Protein 3IK4 (pdb70)

Secondary structure (DSSP, 8-state):
--TTBEEEEEEEEEEEEBS---EEEEEEEEEEETTS-EEEEEE----TTT---HHHHHHHHHHHGGGTTT-BGGGHHHHHHHHHHH-TT-HHHHHHHHHHHHHHHHHHTT-BHHHHTT-S-SEEEB-EEE--S-HHHHHHHHHHHHHTT---EEEE--SS-HHHHHHHHHHHHHHSSS--EEEE-TT---HHHHHHHHHHHHHTT--EEEEE--S-TT-HHHHHHHHHHSSS-EEESTT-SSHHHHHHHHHHT--SEEEE-HHHH-HHHHHHHHHHHHHHT-EEEE--SS--HHHHHHHHHHHHHH--EEEE---GGGGBS--SEEES-EEETTEEE--S-SBT-EEE---/--SSBEEEEEEEEEEEEEEEEEEETTEEEEEEEEEEEEEEETTS-EEEEEE-----TTS--HHHHHHHHHHHHHHHTTSBGGGHHHHHHHHHHH-TT-HHHHHHHHHHHHHHHHHHTT-BHHHHTT-S-SEEE--EEE-S--HHHHHHHHHHHHHTT---EEEE--SS-HHHHHHHHHHHHHH-TT--EEEE-TT---HHHHHHHHHHHHHTT--EEEEE--S-TT-HHHHHHHHHHSSS-EEESTT-SSHHHHHHHHHHT--SEEEE-HHHH-HHHHHHHHHHHHHHT-EEEE--SS--HHHHHHHHHHHHHH---SEE---GGGGBS--SEEES-EEETTEEE--S-SBT-EEE--/--TTBEEEEEEEEEEEE----EEEEEEEEEEETTS-EEEEEE----SSSS--HHHHHHHHHHHHHHHTT-BGGGHHHHHHHHHHHHTT-HHHHHHHHHHHHHHHHHHTT-BHHHHTT-S-SEEE-EEEE--SSHHHHHHHHHHHHHHT--EEEEE--SS-HHHHHHHHHHHHHH-TT--EEEE-TT---HHHHHHHHHHHHHTT--EEEEE--S-TT-HHHHHHHHHHSSS-EEESTT-SSHHHHHHHHHHT--SEEEE-HHHH-HHHHHHHHHHHHHHT-EEEE--SS--HHHHHHHHHHHHHH----EE---GGGG----SEEESSEEETTEEE--S-SBT-EEE--/--TTBEEEEEEEEEEEEB---EEEEEEEEEEETTS-EEEEEE---TTTSS--HHHHHHHHHHHHHHHTT-BTT-HHHHHHHHHHH-TT-HHHHHHHHHHHHHHHHHHTT-BHHHHTT-S-SEE---EEEES--TTHHHHHHHHHHTTT-S-EEEE--SS-HHHHHHHHHHHHHH-TTPPEEEE-TT---HHHHHHHHHHHHHTT--EEEEE--S-TT-HHHHHHHHHHSSS-EEESTT-SSHHHHHHHHHHTS-SEEEE-HHHH-HHHHHHHHHHHHHHT-EEEE--SS--HHHHHHHHHHHHHH---SEE---GGGGBS--S-EES----SS-EE--S-SBT-EE--

Nearest PDB structures (foldseek):
  3ik4-assembly5_A  TM=9.955E-01  e=2.839E-68  Herpetosiphon aurantiacus DSM 785
  3ik4-assembly5_B  TM=9.961E-01  e=1.495E-67  Herpetosiphon aurantiacus DSM 785
  3ik4-assembly3_C  TM=9.934E-01  e=3.686E-66  Herpetosiphon aurantiacus DSM 785
  3s5s-assembly1_B  TM=9.803E-01  e=5.146E-48  Sorangium cellulosum So ce56
  3u9i-assembly1_A  TM=9.719E-01  e=8.081E-45  Roseiflexus sp. RS-1

Sequence (1406 aa):
SLPTTIQAISAEAINLPLTEPAVAANVLVKVQLADGTLGLGEAAPFPAVSGETQTGTSAAIERLQSHLLGADVRGWRRKLAAMLDHAEHEEAAAARCGLEMAMLDALTRHYHMPLHVFFGGVSKQLETDMTITAGDEVHAAASAKAILARGIKSIKVKTAGVDVAYDLARLRAIHQAAPTAPLIVDGNCGYDVERALAFCAACKAESIPMVLFEQPLPREDWAGMAQVTAQSGFAVAADESARSAHDVLRIAREGTASVINIIKLMKAGVAEGLKKMIAIAQAAGLGLMIGGMVESILAMSFSANLAAGNGGFDFIDLDTPLFIAEHPFIGGFAQTGGTLQLADVAGHGVNLEGHSLPTTIQAISAEAINLPLTEPFAIASGAQAVAANVLVKVQLADGTLGLGEAAPFPAVSGETQTGTSAAIERLQSHLLGADVRGWRRKLAAMLDHAEHEEAAAARCGLEMAMLDALTRHYHMPLHVFFGGVSKQLETDMTITAGDEVHAAASAKAILARGIKSIKKVKTAGVDVAYDLARLRAIHQAAPTAPLIVDGNCGYDVERALAFCAACKAESIPMVLFEQPLPREDWAGMAQVTAQSGFAVAADESARSAHDVLRIARREGTASVINIIKLMKAGVAEGLKMIAIAQAAGLGLMIGGMVESILAMSFSANLAAGNGGFDFIDLDTPLFIAEHPFIGGFAQTGGTLQLADVAGHGVNLEGSLPTTIQAISAEAINLPLTEAVAANVLVKVQLADGTLGLGEAAPFPAVSGETQTGTSAAIERLQSHLLGADVRGWRKLAAMLDHAEHEAAAARCGLEMAMLDALTRHYHMPLHVFFGGVSKQLETDMTITAGDEVHHAAASAKAILARGIKSIKVKTAGVDVAYDLARLRAIHQAAPTAPLIVDGNCGYDVERALAFCAACKAESIPMVLFEQPLPREDWAGMAQQVTAQSGFAVAADESARSAHDVLRIARREGTASVINIKLMKAGVAEGLKMIAIAQAAGLGLMIGGMVESSILAMSFSANLAAGNGGFDFIDLDTPLFIAEHPFIGGFAQTGGTLQLADVAGHGVNLEGSLPTTIQAISAEAINLPLTEAVAANVLVKVQLADGTLGLGEAAPFPAVSGETQTGTSAAIERLQSHLLGADVRGWRKLAAMLDHHAEHEAAAARCGLEMAMLDALTRHYHMPLHVFFGGVSKQLETDMTITAGDEVHAAASAKAILARGIKSIKVKTAGVDVAYDLARLRAIHQAAPTAPLIVDGNCGYDVERALAFCAACKAESIPMVLFEQPLPREDWAGMAQVTAQSGFAVAADESARSAHDVLRIAREGTASVINIKLMKAGVAEGLKMIAIAQAAGLGLMIGGMVESILAMSFSANLAAGNGGFDFIDLDTPLFIAEHPFIGGFAQTGGTLQLADVAGHGVNLE

GO terms:
  GO:0000287 magnesium ion binding (F, IDA)
  GO:0016854 racemase and epimerase activity (F, IDA)
  GO:0006518 peptide metabolic process (P, IDA)

B-factor: mean 41.92, std 15.81, range [2.0, 125.65]

Solvent-accessible surface area: 50856 Å² total; per-residue (Å²): 53,50,72,1,2,0,99,39,10,50,38,78,63,16,94,5,40,35,80,95,123,88,80,5,42,3,0,2,0,50,0,78,4,46,69,48,36,64,0,4,0,0,0,2,13,96,76,58,157,115,34,38,66,32,109,39,2,32,46,0,0,117,128,1,36,88,90,0,75,13,5,37,0,33,5,10,55,64,0,5,62,48,0,51,165,50,37,117,150,14,9,1,0,7,0,0,0,9,2,0,2,4,0,0,0,0,45,36,17,139,0,8,0,4,3,12,9,0,15,41,36,65,107,17,69,0,5,6,32,2,58,60,58,54,86,109,110,0,20,58,32,0,120,48,5,58,92,121,41,0,134,20,0,13,0,90,4,68,0,111,69,32,70,106,3,13,26,16,0,103,17,0,49,153,19,0,86,118,1,49,0,4,0,12,0,72,37,19,4,49,30,125,67,0,51,52,0,1,61,22,0,114,88,71,87,6,41,6,63,0,0,1,0,0,0,50,80,108,29,22,51,2,0,20,87,0,27,75,125,12,59,25,37,0,0,0,8,57,0,2,47,29,2,129,10,0,17,51,0,21,116,75,30,0,1,38,6,0,0,2,23,2,4,64,10,0,1,17,51,0,31,37,4,3,8,0,0,59,15,34,66,26,18,1,0,0,0,13,26,45,4,0,28,1,0,1,0,0,1,0,4,0,1,0,0,15,7,55,23,109,40,13,11,0,7,25,28,50,32,16,62,111,66,44,10,91,46,18,11,56,60,110,26,1,47,0,70,9,50,90,69,26,1,6,8,0,56,50,109,74,243,128,84,65,0,11,1,111,50,13,48,33,81,57,10,94,2,42,17,82,73,91,7,36,12,32,89,28,74,22,70,63,0,32,2,0,0,0,68,0,61,3,35,73,50,22,59,0,4,0,0,0,4,5,18,75,27,155,116,32,31,72,38,109,37,4,31,40,0,0,106,129,2,31,90,76,0,80,52,30,42,0,22,4,9,46,96,4,6,62,73,0,45,170,44,36,112,146,14,10,1,0,11,0,0,0,8,2,0,2,3,0,0,0,0,56,43,14,146,0,10,0,10,4,11,7,0,17,41,28,43,57,18,72,1,1,18,8,1,26,67,33,56,90,101,113,0,19,61,41,0,120,61,5,56,94,120,28,2,81,23,0,18,0,35,5,59,0,101,71,27,66,114,2,10,31,10,0,100,18,0,40,151,13,0,45,75,0,43,0,5,0,12,0,38,32,20,5,58,38,136,70,0,45,51,0,0,61,21,0,90,94,77,69,8,43,9,60,0,0,3,1,0,0,46,78,138,48,31,80,4,0,24,79,0,28,58,112,10,37,23,39,0,0,0,7,45,0,0,50,30,2,114,10,0,3,84,0,36,100,88,34,0,3,42,8,0,0,0,19,3,3,64,6,1,0,12,44,0,28,50,0,2,10,0,0,60,22,35,69,26,14,1,0,0,1,8,6,4,3,1,26,0,0,1,0,0,2,0,3,3,2,0,0,12,10,54,23,115,35,13,7,0,2,5,24,40,7,15,59,109,86,46,6,79,51,22,5,67,52,82,27,0,14,1,56,10,61,95,73,26,1,8,11,0,57,54,106,127,128,88,64,6,13,1,76,32,8,42,36,85,65,11,80,6,52,49,60,112,76,71,10,40,2,0,0,0,49,0,62,8,44,64,71,23,60,0,0,0,0,0,1,20,90,86,86,120,130,39,48,61,32,109,42,1,35,52,1,0,92,124,1,24,78,100,1,103,53,29,41,0,133,27,36,137,135,1,7,62,64,0,48,169,38,30,113,132,8,16,3,0,11,0,0,0,12,2,0,1,2,0,0,15,2,42,50,114,154,70,17,0,6,72,59,22,52,44,100,39,86,107,18,79,0,2,10,31,8,59,31,46,68,58,104,42,0,25,20,11,0,123,18,9,57,88,130,28,1,139,18,0,14,0,103,5,60,0,110,72,46,60,94,2,15,26,16,0,101,20,0,40,154,16,0,84,113,1,46,0,6,0,10,0,73,39,20,3,48,40,135,66,0,41,49,0,0,62,19,0,116,87,71,89,8,45,11,66,0,0,1,0,0,0,52,74,137,51,30,79,5,0,22,66,0,30,84,125,8,53,19,36,0,0,0,7,56,0,2,42,29,16,125,11,0,87,76,0,41,160,82,32,0,2,40,6,0,0,1,27,4,4,70,8,1,1,16,40,0,29,117,2,3,59,36,0,87,93,54,67,22,18,0,0,0,0,13,24,49,4,0,26,0,0,1,1,0,2,0,3,0,1,0,0,41,7,55,22,111,31,14,15,1,5,25,21,44,38,14,49,119,74,58,2,94,61,22,8,62,50,108,26,1,38,0,74,10,66,101,87,22,2,7,15,0,59,61,123,113,130,80,69,2,16,1,105,46,25,63,41,121,48,36,82,2,46,47,80,161,121,86,4,34,2,0,21,0,62,1,58,1,34,70,46,22,76,0,6,0,0,0,1,15,84,68,65,58,36,32,27,32,42,106,34,1,36,40,0,1,123,100,1,58,57,19,0,101,51,24,53,0,109,25,44,134,138,9,6,62,41,0,47,64,41,10,111,59,12,6,2,0,7,0,0,0,8,0,0,2,3,0,0,11,2,37,41,117,155,73,19,0,6,77,58,18,60,38,105,42,76,88,14,85,3,2,12,19,8,74,72,32,53,82,109,116,0,20,67,41,0,130,53,6,56,93,113,27,2,133,27,0,13,0,73,6,58,0,84,72,39,72,94,1,19,30,8,0,108,20,0,42,157,16,3,90,110,0,49,0,3,0,14,0,73,21,14,3,38,37,123,60,0,30,52,0,3,55,22,0,114,87,79,91,7,50,8,63,0,0,2,0,0,0,32,74,133,52,30,51,3,0,27,30,0,24,62,31,7,60,27,37,0,0,0,8,29,0,4,81,31,15,128,5,0,87,74,0,43,158,81,34,0,3,41,7,0,2,1,37,3,6,17,10,0,0,13,46,2,30,105,6,2,60,38,0,86,90,48,70,27,17,2,0,0,1,14,23,43,3,0,23,0,0,0,0,0,2,0,3,0,2,0,0,42,7,52,27,116,28,15,14,0,5,24,23,67,29,14,69,122,77,47,9,108,45,21,11,66,52,103,23,1,24,0,73,8,57,112,86,24,0,8,12,0,63,73,154

Organism: Herpetosiphon aurantiacus (strain ATCC 23779 / DSM 785 / 114-95) (NCBI:txid316274)

Radius of gyration: 34.67 Å; Cα contacts (8 Å, |Δi|>4): 3380; chains: 4; bounding box: 100×93×79 Å

Structure (mmCIF, N/CA/C/O backbone):
data_3IK4
#
_entry.id   3IK4
#
_cell.length_a   84.026
_cell.length_b   93.344
_cell.length_c   85.914
_cell.angle_alpha   90.00
_cell.angle_beta   112.60
_cell.angle_gamma   90.00
#
_symmetry.space_group_name_H-M   'P 1 21 1'
#
loop_
_entity.id
_entity.type
_entity.pdbx_description
1 polymer 'Mandelate racemase/muconate lactonizing protein'
2 non-polymer 'POTASSIUM ION'
3 non-polymer GLYCEROL
4 water water
#
loop_
_atom_site.group_PDB
_atom_site.id
_atom_site.type_symbol
_atom_site.label_atom_id
_atom_site.label_alt_id
_atom_site.label_comp_id
_atom_site.label_asym_id
_atom_site.label_entity_id
_atom_site.label_seq_id
_atom_site.pdbx_PDB_ins_code
_atom_site.Cartn_x
_atom_site.Cartn_y
_atom_site.Cartn_z
_atom_site.occupancy
_atom_site.B_iso_or_equiv
_atom_site.auth_seq_id
_atom_site.auth_comp_id
_atom_site.auth_asym_id
_atom_site.auth_atom_id
_atom_site.pdbx_PDB_model_num
ATOM 1 N N . SER A 1 2 ? -30.311 1.665 13.555 1.00 68.08 0 SER A N 1
ATOM 2 C CA . SER A 1 2 ? -29.049 1.086 13.021 1.00 67.49 0 SER A CA 1
ATOM 3 C C . SER A 1 2 ? -29.131 0.924 11.506 1.00 64.89 0 SER A C 1
ATOM 4 O O . SER A 1 2 ? -29.535 -0.130 11.003 1.00 57.41 0 SER A O 1
ATOM 7 N N . LEU A 1 3 ? -28.725 1.955 10.770 1.00 60.16 1 LEU A N 1
ATOM 8 C CA . LEU A 1 3 ? -28.629 1.861 9.313 1.00 50.91 1 LEU A CA 1
ATOM 9 C C . LEU A 1 3 ? -27.178 1.807 8.837 1.00 43.62 1 LEU A C 1
ATOM 10 O O . LEU A 1 3 ? -26.273 2.265 9.536 1.00 37.80 1 LEU A O 1
ATOM 15 N N . PRO A 1 4 ? -26.958 1.247 7.649 1.00 40.96 2 PRO A N 1
ATOM 16 C CA . PRO A 1 4 ? -25.590 0.925 7.201 1.00 43.69 2 PRO A CA 1
ATOM 17 C C . PRO A 1 4 ? -24.487 1.925 7.588 1.00 34.12 2 PRO A C 1
ATOM 18 O O . PRO A 1 4 ? -23.344 1.513 7.774 1.00 33.75 2 PRO A O 1
ATOM 22 N N . THR A 1 5 ? -24.843 3.208 7.722 1.00 41.33 3 THR A N 1
ATOM 23 C CA . THR A 1 5 ? -23.891 4.282 8.049 1.00 35.50 3 THR A CA 1
ATOM 24 C C . THR A 1 5 ? -23.886 4.730 9.526 1.00 41.27 3 THR A C 1
ATOM 25 O O . THR A 1 5 ? -23.435 5.830 9.845 1.00 41.20 3 THR A O 1
ATOM 29 N N . THR A 1 6 ? -24.385 3.879 10.418 1.00 42.88 4 THR A N 1
ATOM 30 C CA . THR A 1 6 ? -24.246 4.099 11.854 1.00 39.42 4 THR A CA 1
ATOM 31 C C . THR A 1 6 ? -22.809 3.756 12.257 1.00 40.94 4 THR A C 1
ATOM 32 O O . THR A 1 6 ? -22.212 2.830 11.705 1.00 31.28 4 THR A O 1
ATOM 36 N N . ILE A 1 7 ? -22.254 4.517 13.198 1.00 40.10 5 ILE A N 1
ATOM 37 C CA . ILE A 1 7 ? -20.957 4.196 13.775 1.00 41.60 5 ILE A CA 1
ATOM 38 C C . ILE A 1 7 ? -21.171 3.288 14.983 1.00 40.35 5 ILE A C 1
ATOM 39 O O . ILE A 1 7 ? -21.664 3.727 16.026 1.00 36.19 5 ILE A O 1
ATOM 44 N N . GLN A 1 8 ? -20.817 2.017 14.830 1.00 50.47 6 GLN A N 1
ATOM 45 C CA . GLN A 1 8 ? -20.915 1.063 15.931 1.00 48.84 6 GLN A CA 1
ATOM 46 C C . GLN A 1 8 ? -19.573 0.900 16.649 1.00 48.95 6 GLN A C 1
ATOM 47 O O . GLN A 1 8 ? -19.546 0.522 17.819 1.00 53.81 6 GLN A O 1
ATOM 53 N N . ALA A 1 9 ? -18.470 1.201 15.955 1.00 46.32 7 ALA A N 1
ATOM 54 C CA . ALA A 1 9 ? -17.124 1.017 16.517 1.00 48.86 7 ALA A CA 1
ATOM 55 C C . ALA A 1 9 ? -16.135 2.159 16.257 1.00 50.40 7 ALA A C 1
ATOM 56 O O . ALA A 1 9 ? -15.913 2.552 15.112 1.00 45.20 7 ALA A O 1
ATOM 58 N N . ILE A 1 10 ? -15.559 2.681 17.343 1.00 52.88 8 ILE A N 1
ATOM 59 C CA . ILE A 1 10 ? -14.424 3.619 17.303 1.00 51.70 8 ILE A CA 1
ATOM 60 C C . ILE A 1 10 ? -13.267 3.068 18.142 1.00 44.95 8 ILE A C 1
ATOM 61 O O . ILE A 1 10 ? -13.431 2.816 19.332 1.00 39.04 8 ILE A O 1
ATOM 66 N N . SER A 1 11 ? -12.097 2.899 17.532 1.00 46.36 9 SER A N 1
ATOM 67 C CA . SER A 1 11 ? -10.912 2.483 18.281 1.00 42.96 9 SER A CA 1
ATOM 68 C C . SER A 1 11 ? -9.680 3.329 17.971 1.00 51.85 9 SER A C 1
ATOM 69 O O . SER A 1 11 ? -9.470 3.760 16.833 1.00 51.47 9 SER A O 1
ATOM 72 N N . ALA A 1 12 ? -8.876 3.577 19.000 1.00 50.00 10 ALA A N 1
ATOM 73 C CA . ALA A 1 12 ? -7.610 4.278 18.840 1.00 43.45 10 ALA A CA 1
ATOM 74 C C . ALA A 1 12 ? -6.473 3.493 19.465 1.00 50.39 10 ALA A C 1
ATOM 75 O O . ALA A 1 12 ? -6.582 2.990 20.592 1.00 46.06 10 ALA A O 1
ATOM 77 N N . GLU A 1 13 ? -5.380 3.400 18.718 1.00 46.86 11 GLU A N 1
ATOM 78 C CA . GLU A 1 13 ? -4.185 2.724 19.182 1.00 44.28 11 GLU A CA 1
ATOM 79 C C . GLU A 1 13 ? -2.935 3.505 18.805 1.00 42.44 11 GLU A C 1
ATOM 80 O O . GLU A 1 13 ? -2.847 4.076 17.711 1.00 40.90 11 GLU A O 1
ATOM 86 N N . ALA A 1 14 ? -1.987 3.536 19.736 1.00 41.09 12 ALA A N 1
ATOM 87 C CA . ALA A 1 14 ? -0.679 4.125 19.505 1.00 42.11 12 ALA A CA 1
ATOM 88 C C . ALA A 1 14 ? 0.021 3.398 18.366 1.00 37.37 12 ALA A C 1
ATOM 89 O O . ALA A 1 14 ? 0.009 2.170 18.301 1.00 40.29 12 ALA A O 1
ATOM 91 N N . ILE A 1 15 ? 0.579 4.173 17.444 1.00 42.66 13 ILE A N 1
ATOM 92 C CA . ILE A 1 15 ? 1.499 3.653 16.443 1.00 35.48 13 ILE A CA 1
ATOM 93 C C . ILE A 1 15 ? 2.818 4.407 16.553 1.00 37.88 13 ILE A C 1
ATOM 94 O O . ILE A 1 15 ? 2.854 5.630 16.455 1.00 32.15 13 ILE A O 1
ATOM 99 N N . ASN A 1 16 ? 3.895 3.665 16.783 1.00 36.09 14 ASN A N 1
ATOM 100 C CA . ASN A 1 16 ? 5.234 4.235 16.865 1.00 32.78 14 ASN A CA 1
ATOM 101 C C . ASN A 1 16 ? 6.018 3.904 15.610 1.00 41.75 14 ASN A C 1
ATOM 102 O O . ASN A 1 16 ? 6.478 2.775 15.450 1.00 46.94 14 ASN A O 1
ATOM 107 N N . LEU A 1 17 ? 6.173 4.882 14.724 1.00 37.37 15 LEU A N 1
ATOM 108 C CA . LEU A 1 17 ? 6.828 4.635 13.446 1.00 37.75 15 LEU A CA 1
ATOM 109 C C . LEU A 1 17 ? 8.274 5.117 13.459 1.00 38.32 15 LEU A C 1
ATOM 110 O O . LEU A 1 17 ? 8.520 6.319 13.579 1.00 40.06 15 LEU A O 1
ATOM 115 N N . PRO A 1 18 ? 9.235 4.175 13.352 1.00 36.30 16 PRO A N 1
ATOM 116 C CA . PRO A 1 18 ? 10.655 4.505 13.328 1.00 34.01 16 PRO A CA 1
ATOM 117 C C . PRO A 1 18 ? 11.013 5.352 12.108 1.00 33.53 16 PRO A C 1
ATOM 118 O O . PRO A 1 18 ? 10.438 5.182 11.032 1.00 30.63 16 PRO A O 1
ATOM 122 N N . LEU A 1 19 ? 11.938 6.278 12.308 1.00 35.40 17 LEU A N 1
ATOM 123 C CA . LEU A 1 19 ? 12.324 7.229 11.286 1.00 43.90 17 LEU A CA 1
ATOM 124 C C . LEU A 1 19 ? 13.743 6.923 10.809 1.00 45.18 17 LEU A C 1
ATOM 125 O O . LEU A 1 19 ? 14.482 6.205 11.479 1.00 48.37 17 LEU A O 1
ATOM 130 N N . THR A 1 20 ? 14.120 7.452 9.650 1.00 55.26 18 THR A N 1
ATOM 131 C CA . THR A 1 20 ? 15.462 7.212 9.114 1.00 64.89 18 THR A CA 1
ATOM 132 C C . THR A 1 20 ? 16.492 8.177 9.717 1.00 74.64 18 THR A C 1
ATOM 133 O O . THR A 1 20 ? 17.543 7.752 10.209 1.00 66.22 18 THR A O 1
ATOM 137 N N . GLU A 1 21 ? 16.169 9.470 9.685 1.00 93.07 19 GLU A N 1
ATOM 138 C CA . GLU A 1 21 ? 17.054 10.524 10.196 1.00 100.84 19 GLU A CA 1
ATOM 139 C C . GLU A 1 21 ? 16.274 11.728 10.757 1.00 104.38 19 GLU A C 1
ATOM 140 O O . GLU A 1 21 ? 15.707 12.523 9.996 1.00 101.75 19 GLU A O 1
ATOM 146 N N . PRO A 1 22 ? 16.229 11.849 12.100 1.00 107.30 20 PRO A N 1
ATOM 147 C CA . PRO A 1 22 ? 15.569 12.974 12.767 1.00 109.39 20 PRO A CA 1
ATOM 148 C C . PRO A 1 22 ? 16.411 14.247 12.724 1.00 108.95 20 PRO A C 1
ATOM 149 O O . PRO A 1 22 ? 16.464 14.916 11.692 1.00 111.50 20 PRO A O 1
ATOM 153 N N . ALA A 1 31 ? 13.447 10.289 16.291 1.00 51.46 29 ALA A N 1
ATOM 154 C CA . ALA A 1 31 ? 13.756 8.863 16.181 1.00 52.86 29 ALA A CA 1
ATOM 155 C C . ALA A 1 31 ? 12.504 7.997 15.976 1.00 55.99 29 ALA A C 1
ATOM 156 O O . ALA A 1 31 ? 12.556 6.966 15.299 1.00 44.56 29 ALA A O 1
ATOM 158 N N . VAL A 1 32 ? 11.391 8.413 16.578 1.00 51.72 30 VAL A N 1
ATOM 159 C CA . VAL A 1 32 ? 10.101 7.729 16.435 1.00 47.63 30 VAL A CA 1
ATOM 160 C C . VAL A 1 32 ? 8.984 8.766 16.234 1.00 38.98 30 VAL A C 1
ATOM 161 O O . VAL A 1 32 ? 8.941 9.775 16.935 1.00 45.98 30 VAL A O 1
ATOM 165 N N . ALA A 1 33 ? 8.119 8.545 15.246 1.00 37.97 31 ALA A N 1
ATOM 166 C CA . ALA A 1 33 ? 6.852 9.284 15.151 1.00 31.04 31 ALA A CA 1
ATOM 167 C C . ALA A 1 33 ? 5.822 8.609 16.053 1.00 30.02 31 ALA A C 1
ATOM 168 O O . ALA A 1 33 ? 5.199 7.618 15.662 1.00 26.36 31 ALA A O 1
ATOM 170 N N . ALA A 1 34 ? 5.677 9.134 17.269 1.00 28.45 32 ALA A N 1
ATOM 171 C CA . ALA A 1 34 ? 4.703 8.632 18.224 1.00 21.15 32 ALA A CA 1
ATOM 172 C C . ALA A 1 34 ? 3.307 9.156 17.874 1.00 32.92 32 ALA A C 1
ATOM 173 O O . ALA A 1 34 ? 2.860 10.187 18.383 1.00 33.41 32 ALA A O 1
ATOM 175 N N . ASN A 1 35 ? 2.632 8.426 16.990 1.00 29.89 33 ASN A N 1
ATOM 176 C CA . ASN A 1 35 ? 1.347 8.831 16.433 1.00 26.74 33 ASN A CA 1
ATOM 177 C C . ASN A 1 35 ? 0.218 7.919 16.896 1.00 19.92 33 ASN A C 1
ATOM 178 O O . ASN A 1 35 ? 0.453 6.977 17.631 1.00 25.55 33 ASN A O 1
ATOM 183 N N . VAL A 1 36 ? -1.007 8.210 16.458 1.00 33.48 34 VAL A N 1
ATOM 184 C CA . VAL A 1 36 ? -2.195 7.423 16.817 1.00 29.93 34 VAL A CA 1
ATOM 185 C C . VAL A 1 36 ? -3.026 7.046 15.581 1.00 27.66 34 VAL A C 1
ATOM 186 O O . VAL A 1 36 ? -3.389 7.907 14.765 1.00 30.05 34 VAL A O 1
ATOM 190 N N . LEU A 1 37 ? -3.310 5.750 15.446 1.00 39.95 35 LEU A N 1
ATOM 191 C CA . LEU A 1 37 ? -4.198 5.248 14.398 1.00 33.57 35 LEU A CA 1
ATOM 192 C C . LEU A 1 37 ? -5.639 5.243 14.889 1.00 34.61 35 LEU A C 1
ATOM 193 O O . LEU A 1 37 ? -5.959 4.640 15.912 1.00 37.33 35 LEU A O 1
ATOM 198 N N . VAL A 1 38 ? -6.492 5.952 14.159 1.00 38.11 36 VAL A N 1
ATOM 199 C CA . VAL A 1 38 ? -7.917 6.020 14.451 1.00 29.79 36 VAL A CA 1
ATOM 200 C C . VAL A 1 38 ? -8.674 5.128 13.462 1.00 32.41 36 VAL A C 1
ATOM 201 O O . VAL A 1 38 ? -8.448 5.199 12.246 1.00 27.20 36 VAL A O 1
ATOM 205 N N . LYS A 1 39 ? -9.561 4.290 13.992 1.00 26.90 37 LYS A N 1
ATOM 206 C CA . LYS A 1 39 ? -10.457 3.463 13.176 1.00 40.88 37 LYS A CA 1
ATOM 207 C C . LYS A 1 39 ? -11.906 3.781 13.498 1.00 43.32 37 LYS A C 1
ATOM 208 O O . LYS A 1 39 ? -12.284 3.822 14.671 1.00 39.18 37 LYS A O 1
ATOM 214 N N . VAL A 1 40 ? -12.712 4.022 12.464 1.00 40.84 38 VAL A N 1
ATOM 215 C CA . VAL A 1 40 ? -14.171 4.028 12.639 1.00 50.86 38 VAL A CA 1
ATOM 216 C C . VAL A 1 40 ? -14.819 2.943 11.782 1.00 45.34 38 VAL A C 1
ATOM 217 O O . VAL A 1 40 ? -14.475 2.752 10.612 1.00 41.64 38 VAL A O 1
ATOM 221 N N . GLN A 1 41 ? -15.745 2.212 12.382 1.00 49.92 39 GLN A N 1
ATOM 222 C CA . GLN A 1 41 ? -16.406 1.144 11.662 1.00 49.45 39 GLN A CA 1
ATOM 223 C C . GLN A 1 41 ? -17.896 1.407 11.567 1.00 41.06 39 GLN A C 1
ATOM 224 O O . GLN A 1 41 ? -18.557 1.744 12.557 1.00 27.18 39 GLN A O 1
ATOM 230 N N . LEU A 1 42 ? -18.402 1.283 10.349 1.00 33.52 40 LEU A N 1
ATOM 231 C CA . LEU A 1 42 ? -19.817 1.437 10.110 1.00 42.75 40 LEU A CA 1
ATOM 232 C C . LEU A 1 42 ? -20.517 0.091 10.280 1.00 39.66 40 LEU A C 1
ATOM 233 O O . LEU A 1 42 ? -19.882 -0.961 10.178 1.00 33.56 40 LEU A O 1
ATOM 238 N N . ALA A 1 43 ? -21.820 0.140 10.559 1.00 45.31 41 ALA A N 1
ATOM 239 C CA . ALA A 1 43 ? -22.652 -1.058 10.715 1.00 43.79 41 ALA A CA 1
ATOM 240 C C . ALA A 1 43 ? -22.565 -2.015 9.524 1.00 42.49 41 ALA A C 1
ATOM 241 O O . ALA A 1 43 ? -22.575 -3.232 9.711 1.00 42.24 41 ALA A O 1
ATOM 243 N N . ASP A 1 44 ? -22.447 -1.465 8.314 1.00 39.14 42 ASP A N 1
ATOM 244 C CA . ASP A 1 44 ? -22.283 -2.282 7.103 1.00 37.59 42 ASP A CA 1
ATOM 245 C C . ASP A 1 44 ? -20.873 -2.887 6.922 1.00 32.79 42 ASP A C 1
ATOM 246 O O . ASP A 1 44 ? -20.614 -3.593 5.949 1.00 23.46 42 ASP A O 1
ATOM 251 N N . GLY A 1 45 ? -19.970 -2.589 7.854 1.00 37.92 43 GLY A N 1
ATOM 252 C CA . GLY A 1 45 ? -18.638 -3.181 7.865 1.00 37.82 43 GLY A CA 1
ATOM 253 C C . GLY A 1 45 ? -17.578 -2.393 7.124 1.00 37.48 43 GLY A C 1
ATOM 254 O O . GLY A 1 45 ? -16.409 -2.789 7.115 1.00 32.77 43 GLY A O 1
ATOM 255 N N . THR A 1 46 ? -17.977 -1.287 6.495 1.00 39.54 44 THR A N 1
ATOM 256 C CA . THR A 1 46 ? -17.002 -0.391 5.874 1.00 37.54 44 THR A CA 1
ATOM 257 C C . THR A 1 46 ? -16.197 0.301 6.969 1.00 42.71 44 THR A C 1
ATOM 258 O O . THR A 1 46 ? -16.749 0.858 7.927 1.00 39.78 44 THR A O 1
ATOM 262 N N . LEU A 1 47 ? -14.881 0.227 6.833 1.00 42.20 45 LEU A N 1
ATOM 263 C CA . LEU A 1 47 ? -13.976 0.781 7.817 1.00 40.64 45 LEU A CA 1
ATOM 264 C C . LEU A 1 47 ? -13.312 2.047 7.286 1.00 38.12 45 LEU A C 1
ATOM 265 O O . LEU A 1 47 ? -12.871 2.082 6.137 1.00 36.45 45 LEU A O 1
ATOM 270 N N . GLY A 1 48 ? -13.249 3.074 8.134 1.00 37.97 46 GLY A N 1
ATOM 271 C CA . GLY A 1 48 ? -12.535 4.316 7.829 1.00 32.63 46 GLY A CA 1
ATOM 272 C C . GLY A 1 48 ? -11.334 4.546 8.728 1.00 32.69 46 GLY A C 1
ATOM 273 O O . GLY A 1 48 ? -11.418 4.391 9.950 1.00 32.52 46 GLY A O 1
ATOM 274 N N . LEU A 1 49 ? -10.212 4.916 8.118 1.00 29.88 47 LEU A N 1
ATOM 275 C CA . LEU A 1 49 ? -8.953 5.115 8.848 1.00 39.80 47 LEU A CA 1
ATOM 276 C C . LEU A 1 49 ? -8.483 6.563 8.855 1.00 34.64 47 LEU A C 1
ATOM 277 O O . LEU A 1 49 ? -8.420 7.210 7.805 1.00 23.58 47 LEU A O 1
ATOM 282 N N . GLY A 1 50 ? -8.141 7.045 10.049 1.00 29.64 48 GLY A N 1
ATOM 283 C CA . GLY A 1 50 ? -7.507 8.350 10.239 1.00 16.62 48 GLY A CA 1
ATOM 284 C C . GLY A 1 50 ? -6.270 8.268 11.104 1.00 26.47 48 GLY A C 1
ATOM 285 O O . GLY A 1 50 ? -6.079 7.303 11.837 1.00 27.86 48 GLY A O 1
ATOM 286 N N . GLU A 1 51 ? -5.420 9.285 11.010 1.00 30.65 49 GLU A N 1
ATOM 287 C CA . GLU A 1 51 ? -4.150 9.314 11.738 1.00 28.52 49 GLU A CA 1
ATOM 288 C C . GLU A 1 51 ? -4.055 10.619 12.508 1.00 21.77 49 GLU A C 1
ATOM 289 O O . GLU A 1 51 ? -4.342 11.678 11.965 1.00 27.87 49 GLU A O 1
ATOM 295 N N . ALA A 1 52 ? -3.699 10.531 13.784 1.00 28.85 50 ALA A N 1
ATOM 296 C CA . ALA A 1 52 ? -3.365 11.699 14.572 1.00 25.65 50 ALA A CA 1
ATOM 297 C C . ALA A 1 52 ? -1.838 11.771 14.761 1.00 29.23 50 ALA A C 1
ATOM 298 O O . ALA A 1 52 ? -1.228 10.842 15.287 1.00 30.71 50 ALA A O 1
ATOM 300 N N . ALA A 1 53 ? -1.230 12.869 14.307 1.00 32.88 51 ALA A N 1
ATOM 301 C CA . ALA A 1 53 ? 0.206 13.111 14.484 1.00 24.29 51 ALA A CA 1
ATOM 302 C C . ALA A 1 53 ? 0.546 14.327 15.379 1.00 16.32 51 ALA A C 1
ATOM 303 O O . ALA A 1 53 ? 0.951 15.363 14.867 1.00 28.17 51 ALA A O 1
ATOM 305 N N . PRO A 1 54 ? 0.377 14.208 16.713 1.00 29.11 52 PRO A N 1
ATOM 306 C CA . PRO A 1 54 ? 0.758 15.307 17.594 1.00 33.02 52 PRO A CA 1
ATOM 307 C C . PRO A 1 54 ? 2.277 15.585 17.633 1.00 33.77 52 PRO A C 1
ATOM 308 O O . PRO A 1 54 ? 3.094 14.666 17.771 1.00 33.50 52 PRO A O 1
ATOM 312 N N . PHE A 1 55 ? 2.640 16.849 17.489 1.00 35.54 53 PHE A N 1
ATOM 313 C CA . PHE A 1 55 ? 4.033 17.263 17.601 1.00 36.51 53 PHE A CA 1
ATOM 314 C C . PHE A 1 55 ? 4.183 18.197 18.803 1.00 36.12 53 PHE A C 1
ATOM 315 O O . PHE A 1 55 ? 3.764 19.355 18.755 1.00 43.47 53 PHE A O 1
ATOM 323 N N . PRO A 1 56 ? 4.776 17.689 19.892 1.00 36.58 54 PRO A N 1
ATOM 324 C CA . PRO A 1 56 ? 4.796 18.335 21.214 1.00 57.19 54 PRO A CA 1
ATOM 325 C C . PRO A 1 56 ? 5.693 19.570 21.418 1.00 59.35 54 PRO A C 1
ATOM 326 O O . PRO A 1 56 ? 5.940 19.940 22.568 1.00 73.12 54 PRO A O 1
ATOM 330 N N . ALA A 1 57 ? 6.152 20.205 20.338 1.00 70.15 55 ALA A N 1
ATOM 331 C CA . ALA A 1 57 ? 7.013 21.398 20.428 1.00 77.29 55 ALA A CA 1
ATOM 332 C C . ALA A 1 57 ? 6.327 22.586 21.118 1.00 90.04 55 ALA A C 1
ATOM 333 O O . ALA A 1 57 ? 5.224 22.986 20.731 1.00 102.20 55 ALA A O 1
ATOM 335 N N . VAL A 1 58 ? 7.006 23.127 22.127 1.00 97.04 56 VAL A N 1
ATOM 336 C CA . VAL A 1 58 ? 6.459 24.175 22.978 1.00 98.76 56 VAL A CA 1
ATOM 337 C C . VAL A 1 58 ? 5.155 23.744 23.631 1.00 93.63 56 VAL A C 1
ATOM 338 O O . VAL A 1 58 ? 5.139 22.908 24.535 1.00 82.58 56 VAL A O 1
ATOM 342 N N . SER A 1 59 ? 4.062 24.328 23.159 1.00 89.72 57 SER A N 1
ATOM 343 C CA . SER A 1 59 ? 2.743 24.170 23.784 1.00 89.20 57 SER A CA 1
ATOM 344 C C . SER A 1 59 ? 1.934 23.124 23.015 1.00 87.12 57 SER A C 1
ATOM 345 O O . SER A 1 59 ? 0.847 23.398 22.488 1.00 88.40 57 SER A O 1
ATOM 348 N N . GLY A 1 60 ? 2.478 21.914 22.962 1.00 74.46 58 GLY A N 1
ATOM 349 C CA . GLY A 1 60 ? 1.963 20.904 22.067 1.00 56.25 58 GLY A CA 1
ATOM 350 C C . GLY A 1 60 ? 1.188 19.764 22.689 1.00 44.70 58 GLY A C 1
ATOM 351 O O . GLY A 1 60 ? 1.046 19.648 23.911 1.00 44.05 58 GLY A O 1
ATOM 352 N N . GLU A 1 61 ? 0.701 18.914 21.797 1.00 47.16 59 GLU A N 1
ATOM 353 C CA . GLU A 1 61 ? -0.060 17.731 22.125 1.00 40.41 59 GLU A CA 1
ATOM 354 C C . GLU A 1 61 ? 0.884 16.531 22.190 1.00 38.97 59 GLU A C 1
ATOM 355 O O . GLU A 1 61 ? 1.984 16.583 21.644 1.00 35.87 59 GLU A O 1
ATOM 361 N N . THR A 1 62 ? 0.465 15.471 22.882 1.00 28.87 60 THR A N 1
ATOM 362 C CA . THR A 1 62 ? 1.270 14.253 23.032 1.00 30.82 60 THR A CA 1
ATOM 363 C C . THR A 1 62 ? 0.480 13.094 22.448 1.00 39.12 60 THR A C 1
ATOM 364 O O . THR A 1 62 ? -0.730 13.224 22.282 1.00 35.05 60 THR A O 1
ATOM 368 N N . GLN A 1 63 ? 1.151 11.982 22.121 1.00 20.61 61 GLN A N 1
ATOM 369 C CA . GLN A 1 63 ? 0.471 10.737 21.710 1.00 27.74 61 GLN A CA 1
ATOM 370 C C . GLN A 1 63 ? -0.514 10.261 22.807 1.00 24.61 61 GLN A C 1
ATOM 371 O O . GLN A 1 63 ? -1.649 9.872 22.526 1.00 32.76 61 GLN A O 1
ATOM 377 N N . THR A 1 64 ? -0.056 10.323 24.049 1.00 32.47 62 THR A N 1
ATOM 378 C CA . THR A 1 64 ? -0.827 9.892 25.220 1.00 33.95 62 THR A CA 1
ATOM 379 C C . THR A 1 64 ? -2.063 10.764 25.499 1.00 35.18 62 THR A C 1
ATOM 380 O O . THR A 1 64 ? -3.160 10.237 25.715 1.00 22.75 62 THR A O 1
ATOM 384 N N . GLY A 1 65 ? -1.878 12.086 25.469 1.00 25.02 63 GLY A N 1
ATOM 385 C CA . GLY A 1 65 ? -2.988 13.047 25.527 1.00 22.63 63 GLY A CA 1
ATOM 386 C C . GLY A 1 65 ? -3.967 12.926 24.373 1.00 32.41 63 GLY A C 1
ATOM 387 O O . GLY A 1 65 ? -5.170 13.155 24.532 1.00 30.49 63 GLY A O 1
ATOM 388 N N . THR A 1 66 ? -3.449 12.551 23.208 1.00 35.03 64 THR A N 1
ATOM 389 C CA . THR A 1 66 ? -4.255 12.380 22.010 1.00 23.77 64 THR A CA 1
ATOM 390 C C . THR A 1 66 ? -5.186 11.155 22.050 1.00 33.08 64 THR A C 1
ATOM 391 O O . THR A 1 66 ? -6.373 11.276 21.732 1.00 33.79 64 THR A O 1
ATOM 395 N N . SER A 1 67 ? -4.655 10.003 22.460 1.00 17.39 65 SER A N 1
ATOM 396 C CA . SER A 1 67 ? -5.434 8.772 22.578 1.00 30.46 65 SER A CA 1
ATOM 397 C C . SER A 1 67 ? -6.556 8.926 23.604 1.00 29.75 65 SER A C 1
ATOM 398 O O . SER A 1 67 ? -7.676 8.440 23.386 1.00 31.47 65 SER A O 1
ATOM 401 N N . ALA A 1 68 ? -6.239 9.602 24.712 1.00 25.07 66 ALA A N 1
ATOM 402 C CA . ALA A 1 68 ? -7.193 9.856 25.787 1.00 21.69 66 ALA A CA 1
ATOM 403 C C . ALA A 1 68 ? -8.329 10.779 25.342 1.00 26.34 66 ALA A C 1
ATOM 404 O O . ALA A 1 68 ? -9.470 10.600 25.756 1.00 36.19 66 ALA A O 1
ATOM 406 N N . ALA A 1 69 ? -8.012 11.743 24.480 1.00 29.85 67 ALA A N 1
ATOM 407 C CA . ALA A 1 69 ? -9.002 12.632 23.884 1.00 23.68 67 ALA A CA 1
ATOM 408 C C . ALA A 1 69 ? -9.969 11.881 22.971 1.00 32.22 67 ALA A C 1
ATOM 409 O O . ALA A 1 69 ? -11.172 12.134 23.007 1.00 31.10 67 ALA A O 1
ATOM 411 N N . ILE A 1 70 ? -9.432 10.971 22.151 1.00 32.18 68 ILE A N 1
ATOM 412 C CA . ILE A 1 70 ? -10.230 10.116 21.264 1.00 32.73 68 ILE A CA 1
ATOM 413 C C . ILE A 1 70 ? -11.159 9.177 22.056 1.00 41.73 68 ILE A C 1
ATOM 414 O O . ILE A 1 70 ? -12.299 8.928 21.642 1.00 43.42 68 ILE A O 1
ATOM 419 N N . GLU A 1 71 ? -10.683 8.690 23.203 1.00 40.48 69 GLU A N 1
ATOM 420 C CA . GLU A 1 71 ? -11.503 7.866 24.085 1.00 32.97 69 GLU A CA 1
ATOM 421 C C . GLU A 1 71 ? -12.646 8.681 24.714 1.00 37.02 69 GLU A C 1
ATOM 422 O O . GLU A 1 71 ? -13.764 8.178 24.855 1.00 37.64 69 GLU A O 1
ATOM 428 N N . ARG A 1 72 ? -12.360 9.929 25.085 1.00 33.49 70 ARG A N 1
ATOM 429 C CA . ARG A 1 72 ? -13.384 10.864 25.567 1.00 29.18 70 ARG A CA 1
ATOM 430 C C . ARG A 1 72 ? -14.413 11.210 24.491 1.00 33.88 70 ARG A C 1
ATOM 431 O O . ARG A 1 72 ? -15.599 11.358 24.777 1.00 31.99 70 ARG A O 1
ATOM 439 N N . LEU A 1 73 ? -13.951 11.332 23.251 1.00 46.25 71 LEU A N 1
ATOM 440 C CA . LEU A 1 73 ? -14.818 11.739 22.154 1.00 46.95 71 LEU A CA 1
ATOM 441 C C . LEU A 1 73 ? -15.644 10.585 21.580 1.00 49.16 71 LEU A C 1
ATOM 442 O O . LEU A 1 73 ? -16.576 10.814 20.814 1.00 61.51 71 LEU A O 1
ATOM 447 N N . GLN A 1 74 ? -15.310 9.361 21.985 1.00 48.80 72 GLN A N 1
ATOM 448 C CA . GLN A 1 74 ? -15.968 8.141 21.520 1.00 53.11 72 GLN A CA 1
ATOM 449 C C . GLN A 1 74 ? -17.480 8.121 21.781 1.00 56.33 72 GLN A C 1
ATOM 450 O O . GLN A 1 74 ? -18.255 7.796 20.878 1.00 57.02 72 GLN A O 1
ATOM 456 N N . SER A 1 75 ? -17.890 8.502 22.993 1.00 39.78 73 SER A N 1
ATOM 457 C CA . SER A 1 75 ? -19.306 8.489 23.392 1.00 49.13 73 SER A CA 1
ATOM 458 C C . SER A 1 75 ? -20.161 9.472 22.602 1.00 42.43 73 SER A C 1
ATOM 459 O O . SER A 1 75 ? -21.387 9.350 22.567 1.00 51.41 73 SER A O 1
ATOM 462 N N . HIS A 1 76 ? -19.496 10.431 21.967 1.00 46.59 74 HIS A N 1
ATOM 463 C CA . HIS A 1 76 ? -20.145 11.463 21.175 1.00 46.73 74 HIS A CA 1
ATOM 464 C C . HIS A 1 76 ? -20.349 11.043 19.717 1.00 40.46 74 HIS A C 1
ATOM 465 O O . HIS A 1 76 ? -21.042 11.723 18.969 1.00 47.00 74 HIS A O 1
ATOM 472 N N . LEU A 1 77 ? -19.763 9.918 19.320 1.00 32.72 75 LEU A N 1
ATOM 473 C CA . LEU A 1 77 ? -19.846 9.472 17.935 1.00 36.64 75 LEU A CA 1
ATOM 474 C C . LEU A 1 77 ? -20.434 8.072 17.765 1.00 35.87 75 LEU A C 1
ATOM 475 O O . LEU A 1 77 ? -20.933 7.738 16.689 1.00 37.55 75 LEU A O 1
ATOM 480 N N . LEU A 1 78 ? -20.348 7.253 18.814 1.00 36.48 76 LEU A N 1
ATOM 481 C CA . LEU A 1 78 ? -20.965 5.930 18.818 1.00 37.37 76 LEU A CA 1
ATOM 482 C C . LEU A 1 78 ? -22.474 6.040 18.634 1.00 31.82 76 LEU A C 1
ATOM 483 O O . LEU A 1 78 ? -23.146 6.813 19.326 1.00 34.36 76 LEU A O 1
ATOM 488 N N . GLY A 1 79 ? -22.990 5.288 17.669 1.00 32.77 77 GLY A N 1
ATOM 489 C CA . GLY A 1 79 ? -24.418 5.279 17.372 1.00 31.85 77 GLY A CA 1
ATOM 490 C C . GLY A 1 79 ? -24.886 6.381 16.440 1.00 38.51 77 GLY A C 1
ATOM 491 O O . GLY A 1 79 ? -26.050 6.406 16.044 1.00 37.91 77 GLY A O 1
ATOM 492 N N . ALA A 1 80 ? -23.984 7.297 16.090 1.00 29.87 78 ALA A N 1
ATOM 493 C CA . ALA A 1 80 ? -24.334 8.402 15.226 1.00 28.85 78 ALA A CA 1
ATOM 494 C C . ALA A 1 80 ? -24.142 8.005 13.776 1.00 30.93 78 ALA A C 1
ATOM 495 O O . ALA A 1 80 ? -23.344 7.124 13.452 1.00 32.64 78 ALA A O 1
ATOM 497 N N . ASP A 1 81 ? -24.902 8.674 12.924 1.00 30.20 79 ASP A N 1
ATOM 498 C CA . ASP A 1 81 ? -24.866 8.503 11.486 1.00 38.94 79 ASP A CA 1
ATOM 499 C C . ASP A 1 81 ? -23.651 9.252 10.952 1.00 31.78 79 ASP A C 1
ATOM 500 O O . ASP A 1 81 ? -23.565 10.464 11.110 1.00 31.22 79 ASP A O 1
ATOM 505 N N . VAL A 1 82 ? -22.733 8.540 10.296 1.00 31.70 80 VAL A N 1
ATOM 506 C CA . VAL A 1 82 ? -21.549 9.169 9.690 1.00 31.62 80 VAL A CA 1
ATOM 507 C C . VAL A 1 82 ? -21.929 10.167 8.569 1.00 39.05 80 VAL A C 1
ATOM 508 O O . VAL A 1 82 ? -21.118 10.995 8.140 1.00 33.05 80 VAL A O 1
ATOM 512 N N . ARG A 1 83 ? -23.183 10.091 8.137 1.00 30.83 81 ARG A N 1
ATOM 513 C CA . ARG A 1 83 ? -23.729 10.954 7.091 1.00 36.24 81 ARG A CA 1
ATOM 514 C C . ARG A 1 83 ? -23.841 12.423 7.495 1.00 26.11 81 ARG A C 1
ATOM 515 O O . ARG A 1 83 ? -23.807 13.300 6.640 1.00 29.17 81 ARG A O 1
ATOM 523 N N . GLY A 1 84 ? -23.925 12.683 8.799 1.00 36.62 82 GLY A N 1
ATOM 524 C CA . GLY A 1 84 ? -23.876 14.040 9.329 1.00 28.52 82 GLY A CA 1
ATOM 525 C C . GLY A 1 84 ? -22.457 14.470 9.644 1.00 33.54 82 GLY A C 1
ATOM 526 O O . GLY A 1 84 ? -22.210 15.127 10.656 1.00 35.00 82 GLY A O 1
ATOM 527 N N . TRP A 1 85 ? -21.528 14.102 8.760 1.00 41.80 83 TRP A N 1
ATOM 528 C CA . TRP A 1 85 ? -20.091 14.276 8.963 1.00 36.71 83 TRP A CA 1
ATOM 529 C C . TRP A 1 85 ? -19.683 15.680 9.403 1.00 39.26 83 TRP A C 1
ATOM 530 O O . TRP A 1 85 ? -18.812 15.837 10.263 1.00 47.31 83 TRP A O 1
ATOM 541 N N . ARG A 1 86 ? -20.344 16.680 8.825 1.00 31.95 84 ARG A N 1
ATOM 542 C CA A ARG A 1 86 ? -20.021 18.072 9.093 0.50 32.76 84 ARG A CA 1
ATOM 543 C CA B ARG A 1 86 ? -20.034 18.083 9.076 0.50 29.91 84 ARG A CA 1
ATOM 544 C C . ARG A 1 86 ? -20.547 18.513 10.449 1.00 30.79 84 ARG A C 1
ATOM 545 O O . ARG A 1 86 ? -19.921 19.326 11.122 1.00 22.84 84 ARG A O 1
ATOM 560 N N . LYS A 1 87 ? -21.691 17.960 10.851 1.00 29.65 85 LYS A N 1
ATOM 561 C CA . LYS A 1 87 ? -22.293 18.242 12.151 1.00 30.42 85 LYS A CA 1
ATOM 562 C C . LYS A 1 87 ? -21.453 17.625 13.270 1.00 38.13 85 LYS A C 1
ATOM 563 O O . LYS A 1 87 ? -21.260 18.235 14.323 1.00 38.82 85 LYS A O 1
ATOM 569 N N . LEU A 1 88 ? -20.972 16.407 13.026 1.00 36.60 86 LEU A N 1
ATOM 570 C CA . LEU A 1 88 ? -20.146 15.666 13.976 1.00 33.29 86 LEU A CA 1
ATOM 571 C C . LEU A 1 88 ? -18.773 16.318 14.162 1.00 28.69 86 LEU A C 1
ATOM 572 O O . LEU A 1 88 ? -18.272 16.407 15.286 1.00 33.22 86 LEU A O 1
ATOM 577 N N . ALA A 1 89 ? -18.183 16.767 13.052 1.00 24.27 87 ALA A N 1
ATOM 578 C CA . ALA A 1 89 ? -16.921 17.516 13.058 1.00 21.27 87 ALA A CA 1
ATOM 579 C C . ALA A 1 89 ? -17.031 18.785 13.889 1.00 17.39 87 ALA A C 1
ATOM 580 O O . ALA A 1 89 ? -16.079 19.178 14.543 1.00 33.41 87 ALA A O 1
ATOM 582 N N . ALA A 1 90 ? -18.190 19.439 13.829 1.00 28.51 88 ALA A N 1
ATOM 583 C CA . ALA A 1 90 ? -18.457 20.651 14.603 1.00 31.93 88 ALA A CA 1
ATOM 584 C C . ALA A 1 90 ? -18.574 20.386 16.094 1.00 41.11 88 ALA A C 1
ATOM 585 O O . ALA A 1 90 ? -18.061 21.165 16.898 1.00 47.78 88 ALA A O 1
ATOM 587 N N . MET A 1 91 ? -19.240 19.293 16.471 1.00 39.68 89 MET A N 1
ATOM 588 C CA . MET A 1 91 ? -19.419 18.982 17.891 1.00 30.73 89 MET A CA 1
ATOM 589 C C . MET A 1 91 ? -18.156 18.435 18.592 1.00 22.25 89 MET A C 1
ATOM 590 O O . MET A 1 91 ? -17.975 18.667 19.793 1.00 37.44 89 MET A O 1
ATOM 595 N N . LEU A 1 92 ? -17.316 17.705 17.856 1.00 27.27 90 LEU A N 1
ATOM 596 C CA . LEU A 1 92 ? -15.945 17.369 18.292 1.00 35.42 90 LEU A CA 1
ATOM 597 C C . LEU A 1 92 ? -15.151 18.624 18.599 1.00 28.89 90 LEU A C 1
ATOM 598 O O . LEU A 1 92 ? -14.440 18.674 19.588 1.00 40.82 90 LEU A O 1
ATOM 603 N N . ASP A 1 93 ? -15.266 19.620 17.722 1.00 38.32 91 ASP A N 1
ATOM 604 C CA . ASP A 1 93 ? -14.547 20.877 17.872 1.00 39.97 91 ASP A CA 1
ATOM 605 C C . ASP A 1 93 ? -15.057 21.706 19.050 1.00 42.55 91 ASP A C 1
ATOM 606 O O . ASP A 1 93 ? -14.284 22.409 19.701 1.00 49.87 91 ASP A O 1
ATOM 611 N N . HIS A 1 94 ? -16.348 21.586 19.349 1.00 44.80 92 HIS A N 1
ATOM 612 C CA . HIS A 1 94 ? -16.950 22.284 20.476 1.00 34.70 92 HIS A CA 1
ATOM 613 C C . HIS A 1 94 ? -16.578 21.623 21.814 1.00 43.43 92 HIS A C 1
ATOM 614 O O . HIS A 1 94 ? -16.330 22.307 22.805 1.00 30.87 92 HIS A O 1
ATOM 621 N N . ALA A 1 95 ? -16.526 20.295 21.823 1.00 29.53 93 ALA A N 1
ATOM 622 C CA . ALA A 1 95 ? -16.167 19.533 23.006 1.00 16.05 93 ALA A CA 1
ATOM 623 C C . ALA A 1 95 ? -14.666 19.488 23.317 1.00 23.74 93 ALA A C 1
ATOM 624 O O . ALA A 1 95 ? -14.268 19.479 24.477 1.00 43.31 93 ALA A O 1
ATOM 626 N N . GLU A 1 96 ? -13.824 19.440 22.292 1.00 38.47 94 GLU A N 1
ATOM 627 C CA . GLU A 1 96 ? -12.403 19.211 22.540 1.00 40.42 94 GLU A CA 1
ATOM 628 C C . GLU A 1 96 ? -11.529 19.965 21.526 1.00 34.57 94 GLU A C 1
ATO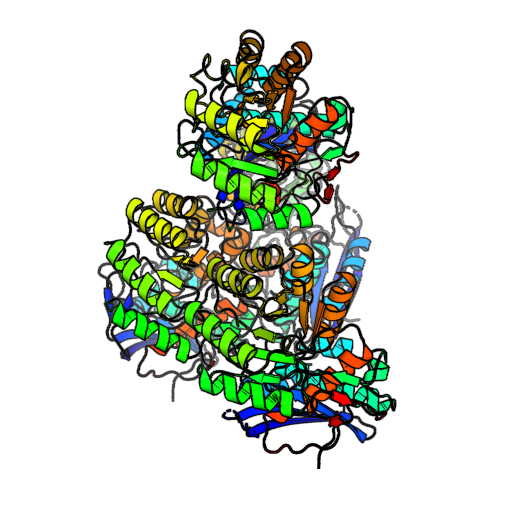M 629 O O . GLU A 1 96 ? -10.804 19.356 20.758 1.00 28.49 94 GLU A O 1
ATOM 635 N N . HIS A 1 97 ? -11.608 21.295 21.549 1.00 30.22 95 HIS A N 1
ATOM 636 C CA . HIS A 1 97 ? -10.970 22.164 20.545 1.00 34.78 95 HIS A CA 1
ATOM 637 C C . HIS A 1 97 ? -9.439 22.065 20.500 1.00 40.35 95 HIS A C 1
ATOM 638 O O . HIS A 1 97 ? -8.812 22.115 19.426 1.00 28.61 95 HIS A O 1
ATOM 645 N N . GLU A 1 98 ? -8.878 21.897 21.686 1.00 30.76 96 GLU A N 1
ATOM 646 C CA A GLU A 1 98 ? -7.435 21.920 21.898 0.50 38.92 96 GLU A CA 1
ATOM 647 C CA B GLU A 1 98 ? -7.438 21.905 21.929 0.50 41.99 96 GLU A CA 1
ATOM 648 C C . GLU A 1 98 ? -6.744 20.638 21.406 1.00 36.00 96 GLU A C 1
ATOM 649 O O . GLU A 1 98 ? -5.535 20.637 21.148 1.00 25.77 96 GLU A O 1
ATOM 660 N N . ALA A 1 99 ? -7.509 19.552 21.260 1.00 32.04 97 ALA A N 1
ATOM 661 C CA . ALA A 1 99 ? -6.966 18.269 20.804 1.00 26.41 97 ALA A CA 1
ATOM 662 C C . ALA A 1 99 ? -7.034 18.154 19.281 1.00 29.90 97 ALA A C 1
ATOM 663 O O . ALA A 1 99 ? -7.682 17.249 18.746 1.00 29.00 97 ALA A O 1
ATOM 665 N N . ALA A 1 100 ? -6.336 19.055 18.592 1.00 19.32 98 ALA A N 1
ATOM 666 C CA . ALA A 1 100 ? -6.454 19.205 17.122 1.00 17.82 98 ALA A CA 1
ATOM 667 C C . ALA A 1 100 ? -6.096 17.948 16.335 1.00 16.35 98 ALA A C 1
ATOM 668 O O . ALA A 1 100 ? -6.765 17.604 15.338 1.00 28.75 98 ALA A O 1
ATOM 670 N N . ALA A 1 101 ? -5.041 17.274 16.773 1.00 23.98 99 ALA A N 1
ATOM 671 C CA . ALA A 1 101 ? -4.576 16.041 16.148 1.00 31.80 99 ALA A CA 1
ATOM 672 C C . ALA A 1 101 ? -5.622 14.936 16.322 1.00 30.89 99 ALA A C 1
ATOM 673 O O . ALA A 1 101 ? -5.908 14.198 15.382 1.00 27.99 99 ALA A O 1
ATOM 675 N N . ALA A 1 102 ? -6.187 14.835 17.526 1.00 31.74 100 ALA A N 1
ATOM 676 C CA . ALA A 1 102 ? -7.262 13.874 17.808 1.00 38.46 100 ALA A CA 1
ATOM 677 C C . ALA A 1 102 ? -8.483 14.087 16.913 1.00 32.81 100 ALA A C 1
ATOM 678 O O . ALA A 1 102 ? -8.980 13.141 16.278 1.00 33.44 100 ALA A O 1
ATOM 680 N N . ARG A 1 103 ? -8.938 15.336 16.827 1.00 29.12 101 ARG A N 1
ATOM 681 C CA . ARG A 1 103 ? -10.062 15.670 15.970 1.00 24.62 101 ARG A CA 1
ATOM 682 C C . ARG A 1 103 ? -9.733 15.486 14.485 1.00 25.28 101 ARG A C 1
ATOM 683 O O . ARG A 1 103 ? -10.560 15.005 13.720 1.00 26.07 101 ARG A O 1
ATOM 691 N N . CYS A 1 104 ? -8.519 15.833 14.087 1.00 26.87 102 CYS A N 1
ATOM 692 C CA . CYS A 1 104 ? -8.083 15.550 12.701 1.00 28.96 102 CYS A CA 1
ATOM 693 C C . CYS A 1 104 ? -8.191 14.061 12.323 1.00 20.80 102 CYS A C 1
ATOM 694 O O . CYS A 1 104 ? -8.776 13.727 11.292 1.00 27.82 102 CYS A O 1
ATOM 697 N N . GLY A 1 105 ? -7.643 13.175 13.157 1.00 29.17 103 GLY A N 1
ATOM 698 C CA . GLY A 1 105 ? -7.675 11.724 12.874 1.00 21.63 103 GLY A CA 1
ATOM 699 C C . GLY A 1 105 ? -9.098 11.190 12.802 1.00 32.15 103 GLY A C 1
ATOM 700 O O . GLY A 1 105 ? -9.432 10.389 11.918 1.00 25.90 103 GLY A O 1
ATOM 701 N N . LEU A 1 106 ? -9.929 11.661 13.733 1.00 22.83 104 LEU A N 1
ATOM 702 C CA . LEU A 1 106 ? -11.358 11.324 13.785 1.00 37.68 104 LEU A CA 1
ATOM 703 C C . LEU A 1 106 ? -12.107 11.840 12.566 1.00 28.76 104 LEU A C 1
ATOM 704 O O . LEU A 1 106 ? -12.904 11.106 11.977 1.00 34.89 104 LEU A O 1
ATOM 709 N N . GLU A 1 107 ? -11.839 13.087 12.170 1.00 26.50 105 GLU A N 1
ATOM 710 C CA . GLU A 1 107 ? -12.440 13.641 10.953 1.00 25.29 105 GLU A CA 1
ATOM 711 C C . GLU A 1 107 ? -11.964 12.886 9.720 1.00 24.18 105 GLU A C 1
ATOM 712 O O . GLU A 1 107 ? -12.761 12.602 8.821 1.00 24.81 105 GLU A O 1
ATOM 718 N N . MET A 1 108 ? -10.680 12.530 9.679 1.00 30.36 106 MET A N 1
ATOM 719 C CA . MET A 1 108 ? -10.151 11.784 8.525 1.00 31.68 106 MET A CA 1
ATOM 720 C C . MET A 1 108 ? -10.832 10.429 8.415 1.00 29.87 106 MET A C 1
ATOM 721 O O . MET A 1 108 ? -11.147 9.986 7.310 1.00 32.24 106 MET A O 1
ATOM 726 N N . ALA A 1 109 ? -11.032 9.786 9.568 1.00 28.20 107 ALA A N 1
ATOM 727 C CA . ALA A 1 109 ? -11.634 8.461 9.650 1.00 28.41 107 ALA A CA 1
ATOM 728 C C . ALA A 1 109 ? -13.081 8.492 9.194 1.00 21.18 107 ALA A C 1
ATOM 729 O O . ALA A 1 109 ? -13.486 7.686 8.364 1.00 33.93 107 ALA A O 1
ATOM 731 N N . MET A 1 110 ? -13.847 9.440 9.722 1.00 33.30 108 MET A N 1
ATOM 732 C CA . MET A 1 110 ? -15.251 9.591 9.356 1.00 35.43 108 MET A CA 1
ATOM 733 C C . MET A 1 110 ? -15.448 9.861 7.867 1.00 35.92 108 MET A C 1
ATOM 734 O O . MET A 1 110 ? -16.313 9.252 7.241 1.00 33.40 108 MET A O 1
ATOM 739 N N . LEU A 1 111 ? -14.632 10.742 7.294 1.00 38.52 109 LEU A N 1
ATOM 740 C CA . LEU A 1 111 ? -14.720 11.015 5.852 1.00 30.19 109 LEU A CA 1
ATOM 741 C C . LEU A 1 111 ? -14.287 9.847 4.980 1.00 31.44 109 LEU A C 1
ATOM 742 O O . LEU A 1 111 ? -14.869 9.608 3.919 1.00 31.17 109 LEU A O 1
ATOM 747 N N . ASP A 1 112 ? -13.275 9.116 5.442 1.00 33.87 110 ASP A N 1
ATOM 748 C CA . ASP A 1 112 ? -12.850 7.897 4.782 1.00 30.41 110 ASP A CA 1
ATOM 749 C C . ASP A 1 112 ? -13.990 6.875 4.743 1.00 29.04 110 ASP A C 1
ATOM 750 O O . ASP A 1 112 ? -14.240 6.256 3.709 1.00 33.02 110 ASP A O 1
ATOM 755 N N . ALA A 1 113 ? -14.686 6.744 5.866 1.00 23.83 111 ALA A N 1
ATOM 756 C CA . ALA A 1 113 ? -15.803 5.835 5.992 1.00 28.94 111 ALA A CA 1
ATOM 757 C C . ALA A 1 113 ? -16.916 6.260 5.040 1.00 37.50 111 ALA A C 1
ATOM 758 O O . ALA A 1 113 ? -17.391 5.442 4.244 1.00 33.25 111 ALA A O 1
ATOM 760 N N . LEU A 1 114 ? -17.277 7.547 5.090 1.00 36.63 112 LEU A N 1
ATOM 761 C CA . LEU A 1 114 ? -18.351 8.104 4.262 1.00 26.14 112 LEU A CA 1
ATOM 762 C C . LEU A 1 114 ? -18.117 7.832 2.792 1.00 29.32 112 LEU A C 1
ATOM 763 O O . LEU A 1 114 ? -18.987 7.302 2.109 1.00 29.02 112 LEU A O 1
ATOM 768 N N . THR A 1 115 ? -16.926 8.163 2.313 1.00 30.28 113 THR A N 1
ATOM 769 C CA . THR A 1 115 ? -16.646 8.048 0.885 1.00 38.52 113 THR A CA 1
ATOM 770 C C . THR A 1 115 ? -16.427 6.607 0.415 1.00 38.53 113 THR A C 1
ATOM 771 O O . THR A 1 115 ? -16.797 6.276 -0.710 1.00 37.46 113 THR A O 1
ATOM 775 N N . ARG A 1 116 ? -15.842 5.767 1.277 1.00 33.70 114 ARG A N 1
ATOM 776 C CA . ARG A 1 116 ? -15.706 4.328 0.997 1.00 44.98 114 ARG A CA 1
ATOM 777 C C . ARG A 1 116 ? -17.068 3.631 0.908 1.00 45.34 114 ARG A C 1
ATOM 778 O O . ARG A 1 116 ? -17.264 2.759 0.054 1.00 43.94 114 ARG A O 1
ATOM 786 N N . HIS A 1 117 ? -17.993 4.026 1.788 1.00 40.30 115 HIS A N 1
ATOM 787 C CA . HIS A 1 117 ? -19.379 3.555 1.753 1.00 36.34 115 HIS A CA 1
ATOM 788 C C . HIS A 1 117 ? -20.061 3.815 0.400 1.00 39.45 115 HIS A C 1
ATOM 789 O O . HIS A 1 117 ? -20.616 2.897 -0.203 1.00 40.84 115 HIS A O 1
ATOM 796 N N . TYR A 1 118 ? -20.014 5.061 -0.074 1.00 33.50 116 TYR A N 1
ATOM 797 C CA . TYR A 1 118 ? -20.626 5.409 -1.356 1.00 29.03 116 TYR A CA 1
ATOM 798 C C . TYR A 1 118 ? -19.710 5.142 -2.566 1.00 29.92 116 TYR A C 1
ATOM 799 O O . TYR A 1 118 ? -20.031 5.547 -3.680 1.00 27.87 116 TYR A O 1
ATOM 808 N N . HIS A 1 119 ? -18.578 4.472 -2.332 1.00 28.74 117 HIS A N 1
ATOM 809 C CA . HIS A 1 119 ? -17.610 4.055 -3.372 1.00 31.68 117 HIS A CA 1
ATOM 810 C C . HIS A 1 119 ? -16.953 5.212 -4.127 1.00 40.99 117 HIS A C 1
ATOM 811 O O . HIS A 1 119 ? -16.566 5.073 -5.295 1.00 31.20 117 HIS A O 1
ATOM 818 N N . MET A 1 120 ? -16.809 6.340 -3.436 1.00 39.64 118 MET A N 1
ATOM 819 C CA . MET A 1 120 ? -16.278 7.554 -4.032 1.00 34.76 118 MET A CA 1
ATOM 820 C C . MET A 1 120 ? -14.862 7.821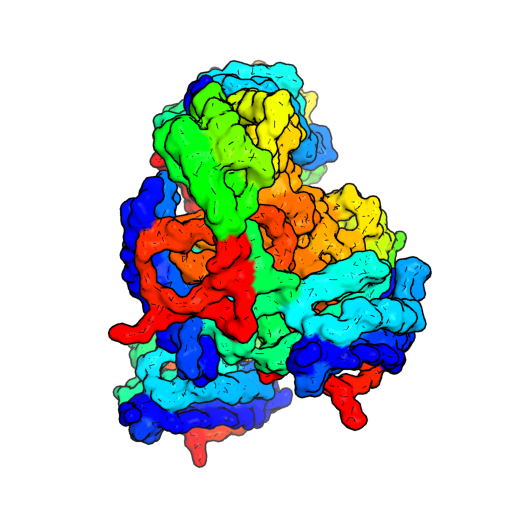 -3.533 1.00 25.27 118 MET A C 1
ATOM 821 O O . MET A 1 120 ? -14.615 7.757 -2.333 1.00 24.86 118 MET A O 1
ATOM 826 N N . PRO A 1 121 ? -13.922 8.095 -4.457 1.00 25.85 119 PRO A N 1
ATOM 827 C CA . PRO A 1 121 ? -12.596 8.593 -4.074 1.00 28.12 119 PRO A CA 1
ATOM 828 C C . PRO A 1 121 ? -12.688 9.904 -3.279 1.00 37.22 119 PRO A C 1
ATOM 829 O O . PRO A 1 121 ? -13.547 10.746 -3.562 1.00 38.08 119 PRO A O 1
ATOM 833 N N . LEU A 1 122 ? -11.826 10.074 -2.284 1.00 31.86 120 LEU A N 1
ATOM 834 C CA . LEU A 1 122 ? -11.830 11.329 -1.540 1.00 31.10 120 LEU A CA 1
ATOM 835 C C . LEU A 1 122 ? -11.434 12.504 -2.421 1.00 26.08 120 LEU A C 1
ATOM 836 O O . LEU A 1 122 ? -11.981 13.589 -2.270 1.00 47.12 120 LEU A O 1
ATOM 841 N N . HIS A 1 123 ? -10.538 12.288 -3.372 1.00 31.86 121 HIS A N 1
ATOM 842 C CA . HIS A 1 123 ? -10.182 13.359 -4.303 1.00 38.70 121 HIS A CA 1
ATOM 843 C C . HIS A 1 123 ? -11.325 13.821 -5.224 1.00 29.43 121 HIS A C 1
ATOM 844 O O . HIS A 1 123 ? -11.330 14.960 -5.652 1.00 32.75 121 HIS A O 1
ATOM 851 N N . VAL A 1 124 ? -12.294 12.938 -5.484 1.00 39.75 122 VAL A N 1
ATOM 852 C CA . VAL A 1 124 ? -13.506 13.279 -6.235 1.00 32.56 122 VAL A CA 1
ATOM 853 C C . VAL A 1 124 ? -14.512 14.024 -5.327 1.00 35.32 122 VAL A C 1
ATOM 854 O O . VAL A 1 124 ? -15.172 14.971 -5.756 1.00 42.03 122 VAL A O 1
ATOM 858 N N . PHE A 1 125 ? -14.603 13.598 -4.073 1.00 31.45 123 PHE A N 1
ATOM 859 C CA . PHE A 1 125 ? -15.443 14.254 -3.067 1.00 31.28 123 PHE A CA 1
ATOM 860 C C . PHE A 1 125 ? -15.028 15.711 -2.799 1.00 40.30 123 PHE A C 1
ATOM 861 O O . PHE A 1 125 ? -15.884 16.569 -2.539 1.00 40.73 123 PHE A O 1
ATOM 869 N N . PHE A 1 126 ? -13.721 15.974 -2.833 1.00 34.42 124 PHE A N 1
ATOM 870 C CA . PHE A 1 126 ? -13.198 17.323 -2.600 1.00 28.53 124 PHE A CA 1
ATOM 871 C C . PHE A 1 126 ? -13.159 18.195 -3.863 1.00 31.51 124 PHE A C 1
ATOM 872 O O . PHE A 1 126 ? -12.843 19.385 -3.776 1.00 36.51 124 PHE A O 1
ATOM 880 N N . GLY A 1 127 ? -13.450 17.616 -5.028 1.00 36.85 125 GLY A N 1
ATOM 881 C CA . GLY A 1 127 ? -13.510 18.402 -6.259 1.00 35.04 125 GLY A CA 1
ATOM 882 C C . GLY A 1 127 ? -13.084 17.789 -7.586 1.00 43.32 125 GLY A C 1
ATOM 883 O O . GLY A 1 127 ? -13.502 18.277 -8.643 1.00 35.45 125 GLY A O 1
ATOM 884 N N . GLY A 1 128 ? -12.222 16.767 -7.545 1.00 39.24 126 GLY A N 1
ATOM 885 C CA . GLY A 1 128 ? -11.865 15.987 -8.744 1.00 29.98 126 GLY A CA 1
ATOM 886 C C . GLY A 1 128 ? -10.954 16.628 -9.773 1.00 31.67 126 GLY A C 1
ATOM 887 O O . GLY A 1 128 ? -10.876 16.161 -10.912 1.00 39.86 126 GLY A O 1
ATOM 888 N N . VAL A 1 129 ? -10.241 17.675 -9.369 1.00 39.37 127 VAL A N 1
ATOM 889 C CA . VAL A 1 129 ? -9.418 18.471 -10.285 1.00 39.86 127 VAL A CA 1
ATOM 890 C C . VAL A 1 129 ? -8.193 17.710 -10.825 1.00 51.53 127 VAL A C 1
ATOM 891 O O . VAL A 1 129 ? -7.920 17.737 -12.032 1.00 32.93 127 VAL A O 1
ATOM 895 N N . SER A 1 130 ? -7.466 17.028 -9.941 1.00 38.68 128 SER A N 1
ATOM 896 C CA . SER A 1 130 ? -6.314 16.229 -10.370 1.00 45.45 128 SER A CA 1
ATOM 897 C C . SER A 1 130 ? -6.206 14.909 -9.612 1.00 43.97 128 SER A C 1
ATOM 898 O O . SER A 1 130 ? -6.930 14.680 -8.646 1.00 39.07 128 SER A O 1
ATOM 901 N N . LYS A 1 131 ? -5.319 14.036 -10.085 1.00 40.78 129 LYS A N 1
ATOM 902 C CA . LYS A 1 131 ? -4.990 12.791 -9.397 1.00 36.54 129 LYS A CA 1
ATOM 903 C C . LYS A 1 131 ? -3.489 12.739 -9.150 1.00 37.13 129 LYS A C 1
ATOM 904 O O . LYS A 1 131 ? -2.922 11.669 -8.933 1.00 40.24 129 LYS A O 1
ATOM 910 N N . GLN A 1 132 ? -2.846 13.901 -9.188 1.00 36.91 130 GLN A N 1
ATOM 911 C CA . GLN A 1 132 ? -1.393 13.965 -9.172 1.00 39.89 130 GLN A CA 1
ATOM 912 C C . GLN A 1 132 ? -0.868 15.267 -8.600 1.00 36.01 130 GLN A C 1
ATOM 913 O O . GLN A 1 132 ? -1.371 16.354 -8.903 1.00 34.63 130 GLN A O 1
ATOM 919 N N . LEU A 1 133 ? 0.152 15.124 -7.763 1.00 31.12 131 LEU A N 1
ATOM 920 C CA . LEU A 1 133 ? 0.801 16.230 -7.103 1.00 27.72 131 LEU A CA 1
ATOM 921 C C . LEU A 1 133 ? 2.293 16.061 -7.260 1.00 32.93 131 LEU A C 1
ATOM 922 O O . LEU A 1 133 ? 2.798 14.939 -7.358 1.00 40.34 131 LEU A O 1
ATOM 927 N N . GLU A 1 134 ? 2.999 17.179 -7.284 1.00 34.01 132 GLU A N 1
ATOM 928 C CA . GLU A 1 134 ? 4.440 17.148 -7.365 1.00 43.38 132 GLU A CA 1
ATOM 929 C C . GLU A 1 134 ? 4.978 17.724 -6.058 1.00 40.31 132 GLU A C 1
ATOM 930 O O . GLU A 1 134 ? 4.827 18.921 -5.779 1.00 42.94 132 GLU A O 1
ATOM 936 N N . THR A 1 135 ? 5.562 16.849 -5.241 1.00 37.51 133 THR A N 1
ATOM 937 C CA . THR A 1 135 ? 6.073 17.247 -3.933 1.00 28.34 133 THR A CA 1
ATOM 938 C C . THR A 1 135 ? 7.544 17.604 -3.934 1.00 29.51 133 THR A C 1
ATOM 939 O O . THR A 1 135 ? 8.320 17.146 -4.776 1.00 40.39 133 THR A O 1
ATOM 943 N N . ASP A 1 136 ? 7.912 18.460 -2.995 1.00 31.17 134 ASP A N 1
ATOM 944 C CA . ASP A 1 136 ? 9.308 18.713 -2.699 1.00 28.26 134 ASP A CA 1
ATOM 945 C C . ASP A 1 136 ? 9.873 17.631 -1.774 1.00 32.75 134 ASP A C 1
ATOM 946 O O . ASP A 1 136 ? 9.168 16.680 -1.403 1.00 24.60 134 ASP A O 1
ATOM 951 N N . MET A 1 137 ? 11.147 17.788 -1.414 1.00 29.31 135 MET A N 1
ATOM 952 C CA . MET A 1 137 ? 11.757 16.999 -0.370 1.00 25.43 135 MET A CA 1
ATOM 953 C C . MET A 1 137 ? 12.672 17.888 0.457 1.00 27.02 135 MET A C 1
ATOM 954 O O . MET A 1 137 ? 13.306 18.810 -0.071 1.00 26.62 135 MET A O 1
ATOM 959 N N . THR A 1 138 ? 12.740 17.592 1.748 1.00 30.65 136 THR A N 1
ATOM 960 C CA . THR A 1 138 ? 13.443 18.420 2.720 1.00 32.49 136 THR A CA 1
ATOM 961 C C . THR A 1 138 ? 14.877 17.934 2.954 1.00 38.27 136 THR A C 1
ATOM 962 O O . THR A 1 138 ? 15.126 16.724 3.024 1.00 21.67 136 THR A O 1
ATOM 966 N N . ILE A 1 139 ? 15.800 18.894 3.054 1.00 38.20 137 ILE A N 1
ATOM 967 C CA . ILE A 1 139 ? 17.173 18.665 3.508 1.00 41.45 137 ILE A CA 1
ATOM 968 C C . ILE A 1 139 ? 17.243 18.643 5.047 1.00 54.46 137 ILE A C 1
ATOM 969 O O . ILE A 1 139 ? 16.686 19.524 5.719 1.00 55.90 137 ILE A O 1
ATOM 974 N N . THR A 1 140 ? 17.921 17.626 5.585 1.00 71.53 138 THR A N 1
ATOM 975 C CA . THR A 1 140 ? 17.999 17.389 7.031 1.00 83.68 138 THR A CA 1
ATOM 976 C C . THR A 1 140 ? 18.802 18.470 7.773 1.00 89.98 138 THR A C 1
ATOM 977 O O . THR A 1 140 ? 18.203 19.410 8.309 1.00 91.47 138 THR A O 1
ATOM 981 N N . ALA A 1 141 ? 20.134 18.343 7.794 1.00 93.09 139 ALA A N 1
ATOM 982 C CA . ALA A 1 141 ? 21.019 19.328 8.441 1.00 90.48 139 ALA A CA 1
ATOM 983 C C . ALA A 1 141 ? 22.467 19.208 7.966 1.00 90.11 139 ALA A C 1
ATOM 984 O O . ALA A 1 141 ? 22.813 19.675 6.876 1.00 88.30 139 ALA A O 1
ATOM 986 N N . GLY A 1 142 ? 23.300 18.582 8.800 1.00 93.40 140 GLY A N 1
ATOM 987 C CA . GLY A 1 142 ? 24.724 18.390 8.527 1.00 87.28 140 GLY A CA 1
ATOM 988 C C . GLY A 1 142 ? 25.527 19.667 8.679 1.00 78.86 140 GLY A C 1
ATOM 989 O O . GLY A 1 142 ? 25.728 20.163 9.790 1.00 73.99 140 GLY A O 1
ATOM 990 N N . ASP A 1 143 ? 25.992 20.182 7.546 1.00 74.26 141 ASP A N 1
ATOM 991 C CA . ASP A 1 143 ? 26.706 21.454 7.468 1.00 75.40 141 ASP A CA 1
ATOM 992 C C . ASP A 1 143 ? 26.480 22.019 6.070 1.00 74.01 141 ASP A C 1
ATOM 993 O O . ASP A 1 143 ? 25.427 21.782 5.482 1.00 79.03 141 ASP A O 1
ATOM 998 N N . GLU A 1 144 ? 27.447 22.765 5.538 1.00 65.67 142 GLU A N 1
ATOM 999 C CA . GLU A 1 144 ? 27.357 23.237 4.155 1.00 63.01 142 GLU A CA 1
ATOM 1000 C C . GLU A 1 144 ? 27.736 22.131 3.162 1.00 62.53 142 GLU A C 1
ATOM 1001 O O . GLU A 1 144 ? 27.251 22.120 2.028 1.00 60.89 142 GLU A O 1
ATOM 1007 N N . VAL A 1 145 ? 28.588 21.204 3.609 1.00 61.61 143 VAL A N 1
ATOM 1008 C CA . VAL A 1 145 ? 29.059 20.086 2.786 1.00 53.22 143 VAL A CA 1
ATOM 1009 C C . VAL A 1 145 ? 27.959 19.035 2.619 1.00 49.19 143 VAL A C 1
ATOM 1010 O O . VAL A 1 145 ? 27.648 18.636 1.495 1.00 52.16 143 VAL A O 1
ATOM 1014 N N . HIS A 1 146 ? 27.366 18.611 3.735 1.00 40.66 144 HIS A N 1
ATOM 1015 C CA . HIS A 1 146 ? 26.282 17.621 3.730 1.00 42.71 144 HIS A CA 1
ATOM 1016 C C . HIS A 1 146 ? 25.002 18.100 3.038 1.00 37.17 144 HIS A C 1
ATOM 1017 O O . HIS A 1 146 ? 24.257 17.289 2.485 1.00 31.75 144 HIS A O 1
ATOM 1024 N N . ALA A 1 147 ? 24.757 19.409 3.069 1.00 31.84 145 ALA A N 1
ATOM 1025 C CA . ALA A 1 147 ? 23.575 19.990 2.435 1.00 31.27 145 ALA A CA 1
ATOM 1026 C C . ALA A 1 147 ? 23.690 19.997 0.916 1.00 37.51 145 ALA A C 1
ATOM 1027 O O . ALA A 1 147 ? 22.688 19.825 0.224 1.00 33.89 145 ALA A O 1
ATOM 1029 N N . ALA A 1 148 ? 24.908 20.195 0.407 1.00 29.81 146 ALA A N 1
ATOM 1030 C CA . ALA A 1 148 ? 25.170 20.105 -1.028 1.00 36.12 146 ALA A CA 1
ATOM 1031 C C . ALA A 1 148 ? 24.962 18.675 -1.526 1.00 38.95 146 ALA A C 1
ATOM 1032 O O . ALA A 1 148 ? 24.390 18.462 -2.600 1.00 38.92 146 ALA A O 1
ATOM 1034 N N . ALA A 1 149 ? 25.418 17.712 -0.720 1.00 40.15 147 ALA A N 1
ATOM 1035 C CA . ALA A 1 149 ? 25.246 16.280 -0.978 1.00 24.98 147 ALA A CA 1
ATOM 1036 C C . ALA A 1 149 ? 23.780 15.845 -0.929 1.00 32.67 147 ALA A C 1
ATOM 1037 O O . ALA A 1 149 ? 23.365 14.999 -1.723 1.00 30.06 147 ALA A O 1
ATOM 1039 N N . SER A 1 150 ? 23.013 16.415 0.005 1.00 26.52 148 SER A N 1
ATOM 1040 C CA . SER A 1 150 ? 21.571 16.151 0.107 1.00 32.12 148 SER A CA 1
ATOM 1041 C C . SER A 1 150 ? 20.827 16.732 -1.089 1.00 30.61 148 SER A C 1
ATOM 1042 O O . SER A 1 150 ? 19.947 16.077 -1.645 1.00 30.05 148 SER A O 1
ATOM 1045 N N . ALA A 1 151 ? 21.198 17.955 -1.479 1.00 27.24 149 ALA A N 1
ATOM 1046 C CA . ALA A 1 151 ? 20.655 18.618 -2.670 1.00 36.15 149 ALA A CA 1
ATOM 1047 C C . ALA A 1 151 ? 20.817 17.758 -3.916 1.00 25.61 149 ALA A C 1
ATOM 1048 O O . ALA A 1 151 ? 19.852 17.566 -4.664 1.00 18.74 149 ALA A O 1
ATOM 1050 N N . LYS A 1 152 ? 22.025 17.237 -4.128 1.00 23.46 150 LYS A N 1
ATOM 1051 C CA . LYS A 1 152 ? 22.276 16.309 -5.235 1.00 24.01 150 LYS A CA 1
ATOM 1052 C C . LYS A 1 152 ? 21.487 15.004 -5.078 1.00 26.12 150 LYS A C 1
ATOM 1053 O O . LYS A 1 152 ? 20.933 14.497 -6.060 1.00 14.00 150 LYS A O 1
ATOM 1059 N N . ALA A 1 153 ? 21.410 14.479 -3.852 1.00 24.24 151 ALA A N 1
ATOM 1060 C CA . ALA A 1 153 ? 20.686 13.228 -3.626 1.00 27.51 151 ALA A CA 1
ATOM 1061 C C . ALA A 1 153 ? 19.194 13.365 -3.951 1.00 25.30 151 ALA A C 1
ATOM 1062 O O . ALA A 1 153 ? 18.630 12.466 -4.569 1.00 32.62 151 ALA A O 1
ATOM 1064 N N . ILE A 1 154 ? 18.586 14.499 -3.591 1.00 25.56 152 ILE A N 1
ATOM 1065 C CA . ILE A 1 154 ? 17.168 14.774 -3.895 1.00 34.28 152 ILE A CA 1
ATOM 1066 C C . ILE A 1 154 ? 16.868 14.833 -5.398 1.00 29.17 152 ILE A C 1
ATOM 1067 O O . ILE A 1 154 ? 15.927 14.185 -5.869 1.00 20.66 152 ILE A O 1
ATOM 1072 N N . LEU A 1 155 ? 17.674 15.584 -6.147 1.00 30.26 153 LEU A N 1
ATOM 1073 C CA . LEU A 1 155 ? 17.467 15.695 -7.588 1.00 31.30 153 LEU A CA 1
ATOM 1074 C C . LEU A 1 155 ? 17.768 14.413 -8.367 1.00 37.22 153 LEU A C 1
ATOM 1075 O O . LEU A 1 155 ? 17.228 14.213 -9.453 1.00 43.56 153 LEU A O 1
ATOM 1080 N N . ALA A 1 156 ? 18.609 13.547 -7.802 1.00 33.36 154 ALA A N 1
ATOM 1081 C CA . ALA A 1 156 ? 18.894 12.235 -8.390 1.00 38.40 154 ALA A CA 1
ATOM 1082 C C . ALA A 1 156 ? 17.713 11.262 -8.249 1.00 41.32 154 ALA A C 1
ATOM 1083 O O . ALA A 1 156 ? 17.596 10.297 -9.014 1.00 35.47 154 ALA A O 1
ATOM 1085 N N . ARG A 1 157 ? 16.840 11.529 -7.277 1.00 36.13 155 ARG A N 1
ATOM 1086 C CA . ARG A 1 157 ? 15.618 10.741 -7.064 1.00 47.49 155 ARG A CA 1
ATOM 1087 C C . ARG A 1 157 ? 14.484 11.094 -8.033 1.00 45.37 155 ARG A C 1
ATOM 1088 O O . ARG A 1 157 ? 13.441 10.443 -8.023 1.00 34.39 155 ARG A O 1
ATOM 1096 N N . GLY A 1 158 ? 14.681 12.130 -8.849 1.00 39.24 156 GLY A N 1
ATOM 1097 C CA . GLY A 1 158 ? 13.645 12.603 -9.769 1.00 43.34 156 GLY A CA 1
ATOM 1098 C C . GLY A 1 158 ? 12.643 13.562 -9.149 1.00 41.57 156 GLY A C 1
ATOM 1099 O O . GLY A 1 158 ? 11.504 13.653 -9.613 1.00 52.12 156 GLY A O 1
ATOM 1100 N N . ILE A 1 159 ? 13.072 14.266 -8.097 1.00 39.44 157 ILE A N 1
ATOM 1101 C CA . ILE A 1 159 ? 12.255 15.273 -7.402 1.00 38.44 157 ILE A CA 1
ATOM 1102 C C . ILE A 1 159 ? 12.699 16.673 -7.840 1.00 34.41 157 ILE A C 1
ATOM 1103 O O . ILE A 1 159 ? 13.872 17.024 -7.693 1.00 38.28 157 ILE A O 1
ATOM 1108 N N . LYS A 1 160 ? 11.754 17.456 -8.367 1.00 38.75 158 LYS A N 1
ATOM 1109 C CA . LYS A 1 160 ? 12.025 18.772 -8.971 1.00 30.73 158 LYS A CA 1
ATOM 1110 C C . LYS A 1 160 ? 12.478 19.875 -7.999 1.00 36.48 158 LYS A C 1
ATOM 1111 O O . LYS A 1 160 ? 13.477 20.553 -8.250 1.00 40.96 158 LYS A O 1
ATOM 1117 N N . SER A 1 161 ? 11.739 20.058 -6.908 1.00 34.11 159 SER A N 1
ATOM 1118 C CA . SER A 1 161 ? 11.982 21.148 -5.969 1.00 34.17 159 SER A CA 1
ATOM 1119 C C . SER A 1 161 ? 12.393 20.615 -4.601 1.00 33.36 159 SER A C 1
ATOM 1120 O O . SER A 1 161 ? 12.017 19.509 -4.206 1.00 34.17 159 SER A O 1
ATOM 1123 N N . ILE A 1 162 ? 13.163 21.411 -3.868 1.00 23.32 160 ILE A N 1
ATOM 1124 C CA . ILE A 1 162 ? 13.602 20.995 -2.549 1.00 31.37 160 ILE A CA 1
ATOM 1125 C C . ILE A 1 162 ? 13.177 22.002 -1.453 1.00 31.37 160 ILE A C 1
ATOM 1126 O O . ILE A 1 162 ? 13.008 23.196 -1.713 1.00 22.63 160 ILE A O 1
ATOM 1131 N N . LYS A 1 163 ? 13.003 21.502 -0.234 1.00 34.47 161 LYS A N 1
ATOM 1132 C CA . LYS A 1 163 ? 12.723 22.364 0.910 1.00 35.63 161 LYS A CA 1
ATOM 1133 C C . LYS A 1 163 ? 13.924 22.365 1.844 1.00 31.89 161 LYS A C 1
ATOM 1134 O O . LYS A 1 163 ? 14.474 21.315 2.160 1.00 27.68 161 LYS A O 1
ATOM 1140 N N . VAL A 1 164 ? 14.348 23.552 2.262 1.00 36.25 162 VAL A N 1
ATOM 1141 C CA . VAL A 1 164 ? 15.444 23.663 3.218 1.00 35.35 162 VAL A CA 1
ATOM 1142 C C . VAL A 1 164 ? 15.010 24.403 4.490 1.00 41.92 162 VAL A C 1
ATOM 1143 O O . VAL A 1 164 ? 14.404 25.472 4.428 1.00 35.18 162 VAL A O 1
ATOM 1147 N N . LYS A 1 165 ? 15.305 23.801 5.638 1.00 32.40 163 LYS A N 1
ATOM 1148 C CA . LYS A 1 165 ? 15.098 24.441 6.930 1.00 38.09 163 LYS A CA 1
ATOM 1149 C C . LYS A 1 165 ? 16.328 25.290 7.272 1.00 37.49 163 LYS A C 1
ATOM 1150 O O . LYS A 1 165 ? 17.453 24.820 7.131 1.00 28.98 163 LYS A O 1
ATOM 1156 N N . THR A 1 166 ? 16.112 26.540 7.688 1.00 30.80 164 THR A N 1
ATOM 1157 C CA . THR A 1 166 ? 17.190 27.390 8.203 1.00 26.38 164 THR A CA 1
ATOM 1158 C C . THR A 1 166 ? 16.848 27.847 9.609 1.00 32.42 164 THR A C 1
ATOM 1159 O O . THR A 1 166 ? 15.678 27.882 9.982 1.00 32.41 164 THR A O 1
ATOM 1163 N N . ALA A 1 167 ? 17.869 28.217 10.377 1.00 38.64 165 ALA A N 1
ATOM 1164 C CA . ALA A 1 167 ? 17.693 28.624 11.773 1.00 36.30 165 ALA A CA 1
ATOM 1165 C C . ALA A 1 167 ? 17.344 30.102 11.921 1.00 40.84 165 ALA A C 1
ATOM 1166 O O . ALA A 1 167 ? 16.661 30.481 12.870 1.00 46.28 165 ALA A O 1
ATOM 1168 N N . GLY A 1 168 ? 17.832 30.932 10.999 1.00 44.15 166 GLY A N 1
ATOM 1169 C CA . GLY A 1 168 ? 17.469 32.347 10.956 1.00 41.79 166 GLY A CA 1
ATOM 1170 C C . GLY A 1 168 ? 18.187 33.269 11.921 1.00 38.30 166 GLY A C 1
ATOM 1171 O O . GLY A 1 168 ? 17.950 34.475 11.907 1.00 39.98 166 GLY A O 1
ATOM 1172 N N . VAL A 1 169 ? 19.056 32.713 12.759 1.00 40.15 167 VAL A N 1
ATOM 1173 C CA . VAL A 1 169 ? 19.827 33.513 13.711 1.00 46.00 167 VAL A CA 1
ATOM 1174 C C . VAL A 1 169 ? 21.099 34.082 13.081 1.00 40.75 167 VAL A C 1
ATOM 1175 O O . VAL A 1 169 ? 21.623 35.102 13.537 1.00 43.29 167 VAL A O 1
ATOM 1179 N N . ASP A 1 170 ? 21.577 33.425 12.024 1.00 37.76 168 ASP A N 1
ATOM 1180 C CA . ASP A 1 170 ? 22.835 33.794 11.370 1.00 34.78 168 ASP A CA 1
ATOM 1181 C C . ASP A 1 170 ? 22.679 33.843 9.856 1.00 27.29 168 ASP A C 1
ATOM 1182 O O . ASP A 1 170 ? 22.816 32.816 9.178 1.00 33.91 168 ASP A O 1
ATOM 1187 N N . VAL A 1 171 ? 22.417 35.047 9.347 1.00 22.21 169 VAL A N 1
ATOM 1188 C CA . VAL A 1 171 ? 22.182 35.314 7.923 1.00 27.56 169 VAL A CA 1
ATOM 1189 C C . VAL A 1 171 ? 23.292 34.751 7.043 1.00 29.46 169 VAL A C 1
ATOM 1190 O O . VAL A 1 171 ? 23.014 34.070 6.055 1.00 21.47 169 VAL A O 1
ATOM 1194 N N . ALA A 1 172 ? 24.536 35.024 7.438 1.00 25.08 170 ALA A N 1
ATOM 1195 C CA . ALA A 1 172 ? 25.720 34.579 6.721 1.00 32.38 170 ALA A CA 1
ATOM 1196 C C . ALA A 1 172 ? 25.809 33.058 6.573 1.00 26.84 170 ALA A C 1
ATOM 1197 O O . ALA A 1 172 ? 26.049 32.562 5.468 1.00 28.67 170 ALA A O 1
ATOM 1199 N N . TYR A 1 173 ? 25.616 32.325 7.669 1.00 21.83 171 TYR A N 1
ATOM 1200 C CA . TYR A 1 173 ? 25.615 30.859 7.613 1.00 31.14 171 TYR A CA 1
ATOM 1201 C C . TYR A 1 173 ? 24.460 30.306 6.778 1.00 37.37 171 TYR A C 1
ATOM 1202 O O . TYR A 1 173 ? 24.668 29.397 5.965 1.00 27.66 171 TYR A O 1
ATOM 1211 N N . ASP A 1 174 ? 23.261 30.864 6.986 1.00 32.07 172 ASP A N 1
ATOM 1212 C CA . ASP A 1 174 ? 22.061 30.489 6.241 1.00 28.88 172 ASP A CA 1
ATOM 1213 C C . ASP A 1 174 ? 22.286 30.641 4.736 1.00 32.11 172 ASP A C 1
ATOM 1214 O O . ASP A 1 174 ? 22.044 29.700 3.967 1.00 26.23 172 ASP A O 1
ATOM 1219 N N . LEU A 1 175 ? 22.775 31.817 4.334 1.00 23.05 173 LEU A N 1
ATOM 1220 C CA . LEU A 1 175 ? 23.099 32.103 2.933 1.00 34.78 173 LEU A CA 1
ATOM 1221 C C . LEU A 1 175 ? 24.104 31.125 2.345 1.00 22.73 173 LEU A C 1
ATOM 1222 O O . LEU A 1 175 ? 23.906 30.643 1.230 1.00 35.21 173 LEU A O 1
ATOM 1227 N N . ALA A 1 176 ? 25.163 30.841 3.105 1.00 24.26 174 ALA A N 1
ATOM 1228 C CA . ALA A 1 176 ? 26.210 29.896 2.710 1.00 25.65 174 ALA A CA 1
ATOM 1229 C C . ALA A 1 176 ? 25.652 28.493 2.465 1.00 36.87 174 ALA A C 1
ATOM 1230 O O . ALA A 1 176 ? 26.100 27.799 1.550 1.00 28.30 174 ALA A O 1
ATOM 1232 N N . ARG A 1 177 ? 24.670 28.092 3.279 1.00 32.12 175 ARG A N 1
ATOM 1233 C CA . ARG A 1 177 ? 23.957 26.828 3.077 1.00 31.47 175 ARG A CA 1
ATOM 1234 C C . ARG A 1 177 ? 23.156 26.859 1.781 1.00 27.17 175 ARG A C 1
ATOM 1235 O O . ARG A 1 177 ? 23.166 25.884 1.023 1.00 28.47 175 ARG A O 1
ATOM 1243 N N . LEU A 1 178 ? 22.488 27.984 1.524 1.00 31.05 176 LEU A N 1
ATOM 1244 C CA . LEU A 1 178 ? 21.711 28.144 0.297 1.00 30.27 176 LEU A CA 1
ATOM 1245 C C . LEU A 1 178 ? 22.567 28.158 -0.971 1.00 30.00 176 LEU A C 1
ATOM 1246 O O . LEU A 1 178 ? 22.222 27.487 -1.946 1.00 31.35 176 LEU A O 1
ATOM 1251 N N . ARG A 1 179 ? 23.664 28.926 -0.945 1.00 26.83 177 ARG A N 1
ATOM 1252 C CA . ARG A 1 179 ? 24.634 28.980 -2.032 1.00 28.77 177 ARG A CA 1
ATOM 1253 C C . ARG A 1 179 ? 25.042 27.590 -2.473 1.00 29.53 177 ARG A C 1
ATOM 1254 O O . ARG A 1 179 ? 24.903 27.246 -3.649 1.00 32.23 177 ARG A O 1
ATOM 1262 N N . ALA A 1 180 ? 25.521 26.801 -1.509 1.00 24.97 178 ALA A N 1
ATOM 1263 C CA . ALA A 1 180 ? 25.969 25.422 -1.740 1.00 28.92 178 ALA A CA 1
ATOM 1264 C C . ALA A 1 180 ? 24.878 24.599 -2.402 1.00 31.69 178 ALA A C 1
ATOM 1265 O O . ALA A 1 180 ? 25.105 24.007 -3.458 1.00 16.16 178 ALA A O 1
ATOM 1267 N N . ILE A 1 181 ? 23.691 24.625 -1.795 1.00 21.32 179 ILE A N 1
ATOM 1268 C CA . ILE A 1 181 ? 22.537 23.868 -2.254 1.00 28.21 179 ILE A CA 1
ATOM 1269 C C . ILE A 1 181 ? 22.118 24.268 -3.659 1.00 16.03 179 ILE A C 1
ATOM 1270 O O . ILE A 1 181 ? 21.824 23.395 -4.470 1.00 17.99 179 ILE A O 1
ATOM 1275 N N . HIS A 1 182 ? 22.072 25.577 -3.930 1.00 27.63 180 HIS A N 1
ATOM 1276 C CA . HIS A 1 182 ? 21.754 26.080 -5.272 1.00 33.39 180 HIS A CA 1
ATOM 1277 C C . HIS A 1 182 ? 22.822 25.694 -6.298 1.00 30.99 180 HIS A C 1
ATOM 1278 O O . HIS A 1 182 ? 22.481 25.338 -7.427 1.00 25.72 180 HIS A O 1
ATOM 1285 N N . GLN A 1 183 ? 24.094 25.758 -5.894 1.00 35.27 181 GLN A N 1
ATOM 1286 C CA . GLN A 1 183 ? 25.220 25.368 -6.748 1.00 34.63 181 GLN A CA 1
ATOM 1287 C C . GLN A 1 183 ? 25.170 23.875 -7.098 1.00 35.85 181 GLN A C 1
ATOM 1288 O O . GLN A 1 183 ? 25.451 23.493 -8.236 1.00 53.38 181 GLN A O 1
ATOM 1294 N N . ALA A 1 184 ? 24.799 23.052 -6.114 1.00 44.21 182 ALA A N 1
ATOM 1295 C CA . ALA A 1 184 ? 24.723 21.593 -6.258 1.00 28.69 182 ALA A CA 1
ATOM 1296 C C . ALA A 1 184 ? 23.479 21.126 -7.013 1.00 32.85 182 ALA A C 1
ATOM 1297 O O . ALA A 1 184 ? 23.514 20.110 -7.721 1.00 20.32 182 ALA A O 1
ATOM 1299 N N . ALA A 1 185 ? 22.386 21.867 -6.839 1.00 20.61 183 ALA A N 1
ATOM 1300 C CA . ALA A 1 185 ? 21.111 21.569 -7.464 1.00 25.09 183 ALA A CA 1
ATOM 1301 C C . ALA A 1 185 ? 20.613 22.847 -8.129 1.00 35.22 183 ALA A C 1
ATOM 1302 O O . ALA A 1 185 ? 19.949 23.667 -7.482 1.00 46.63 183 ALA A O 1
ATOM 1304 N N . PRO A 1 186 ? 20.923 23.013 -9.427 1.00 37.61 184 PRO A N 1
ATOM 1305 C CA . PRO A 1 186 ? 20.854 24.304 -10.124 1.00 33.36 184 PRO A CA 1
ATOM 1306 C C . PRO A 1 186 ? 19.486 24.688 -10.682 1.00 28.59 184 PRO A C 1
ATOM 1307 O O . PRO A 1 186 ? 19.135 25.870 -10.677 1.00 26.40 184 PRO A O 1
ATOM 1311 N N . THR A 1 187 ? 18.730 23.702 -11.156 1.00 30.65 185 THR A N 1
ATOM 1312 C CA . THR A 1 187 ? 17.400 23.932 -11.718 1.00 33.25 185 THR A CA 1
ATOM 1313 C C . THR A 1 187 ? 16.276 23.706 -10.696 1.00 37.63 185 THR A C 1
ATOM 1314 O O . THR A 1 187 ? 15.098 23.684 -11.063 1.00 40.22 185 THR A O 1
ATOM 1318 N N . ALA A 1 188 ? 16.639 23.529 -9.426 1.00 32.27 186 ALA A N 1
ATOM 1319 C CA . ALA A 1 188 ? 15.646 23.267 -8.374 1.00 30.94 186 ALA A CA 1
ATOM 1320 C C . ALA A 1 188 ? 15.026 24.560 -7.848 1.00 22.29 186 ALA A C 1
ATOM 1321 O O . ALA A 1 188 ? 15.757 25.439 -7.373 1.00 25.77 186 ALA A O 1
ATOM 1323 N N . PRO A 1 189 ? 13.680 24.691 -7.934 1.00 29.11 187 PRO A N 1
ATOM 1324 C CA . PRO A 1 189 ? 13.052 25.746 -7.150 1.00 34.34 187 PRO A CA 1
ATOM 1325 C C . PRO A 1 189 ? 13.343 25.456 -5.690 1.00 22.80 187 PRO A C 1
ATOM 1326 O O . PRO A 1 189 ? 13.358 24.284 -5.281 1.00 29.33 187 PRO A O 1
ATOM 1330 N N . LEU A 1 190 ? 13.620 26.504 -4.920 1.00 31.00 188 LEU A N 1
ATOM 1331 C CA . LEU A 1 190 ? 13.981 26.335 -3.508 1.00 32.82 188 LEU A CA 1
ATOM 1332 C C . LEU A 1 190 ? 12.939 26.913 -2.557 1.00 42.47 188 LEU A C 1
ATOM 1333 O O . LEU A 1 190 ? 12.662 28.111 -2.583 1.00 37.94 188 LEU A O 1
ATOM 1338 N N . ILE A 1 191 ? 12.352 26.065 -1.721 1.00 35.74 189 ILE A N 1
ATOM 1339 C CA . ILE A 1 191 ? 11.491 26.569 -0.649 1.00 42.59 189 ILE A CA 1
ATOM 1340 C C . ILE A 1 191 ? 12.246 26.578 0.686 1.00 28.55 189 ILE A C 1
ATOM 1341 O O . ILE A 1 191 ? 12.807 25.572 1.112 1.00 28.89 189 ILE A O 1
ATOM 1346 N N . VAL A 1 192 ? 12.295 27.752 1.307 1.00 21.72 190 VAL A N 1
ATOM 1347 C CA . VAL A 1 192 ? 13.092 27.936 2.513 1.00 32.64 190 VAL A CA 1
ATOM 1348 C C . VAL A 1 192 ? 12.203 28.143 3.729 1.00 33.30 190 VAL A C 1
ATOM 1349 O O . VAL A 1 192 ? 11.454 29.128 3.798 1.00 28.67 190 VAL A O 1
ATOM 1353 N N . ASP A 1 193 ? 12.304 27.207 4.673 1.00 34.62 191 ASP A N 1
ATOM 1354 C CA . ASP A 1 193 ? 11.562 27.255 5.925 1.00 32.89 191 ASP A CA 1
ATOM 1355 C C . ASP A 1 193 ? 12.434 27.930 6.965 1.00 34.93 191 ASP A C 1
ATOM 1356 O O . ASP A 1 193 ? 13.393 27.341 7.457 1.00 29.07 191 ASP A O 1
ATOM 1361 N N . GLY A 1 194 ? 12.082 29.168 7.302 1.00 32.12 192 GLY A N 1
ATOM 1362 C CA . GLY A 1 194 ? 12.835 29.948 8.277 1.00 28.99 192 GLY A CA 1
ATOM 1363 C C . GLY A 1 194 ? 12.540 29.571 9.711 1.00 38.21 192 GLY A C 1
ATOM 1364 O O . GLY A 1 194 ? 13.277 29.961 10.625 1.00 37.73 192 GLY A O 1
ATOM 1365 N N . ASN A 1 195 ? 11.443 28.830 9.888 1.00 42.81 193 ASN A N 1
ATOM 1366 C CA . ASN A 1 195 ? 10.981 28.300 11.172 1.00 48.99 193 ASN A CA 1
ATOM 1367 C C . ASN A 1 195 ? 10.933 29.302 12.319 1.00 43.31 193 ASN A C 1
ATOM 1368 O O . ASN A 1 195 ? 11.398 29.015 13.426 1.00 33.92 193 ASN A O 1
ATOM 1373 N N . CYS A 1 196 ? 10.392 30.486 12.025 1.00 41.50 194 CYS A N 1
ATOM 1374 C CA . CYS A 1 196 ? 10.201 31.570 13.009 1.00 42.58 194 CYS A CA 1
ATOM 1375 C C . CYS A 1 196 ? 11.499 32.183 13.562 1.00 38.97 194 CYS A C 1
ATOM 1376 O O . CYS A 1 196 ? 11.466 32.902 14.561 1.00 31.89 194 CYS A O 1
ATOM 1379 N N . GLY A 1 197 ? 12.623 31.918 12.896 1.00 34.79 195 GLY A N 1
ATOM 1380 C CA . GLY A 1 197 ? 13.944 32.257 13.429 1.00 33.13 195 GLY A CA 1
ATOM 1381 C C . GLY A 1 197 ? 14.505 33.624 13.104 1.00 29.78 195 GLY A C 1
ATOM 1382 O O . GLY A 1 197 ? 15.364 34.126 13.826 1.00 41.56 195 GLY A O 1
ATOM 1383 N N . TYR A 1 198 ? 14.030 34.220 12.013 1.00 34.03 196 TYR A N 1
ATOM 1384 C CA . TYR A 1 198 ? 14.464 35.551 11.584 1.00 36.69 196 TYR A CA 1
ATOM 1385 C C . TYR A 1 198 ? 13.676 36.654 12.297 1.00 36.79 196 TYR A C 1
ATOM 1386 O O . TYR A 1 198 ? 12.619 36.394 12.884 1.00 38.72 196 TYR A O 1
ATOM 1395 N N . ASP A 1 199 ? 14.210 37.877 12.253 1.00 28.45 197 ASP A N 1
ATOM 1396 C CA . ASP A 1 199 ? 13.424 39.093 12.472 1.00 23.91 197 ASP A CA 1
ATOM 1397 C C . ASP A 1 199 ? 13.334 39.822 11.124 1.00 30.60 197 ASP A C 1
ATOM 1398 O O . ASP A 1 199 ? 13.818 39.287 10.122 1.00 31.35 197 ASP A O 1
ATOM 1403 N N . VAL A 1 200 ? 12.726 41.008 11.079 1.00 34.22 198 VAL A N 1
ATOM 1404 C CA . VAL A 1 200 ? 12.536 41.729 9.796 1.00 35.04 198 VAL A CA 1
ATOM 1405 C C . VAL A 1 200 ? 13.858 42.033 9.078 1.00 33.68 198 VAL A C 1
ATOM 1406 O O . VAL A 1 200 ? 14.007 41.702 7.903 1.00 42.38 198 VAL A O 1
ATOM 1410 N N . GLU A 1 201 ? 14.806 42.643 9.789 1.00 30.23 199 GLU A N 1
ATOM 1411 C CA . GLU A 1 201 ? 16.097 43.006 9.198 1.00 30.82 199 GLU A CA 1
ATOM 1412 C C . GLU A 1 201 ? 16.838 41.783 8.633 1.00 34.33 199 GLU A C 1
ATOM 1413 O O . GLU A 1 201 ? 17.223 41.785 7.464 1.00 26.29 199 GLU A O 1
ATOM 1419 N N . ARG A 1 202 ? 16.975 40.732 9.445 1.00 30.18 200 ARG A N 1
ATOM 1420 C CA . ARG A 1 202 ? 17.598 39.481 9.014 1.00 30.57 200 ARG A CA 1
ATOM 1421 C C . ARG A 1 202 ? 16.850 38.779 7.880 1.00 32.38 200 ARG A C 1
ATOM 1422 O O . ARG A 1 202 ? 17.479 38.171 7.022 1.00 43.77 200 ARG A O 1
ATOM 1430 N N . ALA A 1 203 ? 15.519 38.864 7.872 1.00 34.15 201 ALA A N 1
ATOM 1431 C CA . ALA A 1 203 ? 14.727 38.266 6.793 1.00 30.28 201 ALA A CA 1
ATOM 1432 C C . ALA A 1 203 ? 14.914 39.025 5.488 1.00 25.22 201 ALA A C 1
ATOM 1433 O O . ALA A 1 203 ? 15.076 38.420 4.431 1.00 29.39 201 ALA A O 1
ATOM 1435 N N . LEU A 1 204 ? 14.888 40.353 5.574 1.00 30.11 202 LEU A N 1
ATOM 1436 C CA . LEU A 1 204 ? 15.053 41.200 4.394 1.00 30.15 202 LEU A CA 1
ATOM 1437 C C . LEU A 1 204 ? 16.466 41.104 3.830 1.00 21.99 202 LEU A C 1
ATOM 1438 O O . LEU A 1 204 ? 16.628 40.988 2.622 1.00 30.81 202 LEU A O 1
ATOM 1443 N N . ALA A 1 205 ? 17.470 41.109 4.709 1.00 21.79 203 ALA A N 1
ATOM 1444 C CA . ALA A 1 205 ? 18.881 40.994 4.295 1.00 28.96 203 ALA A CA 1
ATOM 1445 C C . ALA A 1 205 ? 19.168 39.635 3.662 1.00 24.97 203 ALA A C 1
ATOM 1446 O O . ALA A 1 205 ? 19.947 39.536 2.716 1.00 22.10 203 ALA A O 1
ATOM 1448 N N . PHE A 1 206 ? 18.505 38.601 4.180 1.00 33.00 204 PHE A N 1
ATOM 1449 C CA . PHE A 1 206 ? 18.561 37.252 3.613 1.00 19.70 204 PHE A CA 1
ATOM 1450 C C . PHE A 1 206 ? 17.965 37.207 2.202 1.00 20.39 204 PHE A C 1
ATOM 1451 O O . PHE A 1 206 ? 18.562 36.639 1.298 1.00 29.84 204 PHE A O 1
ATOM 1459 N N . CYS A 1 207 ? 16.798 37.828 2.026 1.00 29.86 205 CYS A N 1
ATOM 1460 C CA . CYS A 1 207 ? 16.114 37.905 0.730 1.00 26.37 205 CYS A CA 1
ATOM 1461 C C . CYS A 1 207 ? 16.871 38.762 -0.297 1.00 32.17 205 CYS A C 1
ATOM 1462 O O . CYS A 1 207 ? 17.006 38.377 -1.462 1.00 22.26 205 CYS A O 1
ATOM 1465 N N . ALA A 1 208 ? 17.364 39.916 0.150 1.00 29.83 206 ALA A N 1
ATOM 1466 C CA . ALA A 1 208 ? 18.124 40.840 -0.697 1.00 28.50 206 ALA A CA 1
ATOM 1467 C C . ALA A 1 208 ? 19.333 40.144 -1.309 1.00 39.65 206 ALA A C 1
ATOM 1468 O O . ALA A 1 208 ? 19.616 40.325 -2.493 1.00 35.51 206 ALA A O 1
ATOM 1470 N N . ALA A 1 209 ? 20.016 39.332 -0.499 1.00 36.66 207 ALA A N 1
ATOM 1471 C CA . ALA A 1 209 ? 21.190 38.590 -0.947 1.00 34.71 207 ALA A CA 1
ATOM 1472 C C . ALA A 1 209 ? 20.818 37.477 -1.919 1.00 35.56 207 ALA A C 1
ATOM 1473 O O . ALA A 1 209 ? 21.521 37.274 -2.909 1.00 26.37 207 ALA A O 1
ATOM 1475 N N . CYS A 1 210 ? 19.710 36.781 -1.644 1.00 23.28 208 CYS A N 1
ATOM 1476 C CA . CYS A 1 210 ? 19.164 35.777 -2.560 1.00 22.51 208 CYS A CA 1
ATOM 1477 C C . CYS A 1 210 ? 18.835 36.379 -3.916 1.00 36.37 208 CYS A C 1
ATOM 1478 O O . CYS A 1 210 ? 19.143 35.779 -4.943 1.00 41.56 208 CYS A O 1
ATOM 1481 N N . LYS A 1 211 ? 18.211 37.558 -3.911 1.00 36.41 209 LYS A N 1
ATOM 1482 C CA . LYS A 1 211 ? 17.882 38.258 -5.148 1.00 36.28 209 LYS A CA 1
ATOM 1483 C C . LYS A 1 211 ? 19.144 38.702 -5.884 1.00 35.37 209 LYS A C 1
ATOM 1484 O O . LYS A 1 211 ? 19.240 38.507 -7.096 1.00 37.61 209 LYS A O 1
ATOM 1490 N N . ALA A 1 212 ? 20.098 39.272 -5.139 1.00 32.57 210 ALA A N 1
ATOM 1491 C CA . ALA A 1 212 ? 21.374 39.777 -5.681 1.00 30.01 210 ALA A CA 1
ATOM 1492 C C . ALA A 1 212 ? 22.220 38.680 -6.331 1.00 28.06 210 ALA A C 1
ATOM 1493 O O . ALA A 1 212 ? 22.877 38.905 -7.362 1.00 33.23 210 ALA A O 1
ATOM 1495 N N . GLU A 1 213 ? 22.188 37.494 -5.725 1.00 13.54 211 GLU A N 1
ATOM 1496 C CA . GLU A 1 213 ? 22.940 36.347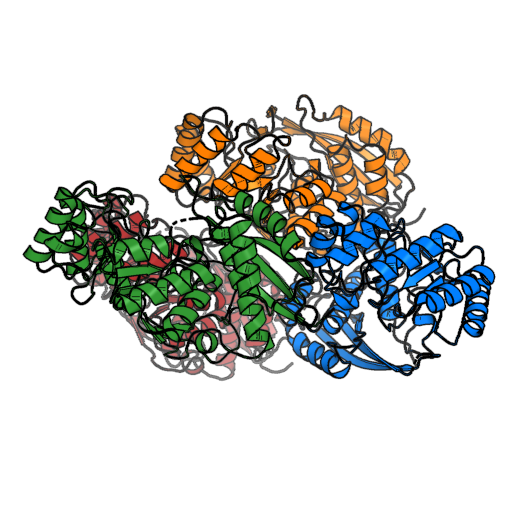 -6.218 1.00 35.04 211 GLU A CA 1
ATOM 1497 C C . GLU A 1 213 ? 22.110 35.496 -7.166 1.00 27.87 211 GLU A C 1
ATOM 1498 O O . GLU A 1 213 ? 22.589 34.468 -7.653 1.00 36.79 211 GLU A O 1
ATOM 1504 N N . SER A 1 214 ? 20.892 35.956 -7.457 1.00 20.63 212 SER A N 1
ATOM 1505 C CA . SER A 1 214 ? 19.875 35.168 -8.171 1.00 35.51 212 SER A CA 1
ATOM 1506 C C . SER A 1 214 ? 19.702 33.719 -7.647 1.00 38.37 212 SER A C 1
ATOM 1507 O O . SER A 1 214 ? 19.643 32.760 -8.429 1.00 32.98 212 SER A O 1
ATOM 1510 N N . ILE A 1 215 ? 19.640 33.584 -6.318 1.00 26.12 213 ILE A N 1
ATOM 1511 C CA . ILE A 1 215 ? 19.321 32.318 -5.660 1.00 31.99 213 ILE A CA 1
ATOM 1512 C C . ILE A 1 215 ? 17.806 32.091 -5.778 1.00 38.55 213 ILE A C 1
ATOM 1513 O O . ILE A 1 215 ? 17.015 32.930 -5.333 1.00 36.49 213 ILE A O 1
ATOM 1518 N N . PRO A 1 216 ? 17.393 30.946 -6.364 1.00 32.88 214 PRO A N 1
ATOM 1519 C CA . PRO A 1 216 ? 15.993 30.744 -6.731 1.00 27.87 214 PRO A CA 1
ATOM 1520 C C . PRO A 1 216 ? 15.098 30.247 -5.581 1.00 34.27 214 PRO A C 1
ATOM 1521 O O . PRO A 1 216 ? 14.454 29.192 -5.681 1.00 23.36 214 PRO A O 1
ATOM 1525 N N . MET A 1 217 ? 15.070 31.005 -4.489 1.00 29.02 215 MET A N 1
ATOM 1526 C CA . MET A 1 217 ? 14.048 30.827 -3.469 1.00 26.82 215 MET A CA 1
ATOM 1527 C C . MET A 1 217 ? 12.682 31.214 -4.068 1.00 29.41 215 MET A C 1
ATOM 1528 O O . MET A 1 217 ? 12.507 32.341 -4.505 1.00 30.78 215 MET A O 1
ATOM 1533 N N . VAL A 1 218 ? 11.732 30.279 -4.126 1.00 28.42 216 VAL A N 1
ATOM 1534 C CA . VAL A 1 218 ? 10.382 30.593 -4.628 1.00 20.27 216 VAL A CA 1
ATOM 1535 C C . VAL A 1 218 ? 9.360 30.734 -3.488 1.00 29.50 216 VAL A C 1
ATOM 1536 O O . VAL A 1 218 ? 8.193 31.069 -3.722 1.00 31.63 216 VAL A O 1
ATOM 1540 N N . LEU A 1 219 ? 9.807 30.486 -2.261 1.00 30.66 217 LEU A N 1
ATOM 1541 C CA . LEU A 1 219 ? 8.941 30.612 -1.070 1.00 22.88 217 LEU A CA 1
ATOM 1542 C C . LEU A 1 219 ? 9.780 30.726 0.187 1.00 23.78 217 LEU A C 1
ATOM 1543 O O . LEU A 1 219 ? 10.685 29.906 0.423 1.00 27.76 217 LEU A O 1
ATOM 1548 N N . PHE A 1 220 ? 9.460 31.742 0.991 1.00 31.53 218 PHE A N 1
ATOM 1549 C CA . PHE A 1 220 ? 10.091 31.972 2.286 1.00 24.61 218 PHE A CA 1
ATOM 1550 C C . PHE A 1 220 ? 9.035 31.675 3.331 1.00 33.32 218 PHE A C 1
ATOM 1551 O O . PHE A 1 220 ? 8.096 32.456 3.534 1.00 25.10 218 PHE A O 1
ATOM 1559 N N . GLU A 1 221 ? 9.179 30.523 3.971 1.00 28.09 219 GLU A N 1
ATOM 1560 C CA . GLU A 1 221 ? 8.127 29.984 4.796 1.00 26.65 219 GLU A CA 1
ATOM 1561 C C . GLU A 1 221 ? 8.315 30.367 6.241 1.00 27.46 219 GLU A C 1
ATOM 1562 O O . GLU A 1 221 ? 9.359 30.074 6.820 1.00 27.03 219 GLU A O 1
ATOM 1568 N N . GLN A 1 222 ? 7.294 31.034 6.790 1.00 26.28 220 GLN A N 1
ATOM 1569 C CA . GLN A 1 222 ? 7.241 31.463 8.202 1.00 24.88 220 GLN A CA 1
ATOM 1570 C C . GLN A 1 222 ? 8.610 31.893 8.779 1.00 30.57 220 GLN A C 1
ATOM 1571 O O . GLN A 1 222 ? 9.173 31.222 9.648 1.00 31.93 220 GLN A O 1
ATOM 1577 N N . PRO A 1 223 ? 9.159 33.019 8.275 1.00 34.29 221 PRO A N 1
ATOM 1578 C CA . PRO A 1 223 ? 10.503 33.431 8.692 1.00 34.99 221 PRO A CA 1
ATOM 1579 C C . PRO A 1 223 ? 10.510 34.004 10.098 1.00 39.35 221 PRO A C 1
ATOM 1580 O O . PRO A 1 223 ? 11.510 33.898 10.799 1.00 36.95 221 PRO A O 1
ATOM 1584 N N . LEU A 1 224 ? 9.387 34.597 10.498 1.00 31.76 222 LEU A N 1
ATOM 1585 C CA . LEU A 1 224 ? 9.282 35.311 11.760 1.00 25.03 222 LEU A CA 1
ATOM 1586 C C . LEU A 1 224 ? 8.321 34.583 12.706 1.00 30.58 222 LEU A C 1
ATOM 1587 O O . LEU A 1 224 ? 7.548 33.728 12.256 1.00 27.97 222 LEU A O 1
ATOM 1592 N N . PRO A 1 225 ? 8.366 34.898 14.021 1.00 34.00 223 PRO A N 1
ATOM 1593 C CA . PRO A 1 225 ? 7.376 34.266 14.900 1.00 31.85 223 PRO A CA 1
ATOM 1594 C C . PRO A 1 225 ? 5.947 34.685 14.560 1.00 33.20 223 PRO A C 1
ATOM 1595 O O . PRO A 1 225 ? 5.726 35.754 13.978 1.00 31.37 223 PRO A O 1
ATOM 1599 N N . ARG A 1 226 ? 4.994 33.826 14.907 1.00 34.89 224 ARG A N 1
ATOM 1600 C CA . ARG A 1 226 ? 3.573 34.087 14.688 1.00 38.56 224 ARG A CA 1
ATOM 1601 C C . ARG A 1 226 ? 3.144 35.466 15.206 1.00 29.32 224 ARG A C 1
ATOM 1602 O O . ARG A 1 226 ? 2.406 36.187 14.526 1.00 33.21 224 ARG A O 1
ATOM 1610 N N . GLU A 1 227 ? 3.649 35.831 16.381 1.00 30.88 225 GLU A N 1
ATOM 1611 C CA . GLU A 1 227 ? 3.229 37.046 17.083 1.00 46.30 225 GLU A CA 1
ATOM 1612 C C . GLU A 1 227 ? 3.724 38.334 16.431 1.00 42.33 225 GLU A C 1
ATOM 1613 O O . GLU A 1 227 ? 3.125 39.387 16.618 1.00 40.31 225 GLU A O 1
ATOM 1619 N N . ASP A 1 228 ? 4.787 38.250 15.640 1.00 37.86 226 ASP A N 1
ATOM 1620 C CA . ASP A 1 228 ? 5.210 39.409 14.876 1.00 40.23 226 ASP A CA 1
ATOM 1621 C C . ASP A 1 228 ? 4.406 39.519 13.590 1.00 35.58 226 ASP A C 1
ATOM 1622 O O . ASP A 1 228 ? 4.935 39.352 12.492 1.00 28.76 226 ASP A O 1
ATOM 1627 N N . TRP A 1 229 ? 3.121 39.829 13.757 1.00 38.89 227 TRP A N 1
ATOM 1628 C CA . TRP A 1 229 ? 2.189 40.022 12.656 1.00 39.20 227 TRP A CA 1
ATOM 1629 C C . TRP A 1 229 ? 2.644 41.152 11.724 1.00 41.98 227 TRP A C 1
ATOM 1630 O O . TRP A 1 229 ? 2.626 40.987 10.491 1.00 32.70 227 TRP A O 1
ATOM 1641 N N . ALA A 1 230 ? 3.080 42.272 12.315 1.00 24.68 228 ALA A N 1
ATOM 1642 C CA . ALA A 1 230 ? 3.512 43.444 11.541 1.00 32.74 228 ALA A CA 1
ATOM 1643 C C . ALA A 1 230 ? 4.769 43.142 10.735 1.00 41.29 228 ALA A C 1
ATOM 1644 O O . ALA A 1 230 ? 4.849 43.477 9.549 1.00 39.59 228 ALA A O 1
ATOM 1646 N N . GLY A 1 231 ? 5.732 42.497 11.393 1.00 33.32 229 GLY A N 1
ATOM 1647 C CA . GLY A 1 231 ? 6.973 42.084 10.760 1.00 35.34 229 GLY A CA 1
ATOM 1648 C C . GLY A 1 231 ? 6.806 41.101 9.620 1.00 37.64 229 GLY A C 1
ATOM 1649 O O . GLY A 1 231 ? 7.520 41.187 8.613 1.00 38.32 229 GLY A O 1
ATOM 1650 N N . MET A 1 232 ? 5.880 40.159 9.803 1.00 33.52 230 MET A N 1
ATOM 1651 C CA . MET A 1 232 ? 5.491 39.192 8.785 1.00 22.90 230 MET A CA 1
ATOM 1652 C C . MET A 1 232 ? 4.934 39.893 7.552 1.00 36.67 230 MET A C 1
ATOM 1653 O O . MET A 1 232 ? 5.305 39.556 6.402 1.00 33.49 230 MET A O 1
ATOM 1658 N N . ALA A 1 233 ? 4.066 40.880 7.804 1.00 24.54 231 ALA A N 1
ATOM 1659 C CA . ALA A 1 233 ? 3.456 41.695 6.754 1.00 28.49 231 ALA A CA 1
ATOM 1660 C C . ALA A 1 233 ? 4.503 42.509 5.989 1.00 36.86 231 ALA A C 1
ATOM 1661 O O . ALA A 1 233 ? 4.444 42.609 4.758 1.00 29.55 231 ALA A O 1
ATOM 1663 N N . GLN A 1 234 ? 5.460 43.064 6.731 1.00 22.51 232 GLN A N 1
ATOM 1664 C CA . GLN A 1 234 ? 6.530 43.862 6.166 1.00 34.55 232 GLN A CA 1
ATOM 1665 C C . GLN A 1 234 ? 7.440 43.037 5.236 1.00 23.91 232 GLN A C 1
ATOM 1666 O O . GLN A 1 234 ? 7.779 43.489 4.149 1.00 24.63 232 GLN A O 1
ATOM 1672 N N . VAL A 1 235 ? 7.797 41.827 5.662 1.00 30.76 233 VAL A N 1
ATOM 1673 C CA . VAL A 1 235 ? 8.549 40.885 4.827 1.00 23.80 233 VAL A CA 1
ATOM 1674 C C . VAL A 1 235 ? 7.737 40.471 3.591 1.00 29.27 233 VAL A C 1
ATOM 1675 O O . VAL A 1 235 ? 8.268 40.411 2.474 1.00 26.63 233 VAL A O 1
ATOM 1679 N N . THR A 1 236 ? 6.447 40.221 3.783 1.00 23.72 234 THR A N 1
ATOM 1680 C CA . THR A 1 236 ? 5.572 39.887 2.667 1.00 30.18 234 THR A CA 1
ATOM 1681 C C . THR A 1 236 ? 5.515 41.008 1.627 1.00 30.10 234 THR A C 1
ATOM 1682 O O . THR A 1 236 ? 5.608 40.749 0.424 1.00 26.00 234 THR A O 1
ATOM 1686 N N . ALA A 1 237 ? 5.392 42.242 2.106 1.00 21.13 235 ALA A N 1
ATOM 1687 C CA . ALA A 1 237 ? 5.197 43.401 1.241 1.00 24.85 235 ALA A CA 1
ATOM 1688 C C . ALA A 1 237 ? 6.470 43.783 0.488 1.00 30.09 235 ALA A C 1
ATOM 1689 O O . ALA A 1 237 ? 6.412 44.063 -0.701 1.00 35.78 235 ALA A O 1
ATOM 1691 N N . GLN A 1 238 ? 7.612 43.737 1.176 1.00 27.75 236 GLN A N 1
ATOM 1692 C CA . GLN A 1 238 ? 8.847 44.368 0.706 1.00 32.96 236 GLN A CA 1
ATOM 1693 C C . GLN A 1 238 ? 9.913 43.448 0.111 1.00 36.40 236 GLN A C 1
ATOM 1694 O O . GLN A 1 238 ? 10.734 43.909 -0.678 1.00 29.63 236 GLN A O 1
ATOM 1700 N N . SER A 1 239 ? 9.914 42.171 0.508 1.00 31.69 237 SER A N 1
ATOM 1701 C CA . SER A 1 239 ? 11.046 41.278 0.242 1.00 36.37 237 SER A CA 1
ATOM 1702 C C . SER A 1 239 ? 11.205 40.882 -1.224 1.00 30.89 237 SER A C 1
ATOM 1703 O O . SER A 1 239 ? 12.314 40.612 -1.676 1.00 36.21 237 SER A O 1
ATOM 1706 N N . GLY A 1 240 ? 10.096 40.856 -1.957 1.00 22.83 238 GLY A N 1
ATOM 1707 C CA . GLY A 1 240 ? 10.103 40.446 -3.353 1.00 34.75 238 GLY A CA 1
ATOM 1708 C C . GLY A 1 240 ? 9.999 38.941 -3.503 1.00 35.07 238 GLY A C 1
ATOM 1709 O O . GLY A 1 240 ? 10.091 38.414 -4.618 1.00 33.60 238 GLY A O 1
ATOM 1710 N N . PHE A 1 241 ? 9.810 38.249 -2.379 1.00 27.37 239 PHE A N 1
ATOM 1711 C CA . PHE A 1 241 ? 9.541 36.812 -2.396 1.00 34.45 239 PHE A CA 1
ATOM 1712 C C . PHE A 1 241 ? 8.177 36.477 -1.798 1.00 31.55 239 PHE A C 1
ATOM 1713 O O . PHE A 1 241 ? 7.727 37.126 -0.854 1.00 30.74 239 PHE A O 1
ATOM 1721 N N . ALA A 1 242 ? 7.530 35.466 -2.376 1.00 32.91 240 ALA A N 1
ATOM 1722 C CA . ALA A 1 242 ? 6.356 34.827 -1.797 1.00 37.48 240 ALA A CA 1
ATOM 1723 C C . ALA A 1 242 ? 6.666 34.340 -0.378 1.00 25.21 240 ALA A C 1
ATOM 1724 O O . ALA A 1 242 ? 7.674 33.677 -0.150 1.00 27.23 240 ALA A O 1
ATOM 1726 N N . VAL A 1 243 ? 5.818 34.717 0.581 1.00 25.50 241 VAL A N 1
ATOM 1727 C CA . VAL A 1 243 ? 5.997 34.318 1.981 1.00 19.20 241 VAL A CA 1
ATOM 1728 C C . VAL A 1 243 ? 4.846 33.368 2.389 1.00 33.54 241 VAL A C 1
ATOM 1729 O O . VAL A 1 243 ? 3.684 33.651 2.101 1.00 34.29 241 VAL A O 1
ATOM 1733 N N . ALA A 1 244 ? 5.156 32.260 3.074 1.00 28.95 242 ALA A N 1
ATOM 1734 C CA . ALA A 1 244 ? 4.113 31.334 3.485 1.00 21.60 242 ALA A CA 1
ATOM 1735 C C . ALA A 1 244 ? 3.798 31.469 4.974 1.00 22.53 242 ALA A C 1
ATOM 1736 O O . ALA A 1 244 ? 4.687 31.719 5.774 1.00 20.16 242 ALA A O 1
ATOM 1738 N N . ALA A 1 245 ? 2.527 31.328 5.319 1.00 27.58 243 ALA A N 1
ATOM 1739 C CA . ALA A 1 245 ? 2.131 31.293 6.740 1.00 21.80 243 ALA A CA 1
ATOM 1740 C C . ALA A 1 245 ? 1.904 29.845 7.173 1.00 18.95 243 ALA A C 1
ATOM 1741 O O . ALA A 1 245 ? 1.140 29.085 6.534 1.00 17.91 243 ALA A O 1
ATOM 1743 N N . ASP A 1 246 ? 2.579 29.452 8.242 1.00 20.54 244 ASP A N 1
ATOM 1744 C CA . ASP A 1 246 ? 2.408 28.117 8.803 1.00 24.06 244 ASP A CA 1
ATOM 1745 C C . ASP A 1 246 ? 1.835 28.318 10.204 1.00 21.02 244 ASP A C 1
ATOM 1746 O O . ASP A 1 246 ? 0.636 28.146 10.417 1.00 33.80 244 ASP A O 1
ATOM 1751 N N . GLU A 1 247 ? 2.687 28.696 11.141 1.00 26.42 245 GLU A N 1
ATOM 1752 C CA . GLU A 1 247 ? 2.269 28.896 12.536 1.00 27.03 245 GLU A CA 1
ATOM 1753 C C . GLU A 1 247 ? 1.291 30.071 12.695 1.00 28.97 245 GLU A C 1
ATOM 1754 O O . GLU A 1 247 ? 0.472 30.107 13.628 1.00 31.89 245 GLU A O 1
ATOM 1760 N N . SER A 1 248 ? 1.380 31.028 11.780 1.00 27.49 246 SER A N 1
ATOM 1761 C CA . SER A 1 248 ? 0.458 32.161 11.719 1.00 26.70 246 SER A CA 1
ATOM 1762 C C . SER A 1 248 ? -0.897 31.780 11.146 1.00 22.37 246 SER A C 1
ATOM 1763 O O . SER A 1 248 ? -1.849 32.579 11.197 1.00 25.92 246 SER A O 1
ATOM 1766 N N . ALA A 1 249 ? -0.989 30.568 10.598 1.00 15.65 247 ALA A N 1
ATOM 1767 C CA . ALA A 1 249 ? -2.210 30.106 9.966 1.00 20.76 247 ALA A CA 1
ATOM 1768 C C . ALA A 1 249 ? -2.745 28.835 10.640 1.00 23.01 247 ALA A C 1
ATOM 1769 O O . ALA A 1 249 ? -2.633 27.757 10.105 1.00 29.16 247 ALA A O 1
ATOM 1771 N N . ARG A 1 250 ? -3.326 28.962 11.838 1.00 28.23 248 ARG A N 1
ATOM 1772 C CA . ARG A 1 250 ? -3.840 27.752 12.503 1.00 29.53 248 ARG A CA 1
ATOM 1773 C C . ARG A 1 250 ? -5.382 27.626 12.492 1.00 30.31 248 ARG A C 1
ATOM 1774 O O . ARG A 1 250 ? -5.935 26.580 12.851 1.00 35.70 248 ARG A O 1
ATOM 1782 N N . SER A 1 251 ? -6.062 28.677 12.029 1.00 27.71 249 SER A N 1
ATOM 1783 C CA . SER A 1 251 ? -7.520 28.716 11.993 1.00 25.96 249 SER A CA 1
ATOM 1784 C C . SER A 1 251 ? -7.980 29.554 10.824 1.00 34.82 249 SER A C 1
ATOM 1785 O O . SER A 1 251 ? -7.182 30.271 10.219 1.00 29.66 249 SER A O 1
ATOM 1788 N N . ALA A 1 252 ? -9.266 29.463 10.494 1.00 27.61 250 ALA A N 1
ATOM 1789 C CA . ALA A 1 252 ? -9.861 30.309 9.451 1.00 21.65 250 ALA A CA 1
ATOM 1790 C C . ALA A 1 252 ? -9.840 31.792 9.830 1.00 22.16 250 ALA A C 1
ATOM 1791 O O . ALA A 1 252 ? -9.630 32.672 8.972 1.00 26.51 250 ALA A O 1
ATOM 1793 N N . HIS A 1 253 ? -9.983 32.064 11.121 1.00 19.31 251 HIS A N 1
ATOM 1794 C CA . HIS A 1 253 ? -9.812 33.407 11.703 1.00 21.18 251 HIS A CA 1
ATOM 1795 C C . HIS A 1 253 ? -8.404 33.985 11.419 1.00 33.43 251 HIS A C 1
ATOM 1796 O O . HIS A 1 253 ? -8.250 35.171 11.033 1.00 22.10 251 HIS A O 1
ATOM 1803 N N . ASP A 1 254 ? -7.380 33.148 11.598 1.00 31.44 252 ASP A N 1
ATOM 1804 C CA . ASP A 1 254 ? -5.998 33.498 11.221 1.00 24.80 252 ASP A CA 1
ATOM 1805 C C . ASP A 1 254 ? -5.930 33.849 9.741 1.00 17.07 252 ASP A C 1
ATOM 1806 O O . ASP A 1 254 ? -5.350 34.867 9.366 1.00 29.30 252 ASP A O 1
ATOM 1811 N N . VAL A 1 255 ? -6.548 33.041 8.899 1.00 22.47 253 VAL A N 1
ATOM 1812 C CA . VAL A 1 255 ? -6.503 33.266 7.432 1.00 17.75 253 VAL A CA 1
ATOM 1813 C C . VAL A 1 255 ? -7.225 34.566 6.975 1.00 32.86 253 VAL A C 1
ATOM 1814 O O . VAL A 1 255 ? -6.723 35.300 6.084 1.00 21.60 253 VAL A O 1
ATOM 1818 N N . LEU A 1 256 ? -8.357 34.888 7.617 1.00 24.53 254 LEU A N 1
ATOM 1819 C CA . LEU A 1 256 ? -9.008 36.191 7.403 1.00 25.23 254 LEU A CA 1
ATOM 1820 C C . LEU A 1 256 ? -8.103 37.349 7.806 1.00 26.73 254 LEU A C 1
ATOM 1821 O O . LEU A 1 256 ? -7.962 38.307 7.045 1.00 42.43 254 LEU A O 1
ATOM 1826 N N . ARG A 1 257 ? -7.463 37.245 8.965 1.00 22.14 255 ARG A N 1
ATOM 1827 C CA . ARG A 1 257 ? -6.463 38.225 9.357 1.00 26.06 255 ARG A CA 1
ATOM 1828 C C . ARG A 1 257 ? -5.322 38.347 8.331 1.00 24.82 255 ARG A C 1
ATOM 1829 O O . ARG A 1 257 ? -4.986 39.445 7.905 1.00 27.36 255 ARG A O 1
ATOM 1837 N N . ILE A 1 258 ? -4.765 37.217 7.918 1.00 29.49 256 ILE A N 1
ATOM 1838 C CA . ILE A 1 258 ? -3.679 37.215 6.921 1.00 26.41 256 ILE A CA 1
ATOM 1839 C C . ILE A 1 258 ? -4.060 37.963 5.644 1.00 24.64 256 ILE A C 1
ATOM 1840 O O . ILE A 1 258 ? -3.315 38.861 5.196 1.00 31.48 256 ILE A O 1
ATOM 1845 N N . ALA A 1 259 ? -5.216 37.604 5.082 1.00 24.45 257 ALA A N 1
ATOM 1846 C CA . ALA A 1 259 ? -5.796 38.276 3.912 1.00 20.80 257 ALA A CA 1
ATOM 1847 C C . ALA A 1 259 ? -5.971 39.771 4.054 1.00 32.32 257 ALA A C 1
ATOM 1848 O O . ALA A 1 259 ? -5.690 40.527 3.116 1.00 36.23 257 ALA A O 1
ATOM 1850 N N . ARG A 1 260 ? -6.392 40.181 5.245 1.00 34.37 258 ARG A N 1
ATOM 1851 C CA . ARG A 1 260 ? -6.683 41.568 5.581 1.00 35.58 258 ARG A CA 1
ATOM 1852 C C . ARG A 1 260 ? -5.404 42.381 5.716 1.00 40.57 258 ARG A C 1
ATOM 1853 O O . ARG A 1 260 ? -5.318 43.509 5.222 1.00 40.27 258 ARG A O 1
ATOM 1861 N N . GLU A 1 261 ? -4.414 41.815 6.401 1.00 35.78 259 GLU A N 1
ATOM 1862 C CA . GLU A 1 261 ? -3.220 42.578 6.754 1.00 34.72 259 GLU A CA 1
ATOM 1863 C C . GLU A 1 261 ? -2.053 42.319 5.811 1.00 23.32 259 GLU A C 1
ATOM 1864 O O . GLU A 1 261 ? -1.017 42.976 5.918 1.00 29.03 259 GLU A O 1
ATOM 1870 N N . GLY A 1 262 ? -2.232 41.376 4.886 1.00 35.65 260 GLY A N 1
ATOM 1871 C CA . GLY A 1 262 ? -1.150 40.954 3.967 1.00 26.56 260 GLY A CA 1
ATOM 1872 C C . GLY A 1 262 ? -0.027 40.361 4.787 1.00 26.10 260 GLY A C 1
ATOM 1873 O O . GLY A 1 262 ? 1.131 40.704 4.586 1.00 36.36 260 GLY A O 1
ATOM 1874 N N . THR A 1 263 ? -0.385 39.490 5.741 1.00 26.03 261 THR A N 1
ATOM 1875 C CA . THR A 1 263 ? 0.570 38.871 6.666 1.00 19.57 261 THR A CA 1
ATOM 1876 C C . THR A 1 263 ? 1.542 37.919 5.971 1.00 17.60 261 THR A C 1
ATOM 1877 O O . THR A 1 263 ? 2.720 37.813 6.362 1.00 16.72 261 THR A O 1
ATOM 1881 N N . ALA A 1 264 ? 1.041 37.248 4.935 1.00 24.94 262 ALA A N 1
ATOM 1882 C CA . ALA A 1 264 ? 1.818 36.322 4.116 1.00 24.32 262 ALA A CA 1
ATOM 1883 C C . ALA A 1 264 ? 1.106 36.295 2.782 1.00 30.57 262 ALA A C 1
ATOM 1884 O O . ALA A 1 264 ? -0.011 36.809 2.665 1.00 34.60 262 ALA A O 1
ATOM 1886 N N . SER A 1 265 ? 1.716 35.682 1.781 1.00 22.69 263 SER A N 1
ATOM 1887 C CA . SER A 1 265 ? 1.084 35.611 0.455 1.00 24.52 263 SER A CA 1
ATOM 1888 C C . SER A 1 265 ? 0.659 34.198 0.113 1.00 20.78 263 SER A C 1
ATOM 1889 O O . SER A 1 265 ? 0.003 33.974 -0.914 1.00 21.13 263 SER A O 1
ATOM 1892 N N . VAL A 1 266 ? 1.026 33.242 0.975 1.00 23.35 264 VAL A N 1
ATOM 1893 C CA . VAL A 1 266 ? 0.757 31.826 0.745 1.00 23.75 264 VAL A CA 1
ATOM 1894 C C . VAL A 1 266 ? 0.295 31.208 2.082 1.00 11.91 264 VAL A C 1
ATOM 1895 O O . VAL A 1 266 ? 0.806 31.611 3.135 1.00 18.46 264 VAL A O 1
ATOM 1899 N N . ILE A 1 267 ? -0.672 30.276 2.051 1.00 24.92 265 ILE A N 1
ATOM 1900 C CA . ILE A 1 267 ? -1.104 29.539 3.317 1.00 21.84 265 ILE A CA 1
ATOM 1901 C C . ILE A 1 267 ? -0.625 28.082 3.231 1.00 16.87 265 ILE A C 1
ATOM 1902 O O . ILE A 1 267 ? -0.864 27.352 2.217 1.00 14.82 265 ILE A O 1
ATOM 1907 N N . ASN A 1 268 ? 0.138 27.672 4.226 1.00 14.89 266 ASN A N 1
ATOM 1908 C CA . ASN A 1 268 ? 0.490 26.262 4.379 1.00 24.83 266 ASN A CA 1
ATOM 1909 C C . ASN A 1 268 ? -0.595 25.576 5.182 1.00 16.98 266 ASN A C 1
ATOM 1910 O O . ASN A 1 268 ? -0.668 25.800 6.410 1.00 22.27 266 ASN A O 1
ATOM 1915 N N . ILE A 1 269 ? -1.423 24.771 4.516 1.00 22.55 267 ILE A N 1
ATOM 1916 C CA A ILE A 1 269 ? -2.487 24.011 5.194 0.50 25.88 267 ILE A CA 1
ATOM 1917 C CA B ILE A 1 269 ? -2.490 24.010 5.198 0.50 26.63 267 ILE A CA 1
ATOM 1918 C C . ILE A 1 269 ? -1.896 22.771 5.834 1.00 19.18 267 ILE A C 1
ATOM 1919 O O . ILE A 1 269 ? -1.224 21.974 5.166 1.00 25.48 267 ILE A O 1
ATOM 1928 N N . LYS A 1 270 ? -2.115 22.629 7.139 1.00 28.21 268 LYS A N 1
ATOM 1929 C CA . LYS A 1 270 ? -1.781 21.415 7.870 1.00 18.72 268 LYS A CA 1
ATOM 1930 C C . LYS A 1 270 ? -3.024 20.939 8.554 1.00 28.40 268 LYS A C 1
ATOM 1931 O O . LYS A 1 270 ? -3.416 21.484 9.599 1.00 23.44 268 LYS A O 1
ATOM 1937 N N . LEU A 1 271 ? -3.633 19.896 8.003 1.00 22.39 269 LEU A N 1
ATOM 1938 C CA . LEU A 1 271 ? -4.896 19.416 8.546 1.00 33.19 269 LEU A CA 1
ATOM 1939 C C . LEU A 1 271 ? -4.754 19.003 9.994 1.00 33.29 269 LEU A C 1
ATOM 1940 O O . LEU A 1 271 ? -5.691 19.188 10.762 1.00 27.67 269 LEU A O 1
ATOM 1945 N N . MET A 1 272 ? -3.566 18.522 10.380 1.00 24.87 270 MET A N 1
ATOM 1946 C CA . MET A 1 272 ? -3.293 18.138 11.782 1.00 27.53 270 MET A CA 1
ATOM 1947 C C . MET A 1 272 ? -3.393 19.252 12.789 1.00 25.83 270 MET A C 1
ATOM 1948 O O . MET A 1 272 ? -3.599 19.004 14.002 1.00 32.71 270 MET A O 1
ATOM 1953 N N . LYS A 1 273 ? -3.226 20.481 12.313 1.00 31.71 271 LYS A N 1
ATOM 1954 C CA . LYS A 1 273 ? -3.243 21.649 13.192 1.00 44.38 271 LYS A CA 1
ATOM 1955 C C . LYS A 1 273 ? -4.620 22.291 13.360 1.00 39.56 271 LYS A C 1
ATOM 1956 O O . LYS A 1 273 ? -4.898 22.855 14.405 1.00 30.05 271 LYS A O 1
ATOM 1962 N N . ALA A 1 274 ? -5.493 22.148 12.365 1.00 51.52 272 ALA A N 1
ATOM 1963 C CA . ALA A 1 274 ? -6.827 22.776 12.408 1.00 55.90 272 ALA A CA 1
ATOM 1964 C C . ALA A 1 274 ? -8.002 21.797 12.423 1.00 52.53 272 ALA A C 1
ATOM 1965 O O . ALA A 1 274 ? -9.120 22.167 12.787 1.00 61.00 272 ALA A O 1
ATOM 1967 N N . GLY A 1 275 ? -7.752 20.555 12.022 1.00 50.58 273 GLY A N 1
ATOM 1968 C CA . GLY A 1 275 ? -8.829 19.651 11.623 1.00 37.71 273 GLY A CA 1
ATOM 1969 C C . GLY A 1 275 ? -9.151 19.851 10.152 1.00 42.25 273 GLY A C 1
ATOM 1970 O O . GLY A 1 275 ? -8.615 20.761 9.482 1.00 25.26 273 GLY A O 1
ATOM 1971 N N . VAL A 1 276 ? -10.066 19.027 9.650 1.00 39.22 274 VAL A N 1
ATOM 1972 C CA . VAL A 1 276 ? -10.420 19.044 8.237 1.00 31.43 274 VAL A CA 1
ATOM 1973 C C . VAL A 1 276 ? -11.397 20.166 7.878 1.00 36.94 274 VAL A C 1
ATOM 1974 O O . VAL A 1 276 ? -11.125 20.955 6.971 1.00 31.09 274 VAL A O 1
ATOM 1978 N N . ALA A 1 277 ? -12.521 20.237 8.586 1.00 34.47 275 ALA A N 1
ATOM 1979 C CA . ALA A 1 277 ? -13.555 21.235 8.329 1.00 33.75 275 ALA A CA 1
ATOM 1980 C C . ALA A 1 277 ? -13.021 22.674 8.410 1.00 23.06 275 ALA A C 1
ATOM 1981 O O . ALA A 1 277 ? -13.345 23.509 7.572 1.00 31.12 275 ALA A O 1
ATOM 1983 N N . GLU A 1 278 ? -12.199 22.942 9.420 1.00 25.69 276 GLU A N 1
ATOM 1984 C CA . GLU A 1 278 ? -11.540 24.231 9.561 1.00 33.56 276 GLU A CA 1
ATOM 1985 C C . GLU A 1 278 ? -10.569 24.499 8.405 1.00 25.81 276 GLU A C 1
ATOM 1986 O O . GLU A 1 278 ? -10.517 25.620 7.895 1.00 40.43 276 GLU A O 1
ATOM 1992 N N . GLY A 1 279 ? -9.842 23.459 7.990 1.00 25.71 277 GLY A N 1
ATOM 1993 C CA . GLY A 1 279 ? -8.878 23.558 6.873 1.00 30.95 277 GLY A CA 1
ATOM 1994 C C . GLY A 1 279 ? -9.545 23.860 5.554 1.00 30.05 277 GLY A C 1
ATOM 1995 O O . GLY A 1 279 ? -8.966 24.565 4.680 1.00 30.58 277 GLY A O 1
ATOM 1996 N N . LEU A 1 280 ? -10.745 23.298 5.379 1.00 27.36 278 LEU A N 1
ATOM 1997 C CA . LEU A 1 280 ? -11.597 23.570 4.223 1.00 30.34 278 LEU A CA 1
ATOM 1998 C C . LEU A 1 280 ? -12.026 25.019 4.127 1.00 23.17 278 LEU A C 1
ATOM 1999 O O . LEU A 1 280 ? -12.124 25.550 3.035 1.00 25.87 278 LEU A O 1
ATOM 2004 N N . LYS A 1 281 ? -12.294 25.648 5.266 1.00 19.05 279 LYS A N 1
ATOM 2005 C CA A LYS A 1 281 ? -12.650 27.060 5.285 0.50 19.91 279 LYS A CA 1
ATOM 2006 C CA B LYS A 1 281 ? -12.645 27.071 5.345 0.50 25.09 279 LYS A CA 1
ATOM 2007 C C . LYS A 1 281 ? -11.421 27.929 5.002 1.00 20.81 279 LYS A C 1
ATOM 2008 O O . LYS A 1 281 ? -11.532 28.927 4.318 1.00 27.80 279 LYS A O 1
ATOM 2019 N N . MET A 1 282 ? -10.245 27.522 5.488 1.00 18.22 280 MET A N 1
ATOM 2020 C CA . MET A 1 282 ? -9.009 28.306 5.307 1.00 16.77 280 MET A CA 1
ATOM 2021 C C . MET A 1 282 ? -8.626 28.319 3.809 1.00 22.71 280 MET A C 1
ATOM 2022 O O . MET A 1 282 ? -8.213 29.353 3.281 1.00 25.66 280 MET A O 1
ATOM 2027 N N . ILE A 1 283 ? -8.806 27.174 3.153 1.00 21.29 281 ILE A N 1
ATOM 2028 C CA . ILE A 1 283 ? -8.631 27.047 1.702 1.00 27.47 281 ILE A CA 1
ATOM 2029 C C . ILE A 1 283 ? -9.523 28.043 0.954 1.00 35.97 281 ILE A C 1
ATOM 2030 O O . ILE A 1 283 ? -9.034 28.774 0.091 1.00 31.58 281 ILE A O 1
ATOM 2035 N N . ALA A 1 284 ? -10.820 28.086 1.297 1.00 27.85 282 ALA A N 1
ATOM 2036 C CA . ALA A 1 284 ? -11.757 28.952 0.583 1.00 21.58 282 ALA A CA 1
ATOM 2037 C C . ALA A 1 284 ? -11.470 30.430 0.833 1.00 26.21 282 ALA A C 1
ATOM 2038 O O . ALA A 1 284 ? -11.637 31.257 -0.062 1.00 36.21 282 ALA A O 1
ATOM 2040 N N . ILE A 1 285 ? -11.042 30.771 2.051 1.00 22.48 283 ILE A N 1
ATOM 2041 C CA . ILE A 1 285 ? -10.612 32.145 2.318 1.00 28.52 283 ILE A CA 1
ATOM 2042 C C . ILE A 1 285 ? -9.375 32.503 1.455 1.00 33.20 283 ILE A C 1
ATOM 2043 O O . ILE A 1 285 ? -9.366 33.513 0.729 1.00 25.22 283 ILE A O 1
ATOM 2048 N N . ALA A 1 286 ? -8.367 31.638 1.507 1.00 29.04 284 ALA A N 1
ATOM 2049 C CA . ALA A 1 286 ? -7.148 31.777 0.698 1.00 28.59 284 ALA A CA 1
ATOM 2050 C C . ALA A 1 286 ? -7.402 32.002 -0.771 1.00 23.06 284 ALA A C 1
ATOM 2051 O O . ALA A 1 286 ? -6.900 32.959 -1.324 1.00 32.72 284 ALA A O 1
ATOM 2053 N N . GLN A 1 287 ? -8.178 31.116 -1.392 1.00 28.75 285 GLN A N 1
ATOM 2054 C CA . GLN A 1 287 ? -8.461 31.171 -2.823 1.00 31.68 285 GLN A CA 1
ATOM 2055 C C . GLN A 1 287 ? -9.218 32.424 -3.220 1.00 44.17 285 GLN A C 1
ATOM 2056 O O . GLN A 1 287 ? -9.049 32.924 -4.329 1.00 27.87 285 GLN A O 1
ATOM 2062 N N . ALA A 1 288 ? -10.051 32.923 -2.308 1.00 34.68 286 ALA A N 1
ATOM 2063 C CA . ALA A 1 288 ? -10.868 34.105 -2.571 1.00 35.27 286 ALA A CA 1
ATOM 2064 C C . ALA A 1 288 ? -10.060 35.368 -2.345 1.00 31.15 286 ALA A C 1
ATOM 2065 O O . ALA A 1 288 ? -10.297 36.390 -2.992 1.00 36.96 286 ALA A O 1
ATOM 2067 N N . ALA A 1 289 ? -9.105 35.297 -1.423 1.00 28.21 287 ALA A N 1
ATOM 2068 C CA . ALA A 1 289 ? -8.146 36.390 -1.243 1.00 29.18 287 ALA A CA 1
ATOM 2069 C C . ALA A 1 289 ? -7.021 36.363 -2.284 1.00 29.96 287 ALA A C 1
ATOM 2070 O O . ALA A 1 289 ? -6.219 37.304 -2.352 1.00 30.80 287 ALA A O 1
ATOM 2072 N N . GLY A 1 290 ? -6.967 35.315 -3.106 1.00 33.46 288 GLY A N 1
ATOM 2073 C CA . GLY A 1 290 ? -5.855 35.162 -4.052 1.00 37.13 288 GLY A CA 1
ATOM 2074 C C . GLY A 1 290 ? -4.529 34.908 -3.350 1.00 37.81 288 GLY A C 1
ATOM 2075 O O . GLY A 1 290 ? -3.488 35.360 -3.809 1.00 40.47 288 GLY A O 1
ATOM 2076 N N . LEU A 1 291 ? -4.567 34.206 -2.214 1.00 28.07 289 LEU A N 1
ATOM 2077 C CA . LEU A 1 291 ? -3.347 33.725 -1.592 1.00 28.76 289 LEU A CA 1
ATOM 2078 C C . LEU A 1 291 ? -3.026 32.373 -2.204 1.00 34.06 289 LEU A C 1
ATOM 2079 O O . LEU A 1 291 ? -3.935 31.645 -2.632 1.00 32.62 289 LEU A O 1
ATOM 2084 N N . GLY A 1 292 ? -1.735 32.060 -2.293 1.00 28.71 290 GLY A N 1
ATOM 2085 C CA . GLY A 1 292 ? -1.295 30.742 -2.763 1.00 15.75 290 GLY A CA 1
ATOM 2086 C C . GLY A 1 292 ? -1.528 29.705 -1.698 1.00 34.70 290 GLY A C 1
ATOM 2087 O O . GLY A 1 292 ? -1.678 30.024 -0.491 1.00 19.88 290 GLY A O 1
ATOM 2088 N N . LEU A 1 293 ? -1.621 28.456 -2.142 1.00 31.90 291 LEU A N 1
ATOM 2089 C CA . LEU A 1 293 ? -1.860 27.351 -1.215 1.00 23.93 291 LEU A CA 1
ATOM 2090 C C . LEU A 1 293 ? -0.675 26.421 -1.254 1.00 24.83 291 LEU A C 1
ATOM 2091 O O . LEU A 1 293 ? -0.165 26.076 -2.340 1.00 24.46 291 LEU A O 1
ATOM 2096 N N . MET A 1 294 ? -0.172 26.130 -0.068 1.00 17.32 292 MET A N 1
ATOM 2097 C CA . MET A 1 294 ? 0.721 25.008 0.165 1.00 19.96 292 MET A CA 1
ATOM 2098 C C . MET A 1 294 ? 0.017 23.961 1.032 1.00 27.12 292 MET A C 1
ATOM 2099 O O . MET A 1 294 ? -0.820 24.321 1.875 1.00 29.80 292 MET A O 1
ATOM 2104 N N . ILE A 1 295 ? 0.350 22.688 0.813 1.00 29.00 293 ILE A N 1
ATOM 2105 C CA . ILE A 1 295 ? -0.133 21.560 1.634 1.00 30.00 293 ILE A CA 1
ATOM 2106 C C . ILE A 1 295 ? 1.086 20.863 2.231 1.00 35.96 293 ILE A C 1
ATOM 2107 O O . ILE A 1 295 ? 2.037 20.513 1.516 1.00 31.41 293 ILE A O 1
ATOM 2112 N N . GLY A 1 296 ? 1.071 20.721 3.550 1.00 25.91 294 GLY A N 1
ATOM 2113 C CA . GLY A 1 296 ? 2.128 20.034 4.275 1.00 28.62 294 GLY A CA 1
ATOM 2114 C C . GLY A 1 296 ? 1.539 19.184 5.397 1.00 28.61 294 GLY A C 1
ATOM 2115 O O . GLY A 1 296 ? 0.374 18.803 5.361 1.00 29.89 294 GLY A O 1
ATOM 2116 N N . GLY A 1 297 ? 2.363 18.858 6.373 1.00 28.44 295 GLY A N 1
ATOM 2117 C CA . GLY A 1 297 ? 1.942 17.996 7.442 1.00 26.04 295 GLY A CA 1
ATOM 2118 C C . GLY A 1 297 ? 2.916 18.113 8.580 1.00 28.75 295 GLY A C 1
ATOM 2119 O O . GLY A 1 297 ? 3.853 18.929 8.542 1.00 33.47 295 GLY A O 1
ATOM 2120 N N . MET A 1 298 ? 2.682 17.299 9.598 1.00 25.67 296 MET A N 1
ATOM 2121 C CA . MET A 1 298 ? 3.622 17.085 10.671 1.00 29.83 296 MET A CA 1
ATOM 2122 C C . MET A 1 298 ? 4.410 15.821 10.358 1.00 25.55 296 MET A C 1
ATOM 2123 O O . MET A 1 298 ? 4.592 15.464 9.191 1.00 22.37 296 MET A O 1
ATOM 2128 N N . VAL A 1 299 ? 4.867 15.125 11.390 1.00 26.80 297 VAL A N 1
ATOM 2129 C CA . VAL A 1 299 ? 5.550 13.854 11.171 1.00 24.89 297 VAL A CA 1
ATOM 2130 C C . VAL A 1 299 ? 4.499 12.749 10.980 1.00 25.94 297 VAL A C 1
ATOM 2131 O O . VAL A 1 299 ? 4.049 12.116 11.941 1.00 28.21 297 VAL A O 1
ATOM 2135 N N . GLU A 1 300 ? 4.105 12.566 9.722 1.00 23.25 298 GLU A N 1
ATOM 2136 C CA . GLU A 1 300 ? 2.930 11.777 9.348 1.00 26.59 298 GLU A CA 1
ATOM 2137 C C . GLU A 1 300 ? 3.285 10.618 8.418 1.00 40.59 298 GLU A C 1
ATOM 2138 O O . GLU A 1 300 ? 4.148 10.745 7.549 1.00 36.42 298 GLU A O 1
ATOM 2144 N N . SER A 1 301 ? 2.584 9.502 8.591 1.00 39.44 299 SER A N 1
ATOM 2145 C CA . SER A 1 301 ? 2.741 8.345 7.725 1.00 35.70 299 SER A CA 1
ATOM 2146 C C . SER A 1 301 ? 1.999 8.557 6.421 1.00 33.78 299 SER A C 1
ATOM 2147 O O . SER A 1 301 ? 1.338 9.583 6.217 1.00 30.03 299 SER A O 1
ATOM 2150 N N . ILE A 1 302 ? 2.078 7.554 5.553 1.00 31.75 300 ILE A N 1
ATOM 2151 C CA . ILE A 1 302 ? 1.340 7.557 4.296 1.00 33.73 300 ILE A CA 1
ATOM 2152 C C . ILE A 1 302 ? -0.180 7.738 4.487 1.00 34.49 300 ILE A C 1
ATOM 2153 O O . ILE A 1 302 ? -0.866 8.180 3.571 1.00 38.99 300 ILE A O 1
ATOM 2158 N N . LEU A 1 303 ? -0.697 7.450 5.682 1.00 34.12 301 LEU A N 1
ATOM 2159 C CA . LEU A 1 303 ? -2.131 7.615 5.942 1.00 31.64 301 LEU A CA 1
ATOM 2160 C C . LEU A 1 303 ? -2.622 9.083 5.924 1.00 32.13 301 LEU A C 1
ATOM 2161 O O . LEU A 1 303 ? -3.498 9.430 5.128 1.00 26.32 301 LEU A O 1
ATOM 2166 N N . ALA A 1 304 ? -2.077 9.931 6.801 1.00 38.50 302 ALA A N 1
ATOM 2167 C CA . ALA A 1 304 ? -2.519 11.330 6.898 1.00 29.69 302 ALA A CA 1
ATOM 2168 C C . ALA A 1 304 ? -2.103 12.072 5.625 1.00 34.76 302 ALA A C 1
ATOM 2169 O O . ALA A 1 304 ? -2.863 12.879 5.081 1.00 26.02 302 ALA A O 1
ATOM 2171 N N . MET A 1 305 ? -0.912 11.731 5.130 1.00 27.05 303 MET A N 1
ATOM 2172 C CA . MET A 1 305 ? -0.371 12.337 3.922 1.00 31.49 303 MET A CA 1
ATOM 2173 C C . MET A 1 305 ? -1.212 12.071 2.681 1.00 36.02 303 MET A C 1
ATOM 2174 O O . MET A 1 305 ? -1.335 12.955 1.830 1.00 32.87 303 MET A O 1
ATOM 2179 N N . SER A 1 306 ? -1.779 10.861 2.572 1.00 32.97 304 SER A N 1
ATOM 2180 C CA . SER A 1 306 ? -2.585 10.514 1.401 1.00 39.69 304 SER A CA 1
ATOM 2181 C C . SER A 1 306 ? -3.946 11.187 1.455 1.00 30.73 304 SER A C 1
ATOM 2182 O O . SER A 1 306 ? -4.518 11.491 0.411 1.00 33.61 304 SER A O 1
ATOM 2185 N N . PHE A 1 307 ? -4.461 11.384 2.669 1.00 28.34 305 PHE A N 1
ATOM 2186 C CA . PHE A 1 307 ? -5.661 12.177 2.885 1.00 34.23 305 PHE A CA 1
ATOM 2187 C C . PHE A 1 307 ? -5.413 13.631 2.448 1.00 19.53 305 PHE A C 1
ATOM 2188 O O . PHE A 1 307 ? -6.198 14.195 1.691 1.00 29.75 305 PHE A O 1
ATOM 2196 N N . SER A 1 308 ? -4.316 14.218 2.922 1.00 25.38 306 SER A N 1
ATOM 2197 C CA . SER A 1 308 ? -3.951 15.590 2.539 1.00 28.15 306 SER A CA 1
ATOM 2198 C C . SER A 1 308 ? -3.751 15.719 1.046 1.00 28.04 306 SER A C 1
ATOM 2199 O O . SER A 1 308 ? -4.174 16.709 0.448 1.00 38.23 306 SER A O 1
ATOM 2202 N N . ALA A 1 309 ? -3.126 14.704 0.448 1.00 31.62 307 ALA A N 1
ATOM 2203 C CA . ALA A 1 309 ? -2.964 14.602 -1.010 1.00 34.96 307 ALA A CA 1
ATOM 2204 C C . ALA A 1 309 ? -4.285 14.493 -1.763 1.00 28.75 307 ALA A C 1
ATOM 2205 O O . ALA A 1 309 ? -4.429 15.063 -2.829 1.00 27.70 307 ALA A O 1
ATOM 2207 N N . ASN A 1 310 ? -5.252 13.770 -1.201 1.00 31.56 308 ASN A N 1
ATOM 2208 C CA . ASN A 1 310 ? -6.588 13.675 -1.796 1.00 24.93 308 ASN A CA 1
ATOM 2209 C C . ASN A 1 310 ? -7.312 15.024 -1.806 1.00 28.26 308 ASN A C 1
ATOM 2210 O O . ASN A 1 310 ? -8.085 15.321 -2.720 1.00 31.45 308 ASN A O 1
ATOM 2215 N N . LEU A 1 311 ? -7.038 15.847 -0.795 1.00 34.37 309 LEU A N 1
ATOM 2216 C CA . LEU A 1 311 ? -7.646 17.174 -0.691 1.00 24.87 309 LEU A CA 1
ATOM 2217 C C . LEU A 1 311 ? -6.996 18.161 -1.641 1.00 22.48 309 LEU A C 1
ATOM 2218 O O . LEU A 1 311 ? -7.688 18.861 -2.395 1.00 28.77 309 LEU A O 1
ATOM 2223 N N . ALA A 1 312 ? -5.672 18.255 -1.561 1.00 26.40 310 ALA A N 1
ATOM 2224 C CA . ALA A 1 312 ? -4.905 19.176 -2.416 1.00 43.39 310 ALA A CA 1
ATOM 2225 C C . ALA A 1 312 ? -5.185 18.945 -3.887 1.00 28.18 310 ALA A C 1
ATOM 2226 O O . ALA A 1 312 ? -5.454 19.898 -4.638 1.00 31.24 310 ALA A O 1
ATOM 2228 N N . ALA A 1 313 ? -5.142 17.674 -4.292 1.00 40.26 311 ALA A N 1
ATOM 2229 C CA . ALA A 1 313 ? -5.368 17.290 -5.685 1.00 21.66 311 ALA A CA 1
ATOM 2230 C C . ALA A 1 313 ? -6.840 17.465 -6.068 1.00 41.05 311 ALA A C 1
ATOM 2231 O O . ALA A 1 313 ? -7.150 17.940 -7.164 1.00 25.72 311 ALA A O 1
ATOM 2233 N N . GLY A 1 314 ? -7.741 17.093 -5.152 1.00 23.81 312 GLY A N 1
ATOM 2234 C CA . GLY A 1 314 ? -9.163 17.160 -5.431 1.00 22.47 312 GLY A CA 1
ATOM 2235 C C . GLY A 1 314 ? -9.682 18.583 -5.520 1.00 28.88 312 GLY A C 1
ATOM 2236 O O . GLY A 1 314 ? -10.368 18.926 -6.464 1.00 34.83 312 GLY A O 1
ATOM 2237 N N . ASN A 1 315 ? -9.349 19.406 -4.530 1.00 39.51 313 ASN A N 1
ATOM 2238 C CA . ASN A 1 315 ? -9.677 20.829 -4.549 1.00 29.43 313 ASN A CA 1
ATOM 2239 C C . ASN A 1 315 ? -9.078 21.553 -5.758 1.00 37.51 313 ASN A C 1
ATOM 2240 O O . ASN A 1 315 ? -9.757 22.351 -6.410 1.00 36.43 313 ASN A O 1
ATOM 2245 N N . GLY A 1 316 ? -7.823 21.239 -6.085 1.00 29.78 314 GLY A N 1
ATOM 2246 C CA . GLY A 1 316 ? -7.052 22.056 -7.025 1.00 30.89 314 GLY A CA 1
ATOM 2247 C C . GLY A 1 316 ? -6.395 23.288 -6.403 1.00 37.75 314 GLY A C 1
ATOM 2248 O O . GLY A 1 316 ? -6.625 23.635 -5.230 1.00 37.25 314 GLY A O 1
ATOM 2249 N N . GLY A 1 317 ? -5.543 23.943 -7.185 1.00 29.87 315 GLY A N 1
ATOM 2250 C CA . GLY A 1 317 ? -5.039 25.273 -6.845 1.00 23.20 315 GLY A CA 1
ATOM 2251 C C . GLY A 1 317 ? -3.900 25.397 -5.850 1.00 31.37 315 GLY A C 1
ATOM 2252 O O . GLY A 1 317 ? -3.608 26.507 -5.403 1.00 32.89 315 GLY A O 1
ATOM 2253 N N . PHE A 1 318 ? -3.262 24.279 -5.490 1.00 29.13 316 PHE A N 1
ATOM 2254 C CA . PHE A 1 318 ? -2.110 24.290 -4.588 1.00 16.95 316 PHE A CA 1
ATOM 2255 C C . PHE A 1 318 ? -0.833 24.419 -5.428 1.00 43.17 316 PHE A C 1
ATOM 2256 O O . PHE A 1 318 ? -0.602 23.616 -6.330 1.00 24.53 316 PHE A O 1
ATOM 2264 N N . ASP A 1 319 ? -0.017 25.432 -5.144 1.00 35.58 317 ASP A N 1
ATOM 2265 C CA . ASP A 1 319 ? 1.180 25.671 -5.944 1.00 51.09 317 ASP A CA 1
ATOM 2266 C C . ASP A 1 319 ? 2.370 25.010 -5.297 1.00 47.03 317 ASP A C 1
ATOM 2267 O O . ASP A 1 319 ? 3.386 24.789 -5.937 1.00 36.87 317 ASP A O 1
ATOM 2272 N N . PHE A 1 320 ? 2.230 24.688 -4.017 1.00 31.18 318 PHE A N 1
ATOM 2273 C CA . PHE A 1 320 ? 3.327 24.098 -3.260 1.00 23.62 318 PHE A CA 1
ATOM 2274 C C . PHE A 1 320 ? 2.860 22.836 -2.551 1.00 38.89 318 PHE A C 1
ATOM 2275 O O . PHE A 1 320 ? 1.919 22.875 -1.743 1.00 37.33 318 PHE A O 1
ATOM 2283 N N . ILE A 1 321 ? 3.508 21.712 -2.872 1.00 36.89 319 ILE A N 1
ATOM 2284 C CA . ILE A 1 321 ? 3.195 20.417 -2.256 1.00 38.80 319 ILE A CA 1
ATOM 2285 C C . ILE A 1 321 ? 4.399 19.958 -1.436 1.00 40.28 319 ILE A C 1
ATOM 2286 O O . ILE A 1 321 ? 5.493 19.785 -1.958 1.00 32.66 319 ILE A O 1
ATOM 2291 N N . ASP A 1 322 ? 4.180 19.747 -0.147 1.00 30.49 320 ASP A N 1
ATOM 2292 C CA . ASP A 1 322 ? 5.262 19.445 0.761 1.00 31.80 320 ASP A CA 1
ATOM 2293 C C . ASP A 1 322 ? 4.866 18.231 1.597 1.00 38.82 320 ASP A C 1
ATOM 2294 O O . ASP A 1 322 ? 4.672 18.321 2.822 1.00 21.10 320 ASP A O 1
ATOM 2299 N N . LEU A 1 323 ? 4.760 17.095 0.910 1.00 36.04 321 LEU A N 1
ATOM 2300 C CA . LEU A 1 323 ? 4.236 15.857 1.493 1.00 34.03 321 LEU A CA 1
ATOM 2301 C C . LEU A 1 323 ? 5.229 14.704 1.429 1.00 30.82 321 LEU A C 1
ATOM 2302 O O . LEU A 1 323 ? 4.964 13.682 0.782 1.00 34.37 321 LEU A O 1
ATOM 2307 N N . ASP A 1 324 ? 6.355 14.869 2.126 1.00 32.92 322 ASP A N 1
ATOM 2308 C CA . ASP A 1 324 ? 7.549 14.051 1.903 1.00 35.91 322 ASP A CA 1
ATOM 2309 C C . ASP A 1 324 ? 7.968 13.202 3.098 1.00 34.50 322 ASP A C 1
ATOM 2310 O O . ASP A 1 324 ? 8.991 12.515 3.037 1.00 33.64 322 ASP A O 1
ATOM 2315 N N . THR A 1 325 ? 7.198 13.260 4.181 1.00 39.45 323 THR A N 1
ATOM 2316 C CA . THR A 1 325 ? 7.537 12.488 5.384 1.00 42.73 323 THR A CA 1
ATOM 2317 C C . THR A 1 325 ? 7.460 10.957 5.263 1.00 40.29 323 THR A C 1
ATOM 2318 O O . THR A 1 325 ? 8.231 10.279 5.949 1.00 40.13 323 THR A O 1
ATOM 2322 N N . PRO A 1 326 ? 6.551 10.399 4.408 1.00 41.42 324 PRO A N 1
ATOM 2323 C CA . PRO A 1 326 ? 6.673 8.967 4.100 1.00 36.22 324 PRO A CA 1
ATOM 2324 C C . PRO A 1 326 ? 8.061 8.482 3.663 1.00 35.62 324 PRO A C 1
ATOM 2325 O O . PRO A 1 326 ? 8.415 7.343 3.960 1.00 30.63 324 PRO A O 1
ATOM 2329 N N . LEU A 1 327 ? 8.838 9.336 2.992 1.00 34.83 325 LEU A N 1
ATOM 2330 C CA . LEU A 1 327 ? 10.217 9.008 2.607 1.00 35.72 325 LEU A CA 1
ATOM 2331 C C . LEU A 1 327 ? 11.203 8.941 3.785 1.00 37.78 325 LEU A C 1
ATOM 2332 O O . LEU A 1 327 ? 12.328 8.467 3.637 1.00 30.62 325 LEU A O 1
ATOM 2337 N N . PHE A 1 328 ? 10.772 9.418 4.948 1.00 41.35 326 PHE A N 1
ATOM 2338 C CA . PHE A 1 328 ? 11.593 9.412 6.158 1.00 39.13 326 PHE A CA 1
ATOM 2339 C C . PHE A 1 328 ? 11.164 8.362 7.184 1.00 37.10 326 PHE A C 1
ATOM 2340 O O . PHE A 1 328 ? 11.826 8.194 8.207 1.00 34.46 326 PHE A O 1
ATOM 2348 N N . ILE A 1 329 ? 10.073 7.650 6.901 1.00 28.29 327 ILE A N 1
ATOM 2349 C CA . ILE A 1 329 ? 9.607 6.574 7.777 1.00 38.37 327 ILE A CA 1
ATOM 2350 C C . ILE A 1 329 ? 10.258 5.254 7.369 1.00 42.98 327 ILE A C 1
ATOM 2351 O O . ILE A 1 329 ? 10.228 4.876 6.192 1.00 35.25 327 ILE A O 1
ATOM 2356 N N . ALA A 1 330 ? 10.868 4.583 8.348 1.00 32.38 328 ALA A N 1
ATOM 2357 C CA . ALA A 1 330 ? 11.575 3.331 8.119 1.00 39.09 328 ALA A CA 1
ATOM 2358 C C . ALA A 1 330 ? 10.596 2.188 7.833 1.00 44.72 328 ALA A C 1
ATOM 2359 O O . ALA A 1 330 ? 10.799 1.429 6.879 1.00 39.84 328 ALA A O 1
ATOM 2361 N N . GLU A 1 331 ? 9.542 2.086 8.652 1.00 41.32 329 GLU A N 1
ATOM 2362 C CA . GLU A 1 331 ? 8.428 1.145 8.430 1.00 41.62 329 GLU A CA 1
ATOM 2363 C C . GLU A 1 331 ? 7.109 1.568 9.106 1.00 45.79 329 GLU A C 1
ATOM 2364 O O . GLU A 1 331 ? 7.096 2.415 10.010 1.00 39.98 329 GLU A O 1
ATOM 2370 N N . HIS A 1 332 ? 6.015 0.945 8.655 1.00 46.82 330 HIS A N 1
ATOM 2371 C CA . HIS A 1 332 ? 4.635 1.281 9.031 1.00 37.16 330 HIS A CA 1
ATOM 2372 C C . HIS A 1 332 ? 3.677 0.115 8.672 1.00 43.12 330 HIS A C 1
ATOM 2373 O O . HIS A 1 332 ? 4.016 -0.720 7.820 1.00 37.73 330 HIS A O 1
ATOM 2380 N N . PRO A 1 333 ? 2.487 0.044 9.314 1.00 40.62 331 PRO A N 1
ATOM 2381 C CA . PRO A 1 333 ? 1.527 -1.028 9.006 1.00 45.66 331 PRO A CA 1
ATOM 2382 C C . PRO A 1 333 ? 0.503 -0.759 7.878 1.00 48.68 331 PRO A C 1
ATOM 2383 O O . PRO A 1 333 ? -0.614 -1.290 7.941 1.00 41.79 331 PRO A O 1
ATOM 2387 N N . PHE A 1 334 ? 0.874 0.019 6.858 1.00 42.52 332 PHE A N 1
ATOM 2388 C CA . PHE A 1 334 ? -0.093 0.435 5.824 1.00 50.60 332 PHE A CA 1
ATOM 2389 C C . PHE A 1 334 ? 0.190 -0.021 4.395 1.00 48.12 332 PHE A C 1
ATOM 2390 O O . PHE A 1 334 ? 1.343 -0.178 3.987 1.00 43.91 332 PHE A O 1
ATOM 2398 N N . ILE A 1 335 ? -0.892 -0.193 3.638 1.00 47.54 333 ILE A N 1
ATOM 2399 C CA . ILE A 1 335 ? -0.830 -0.464 2.199 1.00 54.21 333 ILE A CA 1
ATOM 2400 C C . ILE A 1 335 ? -1.741 0.492 1.433 1.00 45.78 333 ILE A C 1
ATOM 2401 O O . ILE A 1 335 ? -2.794 0.889 1.926 1.00 45.89 333 ILE A O 1
ATOM 2406 N N . GLY A 1 336 ? -1.325 0.851 0.223 1.00 52.97 334 GLY A N 1
ATOM 2407 C CA . GLY A 1 336 ? -2.123 1.708 -0.646 1.00 50.07 334 GLY A CA 1
ATOM 2408 C C . GLY A 1 336 ? -1.771 3.171 -0.479 1.00 40.23 334 GLY A C 1
ATOM 2409 O O . GLY A 1 336 ? -0.608 3.512 -0.262 1.00 40.21 334 GLY A O 1
ATOM 2410 N N . GLY A 1 337 ? -2.780 4.032 -0.571 1.00 41.71 335 GLY A N 1
ATOM 2411 C CA . GLY A 1 337 ? -2.574 5.471 -0.477 1.00 34.86 335 GLY A CA 1
ATOM 2412 C C . GLY A 1 337 ? -2.078 6.020 -1.786 1.00 42.05 335 GLY A C 1
ATOM 2413 O O . GLY A 1 337 ? -2.396 5.467 -2.840 1.00 48.28 335 GLY A O 1
ATOM 2414 N N . PHE A 1 338 ? -1.299 7.100 -1.738 1.00 39.87 336 PHE A N 1
ATOM 2415 C CA . PHE A 1 338 ? -0.696 7.600 -2.969 1.00 34.19 336 PHE A CA 1
ATOM 2416 C C . PHE A 1 338 ? 0.456 6.714 -3.436 1.00 42.81 336 PHE A C 1
ATOM 2417 O O . PHE A 1 338 ? 0.993 5.913 -2.665 1.00 31.81 336 PHE A O 1
ATOM 2425 N N . ALA A 1 339 ? 0.803 6.877 -4.710 1.00 35.44 337 ALA A N 1
ATOM 2426 C CA . ALA A 1 339 ? 1.840 6.121 -5.366 1.00 31.15 337 ALA A CA 1
ATOM 2427 C C . ALA A 1 339 ? 2.921 7.107 -5.780 1.00 37.81 337 ALA A C 1
ATOM 2428 O O . ALA A 1 339 ? 2.688 8.004 -6.595 1.00 36.63 337 ALA A O 1
ATOM 2430 N N . GLN A 1 340 ? 4.099 6.964 -5.189 1.00 36.20 338 GLN A N 1
ATOM 2431 C CA . GLN A 1 340 ? 5.179 7.893 -5.458 1.00 33.01 338 GLN A CA 1
ATOM 2432 C C . GLN A 1 340 ? 6.176 7.342 -6.473 1.00 38.93 338 GLN A C 1
ATOM 2433 O O . GLN A 1 340 ? 6.679 6.232 -6.323 1.00 37.51 338 GLN A O 1
ATOM 2439 N N . THR A 1 341 ? 6.434 8.136 -7.508 1.00 33.46 339 THR A N 1
ATOM 2440 C CA . THR A 1 341 ? 7.520 7.894 -8.441 1.00 43.11 339 THR A CA 1
ATOM 2441 C C . THR A 1 341 ? 8.272 9.211 -8.584 1.00 45.44 339 THR A C 1
ATOM 2442 O O . THR A 1 341 ? 7.721 10.191 -9.078 1.00 52.92 339 THR A O 1
ATOM 2446 N N . GLY A 1 342 ? 9.522 9.236 -8.132 1.00 39.18 340 GLY A N 1
ATOM 2447 C CA . GLY A 1 342 ? 10.290 10.474 -8.054 1.00 38.32 340 GLY A CA 1
ATOM 2448 C C . GLY A 1 342 ? 9.713 11.419 -7.012 1.00 52.47 340 GLY A C 1
ATOM 2449 O O . GLY A 1 342 ? 9.695 11.120 -5.819 1.00 46.45 340 GLY A O 1
ATOM 2450 N N . GLY A 1 343 ? 9.236 12.568 -7.473 1.00 54.65 341 GLY A N 1
ATOM 2451 C CA . GLY A 1 343 ? 8.513 13.494 -6.616 1.00 50.74 341 GLY A CA 1
ATOM 2452 C C . GLY A 1 343 ? 7.052 13.574 -7.002 1.00 47.14 341 GLY A C 1
ATOM 2453 O O . GLY A 1 343 ? 6.333 14.438 -6.525 1.00 42.33 341 GLY A O 1
ATOM 2454 N N . THR A 1 344 ? 6.622 12.687 -7.892 1.00 50.88 342 THR A N 1
ATOM 2455 C CA . THR A 1 344 ? 5.232 12.649 -8.315 1.00 48.15 342 THR A CA 1
ATOM 2456 C C . THR A 1 344 ? 4.455 11.781 -7.348 1.00 40.14 342 THR A C 1
ATOM 2457 O O . THR A 1 344 ? 4.834 10.649 -7.096 1.00 28.16 342 THR A O 1
ATOM 2461 N N . LEU A 1 345 ? 3.389 12.341 -6.779 1.00 43.51 343 LEU A N 1
ATOM 2462 C CA . LEU A 1 345 ? 2.432 11.575 -5.984 1.00 37.47 343 LEU A CA 1
ATOM 2463 C C . LEU A 1 345 ? 1.232 11.290 -6.872 1.00 33.73 343 LEU A C 1
ATOM 2464 O O . LEU A 1 345 ? 0.576 12.213 -7.342 1.00 34.98 343 LEU A O 1
ATOM 2469 N N . GLN A 1 346 ? 0.950 10.012 -7.098 1.00 36.18 344 GLN A N 1
ATOM 2470 C CA . GLN A 1 346 ? -0.119 9.602 -8.004 1.00 44.10 344 GLN A CA 1
ATOM 2471 C C . GLN A 1 346 ? -1.255 8.960 -7.227 1.00 29.45 344 GLN A C 1
ATOM 2472 O O . GLN A 1 346 ? -1.035 8.048 -6.443 1.00 36.89 344 GLN A O 1
ATOM 2478 N N . LEU A 1 347 ? -2.467 9.457 -7.462 1.00 33.25 345 LEU A N 1
ATOM 2479 C CA . LEU A 1 347 ? -3.686 8.964 -6.821 1.00 32.42 345 LEU A CA 1
ATOM 2480 C C . LEU A 1 347 ? -4.430 8.018 -7.767 1.00 35.46 345 LEU A C 1
ATOM 2481 O O . LEU A 1 347 ? -4.156 8.001 -8.970 1.00 39.68 345 LEU A O 1
ATOM 2486 N N . ALA A 1 348 ? -5.372 7.247 -7.222 1.00 42.63 346 ALA A N 1
ATOM 2487 C CA . ALA A 1 348 ? -6.013 6.142 -7.950 1.00 41.95 346 ALA A CA 1
ATOM 2488 C C . ALA A 1 348 ? -7.545 6.202 -7.940 1.00 47.76 346 ALA A C 1
ATOM 2489 O O . ALA A 1 348 ? -8.138 6.913 -7.120 1.00 36.35 346 ALA A O 1
ATOM 2491 N N . ASP A 1 349 ? -8.171 5.441 -8.845 1.00 37.16 347 ASP A N 1
ATOM 2492 C CA . ASP A 1 349 ? -9.630 5.256 -8.892 1.00 43.92 347 ASP A CA 1
ATOM 2493 C C . ASP A 1 349 ? -10.145 4.377 -7.754 1.00 44.72 347 ASP A C 1
ATOM 2494 O O . ASP A 1 349 ? -10.835 3.373 -7.973 1.00 34.78 347 ASP A O 1
ATOM 2499 N N . VAL A 1 350 ? -9.812 4.783 -6.537 1.00 38.09 348 VAL A N 1
ATOM 2500 C CA . VAL A 1 350 ? -10.018 3.987 -5.349 1.00 47.34 348 VAL A CA 1
ATOM 2501 C C . VAL A 1 350 ? -10.851 4.816 -4.379 1.00 43.61 348 VAL A C 1
ATOM 2502 O O . VAL A 1 350 ? -10.593 6.002 -4.210 1.00 41.54 348 VAL A O 1
ATOM 2506 N N . ALA A 1 351 ? -11.850 4.191 -3.757 1.00 39.12 349 ALA A N 1
ATOM 2507 C CA . ALA A 1 351 ? -12.718 4.863 -2.789 1.00 23.94 349 ALA A CA 1
ATOM 2508 C C . ALA A 1 351 ? -11.973 5.333 -1.529 1.00 27.57 349 ALA A C 1
ATOM 2509 O O . ALA A 1 351 ? -10.968 4.742 -1.141 1.00 23.18 349 ALA A O 1
ATOM 2511 N N . GLY A 1 352 ? -12.458 6.400 -0.891 1.00 33.22 350 GLY A N 1
ATOM 2512 C CA . GLY A 1 352 ? -11.803 6.943 0.311 1.00 24.67 350 GLY A CA 1
ATOM 2513 C C . GLY A 1 352 ? -10.414 7.497 0.013 1.00 34.32 350 GLY A C 1
ATOM 2514 O O . GLY A 1 352 ? -10.183 8.038 -1.074 1.00 36.75 350 GLY A O 1
ATOM 2515 N N . HIS A 1 353 ? -9.489 7.366 0.966 1.00 33.52 351 HIS A N 1
ATOM 2516 C CA . HIS A 1 353 ? -8.083 7.754 0.722 1.00 37.68 351 HIS A CA 1
ATOM 2517 C C . HIS A 1 353 ? -7.196 6.627 0.175 1.00 42.65 351 HIS A C 1
ATOM 2518 O O . HIS A 1 353 ? -6.056 6.871 -0.237 1.00 36.56 351 HIS A O 1
ATOM 2525 N N . GLY A 1 354 ? -7.721 5.406 0.173 1.00 37.00 352 GLY A N 1
ATOM 2526 C CA . GLY A 1 354 ? -7.014 4.263 -0.407 1.00 34.54 352 GLY A CA 1
ATOM 2527 C C . GLY A 1 354 ? -5.945 3.604 0.443 1.00 36.19 352 GLY A C 1
ATOM 2528 O O . GLY A 1 354 ? -5.259 2.693 -0.024 1.00 41.58 352 GLY A O 1
ATOM 2529 N N . VAL A 1 355 ? -5.799 4.067 1.682 1.00 37.57 353 VAL A N 1
ATOM 2530 C CA . VAL A 1 355 ? -4.816 3.523 2.611 1.00 42.24 353 VAL A CA 1
ATOM 2531 C C . VAL A 1 355 ? -5.512 2.496 3.482 1.00 37.96 353 VAL A C 1
ATOM 2532 O O . VAL A 1 355 ? -6.600 2.750 4.003 1.00 33.12 353 VAL A O 1
ATOM 2536 N N . ASN A 1 356 ? -4.888 1.331 3.623 1.00 36.07 354 ASN A N 1
ATOM 2537 C CA . ASN A 1 356 ? -5.464 0.245 4.410 1.00 37.51 354 ASN A CA 1
ATOM 2538 C C . ASN A 1 356 ? -4.414 -0.387 5.301 1.00 40.16 354 ASN A C 1
ATOM 2539 O O . ASN A 1 356 ? -3.216 -0.198 5.094 1.00 45.09 354 ASN A O 1
ATOM 2544 N N . LEU A 1 357 ? -4.872 -1.148 6.285 1.00 33.22 355 LEU A N 1
ATOM 2545 C CA . LEU A 1 357 ? -3.976 -1.915 7.142 1.00 45.35 355 LEU A CA 1
ATOM 2546 C C . LEU A 1 357 ? -3.534 -3.219 6.497 1.00 39.85 355 LEU A C 1
ATOM 2547 O O . LEU A 1 357 ? -4.332 -3.894 5.841 1.00 43.13 355 LEU A O 1
ATOM 2552 N N . GLU A 1 358 ? -2.258 -3.555 6.696 1.00 47.69 356 GLU A N 1
ATOM 2553 C CA . GLU A 1 358 ? -1.674 -4.832 6.263 1.00 51.46 356 GLU A CA 1
ATOM 2554 C C . GLU A 1 358 ? -2.398 -6.056 6.831 1.00 53.33 356 GLU A C 1
ATOM 2555 O O . GLU A 1 358 ? -2.951 -6.010 7.934 1.00 49.47 356 GLU A O 1
ATOM 2561 N N . GLY A 1 359 ? -2.380 -7.146 6.069 1.00 58.92 357 GLY A N 1
ATOM 2562 C CA . GLY A 1 359 ? -3.074 -8.376 6.438 1.00 66.06 357 GLY A CA 1
ATOM 2563 C C . GLY A 1 359 ? -2.433 -9.199 7.540 1.00 69.79 357 GLY A C 1
ATOM 2564 O O . GLY A 1 359 ? -2.807 -9.066 8.706 1.00 71.23 357 GLY A O 1
ATOM 2565 N N . HIS A 1 360 ? -1.460 -10.032 7.162 1.00 76.17 358 HIS A N 1
ATOM 2566 C CA . HIS A 1 360 ? -0.917 -11.114 8.010 1.00 79.96 358 HIS A CA 1
ATOM 2567 C C . HIS A 1 360 ? -0.464 -10.681 9.404 1.00 82.03 358 HIS A C 1
ATOM 2568 O O . HIS A 1 360 ? -0.505 -11.471 10.351 1.00 83.74 358 HIS A O 1
ATOM 2575 N N . SER B 1 2 ? -13.441 7.103 -22.688 1.00 68.74 0 SER B N 1
ATOM 2576 C CA . SER B 1 2 ? -14.843 6.980 -22.193 1.00 63.07 0 SER B CA 1
ATOM 2577 C C . SER B 1 2 ? -14.940 5.962 -21.060 1.00 64.07 0 SER B C 1
ATOM 2578 O O . SER B 1 2 ? -14.566 4.797 -21.221 1.00 67.95 0 SER B O 1
ATOM 2581 N N . LEU B 1 3 ? -15.489 6.391 -19.920 1.00 58.29 1 LEU B N 1
ATOM 2582 C CA . LEU B 1 3 ? -15.766 5.496 -18.783 1.00 54.06 1 LEU B CA 1
ATOM 2583 C C . LEU B 1 3 ? -17.265 5.364 -18.464 1.00 44.02 1 LEU B C 1
ATOM 2584 O O . LEU B 1 3 ? -18.099 5.480 -19.362 1.00 38.16 1 LEU B O 1
ATOM 2589 N N . PRO B 1 4 ? -17.610 5.121 -17.195 1.00 41.41 2 PRO B N 1
ATOM 2590 C CA . PRO B 1 4 ? -18.990 5.381 -16.729 1.00 39.68 2 PRO B CA 1
ATOM 2591 C C . PRO B 1 4 ? -19.358 6.837 -16.429 1.00 42.26 2 PRO B C 1
ATOM 2592 O O . PRO B 1 4 ? -20.503 7.225 -16.627 1.00 57.15 2 PRO B O 1
ATOM 2596 N N . THR B 1 5 ? -18.395 7.630 -15.969 1.00 48.49 3 THR B N 1
ATOM 2597 C CA . THR B 1 5 ? -18.647 9.016 -15.592 1.00 38.95 3 THR B CA 1
ATOM 2598 C C . THR B 1 5 ? -18.302 10.035 -16.685 1.00 39.35 3 THR B C 1
ATOM 2599 O O . THR B 1 5 ? -18.302 11.246 -16.433 1.00 51.01 3 THR B O 1
ATOM 2603 N N . THR B 1 6 ? -17.999 9.554 -17.886 1.00 36.91 4 THR B N 1
ATOM 2604 C CA . THR B 1 6 ? -17.733 10.434 -19.026 1.00 35.75 4 THR B CA 1
ATOM 2605 C C . THR B 1 6 ? -19.045 11.086 -19.457 1.00 37.48 4 THR B C 1
ATOM 2606 O O . THR B 1 6 ? -20.059 10.400 -19.598 1.00 39.52 4 THR B O 1
ATOM 2610 N N . ILE B 1 7 ? -19.027 12.412 -19.617 1.00 41.12 5 ILE B N 1
ATOM 2611 C CA . ILE B 1 7 ? -20.197 13.154 -20.102 1.00 40.46 5 ILE B CA 1
ATOM 2612 C C . ILE B 1 7 ? -20.442 12.830 -21.582 1.00 44.47 5 ILE B C 1
ATOM 2613 O O . ILE B 1 7 ? -19.623 13.146 -22.447 1.00 39.71 5 ILE B O 1
ATOM 2618 N N . GLN B 1 8 ? -21.576 12.179 -21.837 1.00 50.93 6 GLN B N 1
ATOM 2619 C CA . GLN B 1 8 ? -21.940 11.638 -23.148 1.00 57.15 6 GLN B CA 1
ATOM 2620 C C . GLN B 1 8 ? -22.871 12.546 -23.947 1.00 62.69 6 GLN B C 1
ATOM 2621 O O . GLN B 1 8 ? -22.706 12.688 -25.162 1.00 61.31 6 GLN B O 1
ATOM 2627 N N . ALA B 1 9 ? -23.854 13.140 -23.269 1.00 59.79 7 ALA B N 1
ATOM 2628 C CA . ALA B 1 9 ? -24.849 13.987 -23.928 1.00 62.13 7 ALA B CA 1
ATOM 2629 C C . ALA B 1 9 ? -25.341 15.133 -23.041 1.00 64.24 7 ALA B C 1
ATOM 2630 O O . ALA B 1 9 ? -25.670 14.936 -21.869 1.00 64.84 7 ALA B O 1
ATOM 2632 N N . ILE B 1 10 ? -25.375 16.333 -23.617 1.00 59.65 8 ILE B N 1
ATOM 2633 C CA . ILE B 1 10 ? -25.919 17.515 -22.954 1.00 52.45 8 ILE B CA 1
ATOM 2634 C C . ILE B 1 10 ? -27.060 18.066 -23.808 1.00 56.31 8 ILE B C 1
ATOM 2635 O O . ILE B 1 10 ? -26.925 18.180 -25.031 1.00 57.73 8 ILE B O 1
ATOM 2640 N N . SER B 1 11 ? -28.186 18.382 -23.169 1.00 54.47 9 SER B N 1
ATOM 2641 C CA . SER B 1 11 ? -29.293 19.051 -23.854 1.00 52.00 9 SER B CA 1
ATOM 2642 C C . SER B 1 11 ? -29.818 20.274 -23.096 1.00 57.53 9 SER B C 1
ATOM 2643 O O . SER B 1 11 ? -29.559 20.449 -21.900 1.00 58.22 9 SER B O 1
ATOM 2646 N N . ALA B 1 12 ? -30.550 21.119 -23.814 1.00 56.85 10 ALA B N 1
ATOM 2647 C CA . ALA B 1 12 ? -31.219 22.269 -23.231 1.00 53.28 10 ALA B CA 1
ATOM 2648 C C . ALA B 1 12 ? -32.613 22.362 -23.820 1.00 52.15 10 ALA B C 1
ATOM 2649 O O . ALA B 1 12 ? -32.775 22.358 -25.041 1.00 58.33 10 ALA B O 1
ATOM 2651 N N . GLU B 1 13 ? -33.619 22.420 -22.955 1.00 48.53 11 GLU B N 1
ATOM 2652 C CA . GLU B 1 13 ? -34.982 22.682 -23.406 1.00 49.87 11 GLU B CA 1
ATOM 2653 C C . GLU B 1 13 ? -35.609 23.834 -22.626 1.00 48.02 11 GLU B C 1
ATOM 2654 O O . GLU B 1 13 ? -35.298 24.038 -21.449 1.00 44.06 11 GLU B O 1
ATOM 2660 N N . ALA B 1 14 ? -36.477 24.590 -23.294 1.00 47.91 12 ALA B N 1
ATOM 2661 C CA . ALA B 1 14 ? -37.165 25.712 -22.660 1.00 46.78 12 ALA B CA 1
ATOM 2662 C C . ALA B 1 14 ? -38.353 25.228 -21.842 1.00 37.57 12 ALA B C 1
ATOM 2663 O O . ALA B 1 14 ? -39.150 24.414 -22.303 1.00 36.71 12 ALA B O 1
ATOM 2665 N N . ILE B 1 15 ? -38.450 25.719 -20.614 1.00 34.77 13 ILE B N 1
ATOM 2666 C CA . ILE B 1 15 ? -39.583 25.411 -19.752 1.00 38.06 13 ILE B CA 1
ATOM 2667 C C . ILE B 1 15 ? -40.273 26.700 -19.293 1.00 35.02 13 ILE B C 1
ATOM 2668 O O . ILE B 1 15 ? -39.740 27.476 -18.497 1.00 39.47 13 ILE B O 1
ATOM 2673 N N . ASN B 1 16 ? -41.455 26.938 -19.839 1.00 36.22 14 ASN B N 1
ATOM 2674 C CA . ASN B 1 16 ? -42.212 28.130 -19.507 1.00 42.56 14 ASN B CA 1
ATOM 2675 C C . ASN B 1 16 ? -43.178 27.824 -18.377 1.00 45.65 14 ASN B C 1
ATOM 2676 O O . ASN B 1 16 ? -44.104 27.026 -18.527 1.00 49.27 14 ASN B O 1
ATOM 2681 N N . LEU B 1 17 ? -42.935 28.449 -17.233 1.00 41.71 15 LEU B N 1
ATOM 2682 C CA . LEU B 1 17 ? -43.697 28.161 -16.033 1.00 37.26 15 LEU B CA 1
ATOM 2683 C C . LEU B 1 17 ? -44.583 29.335 -15.638 1.00 31.72 15 LEU B C 1
ATOM 2684 O O . LEU B 1 17 ? -44.083 30.341 -15.143 1.00 27.47 15 LEU B O 1
ATOM 2689 N N . PRO B 1 18 ? -45.906 29.199 -15.851 1.00 26.96 16 PRO B N 1
ATOM 2690 C CA . PRO B 1 18 ? -46.873 30.231 -15.488 1.00 32.94 16 PRO B CA 1
ATOM 2691 C C . PRO B 1 18 ? -46.904 30.463 -13.982 1.00 35.70 16 PRO B C 1
ATOM 2692 O O . PRO B 1 18 ? -46.878 29.511 -13.202 1.00 38.99 16 PRO B O 1
ATOM 2696 N N . LEU B 1 19 ? -46.919 31.728 -13.585 1.00 42.23 17 LEU B N 1
ATOM 2697 C CA . LEU B 1 19 ? -46.967 32.072 -12.174 1.00 35.88 17 LEU B CA 1
ATOM 2698 C C . LEU B 1 19 ? -48.409 32.285 -11.757 1.00 36.22 17 LEU B C 1
ATOM 2699 O O . LEU B 1 19 ? -49.268 32.541 -12.603 1.00 40.03 17 LEU B O 1
ATOM 2704 N N . THR B 1 20 ? -48.674 32.150 -10.459 1.00 38.31 18 THR B N 1
ATOM 2705 C CA . THR B 1 20 ? -50.027 32.311 -9.916 1.00 45.02 18 THR B CA 1
ATOM 2706 C C . THR B 1 20 ? -50.452 33.775 -9.979 1.00 47.17 18 THR B C 1
ATOM 2707 O O . THR B 1 20 ? -51.609 34.089 -10.260 1.00 37.64 18 THR B O 1
ATOM 2711 N N . GLU B 1 21 ? -49.490 34.653 -9.715 1.00 52.64 19 GLU B N 1
ATOM 2712 C CA . GLU B 1 21 ? -49.680 36.098 -9.745 1.00 59.53 19 GLU B CA 1
ATOM 2713 C C . GLU B 1 21 ? -48.382 36.742 -10.254 1.00 64.07 19 GLU B C 1
ATOM 2714 O O . GLU B 1 21 ? -47.350 36.061 -10.302 1.00 57.21 19 GLU B O 1
ATOM 2720 N N . PRO B 1 22 ? -48.431 38.031 -10.674 1.00 65.19 20 PRO B N 1
ATOM 2721 C CA . PRO B 1 22 ? -47.194 38.750 -11.004 1.00 62.90 20 PRO B CA 1
ATOM 2722 C C . PRO B 1 22 ? -46.156 38.727 -9.881 1.00 60.59 20 PRO B C 1
ATOM 2723 O O . PRO B 1 22 ? -46.477 39.043 -8.732 1.00 58.96 20 PRO B O 1
ATOM 2727 N N . PHE B 1 23 ? -44.930 38.335 -10.221 1.00 47.84 21 PHE B N 1
ATOM 2728 C CA . PHE B 1 23 ? -43.844 38.306 -9.254 1.00 47.07 21 PHE B CA 1
ATOM 2729 C C . PHE B 1 23 ? -42.830 39.412 -9.525 1.00 52.14 21 PHE B C 1
ATOM 2730 O O . PHE B 1 23 ? -42.152 39.426 -10.560 1.00 51.77 21 PHE B O 1
ATOM 2738 N N . ALA B 1 24 ? -42.756 40.346 -8.581 1.00 57.44 22 ALA B N 1
ATOM 2739 C CA . ALA B 1 24 ? -41.811 41.449 -8.631 1.00 54.48 22 ALA B CA 1
ATOM 2740 C C . ALA B 1 24 ? -40.462 40.993 -8.092 1.00 63.68 22 ALA B C 1
ATOM 2741 O O . ALA B 1 24 ? -40.370 40.453 -6.982 1.00 58.14 22 ALA B O 1
ATOM 2743 N N . ILE B 1 25 ? -39.418 41.203 -8.890 1.00 64.94 23 ILE B N 1
ATOM 2744 C CA . ILE B 1 25 ? -38.058 40.826 -8.509 1.00 65.20 23 ILE B CA 1
ATOM 2745 C C . ILE B 1 25 ? -37.049 41.781 -9.154 1.00 69.68 23 ILE B C 1
ATOM 2746 O O . ILE B 1 25 ? -37.233 42.200 -10.301 1.00 75.87 23 ILE B O 1
ATOM 2751 N N . ALA B 1 26 ? -36.012 42.138 -8.394 1.00 65.42 24 ALA B N 1
ATOM 2752 C CA . ALA B 1 26 ? -34.946 43.051 -8.834 1.00 67.80 24 ALA B CA 1
ATOM 2753 C C . ALA B 1 26 ? -35.481 44.379 -9.384 1.00 61.85 24 ALA B C 1
ATOM 2754 O O . ALA B 1 26 ? -36.204 45.095 -8.692 1.00 59.21 24 ALA B O 1
ATOM 2756 N N . SER B 1 27 ? -35.147 44.680 -10.636 1.00 64.11 25 SER B N 1
ATOM 2757 C CA . SER B 1 27 ? -35.567 45.921 -11.283 1.00 58.68 25 SER B CA 1
ATOM 2758 C C . SER B 1 27 ? -36.895 45.775 -12.039 1.00 54.55 25 SER B C 1
ATOM 2759 O O . SER B 1 27 ? -37.307 46.685 -12.764 1.00 41.72 25 SER B O 1
ATOM 2762 N N . GLY B 1 28 ? -37.567 44.638 -11.866 1.00 45.74 26 GLY B N 1
ATOM 2763 C CA . GLY B 1 28 ? -38.755 44.362 -12.650 1.00 45.79 26 GLY B CA 1
ATOM 2764 C C . GLY B 1 28 ? -39.820 43.428 -12.116 1.00 44.34 26 GLY B C 1
ATOM 2765 O O . GLY B 1 28 ? -39.927 43.197 -10.914 1.00 48.19 26 GLY B O 1
ATOM 2766 N N . ALA B 1 29 ? -40.616 42.902 -13.044 1.00 40.08 27 ALA B N 1
ATOM 2767 C CA . ALA B 1 29 ? -41.794 42.106 -12.730 1.00 43.30 27 ALA B CA 1
ATOM 2768 C C . ALA B 1 29 ? -42.015 41.044 -13.800 1.00 40.44 27 ALA B C 1
ATOM 2769 O O . ALA B 1 29 ? -41.647 41.235 -14.959 1.00 34.26 27 ALA B O 1
ATOM 2771 N N . GLN B 1 30 ? -42.638 39.937 -13.406 1.00 43.55 28 GLN B N 1
ATOM 2772 C CA . GLN B 1 30 ? -42.765 38.768 -14.270 1.00 38.62 28 GLN B CA 1
ATOM 2773 C C . GLN B 1 30 ? -44.104 38.048 -14.072 1.00 44.02 28 GLN B C 1
ATOM 2774 O O . GLN B 1 30 ? -44.574 37.902 -12.941 1.00 39.84 28 GLN B O 1
ATOM 2780 N N . ALA B 1 31 ? -44.701 37.591 -15.173 1.00 36.44 29 ALA B N 1
ATOM 2781 C CA . ALA B 1 31 ? -45.962 36.837 -15.128 1.00 41.39 29 ALA B CA 1
ATOM 2782 C C . ALA B 1 31 ? -45.759 35.338 -15.351 1.00 41.78 29 ALA B C 1
ATOM 2783 O O . ALA B 1 31 ? -46.616 34.529 -14.990 1.00 44.11 29 ALA B O 1
ATOM 2785 N N . VAL B 1 32 ? -44.634 34.988 -15.971 1.00 40.11 30 VAL B N 1
ATOM 2786 C CA . VAL B 1 32 ? -44.259 33.608 -16.288 1.00 39.71 30 VAL B CA 1
ATOM 2787 C C . VAL B 1 32 ? -42.736 33.494 -16.143 1.00 44.58 30 VAL B C 1
ATOM 2788 O O . VAL B 1 32 ? -41.997 34.322 -16.684 1.00 45.07 30 VAL B O 1
ATOM 2792 N N . ALA B 1 33 ? -42.264 32.480 -15.417 1.00 39.14 31 ALA B N 1
ATOM 2793 C CA . ALA B 1 33 ? -40.833 32.186 -15.367 1.00 35.76 31 ALA B CA 1
ATOM 2794 C C . ALA B 1 33 ? -40.395 31.444 -16.626 1.00 40.04 31 ALA B C 1
ATOM 2795 O O . ALA B 1 33 ? -40.685 30.253 -16.792 1.00 38.08 31 ALA B O 1
ATOM 2797 N N . ALA B 1 34 ? -39.708 32.164 -17.512 1.00 39.34 32 ALA B N 1
ATOM 2798 C CA . ALA B 1 34 ? -39.201 31.598 -18.763 1.00 41.64 32 ALA B CA 1
ATOM 2799 C C . ALA B 1 34 ? -37.814 31.010 -18.528 1.00 37.12 32 ALA B C 1
ATOM 2800 O O . ALA B 1 34 ? -36.795 31.688 -18.677 1.00 44.83 32 ALA B O 1
ATOM 2802 N N . ASN B 1 35 ? -37.804 29.733 -18.154 1.00 38.07 33 ASN B N 1
ATOM 2803 C CA . ASN B 1 35 ? -36.613 29.060 -17.646 1.00 35.15 33 ASN B CA 1
ATOM 2804 C C . ASN B 1 35 ? -36.057 27.982 -18.596 1.00 36.62 33 ASN B C 1
ATOM 2805 O O . ASN B 1 35 ? -36.689 27.645 -19.597 1.00 30.12 33 ASN B O 1
ATOM 2810 N N . VAL B 1 36 ? -34.863 27.471 -18.286 1.00 28.34 34 VAL B N 1
ATOM 2811 C CA . VAL B 1 36 ? -34.195 26.452 -19.107 1.00 34.53 34 VAL B CA 1
ATOM 2812 C C . VAL B 1 36 ? -33.924 25.184 -18.279 1.00 37.14 34 VAL B C 1
ATOM 2813 O O . VAL B 1 36 ? -33.492 25.257 -17.126 1.00 38.00 34 VAL B O 1
ATOM 2817 N N . LEU B 1 37 ? -34.212 24.026 -18.866 1.00 38.15 35 LEU B N 1
ATOM 2818 C CA . LEU B 1 37 ? -33.900 22.747 -18.240 1.00 43.83 35 LEU B CA 1
ATOM 2819 C C . LEU B 1 37 ? -32.629 22.140 -18.839 1.00 43.83 35 LEU B C 1
ATOM 2820 O O . LEU B 1 37 ? -32.535 21.939 -20.055 1.00 42.39 35 LEU B O 1
ATOM 2825 N N . VAL B 1 38 ? -31.665 21.853 -17.966 1.00 45.12 36 VAL B N 1
ATOM 2826 C CA . VAL B 1 38 ? -30.380 21.278 -18.357 1.00 48.39 36 VAL B CA 1
ATOM 2827 C C . VAL B 1 38 ? -30.352 19.782 -18.050 1.00 50.42 36 VAL B C 1
ATOM 2828 O O . VAL B 1 38 ? -30.652 19.372 -16.930 1.00 52.18 36 VAL B O 1
ATOM 2832 N N . LYS B 1 39 ? -30.011 18.978 -19.056 1.00 41.47 37 LYS B N 1
ATOM 2833 C CA . LYS B 1 39 ? -29.773 17.548 -18.870 1.00 39.05 37 LYS B CA 1
ATOM 2834 C C . LYS B 1 39 ? -28.311 17.222 -19.158 1.00 40.76 37 LYS B C 1
ATOM 2835 O O . LYS B 1 39 ? -27.761 17.656 -20.173 1.00 37.92 37 LYS B O 1
ATOM 2841 N N . VAL B 1 40 ? -27.677 16.486 -18.247 1.00 42.72 38 VAL B N 1
ATOM 2842 C CA . VAL B 1 40 ? -26.377 15.862 -18.531 1.00 44.86 38 VAL B CA 1
ATOM 2843 C C . VAL B 1 40 ? -26.501 14.337 -18.436 1.00 46.18 38 VAL B C 1
ATOM 2844 O O . VAL B 1 40 ? -27.174 13.800 -17.548 1.00 34.11 38 VAL B O 1
ATOM 2848 N N . GLN B 1 41 ? -25.869 13.650 -19.380 1.00 49.38 39 GLN B N 1
ATOM 2849 C CA . GLN B 1 41 ? -25.986 12.206 -19.494 1.00 41.91 39 GLN B CA 1
ATOM 2850 C C . GLN B 1 41 ? -24.616 11.553 -19.464 1.00 37.28 39 GLN B C 1
ATOM 2851 O O . GLN B 1 41 ? -23.763 11.846 -20.298 1.00 38.13 39 GLN B O 1
ATOM 2857 N N . LEU B 1 42 ? -24.418 10.670 -18.491 1.00 31.71 40 LEU B N 1
ATOM 2858 C CA . LEU B 1 42 ? -23.170 9.931 -18.351 1.00 32.09 40 LEU B CA 1
ATOM 2859 C C . LEU B 1 42 ? -23.199 8.641 -19.171 1.00 33.64 40 LEU B C 1
ATOM 2860 O O . LEU B 1 42 ? -24.274 8.148 -19.529 1.00 39.91 40 LEU B O 1
ATOM 2865 N N . ALA B 1 43 ? -22.019 8.100 -19.472 1.00 34.55 41 ALA B N 1
ATOM 2866 C CA . ALA B 1 43 ? -21.903 6.878 -20.282 1.00 31.76 41 ALA B CA 1
ATOM 2867 C C . ALA B 1 43 ? -22.571 5.660 -19.649 1.00 35.87 41 ALA B C 1
ATOM 2868 O O . ALA B 1 43 ? -23.045 4.771 -20.360 1.00 37.87 41 ALA B O 1
ATOM 2870 N N . ASP B 1 44 ? -22.626 5.635 -18.317 1.00 36.59 42 ASP B N 1
ATOM 2871 C CA . ASP B 1 44 ? -23.314 4.564 -17.593 1.00 42.62 42 ASP B CA 1
ATOM 2872 C C . ASP B 1 44 ? -24.833 4.781 -17.523 1.00 32.09 42 ASP B C 1
ATOM 2873 O O . ASP B 1 44 ? -25.545 4.048 -16.835 1.00 35.69 42 ASP B O 1
ATOM 2878 N N . GLY B 1 45 ? -25.316 5.794 -18.237 1.00 38.06 43 GLY B N 1
ATOM 2879 C CA . GLY B 1 45 ? -26.742 6.078 -18.326 1.00 35.63 43 GLY B CA 1
ATOM 2880 C C . GLY B 1 45 ? -27.271 7.002 -17.244 1.00 32.67 43 GLY B C 1
ATOM 2881 O O . GLY B 1 45 ? -28.479 7.233 -17.167 1.00 33.41 43 GLY B O 1
ATOM 2882 N N . THR B 1 46 ? -26.376 7.525 -16.407 1.00 35.01 44 THR B N 1
ATOM 2883 C CA . THR B 1 46 ? -26.769 8.410 -15.301 1.00 40.78 44 THR B CA 1
ATOM 2884 C C . THR B 1 46 ? -27.201 9.781 -15.826 1.00 36.48 44 THR B C 1
ATOM 2885 O O . THR B 1 46 ? -26.519 10.376 -16.665 1.00 30.93 44 THR B O 1
ATOM 2889 N N . LEU B 1 47 ? -28.348 10.252 -15.332 1.00 30.27 45 LEU B N 1
ATOM 2890 C CA . LEU B 1 47 ? -28.946 11.519 -15.759 1.00 32.81 45 LEU B CA 1
ATOM 2891 C C . LEU B 1 47 ? -28.944 12.560 -14.643 1.00 36.91 45 LEU B C 1
ATOM 2892 O O . LEU B 1 47 ? -29.467 12.318 -13.544 1.00 35.87 45 LEU B O 1
ATOM 2897 N N . GLY B 1 48 ? -28.347 13.714 -14.942 1.00 30.97 46 GLY B N 1
ATOM 2898 C CA . GLY B 1 48 ? -28.377 14.872 -14.059 1.00 28.99 46 GLY B CA 1
ATOM 2899 C C . GLY B 1 48 ? -29.351 15.894 -14.602 1.00 30.06 46 GLY B C 1
ATOM 2900 O O . GLY B 1 48 ? -29.454 16.059 -15.821 1.00 33.17 46 GLY B O 1
ATOM 2901 N N . LEU B 1 49 ? -30.080 16.556 -13.702 1.00 26.38 47 LEU B N 1
ATOM 2902 C CA . LEU B 1 49 ? -30.989 17.643 -14.075 1.00 39.76 47 LEU B CA 1
ATOM 2903 C C . LEU B 1 49 ? -30.615 18.955 -13.387 1.00 47.03 47 LEU B C 1
ATOM 2904 O O . LEU B 1 49 ? -30.362 18.988 -12.177 1.00 43.33 47 LEU B O 1
ATOM 2909 N N . GLY B 1 50 ? -30.586 20.032 -14.170 1.00 41.91 48 GLY B N 1
ATOM 2910 C CA . GLY B 1 50 ? -30.294 21.369 -13.654 1.00 41.82 48 GLY B CA 1
ATOM 2911 C C . GLY B 1 50 ? -31.233 22.433 -14.204 1.00 43.36 48 GLY B C 1
ATOM 2912 O O . GLY B 1 50 ? -31.728 22.315 -15.330 1.00 38.32 48 GLY B O 1
ATOM 2913 N N . GLU B 1 51 ? -31.481 23.469 -13.403 1.00 41.52 49 GLU B N 1
ATOM 2914 C CA . GLU B 1 51 ? -32.398 24.546 -13.789 1.00 39.01 49 GLU B CA 1
ATOM 2915 C C . GLU B 1 51 ? -31.697 25.889 -13.907 1.00 32.83 49 GLU B C 1
ATOM 2916 O O . GLU B 1 51 ? -30.940 26.287 -13.030 1.00 33.31 49 GLU B O 1
ATOM 2922 N N . ALA B 1 52 ? -31.945 26.558 -15.026 1.00 39.74 50 ALA B N 1
ATOM 2923 C CA . ALA B 1 52 ? -31.493 27.910 -15.255 1.00 30.63 50 ALA B CA 1
ATOM 2924 C C . ALA B 1 52 ? -32.717 28.800 -15.141 1.00 32.04 50 ALA B C 1
ATOM 2925 O O . ALA B 1 52 ? -33.709 28.583 -15.836 1.00 36.72 50 ALA B O 1
ATOM 2927 N N . ALA B 1 53 ? -32.659 29.791 -14.257 1.00 36.56 51 ALA B N 1
ATOM 2928 C CA . ALA B 1 53 ? -33.771 30.727 -14.092 1.00 33.73 51 ALA B CA 1
ATOM 2929 C C . ALA B 1 53 ? -33.366 32.175 -14.364 1.00 32.25 51 ALA B C 1
ATOM 2930 O O . ALA B 1 53 ? -33.188 32.953 -13.423 1.00 46.71 51 ALA B O 1
ATOM 2932 N N . PRO B 1 54 ? -33.214 32.546 -15.653 1.00 38.41 52 PRO B N 1
ATOM 2933 C CA . PRO B 1 54 ? -32.824 33.923 -15.944 1.00 39.39 52 PRO B CA 1
ATOM 2934 C C . PRO B 1 54 ? -33.999 34.900 -15.843 1.00 39.39 52 PRO B C 1
ATOM 2935 O O . PRO B 1 54 ? -35.090 34.611 -16.341 1.00 45.29 52 PRO B O 1
ATOM 2939 N N . PHE B 1 55 ? -33.782 36.030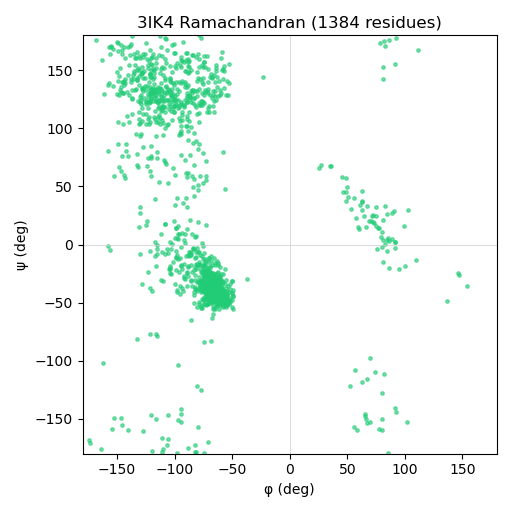 -15.170 1.00 46.15 53 PHE B N 1
ATOM 2940 C CA . PHE B 1 55 ? -34.743 37.128 -15.216 1.00 46.50 53 PHE B CA 1
ATOM 2941 C C . PHE B 1 55 ? -34.257 38.211 -16.194 1.00 45.68 53 PHE B C 1
ATOM 2942 O O . PHE B 1 55 ? -33.184 38.783 -15.991 1.00 46.10 53 PHE B O 1
ATOM 2950 N N . PRO B 1 56 ? -35.044 38.491 -17.260 1.00 50.99 54 PRO B N 1
ATOM 2951 C CA . PRO B 1 56 ? -34.652 39.430 -18.320 1.00 54.53 54 PRO B CA 1
ATOM 2952 C C . PRO B 1 56 ? -34.736 40.913 -17.946 1.00 61.03 54 PRO B C 1
ATOM 2953 O O . PRO B 1 56 ? -35.355 41.701 -18.678 1.00 60.20 54 PRO B O 1
ATOM 2957 N N . ALA B 1 57 ? -34.102 41.277 -16.825 1.00 58.72 55 ALA B N 1
ATOM 2958 C CA . ALA B 1 57 ? -33.850 42.669 -16.456 1.00 52.19 55 ALA B CA 1
ATOM 2959 C C . ALA B 1 57 ? -33.010 43.331 -17.551 1.00 51.38 55 ALA B C 1
ATOM 2960 O O . ALA B 1 57 ? -32.377 42.627 -18.349 1.00 52.38 55 ALA B O 1
ATOM 2962 N N . VAL B 1 58 ? -33.014 44.665 -17.605 1.00 49.48 56 VAL B N 1
ATOM 2963 C CA . VAL B 1 58 ? -32.302 45.390 -18.675 1.00 49.36 56 VAL B CA 1
ATOM 2964 C C . VAL B 1 58 ? -30.831 44.949 -18.826 1.00 43.50 56 VAL B C 1
ATOM 2965 O O . VAL B 1 58 ? -30.400 44.611 -19.928 1.00 54.08 56 VAL B O 1
ATOM 2969 N N . SER B 1 59 ? -30.094 44.902 -17.720 1.00 52.35 57 SER B N 1
ATOM 2970 C CA . SER B 1 59 ? -28.768 44.283 -17.716 1.00 62.87 57 SER B CA 1
ATOM 2971 C C . SER B 1 59 ? -28.815 42.913 -17.013 1.00 63.72 57 SER B C 1
ATOM 2972 O O . SER B 1 59 ? -28.034 42.639 -16.093 1.00 57.10 57 SER B O 1
ATOM 2975 N N . GLY B 1 60 ? -29.745 42.067 -17.464 1.00 57.90 58 GLY B N 1
ATOM 2976 C CA . GLY B 1 60 ? -29.952 40.723 -16.913 1.00 54.03 58 GLY B CA 1
ATOM 2977 C C . GLY B 1 60 ? -29.769 39.644 -17.962 1.00 38.57 58 GLY B C 1
ATOM 2978 O O . GLY B 1 60 ? -28.954 39.793 -18.871 1.00 41.52 58 GLY B O 1
ATOM 2979 N N . GLU B 1 61 ? -30.529 38.556 -17.844 1.00 39.23 59 GLU B N 1
ATOM 2980 C CA . GLU B 1 61 ? -30.372 37.398 -18.742 1.00 37.11 59 GLU B CA 1
ATOM 2981 C C . GLU B 1 61 ? -31.704 36.916 -19.331 1.00 35.41 59 GLU B C 1
ATOM 2982 O O . GLU B 1 61 ? -32.727 36.940 -18.661 1.00 40.43 59 GLU B O 1
ATOM 2988 N N . THR B 1 62 ? -31.682 36.448 -20.577 1.00 40.43 60 THR B N 1
ATOM 2989 C CA . THR B 1 62 ? -32.895 35.932 -21.216 1.00 32.31 60 THR B CA 1
ATOM 2990 C C . THR B 1 62 ? -32.862 34.409 -21.313 1.00 41.18 60 THR B C 1
ATOM 2991 O O . THR B 1 62 ? -31.816 33.792 -21.101 1.00 38.84 60 THR B O 1
ATOM 2995 N N . GLN B 1 63 ? -34.016 33.820 -21.631 1.00 43.54 61 GLN B N 1
ATOM 2996 C CA . GLN B 1 63 ? -34.152 32.381 -21.874 1.00 45.67 61 GLN B CA 1
ATOM 2997 C C . GLN B 1 63 ? -33.355 31.914 -23.099 1.00 44.04 61 GLN B C 1
ATOM 2998 O O . GLN B 1 63 ? -32.716 30.863 -23.058 1.00 47.29 61 GLN B O 1
ATOM 3004 N N . THR B 1 64 ? -33.405 32.705 -24.172 1.00 44.28 62 THR B N 1
ATOM 3005 C CA . THR B 1 64 ? -32.706 32.424 -25.430 1.00 41.31 62 THR B CA 1
ATOM 3006 C C . THR B 1 64 ? -31.181 32.543 -25.287 1.00 41.96 62 THR B C 1
ATOM 3007 O O . THR B 1 64 ? -30.437 31.663 -25.739 1.00 44.22 62 THR B O 1
ATOM 3011 N N . GLY B 1 65 ? -30.733 33.622 -24.643 1.00 40.88 63 GLY B N 1
ATOM 3012 C CA . GLY B 1 65 ? -29.309 33.860 -24.380 1.00 30.16 63 GLY B CA 1
ATOM 3013 C C . GLY B 1 65 ? -28.674 32.790 -23.512 1.00 33.82 63 GLY B C 1
ATOM 3014 O O . GLY B 1 65 ? -27.486 32.492 -23.659 1.00 27.68 63 GLY B O 1
ATOM 3015 N N . THR B 1 66 ? -29.481 32.223 -22.612 1.00 33.09 64 THR B N 1
ATOM 3016 C CA . THR B 1 66 ? -29.096 31.093 -21.780 1.00 33.80 64 THR B CA 1
ATOM 3017 C C . THR B 1 66 ? -28.862 29.832 -22.610 1.00 30.06 64 THR B C 1
ATOM 3018 O O . THR B 1 66 ? -27.790 29.237 -22.529 1.00 34.58 64 THR B O 1
ATOM 3022 N N . SER B 1 67 ? -29.863 29.443 -23.402 1.00 25.64 65 SER B N 1
ATOM 3023 C CA . SER B 1 67 ? -29.775 28.276 -24.280 1.00 33.36 65 SER B CA 1
ATOM 3024 C C . SER B 1 67 ? -28.604 28.376 -25.249 1.00 34.83 65 SER B C 1
ATOM 3025 O O . SER B 1 67 ? -27.896 27.395 -25.463 1.00 35.77 65 SER B O 1
ATOM 3028 N N . ALA B 1 68 ? -28.403 29.570 -25.810 1.00 37.77 66 ALA B N 1
ATOM 3029 C CA . ALA B 1 68 ? -27.268 29.853 -26.683 1.00 41.88 66 ALA B CA 1
ATOM 3030 C C . ALA B 1 68 ? -25.937 29.656 -25.961 1.00 42.01 66 ALA B C 1
ATOM 3031 O O . ALA B 1 68 ? -25.001 29.107 -26.535 1.00 50.42 66 ALA B O 1
ATOM 3033 N N . ALA B 1 69 ? -25.873 30.090 -24.703 1.00 43.26 67 ALA B N 1
ATOM 3034 C CA . ALA B 1 69 ? -24.669 29.959 -23.879 1.00 50.23 67 ALA B CA 1
ATOM 3035 C C . ALA B 1 69 ? -24.348 28.514 -23.536 1.00 44.43 67 ALA B C 1
ATOM 3036 O O . ALA B 1 69 ? -23.181 28.134 -23.501 1.00 44.85 67 ALA B O 1
ATOM 3038 N N . ILE B 1 70 ? -25.387 27.721 -23.284 1.00 37.89 68 ILE B N 1
ATOM 3039 C CA . ILE B 1 70 ? -25.241 26.290 -23.020 1.00 42.40 68 ILE B CA 1
ATOM 3040 C C . ILE B 1 70 ? -24.677 25.569 -24.250 1.00 48.32 68 ILE B C 1
ATOM 3041 O O . ILE B 1 70 ? -23.813 24.693 -24.116 1.00 54.41 68 ILE B O 1
ATOM 3046 N N . GLU B 1 71 ? -25.141 25.969 -25.436 1.00 37.54 69 GLU B N 1
ATOM 3047 C CA . GLU B 1 71 ? -24.657 25.411 -26.709 1.00 44.19 69 GLU B CA 1
ATOM 3048 C C . GLU B 1 71 ? -23.169 25.676 -26.943 1.00 38.18 69 GLU B C 1
ATOM 3049 O O . GLU B 1 71 ? -22.452 24.807 -27.443 1.00 31.24 69 GLU B O 1
ATOM 3055 N N . ARG B 1 72 ? -22.721 26.872 -26.567 1.00 41.48 70 ARG B N 1
ATOM 3056 C CA . ARG B 1 72 ? -21.313 27.255 -26.674 1.00 42.12 70 ARG B CA 1
ATOM 3057 C C . ARG B 1 72 ? -20.436 26.469 -25.695 1.00 44.92 70 ARG B C 1
ATOM 3058 O O . ARG B 1 72 ? -19.315 26.080 -26.031 1.00 37.09 70 ARG B O 1
ATOM 3066 N N . LEU B 1 73 ? -20.969 26.226 -24.497 1.00 32.39 71 LEU B N 1
ATOM 3067 C CA . LEU B 1 73 ? -20.251 25.528 -23.435 1.00 35.06 71 LEU B CA 1
ATOM 3068 C C . LEU B 1 73 ? -20.218 24.005 -23.605 1.00 41.23 71 LEU B C 1
ATOM 3069 O O . LEU B 1 73 ? -19.399 23.330 -22.988 1.00 49.01 71 LEU B O 1
ATOM 3074 N N . GLN B 1 74 ? -21.102 23.479 -24.451 1.00 55.19 72 GLN B N 1
ATOM 3075 C CA . GLN B 1 74 ? -21.285 22.036 -24.643 1.00 52.94 72 GLN B CA 1
ATOM 3076 C C . GLN B 1 74 ? -20.026 21.292 -25.115 1.00 57.30 72 GLN B C 1
ATOM 3077 O O . GLN B 1 74 ? -19.758 20.182 -24.652 1.00 57.74 72 GLN B O 1
ATOM 3083 N N . SER B 1 75 ? -19.263 21.914 -26.016 1.00 55.20 73 SER B N 1
ATOM 3084 C CA . SER B 1 75 ? -18.000 21.355 -26.517 1.00 54.09 73 SER B CA 1
ATOM 3085 C C . SER B 1 75 ? -16.905 21.279 -25.442 1.00 55.70 73 SER B C 1
ATOM 3086 O O . SER B 1 75 ? -16.020 20.422 -25.520 1.00 55.81 73 SER B O 1
ATOM 3089 N N . HIS B 1 76 ? -16.973 22.178 -24.454 1.00 55.28 74 HIS B N 1
ATOM 3090 C CA . HIS B 1 76 ? -16.072 22.170 -23.294 1.00 54.31 74 HIS B CA 1
ATOM 3091 C C . HIS B 1 76 ? -16.367 21.005 -22.341 1.00 49.26 74 HIS B C 1
ATOM 3092 O O . HIS B 1 76 ? -15.490 20.590 -21.578 1.00 47.54 74 HIS B O 1
ATOM 3099 N N . LEU B 1 77 ? -17.596 20.488 -22.387 1.00 45.98 75 LEU B N 1
ATOM 3100 C CA . LEU B 1 77 ? -18.049 19.488 -21.415 1.00 39.90 75 LEU B CA 1
ATOM 3101 C C . LEU B 1 77 ? -18.243 18.074 -21.947 1.00 45.41 75 LEU B C 1
ATOM 3102 O O . LEU B 1 77 ? -18.069 17.117 -21.196 1.00 49.44 75 LEU B O 1
ATOM 3107 N N . LEU B 1 78 ? -18.628 17.942 -23.219 1.00 49.70 76 LEU B N 1
ATOM 3108 C CA . LEU B 1 78 ? -18.779 16.631 -23.857 1.00 35.23 76 LEU B CA 1
ATOM 3109 C C . LEU B 1 78 ? -17.458 15.866 -23.838 1.00 36.06 76 LEU B C 1
ATOM 3110 O O . LEU B 1 78 ? -16.408 16.414 -24.186 1.00 30.37 76 LEU B O 1
ATOM 3115 N N . GLY B 1 79 ? -17.512 14.614 -23.391 1.00 38.62 77 GLY B N 1
ATOM 3116 C CA . GLY B 1 79 ? -16.326 13.752 -23.336 1.00 42.10 77 GLY B CA 1
ATOM 3117 C C . GLY B 1 79 ? -15.476 13.871 -22.079 1.00 34.11 77 GLY B C 1
ATOM 3118 O O . GLY B 1 79 ? -14.702 12.973 -21.766 1.00 39.86 77 GLY B O 1
ATOM 3119 N N . ALA B 1 80 ? -15.611 14.983 -21.365 1.00 34.97 78 ALA B N 1
ATOM 3120 C CA . ALA B 1 80 ? -14.869 15.205 -20.124 1.00 37.30 78 ALA B CA 1
ATOM 3121 C C . ALA B 1 80 ? -15.462 14.385 -18.977 1.00 37.84 78 ALA B C 1
ATOM 3122 O O . ALA B 1 80 ? -16.653 14.049 -19.000 1.00 28.35 78 ALA B O 1
ATOM 3124 N N . ASP B 1 81 ? -14.611 14.051 -18.001 1.00 35.72 79 ASP B N 1
ATOM 3125 C CA . ASP B 1 81 ? -14.994 13.291 -16.808 1.00 40.09 79 ASP B CA 1
ATOM 3126 C C . ASP B 1 81 ? -15.759 14.185 -15.826 1.00 42.13 79 ASP B C 1
ATOM 3127 O O . ASP B 1 81 ? -15.237 15.218 -15.387 1.00 31.82 79 ASP B O 1
ATOM 3132 N N . VAL B 1 82 ? -16.979 13.765 -15.469 1.00 28.82 80 VAL B N 1
ATOM 3133 C CA . VAL B 1 82 ? -17.865 14.542 -14.583 1.00 31.95 80 VAL B CA 1
ATOM 3134 C C . VAL B 1 82 ? -17.362 14.544 -13.135 1.00 37.54 80 VAL B C 1
ATOM 3135 O O . VAL B 1 82 ? -17.803 15.354 -12.305 1.00 34.51 80 VAL B O 1
ATOM 3139 N N . ARG B 1 83 ? -16.430 13.632 -12.857 1.00 32.21 81 ARG B N 1
ATOM 3140 C CA . ARG B 1 83 ? -15.769 13.530 -11.566 1.00 38.29 81 ARG B CA 1
ATOM 3141 C C . ARG B 1 83 ? -14.977 14.792 -11.247 1.00 39.34 81 ARG B C 1
ATOM 3142 O O . ARG B 1 83 ? -14.872 15.182 -10.080 1.00 41.84 81 ARG B O 1
ATOM 3150 N N . GLY B 1 84 ? -14.455 15.437 -12.292 1.00 39.26 82 GLY B N 1
ATOM 3151 C CA . GLY B 1 84 ? -13.722 16.693 -12.171 1.00 38.25 82 GLY B CA 1
ATOM 3152 C C . GLY B 1 84 ? -14.593 17.929 -12.110 1.00 37.54 82 GLY B C 1
ATOM 3153 O O . GLY B 1 84 ? -14.259 18.948 -12.712 1.00 40.80 82 GLY B O 1
ATOM 3154 N N . TRP B 1 85 ? -15.689 17.831 -11.358 1.00 30.47 83 TRP B N 1
ATOM 3155 C CA . TRP B 1 85 ? -16.721 18.863 -11.259 1.00 39.82 83 TRP B CA 1
ATOM 3156 C C . TRP B 1 85 ? -16.240 20.283 -10.968 1.00 42.76 83 TRP B C 1
ATOM 3157 O O . TRP B 1 85 ? -16.743 21.224 -11.588 1.00 46.85 83 TRP B O 1
ATOM 3168 N N . ARG B 1 86 ? -15.275 20.428 -10.054 1.00 39.09 84 ARG B N 1
ATOM 3169 C CA A ARG B 1 86 ? -14.708 21.733 -9.709 0.50 34.77 84 ARG B CA 1
ATOM 3170 C CA B ARG B 1 86 ? -14.729 21.744 -9.718 0.50 33.50 84 ARG B CA 1
ATOM 3171 C C . ARG B 1 86 ? -13.932 22.340 -10.872 1.00 33.76 84 ARG B C 1
ATOM 3172 O O . ARG B 1 86 ? -14.028 23.542 -11.135 1.00 35.18 84 ARG B O 1
ATOM 3187 N N . LYS B 1 87 ? -13.157 21.498 -11.554 1.00 32.47 85 LYS B N 1
ATOM 3188 C CA . LYS B 1 87 ? -12.364 21.911 -12.706 1.00 29.77 85 LYS B CA 1
ATOM 3189 C C . LYS B 1 87 ? -13.296 22.393 -13.808 1.00 34.81 85 LYS B C 1
ATOM 3190 O O . LYS B 1 87 ? -13.065 23.454 -14.393 1.00 34.92 85 LYS B O 1
ATOM 3196 N N . LEU B 1 88 ? -14.351 21.611 -14.059 1.00 30.69 86 LEU B N 1
ATOM 3197 C CA . LEU B 1 88 ? -15.324 21.880 -15.117 1.00 38.09 86 LEU B CA 1
ATOM 3198 C C . LEU B 1 88 ? -16.120 23.139 -14.817 1.00 37.29 86 LEU B C 1
ATOM 3199 O O . LEU B 1 88 ? -16.322 23.962 -15.707 1.00 40.85 86 LEU B O 1
ATOM 3204 N N . ALA B 1 89 ? -16.543 23.284 -13.557 1.00 40.41 87 ALA B N 1
ATOM 3205 C CA . ALA B 1 89 ? -17.199 24.497 -13.062 1.00 40.98 87 ALA B CA 1
ATOM 3206 C C . ALA B 1 89 ? -16.382 25.763 -13.343 1.00 38.85 87 ALA B C 1
ATOM 3207 O O . ALA B 1 89 ? -16.938 26.796 -13.711 1.00 36.54 87 ALA B O 1
ATOM 3209 N N . ALA B 1 90 ? -15.066 25.651 -13.166 1.00 33.75 88 ALA B N 1
ATOM 3210 C CA . ALA B 1 90 ? -14.116 26.728 -13.394 1.00 37.58 88 ALA B CA 1
ATOM 3211 C C . ALA B 1 90 ? -13.868 26.991 -14.875 1.00 44.86 88 ALA B C 1
ATOM 3212 O O . ALA B 1 90 ? -13.610 28.135 -15.261 1.00 41.17 88 ALA B O 1
ATOM 3214 N N . MET B 1 91 ? -13.920 25.928 -15.683 1.00 40.40 89 MET B N 1
ATOM 3215 C CA . MET B 1 91 ? -13.797 26.021 -17.141 1.00 51.60 89 MET B CA 1
ATOM 3216 C C . MET B 1 91 ? -14.965 26.821 -17.727 1.00 49.46 89 MET B C 1
ATOM 3217 O O . MET B 1 91 ? -14.763 27.680 -18.587 1.00 48.04 89 MET B O 1
ATOM 3222 N N . LEU B 1 92 ? -16.173 26.530 -17.244 1.00 39.39 90 LEU B N 1
ATOM 3223 C CA . LEU B 1 92 ? -17.387 27.242 -17.637 1.00 43.58 90 LEU B CA 1
ATOM 3224 C C . LEU B 1 92 ? -17.317 28.728 -17.285 1.00 44.26 90 LEU B C 1
ATOM 3225 O O . LEU B 1 92 ? -17.646 29.588 -18.104 1.00 46.26 90 LEU B O 1
ATOM 3230 N N . ASP B 1 93 ? -16.875 29.008 -16.062 1.00 37.51 91 ASP B N 1
ATOM 3231 C CA . ASP B 1 93 ? -16.803 30.362 -15.529 1.00 40.14 91 ASP B CA 1
ATOM 3232 C C . ASP B 1 93 ? -15.771 31.207 -16.269 1.00 42.11 91 ASP B C 1
ATOM 3233 O O . ASP B 1 93 ? -15.981 32.401 -16.457 1.00 47.65 91 ASP B O 1
ATOM 3238 N N . HIS B 1 94 ? -14.672 30.581 -16.689 1.00 35.32 92 HIS B N 1
ATOM 3239 C CA . HIS B 1 94 ? -13.634 31.247 -17.483 1.00 44.75 92 HIS B CA 1
ATOM 3240 C C . HIS B 1 94 ? -14.136 31.592 -18.890 1.00 43.12 92 HIS B C 1
ATOM 3241 O O . HIS B 1 94 ? -13.837 32.666 -19.425 1.00 37.49 92 HIS B O 1
ATOM 3248 N N . ALA B 1 95 ? -14.924 30.683 -19.456 1.00 36.99 93 ALA B N 1
ATOM 3249 C CA . ALA B 1 95 ? -15.452 30.815 -20.803 1.00 31.44 93 ALA B CA 1
ATOM 3250 C C . ALA B 1 95 ? -16.706 31.696 -20.899 1.00 40.08 93 ALA B C 1
ATOM 3251 O O . ALA B 1 95 ? -16.870 32.445 -21.863 1.00 41.42 93 ALA B O 1
ATOM 3253 N N . GLU B 1 96 ? -17.584 31.600 -19.902 1.00 39.86 94 GLU B N 1
ATOM 3254 C CA . GLU B 1 96 ? -18.911 32.215 -19.973 1.00 42.01 94 GLU B CA 1
ATOM 3255 C C . GLU B 1 96 ? -19.371 32.779 -18.619 1.00 35.50 94 GLU B C 1
ATOM 3256 O O . GLU B 1 96 ? -20.430 32.413 -18.114 1.00 25.67 94 GLU B O 1
ATOM 3262 N N . HIS B 1 97 ? -18.569 33.677 -18.049 1.00 32.07 95 HIS B N 1
ATOM 3263 C CA . HIS B 1 97 ? -18.785 34.212 -16.706 1.00 34.60 95 HIS B CA 1
ATOM 3264 C C . HIS B 1 97 ? -20.138 34.894 -16.517 1.00 32.37 95 HIS B C 1
ATOM 3265 O O . HIS B 1 97 ? -20.808 34.692 -15.508 1.00 44.25 95 HIS B O 1
ATOM 3272 N N . GLU B 1 98 ? -20.528 35.671 -17.520 1.00 48.73 96 GLU B N 1
ATOM 3273 C CA A GLU B 1 98 ? -21.713 36.516 -17.438 0.50 45.84 96 GLU B CA 1
ATOM 3274 C CA B GLU B 1 98 ? -21.715 36.526 -17.473 0.50 44.85 96 GLU B CA 1
ATOM 3275 C C . GLU B 1 98 ? -23.004 35.722 -17.587 1.00 40.78 96 GLU B C 1
ATOM 3276 O O . GLU B 1 98 ? -24.070 36.193 -17.209 1.00 42.76 96 GLU B O 1
ATOM 3287 N N . ALA B 1 99 ? -22.903 34.509 -18.122 1.00 41.94 97 ALA B N 1
ATOM 3288 C CA . ALA B 1 99 ? -24.070 33.651 -18.275 1.00 36.62 97 ALA B CA 1
ATOM 3289 C C . ALA B 1 99 ? -24.268 32.794 -17.036 1.00 42.79 97 ALA B C 1
ATOM 3290 O O . ALA B 1 99 ? -24.305 31.566 -17.124 1.00 45.72 97 ALA B O 1
ATOM 3292 N N . ALA B 1 100 ? -24.418 33.474 -15.895 1.00 32.27 98 ALA B N 1
ATOM 3293 C CA . ALA B 1 100 ? -24.481 32.875 -14.565 1.00 35.80 98 ALA B CA 1
ATOM 3294 C C . ALA B 1 100 ? -25.600 31.849 -14.392 1.00 38.39 98 ALA B C 1
ATOM 3295 O O . ALA B 1 100 ? -25.382 30.801 -13.781 1.00 31.69 98 ALA B O 1
ATOM 3297 N N . ALA B 1 101 ? -26.786 32.161 -14.916 1.00 32.78 99 ALA B N 1
ATOM 3298 C CA . ALA B 1 101 ? -27.939 31.260 -14.830 1.00 29.30 99 ALA B CA 1
ATOM 3299 C C . ALA B 1 101 ? -27.733 29.980 -15.638 1.00 41.49 99 ALA B C 1
ATOM 3300 O O . ALA B 1 101 ? -28.142 28.910 -15.196 1.00 39.09 99 ALA B O 1
ATOM 3302 N N . ALA B 1 102 ? -27.085 30.104 -16.802 1.00 32.52 100 ALA B N 1
ATOM 3303 C CA . ALA B 1 102 ? -26.679 28.960 -17.623 1.00 33.81 100 ALA B CA 1
ATOM 3304 C C . ALA B 1 102 ? -25.673 28.044 -16.908 1.00 41.14 100 ALA B C 1
ATOM 3305 O O . ALA B 1 102 ? -25.857 26.820 -16.858 1.00 34.59 100 ALA B O 1
ATOM 3307 N N . ARG B 1 103 ? -24.623 28.651 -16.351 1.00 32.53 101 ARG B N 1
ATOM 3308 C CA . ARG B 1 103 ? -23.585 27.933 -15.622 1.00 27.41 101 ARG B CA 1
ATOM 3309 C C . ARG B 1 103 ? -24.125 27.298 -14.339 1.00 35.11 101 ARG B C 1
ATOM 3310 O O . ARG B 1 103 ? -23.639 26.250 -13.932 1.00 33.09 101 ARG B O 1
ATOM 3318 N N . CYS B 1 104 ? -25.119 27.935 -13.713 1.00 33.93 102 CYS B N 1
ATOM 3319 C CA . CYS B 1 104 ? -25.794 27.357 -12.541 1.00 39.41 102 CYS B CA 1
ATOM 3320 C C . CYS B 1 104 ? -26.581 26.119 -12.938 1.00 40.66 102 CYS B C 1
ATOM 3321 O O . CYS B 1 104 ? -26.590 25.143 -12.202 1.00 39.91 102 CYS B O 1
ATOM 3324 N N . GLY B 1 105 ? -27.221 26.163 -14.104 1.00 39.34 103 GLY B N 1
ATOM 3325 C CA . GLY B 1 105 ? -27.953 25.013 -14.625 1.00 44.10 103 GLY B CA 1
ATOM 3326 C C . GLY B 1 105 ? -27.050 23.827 -14.912 1.00 39.34 103 GLY B C 1
ATOM 3327 O O . GLY B 1 105 ? -27.383 22.693 -14.575 1.00 41.72 103 GLY B O 1
ATOM 3328 N N . LEU B 1 106 ? -25.898 24.106 -15.517 1.00 37.50 104 LEU B N 1
ATOM 3329 C CA . LEU B 1 106 ? -24.922 23.081 -15.880 1.00 33.98 104 LEU B CA 1
ATOM 3330 C C . LEU B 1 106 ? -24.212 22.487 -14.669 1.00 37.70 104 LEU B C 1
ATOM 3331 O O . LEU B 1 106 ? -24.005 21.273 -14.614 1.00 43.17 104 LEU B O 1
ATOM 3336 N N . GLU B 1 107 ? -23.850 23.342 -13.709 1.00 38.02 105 GLU B N 1
ATOM 3337 C CA . GLU B 1 107 ? -23.242 22.898 -12.452 1.00 42.60 105 GLU B CA 1
ATOM 3338 C C . GLU B 1 107 ? -24.211 22.082 -11.610 1.00 30.52 105 GLU B C 1
ATOM 3339 O O . GLU B 1 107 ? -23.817 21.056 -11.063 1.00 26.31 105 GLU B O 1
ATOM 3345 N N . MET B 1 108 ? -25.468 22.528 -11.530 1.00 28.89 106 MET B N 1
ATOM 3346 C CA . MET B 1 108 ? -26.530 21.805 -10.795 1.00 28.04 106 MET B CA 1
ATOM 3347 C C . MET B 1 108 ? -26.837 20.432 -11.389 1.00 37.19 106 MET B C 1
ATOM 3348 O O . MET B 1 108 ? -27.304 19.538 -10.677 1.00 45.02 106 MET B O 1
ATOM 3353 N N . ALA B 1 109 ? -26.602 20.288 -12.693 1.00 35.97 107 ALA B N 1
ATOM 3354 C CA . ALA B 1 109 ? -26.826 19.035 -13.406 1.00 26.88 107 ALA B CA 1
ATOM 3355 C C . ALA B 1 109 ? -25.650 18.080 -13.254 1.00 32.49 107 ALA B C 1
ATOM 3356 O O . ALA B 1 109 ? -25.852 16.880 -13.076 1.00 30.62 107 ALA B O 1
ATOM 3358 N N . MET B 1 110 ? -24.429 18.619 -13.329 1.00 25.38 108 MET B N 1
ATOM 3359 C CA . MET B 1 110 ? -23.210 17.821 -13.210 1.00 29.15 108 MET B CA 1
ATOM 3360 C C . MET B 1 110 ? -23.029 17.280 -11.798 1.00 33.94 108 MET B C 1
ATOM 3361 O O . MET B 1 110 ? -22.530 16.170 -11.611 1.00 34.20 108 MET B O 1
ATOM 3366 N N . LEU B 1 111 ? -23.435 18.069 -10.807 1.00 35.81 109 LEU B N 1
ATOM 3367 C CA . LEU B 1 111 ? -23.385 17.627 -9.410 1.00 37.58 109 LEU B CA 1
ATOM 3368 C C . LEU B 1 111 ? -24.486 16.628 -9.082 1.00 34.75 109 LEU B C 1
ATOM 3369 O O . LEU B 1 111 ? -24.304 15.745 -8.239 1.00 36.67 109 LEU B O 1
ATOM 3374 N N . ASP B 1 112 ? -25.615 16.767 -9.766 1.00 40.63 110 ASP B N 1
ATOM 3375 C CA . ASP B 1 112 ? -26.727 15.828 -9.657 1.00 41.65 110 ASP B CA 1
ATOM 3376 C C . ASP B 1 112 ? -26.368 14.469 -10.276 1.00 42.10 110 ASP B C 1
ATOM 3377 O O . ASP B 1 112 ? -26.717 13.427 -9.735 1.00 46.42 110 ASP B O 1
ATOM 3382 N N . ALA B 1 113 ? -25.664 14.497 -11.404 1.00 43.18 111 ALA B N 1
ATOM 3383 C CA . ALA B 1 113 ? -25.204 13.280 -12.081 1.00 30.33 111 ALA B CA 1
ATOM 3384 C C . ALA B 1 113 ? -24.001 12.661 -11.377 1.00 32.39 111 ALA B C 1
ATOM 3385 O O . ALA B 1 113 ? -23.752 11.462 -11.509 1.00 41.74 111 ALA B O 1
ATOM 3387 N N . LEU B 1 114 ? -23.252 13.480 -10.645 1.00 34.53 112 LEU B N 1
ATOM 3388 C CA . LEU B 1 114 ? -22.127 12.985 -9.870 1.00 33.28 112 LEU B CA 1
ATOM 3389 C C . LEU B 1 114 ? -22.626 12.208 -8.664 1.00 35.38 112 LEU B C 1
ATOM 3390 O O . LEU B 1 114 ? -22.227 11.064 -8.438 1.00 25.08 112 LEU B O 1
ATOM 3395 N N . THR B 1 115 ? -23.518 12.833 -7.903 1.00 26.31 113 THR B N 1
ATOM 3396 C CA . THR B 1 115 ? -24.020 12.216 -6.687 1.00 26.81 113 THR B CA 1
ATOM 3397 C C . THR B 1 115 ? -24.973 11.062 -6.959 1.00 36.01 113 THR B C 1
ATOM 3398 O O . THR B 1 115 ? -25.149 10.198 -6.099 1.00 39.01 113 THR B O 1
ATOM 3402 N N . ARG B 1 116 ? -25.584 11.033 -8.142 1.00 38.14 114 ARG B N 1
ATOM 3403 C CA . ARG B 1 116 ? -26.415 9.884 -8.500 1.00 40.93 114 ARG B CA 1
ATOM 3404 C C . ARG B 1 116 ? -25.581 8.684 -8.963 1.00 28.00 114 ARG B C 1
ATOM 3405 O O . ARG B 1 116 ? -25.951 7.540 -8.697 1.00 32.16 114 ARG B O 1
ATOM 3413 N N . HIS B 1 117 ? -24.451 8.949 -9.627 1.00 33.46 115 HIS B N 1
ATOM 3414 C CA . HIS B 1 117 ? -23.510 7.890 -10.027 1.00 37.76 115 HIS B CA 1
ATOM 3415 C C . HIS B 1 117 ? -22.919 7.195 -8.804 1.00 30.25 115 HIS B C 1
ATOM 3416 O O . HIS B 1 117 ? -22.646 6.000 -8.839 1.00 34.94 115 HIS B O 1
ATOM 3423 N N . TYR B 1 118 ? -22.736 7.962 -7.732 1.00 35.09 116 TYR B N 1
ATOM 3424 C CA . TYR B 1 118 ? -22.249 7.445 -6.456 1.00 34.26 116 TYR B CA 1
ATOM 3425 C C . TYR B 1 118 ? -23.353 7.174 -5.431 1.00 26.77 116 TYR B C 1
ATOM 3426 O O . TYR B 1 118 ? -23.060 7.009 -4.252 1.00 37.15 116 TYR B O 1
ATOM 3435 N N . HIS B 1 119 ? -24.610 7.146 -5.876 1.00 27.57 117 HIS B N 1
ATOM 3436 C CA . HIS B 1 119 ? -25.777 6.792 -5.025 1.00 29.46 117 HIS B CA 1
ATOM 3437 C C . HIS B 1 119 ? -25.917 7.592 -3.717 1.00 28.80 117 HIS B C 1
ATOM 3438 O O . HIS B 1 119 ? -26.454 7.096 -2.725 1.00 35.99 117 HIS B O 1
ATOM 3445 N N . MET B 1 120 ? -25.455 8.843 -3.744 1.00 32.09 118 MET B N 1
ATOM 3446 C CA . MET B 1 120 ? -25.370 9.693 -2.567 1.00 22.94 118 MET B CA 1
ATOM 3447 C C . MET B 1 120 ? -26.363 10.860 -2.664 1.00 37.25 118 MET B C 1
ATOM 3448 O O . MET B 1 120 ? -26.451 11.500 -3.712 1.00 35.38 118 MET B O 1
ATOM 3453 N N . PRO B 1 121 ? -27.115 11.136 -1.574 1.00 31.00 119 PRO B N 1
ATOM 3454 C CA . PRO B 1 121 ? -27.925 12.357 -1.501 1.00 36.20 119 PRO B CA 1
ATOM 3455 C C . PRO B 1 121 ? -27.057 13.613 -1.486 1.00 34.06 119 PRO B C 1
ATOM 3456 O O . PRO B 1 121 ? -26.006 13.630 -0.838 1.00 35.93 119 PRO B O 1
ATOM 3460 N N . LEU B 1 122 ? -27.495 14.650 -2.197 1.00 33.21 120 LEU B N 1
ATOM 3461 C CA . LEU B 1 122 ? -26.750 15.914 -2.266 1.00 34.82 120 LEU B CA 1
ATOM 3462 C C . LEU B 1 122 ? -26.635 16.617 -0.910 1.00 30.28 120 LEU B C 1
ATOM 3463 O O . LEU B 1 122 ? -25.621 17.247 -0.619 1.00 35.42 120 LEU B O 1
ATOM 3468 N N . HIS B 1 123 ? -27.659 16.476 -0.072 1.00 26.52 121 HIS B N 1
ATOM 3469 C CA . HIS B 1 123 ? -27.608 17.043 1.281 1.00 29.92 121 HIS B CA 1
ATOM 3470 C C . HIS B 1 123 ? -26.628 16.326 2.201 1.00 31.18 121 HIS B C 1
ATOM 3471 O O . HIS B 1 123 ? -26.125 16.926 3.141 1.00 35.63 121 HIS B O 1
ATOM 3478 N N . VAL B 1 124 ? -26.364 15.049 1.919 1.00 34.18 122 VAL B N 1
ATOM 3479 C CA . VAL B 1 124 ? -25.261 14.331 2.561 1.00 23.24 122 VAL B CA 1
ATOM 3480 C C . VAL B 1 124 ? -23.915 14.858 2.036 1.00 31.97 122 VAL B C 1
ATOM 3481 O O . VAL B 1 124 ? -22.971 15.069 2.804 1.00 36.16 122 VAL B O 1
ATOM 3485 N N . PHE B 1 125 ? -23.848 15.095 0.727 1.00 26.96 123 PHE B N 1
ATOM 3486 C CA . PHE B 1 125 ? -22.631 15.555 0.069 1.00 27.30 123 PHE B CA 1
ATOM 3487 C C . PHE B 1 125 ? -22.182 16.902 0.632 1.00 29.40 123 PHE B C 1
ATOM 3488 O O . PHE B 1 125 ? -20.991 17.152 0.802 1.00 27.66 123 PHE B O 1
ATOM 3496 N N . PHE B 1 126 ? -23.159 17.752 0.934 1.00 25.35 124 PHE B N 1
ATOM 3497 C CA . PHE B 1 126 ? -22.915 19.094 1.399 1.00 32.55 124 PHE B CA 1
ATOM 3498 C C . PHE B 1 126 ? -22.720 19.180 2.908 1.00 28.22 124 PHE B C 1
ATOM 3499 O O . PHE B 1 126 ? -22.354 20.231 3.421 1.00 35.99 124 PHE B O 1
ATOM 3507 N N . GLY B 1 127 ? -22.970 18.092 3.630 1.00 33.62 125 GLY B N 1
ATOM 3508 C CA . GLY B 1 127 ? -22.720 18.093 5.073 1.00 19.88 125 GLY B CA 1
ATOM 3509 C C . GLY B 1 127 ? -23.532 17.156 5.925 1.00 28.72 125 GLY B C 1
ATOM 3510 O O . GLY B 1 127 ? -23.047 16.653 6.940 1.00 36.09 125 GLY B O 1
ATOM 3511 N N . GLY B 1 128 ? -24.791 16.959 5.547 1.00 32.41 126 GLY B N 1
ATOM 3512 C CA . GLY B 1 128 ? -25.690 16.071 6.266 1.00 26.12 126 GLY B CA 1
ATOM 3513 C C . GLY B 1 128 ? -26.111 16.586 7.628 1.00 30.22 126 GLY B C 1
ATOM 3514 O O . GLY B 1 128 ? -26.534 15.806 8.472 1.00 32.25 126 GLY B O 1
ATOM 3515 N N . VAL B 1 129 ? -25.989 17.896 7.839 1.00 33.95 127 VAL B N 1
ATOM 3516 C CA . VAL B 1 129 ? -26.316 18.533 9.129 1.00 32.95 127 VAL B CA 1
ATOM 3517 C C . VAL B 1 129 ? -27.797 18.366 9.482 1.00 38.62 127 VAL B C 1
ATOM 3518 O O . VAL B 1 129 ? -28.128 18.040 10.619 1.00 37.83 127 VAL B O 1
ATOM 3522 N N . SER B 1 130 ? -28.672 18.581 8.500 1.00 33.21 128 SER B N 1
ATOM 3523 C CA . SER B 1 130 ? -30.098 18.351 8.666 1.00 37.58 128 SER B CA 1
ATOM 3524 C C . SER B 1 130 ? -30.757 17.941 7.354 1.00 39.66 128 SER B C 1
ATOM 3525 O O . SER B 1 130 ? -30.112 17.934 6.303 1.00 38.82 128 SER B O 1
ATOM 3528 N N . LYS B 1 131 ? -32.039 17.581 7.434 1.00 35.42 129 LYS B N 1
ATOM 3529 C CA . LYS B 1 131 ? -32.862 17.300 6.255 1.00 36.92 129 LYS B CA 1
ATOM 3530 C C . LYS B 1 131 ? -34.188 18.059 6.321 1.00 31.12 129 LYS B C 1
ATOM 3531 O O . LYS B 1 131 ? -35.186 17.644 5.741 1.00 49.48 129 LYS B O 1
ATOM 3537 N N . GLN B 1 132 ? -34.169 19.193 7.019 1.00 36.20 130 GLN B N 1
ATOM 3538 C CA . GLN B 1 132 ? -35.367 19.987 7.278 1.00 40.81 130 GLN B CA 1
ATOM 3539 C C . GLN B 1 132 ? -35.065 21.487 7.325 1.00 40.05 130 GLN B C 1
ATOM 3540 O O . GLN B 1 132 ? -34.147 21.910 8.030 1.00 43.51 130 GLN B O 1
ATOM 3546 N N . LEU B 1 133 ? -35.859 22.280 6.596 1.00 35.15 131 LEU B N 1
ATOM 3547 C CA . LEU B 1 133 ? -35.761 23.755 6.602 1.00 36.52 131 LEU B CA 1
ATOM 3548 C C . LEU B 1 133 ? -37.090 24.435 6.927 1.00 36.43 131 LEU B C 1
ATOM 3549 O O . LEU B 1 133 ? -38.151 23.814 6.843 1.00 32.96 131 LEU B O 1
ATOM 3554 N N . GLU B 1 134 ? -37.024 25.718 7.275 1.00 29.27 132 GLU B N 1
ATOM 3555 C CA . GLU B 1 134 ? -38.233 26.504 7.526 1.00 43.71 132 GLU B CA 1
ATOM 3556 C C . GLU B 1 134 ? -38.206 27.835 6.764 1.00 39.25 132 GLU B C 1
ATOM 3557 O O . GLU B 1 134 ? -37.521 28.783 7.167 1.00 41.93 132 GLU B O 1
ATOM 3563 N N . THR B 1 135 ? -38.972 27.892 5.671 1.00 36.73 133 THR B N 1
ATOM 3564 C CA . THR B 1 135 ? -38.980 29.050 4.776 1.00 35.54 133 THR B CA 1
ATOM 3565 C C . THR B 1 135 ? -39.973 30.142 5.149 1.00 40.90 133 THR B C 1
ATOM 3566 O O . THR B 1 135 ? -41.053 29.863 5.679 1.00 37.78 133 THR B O 1
ATOM 3570 N N . ASP B 1 136 ? -39.598 31.387 4.846 1.00 39.16 134 ASP B N 1
ATOM 3571 C CA . ASP B 1 136 ? -40.560 32.492 4.841 1.00 37.29 134 ASP B CA 1
ATOM 3572 C C . ASP B 1 136 ? -41.449 32.474 3.584 1.00 36.47 134 ASP B C 1
ATOM 3573 O O . ASP B 1 136 ? -41.276 31.631 2.712 1.00 32.35 134 ASP B O 1
ATOM 3578 N N . MET B 1 137 ? -42.392 33.406 3.496 1.00 31.88 135 MET B N 1
ATOM 3579 C CA . MET B 1 137 ? -43.125 33.628 2.255 1.00 28.36 135 MET B CA 1
ATOM 3580 C C . MET B 1 137 ? -43.206 35.125 2.002 1.00 34.18 135 MET B C 1
ATOM 3581 O O . MET B 1 137 ? -43.277 35.905 2.949 1.00 27.06 135 MET B O 1
ATOM 3586 N N . THR B 1 138 ? -43.197 35.506 0.723 1.00 23.50 136 THR B N 1
ATOM 3587 C CA . THR B 1 138 ? -43.187 36.900 0.295 1.00 35.75 136 THR B CA 1
ATOM 3588 C C . THR B 1 138 ? -44.585 37.491 0.118 1.00 24.47 136 THR B C 1
ATOM 3589 O O . THR B 1 138 ? -45.450 36.859 -0.470 1.00 31.02 136 THR B O 1
ATOM 3593 N N . ILE B 1 139 ? -44.781 38.710 0.624 1.00 39.08 137 ILE B N 1
ATOM 3594 C CA . ILE B 1 139 ? -45.920 39.561 0.244 1.00 33.78 137 ILE B CA 1
ATOM 3595 C C . ILE B 1 139 ? -45.543 40.375 -0.997 1.00 41.34 137 ILE B C 1
ATOM 3596 O O . ILE B 1 139 ? -44.646 41.232 -0.944 1.00 44.75 137 ILE B O 1
ATOM 3601 N N . THR B 1 140 ? -46.216 40.093 -2.111 1.00 53.74 138 THR B N 1
ATOM 3602 C CA . THR B 1 140 ? -45.981 40.830 -3.358 1.00 76.75 138 THR B CA 1
ATOM 3603 C C . THR B 1 140 ? -46.968 41.994 -3.537 1.00 69.78 138 THR B C 1
ATOM 3604 O O . THR B 1 140 ? -48.188 41.788 -3.544 1.00 64.94 138 THR B O 1
ATOM 3608 N N . ALA B 1 141 ? -46.406 43.205 -3.647 1.00 67.52 139 ALA B N 1
ATOM 3609 C CA . ALA B 1 141 ? -47.116 44.445 -4.012 1.00 64.06 139 ALA B CA 1
ATOM 3610 C C . ALA B 1 141 ? -48.284 44.855 -3.094 1.00 68.31 139 ALA B C 1
ATOM 3611 O O . ALA B 1 141 ? -48.350 44.441 -1.928 1.00 68.75 139 ALA B O 1
ATOM 3613 N N . GLY B 1 142 ? -49.173 45.697 -3.622 1.00 64.51 140 GLY B N 1
ATOM 3614 C CA . GLY B 1 142 ? -50.416 46.072 -2.949 1.00 61.27 140 GLY B CA 1
ATOM 3615 C C . GLY B 1 142 ? -50.285 47.158 -1.899 1.00 60.07 140 GLY B C 1
ATOM 3616 O O . GLY B 1 142 ? -49.223 47.326 -1.287 1.00 54.37 140 GLY B O 1
ATOM 3617 N N . ASP B 1 143 ? -51.378 47.891 -1.688 1.00 54.51 141 ASP B N 1
ATOM 3618 C CA . ASP B 1 143 ? -51.436 48.941 -0.668 1.00 49.12 141 ASP B CA 1
ATOM 3619 C C . ASP B 1 143 ? -51.536 48.347 0.739 1.00 45.59 141 ASP B C 1
ATOM 3620 O O . ASP B 1 143 ? -51.552 47.124 0.902 1.00 41.87 141 ASP B O 1
ATOM 3625 N N . GLU B 1 144 ? -51.609 49.223 1.742 1.00 46.10 142 GLU B N 1
ATOM 3626 C CA . GLU B 1 144 ? -51.665 48.825 3.155 1.00 50.54 142 GLU B CA 1
ATOM 3627 C C . GLU B 1 144 ? -52.755 47.788 3.502 1.00 44.89 142 GLU B C 1
ATOM 3628 O O . GLU B 1 144 ? -52.502 46.880 4.287 1.00 47.63 142 GLU B O 1
ATOM 3634 N N . VAL B 1 145 ? -53.931 47.894 2.884 1.00 40.39 143 VAL B N 1
ATOM 3635 C CA . VAL B 1 145 ? -55.044 46.980 3.167 1.00 33.62 143 VAL B CA 1
ATOM 3636 C C . VAL B 1 145 ? -54.846 45.571 2.558 1.00 33.79 143 VAL B C 1
ATOM 3637 O O . VAL B 1 145 ? -55.188 44.567 3.188 1.00 37.07 143 VAL B O 1
ATOM 3641 N N . HIS B 1 146 ? -54.249 45.502 1.368 1.00 35.13 144 HIS B N 1
ATOM 3642 C CA . HIS B 1 146 ? -54.007 44.226 0.682 1.00 39.18 144 HIS B CA 1
ATOM 3643 C C . HIS B 1 146 ? -52.780 43.493 1.216 1.00 44.20 144 HIS B C 1
ATOM 3644 O O . HIS B 1 146 ? -52.732 42.260 1.207 1.00 42.41 144 HIS B O 1
ATOM 3651 N N . ALA B 1 147 ? -51.792 44.264 1.662 1.00 36.67 145 ALA B N 1
ATOM 3652 C CA . ALA B 1 147 ? -50.583 43.729 2.279 1.00 40.89 145 ALA B CA 1
ATOM 3653 C C . ALA B 1 147 ? -50.921 43.076 3.618 1.00 39.17 145 ALA B C 1
ATOM 3654 O O . ALA B 1 147 ? -50.368 42.028 3.970 1.00 33.28 145 ALA B O 1
ATOM 3656 N N . ALA B 1 148 ? -51.827 43.720 4.351 1.00 28.80 146 ALA B N 1
ATOM 3657 C CA . ALA B 1 148 ? -52.418 43.167 5.560 1.00 39.73 146 ALA B CA 1
ATOM 3658 C C . ALA B 1 148 ? -53.066 41.808 5.286 1.00 37.16 146 ALA B C 1
ATOM 3659 O O . ALA B 1 148 ? -52.833 40.845 6.021 1.00 45.88 146 ALA B O 1
ATOM 3661 N N . ALA B 1 149 ? -53.854 41.741 4.213 1.00 32.28 147 ALA B N 1
ATOM 3662 C CA . ALA B 1 149 ? -54.553 40.518 3.813 1.00 30.78 147 ALA B CA 1
ATOM 3663 C C . ALA B 1 149 ? -53.617 39.396 3.360 1.00 26.97 147 ALA B C 1
ATOM 3664 O O . ALA B 1 149 ? -53.903 38.217 3.581 1.00 26.87 147 ALA B O 1
ATOM 3666 N N . SER B 1 150 ? -52.512 39.759 2.714 1.00 24.58 148 SER B N 1
ATOM 3667 C CA . SER B 1 150 ? -51.530 38.769 2.276 1.00 26.10 148 SER B CA 1
ATOM 3668 C C . SER B 1 150 ? -50.811 38.163 3.478 1.00 18.35 148 SER B C 1
ATOM 3669 O O . SER B 1 150 ? -50.578 36.961 3.513 1.00 33.53 148 SER B O 1
ATOM 3672 N N . ALA B 1 151 ? -50.494 39.008 4.459 1.00 24.31 149 ALA B N 1
ATOM 3673 C CA . ALA B 1 151 ? -49.860 38.601 5.713 1.00 25.44 149 ALA B CA 1
ATOM 3674 C C . ALA B 1 151 ? -50.693 37.573 6.491 1.00 31.38 149 ALA B C 1
ATOM 3675 O O . ALA B 1 151 ? -50.147 36.591 7.012 1.00 24.45 149 ALA B O 1
ATOM 3677 N N . LYS B 1 152 ? -52.007 37.804 6.553 1.00 29.01 150 LYS B N 1
ATOM 3678 C CA . LYS B 1 152 ? -52.930 36.894 7.226 1.00 28.36 150 LYS B CA 1
ATOM 3679 C C . LYS B 1 152 ? -53.058 35.582 6.450 1.00 23.63 150 LYS B C 1
ATOM 3680 O O . LYS B 1 152 ? -53.133 34.520 7.055 1.00 22.43 150 LYS B O 1
ATOM 3686 N N . ALA B 1 153 ? -53.056 35.664 5.119 1.00 23.64 151 ALA B N 1
ATOM 3687 C CA . ALA B 1 153 ? -53.070 34.480 4.262 1.00 22.29 151 ALA B CA 1
ATOM 3688 C C . ALA B 1 153 ? -51.802 33.630 4.403 1.00 33.40 151 ALA B C 1
ATOM 3689 O O . ALA B 1 153 ? -51.855 32.404 4.273 1.00 36.44 151 ALA B O 1
ATOM 3691 N N . ILE B 1 154 ? -50.673 34.286 4.671 1.00 28.01 152 ILE B N 1
ATOM 3692 C CA . ILE B 1 154 ? -49.412 33.598 4.877 1.00 29.99 152 ILE B CA 1
ATOM 3693 C C . ILE B 1 154 ? -49.439 32.852 6.209 1.00 23.18 152 ILE B C 1
ATOM 3694 O O . ILE B 1 154 ? -49.136 31.653 6.268 1.00 22.14 152 ILE B O 1
ATOM 3699 N N . LEU B 1 155 ? -49.816 33.569 7.265 1.00 22.16 153 LEU B N 1
ATOM 3700 C CA . LEU B 1 155 ? -49.930 32.987 8.599 1.00 33.92 153 LEU B CA 1
ATOM 3701 C C . LEU B 1 155 ? -50.965 31.853 8.705 1.00 29.27 153 LEU B C 1
ATOM 3702 O O . LEU B 1 155 ? -50.724 30.856 9.387 1.00 30.31 153 LEU B O 1
ATOM 3707 N N . ALA B 1 156 ? -52.090 31.995 8.004 1.00 32.48 154 ALA B N 1
ATOM 3708 C CA . ALA B 1 156 ? -53.120 30.948 7.939 1.00 25.14 154 ALA B CA 1
ATOM 3709 C C . ALA B 1 156 ? -52.638 29.695 7.201 1.00 28.84 154 ALA B C 1
ATOM 3710 O O . ALA B 1 156 ? -53.141 28.601 7.432 1.00 28.14 154 ALA B O 1
ATOM 3712 N N . ARG B 1 157 ? -51.650 29.869 6.326 1.00 32.38 155 ARG B N 1
ATOM 3713 C CA . ARG B 1 157 ? -51.040 28.779 5.566 1.00 31.69 155 ARG B CA 1
ATOM 3714 C C . ARG B 1 157 ? -50.059 27.968 6.423 1.00 30.43 155 ARG B C 1
ATOM 3715 O O . ARG B 1 157 ? -49.579 26.915 6.002 1.00 39.49 155 ARG B O 1
ATOM 3723 N N . GLY B 1 158 ? -49.760 28.461 7.622 1.00 29.40 156 GLY B N 1
ATOM 3724 C CA . GLY B 1 158 ? -48.825 27.801 8.529 1.00 28.53 156 GLY B CA 1
ATOM 3725 C C . GLY B 1 158 ? -47.378 28.224 8.319 1.00 47.49 156 GLY B C 1
ATOM 3726 O O . GLY B 1 158 ? -46.450 27.457 8.610 1.00 45.72 156 GLY B O 1
ATOM 3727 N N . ILE B 1 159 ? -47.184 29.440 7.807 1.00 38.09 157 ILE B N 1
ATOM 3728 C CA . ILE B 1 159 ? -45.839 29.989 7.602 1.00 34.54 157 ILE B CA 1
ATOM 3729 C C . ILE B 1 159 ? -45.536 31.037 8.691 1.00 30.72 157 ILE B C 1
ATOM 3730 O O . ILE B 1 159 ? -46.362 31.895 8.988 1.00 35.34 157 ILE B O 1
ATOM 3735 N N . LYS B 1 160 ? -44.351 30.932 9.289 1.00 37.48 158 LYS B N 1
ATOM 3736 C CA . LYS B 1 160 ? -44.000 31.648 10.521 1.00 45.81 158 LYS B CA 1
ATOM 3737 C C . LYS B 1 160 ? -43.355 33.021 10.303 1.00 42.85 158 LYS B C 1
ATOM 3738 O O . LYS B 1 160 ? -43.489 33.913 11.135 1.00 40.20 158 LYS B O 1
ATOM 3744 N N . SER B 1 161 ? -42.648 33.194 9.196 1.00 33.16 159 SER B N 1
ATOM 3745 C CA . SER B 1 161 ? -41.998 34.473 8.933 1.00 35.04 159 SER B CA 1
ATOM 3746 C C . SER B 1 161 ? -42.369 34.978 7.554 1.00 26.76 159 SER B C 1
ATOM 3747 O O . SER B 1 161 ? -42.732 34.210 6.661 1.00 25.84 159 SER B O 1
ATOM 3750 N N . ILE B 1 162 ? -42.337 36.285 7.379 1.00 35.87 160 ILE B N 1
ATOM 3751 C CA . ILE B 1 162 ? -42.718 36.810 6.082 1.00 41.28 160 ILE B CA 1
ATOM 3752 C C . ILE B 1 162 ? -41.662 37.766 5.538 1.00 28.72 160 ILE B C 1
ATOM 3753 O O . ILE B 1 162 ? -40.991 38.467 6.305 1.00 27.62 160 ILE B O 1
ATOM 3758 N N . LYS B 1 163 ? -41.552 37.785 4.214 1.00 25.08 161 LYS B N 1
ATOM 3759 C CA A LYS B 1 163 ? -40.640 38.678 3.507 0.50 28.51 161 LYS B CA 1
ATOM 3760 C CA B LYS B 1 163 ? -40.645 38.696 3.526 0.50 29.28 161 LYS B CA 1
ATOM 3761 C C . LYS B 1 163 ? -41.427 39.747 2.746 1.00 22.71 161 LYS B C 1
ATOM 3762 O O . LYS B 1 163 ? -42.319 39.431 1.964 1.00 26.82 161 LYS B O 1
ATOM 3773 N N . VAL B 1 164 ? -41.098 41.007 3.002 1.00 28.07 162 VAL B N 1
ATOM 3774 C CA . VAL B 1 164 ? -41.770 42.158 2.399 1.00 25.09 162 VAL B CA 1
ATOM 3775 C C . VAL B 1 164 ? -40.808 42.843 1.443 1.00 26.96 162 VAL B C 1
ATOM 3776 O O . VAL B 1 164 ? -39.751 43.301 1.855 1.00 28.03 162 VAL B O 1
ATOM 3780 N N . LYS B 1 165 ? -41.167 42.902 0.168 1.00 31.80 163 LYS B N 1
ATOM 3781 C CA . LYS B 1 165 ? -40.448 43.745 -0.782 1.00 28.93 163 LYS B CA 1
ATOM 3782 C C . LYS B 1 165 ? -40.926 45.200 -0.651 1.00 33.35 163 LYS B C 1
ATOM 3783 O O . LYS B 1 165 ? -42.124 45.462 -0.661 1.00 32.48 163 LYS B O 1
ATOM 3789 N N . THR B 1 166 ? -39.984 46.127 -0.483 1.00 35.06 164 THR B N 1
ATOM 3790 C CA . THR B 1 166 ? -40.275 47.568 -0.529 1.00 38.96 164 THR B CA 1
ATOM 3791 C C . THR B 1 166 ? -39.560 48.239 -1.707 1.00 38.14 164 THR B C 1
ATOM 3792 O O . THR B 1 166 ? -38.557 47.731 -2.203 1.00 39.15 164 THR B O 1
ATOM 3796 N N . ALA B 1 167 ? -40.087 49.375 -2.158 1.00 44.50 165 ALA B N 1
ATOM 3797 C CA . ALA B 1 167 ? -39.478 50.134 -3.254 1.00 40.50 165 ALA B CA 1
ATOM 3798 C C . ALA B 1 167 ? -38.324 51.032 -2.796 1.00 42.55 165 ALA B C 1
ATOM 3799 O O . ALA B 1 167 ? -37.428 51.351 -3.586 1.00 40.03 165 ALA B O 1
ATOM 3801 N N . GLY B 1 168 ? -38.351 51.447 -1.532 1.00 37.53 166 GLY B N 1
ATOM 3802 C CA . GLY B 1 168 ? -37.291 52.289 -0.969 1.00 37.52 166 GLY B CA 1
ATOM 3803 C C . GLY B 1 168 ? -37.255 53.764 -1.350 1.00 40.13 166 GLY B C 1
ATOM 3804 O O . GLY B 1 168 ? -36.423 54.510 -0.832 1.00 30.64 166 GLY B O 1
ATOM 3805 N N . VAL B 1 169 ? -38.151 54.187 -2.242 1.00 35.47 167 VAL B N 1
ATOM 3806 C CA . VAL B 1 169 ? -38.183 55.571 -2.725 1.00 46.44 167 VAL B CA 1
ATOM 3807 C C . VAL B 1 169 ? -38.941 56.531 -1.795 1.00 43.58 167 VAL B C 1
ATOM 3808 O O . VAL B 1 169 ? -38.719 57.742 -1.827 1.00 39.90 167 VAL B O 1
ATOM 3812 N N . ASP B 1 170 ? -39.826 55.985 -0.967 1.00 41.96 168 ASP B N 1
ATOM 3813 C CA . ASP B 1 170 ? -40.683 56.800 -0.116 1.00 29.19 168 ASP B CA 1
ATOM 3814 C C . ASP B 1 170 ? -40.894 56.081 1.205 1.00 27.13 168 ASP B C 1
ATOM 3815 O O . ASP B 1 170 ? -41.648 55.107 1.289 1.00 26.04 168 ASP B O 1
ATOM 3820 N N . VAL B 1 171 ? -40.189 56.573 2.220 1.00 30.45 169 VAL B N 1
ATOM 3821 C CA . VAL B 1 171 ? -40.162 55.998 3.562 1.00 39.73 169 VAL B CA 1
ATOM 3822 C C . VAL B 1 171 ? -41.566 55.838 4.167 1.00 33.86 169 VAL B C 1
ATOM 3823 O O . VAL B 1 171 ? -41.882 54.785 4.710 1.00 39.12 169 VAL B O 1
ATOM 3827 N N . ALA B 1 172 ? -42.407 56.858 4.007 1.00 30.40 170 ALA B N 1
ATOM 3828 C CA . ALA B 1 172 ? -43.774 56.844 4.533 1.00 31.15 170 ALA B CA 1
ATOM 3829 C C . ALA B 1 172 ? -44.675 55.773 3.913 1.00 30.94 170 ALA B C 1
ATOM 3830 O O . ALA B 1 172 ? -45.457 55.139 4.624 1.00 26.40 170 ALA B O 1
ATOM 3832 N N . TYR B 1 173 ? -44.576 55.594 2.595 1.00 23.92 171 TYR B N 1
ATOM 3833 C CA . TYR B 1 173 ? -45.334 54.557 1.893 1.00 20.52 171 TYR B CA 1
ATOM 3834 C C . TYR B 1 173 ? -44.914 53.164 2.351 1.00 27.19 171 TYR B C 1
ATOM 3835 O O . TYR B 1 173 ? -45.774 52.321 2.623 1.00 30.36 171 TYR B O 1
ATOM 3844 N N . ASP B 1 174 ? -43.599 52.933 2.429 1.00 23.04 172 ASP B N 1
ATOM 3845 C CA . ASP B 1 174 ? -43.061 51.659 2.884 1.00 24.83 172 ASP B CA 1
ATOM 3846 C C . ASP B 1 174 ? -43.442 51.337 4.323 1.00 28.56 172 ASP B C 1
ATOM 3847 O O . ASP B 1 174 ? -43.820 50.202 4.617 1.00 25.59 172 ASP B O 1
ATOM 3852 N N . LEU B 1 175 ? -43.326 52.332 5.210 1.00 30.21 173 LEU B N 1
ATOM 3853 C CA . LEU B 1 175 ? -43.613 52.156 6.636 1.00 33.43 173 LEU B CA 1
ATOM 3854 C C . LEU B 1 175 ? -45.079 51.876 6.901 1.00 26.44 173 LEU B C 1
ATOM 3855 O O . LEU B 1 175 ? -45.392 51.008 7.702 1.00 23.95 173 LEU B O 1
ATOM 3860 N N . ALA B 1 176 ? -45.957 52.618 6.223 1.00 25.58 174 ALA B N 1
ATOM 3861 C CA . ALA B 1 176 ? -47.405 52.400 6.262 1.00 24.80 174 ALA B CA 1
ATOM 3862 C C . ALA B 1 176 ? -47.773 50.968 5.875 1.00 33.57 174 ALA B C 1
ATOM 3863 O O . ALA B 1 176 ? -48.632 50.353 6.506 1.00 25.24 174 ALA B O 1
ATOM 3865 N N . ARG B 1 177 ? -47.101 50.445 4.846 1.00 33.36 175 ARG B N 1
ATOM 3866 C CA . ARG B 1 177 ? -47.254 49.048 4.426 1.00 33.93 175 ARG B CA 1
ATOM 3867 C C . ARG B 1 177 ? -46.766 48.070 5.481 1.00 32.34 175 ARG B C 1
ATOM 3868 O O . ARG B 1 177 ? -47.408 47.056 5.720 1.00 25.25 175 ARG B O 1
ATOM 3876 N N . LEU B 1 178 ? -45.621 48.375 6.092 1.00 30.19 176 LEU B N 1
ATOM 3877 C CA . LEU B 1 178 ? -45.076 47.564 7.181 1.00 28.30 176 LEU B CA 1
ATOM 3878 C C . LEU B 1 178 ? -45.908 47.636 8.466 1.00 25.71 176 LEU B C 1
ATOM 3879 O O . LEU B 1 178 ? -46.102 46.622 9.137 1.00 19.50 176 LEU B O 1
ATOM 3884 N N . ARG B 1 179 ? -46.371 48.838 8.811 1.00 32.44 177 ARG B N 1
ATOM 3885 C CA . ARG B 1 179 ? -47.285 49.032 9.939 1.00 22.09 177 ARG B CA 1
ATOM 3886 C C . ARG B 1 179 ? -48.515 48.160 9.759 1.00 28.59 177 ARG B C 1
ATOM 3887 O O . ARG B 1 179 ? -48.926 47.462 10.686 1.00 25.29 177 ARG B O 1
ATOM 3895 N N . ALA B 1 180 ? -49.053 48.168 8.542 1.00 20.67 178 ALA B N 1
ATOM 3896 C CA . ALA B 1 180 ? -50.206 47.358 8.178 1.00 23.63 178 ALA B CA 1
ATOM 3897 C C . ALA B 1 180 ? -49.946 45.867 8.332 1.00 29.73 178 ALA B C 1
ATOM 3898 O O . ALA B 1 180 ? -50.750 45.158 8.933 1.00 22.39 178 ALA B O 1
ATOM 3900 N N . ILE B 1 181 ? -48.816 45.411 7.788 1.00 31.64 179 ILE B N 1
ATOM 3901 C CA . ILE B 1 181 ? -48.436 43.996 7.811 1.00 30.36 179 ILE B CA 1
ATOM 3902 C C . ILE B 1 181 ? -48.214 43.471 9.225 1.00 26.29 179 ILE B C 1
ATOM 3903 O O . ILE B 1 181 ? -48.663 42.368 9.553 1.00 24.49 179 ILE B O 1
ATOM 3908 N N . HIS B 1 182 ? -47.527 44.274 10.040 1.00 18.01 180 HIS B N 1
ATOM 3909 C CA . HIS B 1 182 ? -47.286 43.954 11.433 1.00 25.11 180 HIS B CA 1
ATOM 3910 C C . HIS B 1 182 ? -48.576 43.954 12.262 1.00 28.46 180 HIS B C 1
ATOM 3911 O O . HIS B 1 182 ? -48.734 43.119 13.147 1.00 22.11 180 HIS B O 1
ATOM 3918 N N . GLN B 1 183 ? -49.488 44.882 11.971 1.00 27.28 181 GLN B N 1
ATOM 3919 C CA . GLN B 1 183 ? -50.788 44.917 12.640 1.00 32.92 181 GLN B CA 1
ATOM 3920 C C . GLN B 1 183 ? -51.590 43.654 12.316 1.00 35.18 181 GLN B C 1
ATOM 3921 O O . GLN B 1 183 ? -52.226 43.078 13.198 1.00 41.57 181 GLN B O 1
ATOM 3927 N N . ALA B 1 184 ? -51.515 43.213 11.061 1.00 33.62 182 ALA B N 1
ATOM 3928 C CA . ALA B 1 184 ? -52.239 42.036 10.589 1.00 31.92 182 ALA B CA 1
ATOM 3929 C C . ALA B 1 184 ? -51.643 40.708 11.058 1.00 33.62 182 ALA B C 1
ATOM 3930 O O . ALA B 1 184 ? -52.342 39.693 11.155 1.00 31.32 182 ALA B O 1
ATOM 3932 N N . ALA B 1 185 ? -50.346 40.710 11.331 1.00 27.60 183 ALA B N 1
ATOM 3933 C CA . ALA B 1 185 ? -49.679 39.506 11.814 1.00 30.59 183 ALA B CA 1
ATOM 3934 C C . ALA B 1 185 ? -48.575 39.874 12.798 1.00 35.29 183 ALA B C 1
ATOM 3935 O O . ALA B 1 185 ? -47.397 39.812 12.443 1.00 34.95 183 ALA B O 1
ATOM 3937 N N . PRO B 1 186 ? -48.950 40.238 14.045 1.00 35.84 184 PRO B N 1
ATOM 3938 C CA . PRO B 1 186 ? -47.989 40.812 14.995 1.00 33.07 184 PRO B CA 1
ATOM 3939 C C . PRO B 1 186 ? -46.933 39.849 15.538 1.00 29.86 184 PRO B C 1
ATOM 3940 O O . PRO B 1 186 ? -45.967 40.294 16.153 1.00 32.37 184 PRO B O 1
ATOM 3944 N N . THR B 1 187 ? -47.110 38.553 15.300 1.00 29.22 185 THR B N 1
ATOM 3945 C CA . THR B 1 187 ? -46.176 37.549 15.803 1.00 29.32 185 THR B CA 1
ATOM 3946 C C . THR B 1 187 ? -45.112 37.162 14.756 1.00 44.59 185 THR B C 1
ATOM 3947 O O . THR B 1 187 ? -44.124 36.506 15.088 1.00 48.68 185 THR B O 1
ATOM 3951 N N . ALA B 1 188 ? -45.318 37.582 13.505 1.00 28.46 186 ALA B N 1
ATOM 3952 C CA . ALA B 1 188 ? -44.423 37.235 12.403 1.00 39.72 186 ALA B CA 1
ATOM 3953 C C . ALA B 1 188 ? -43.160 38.093 12.407 1.00 30.38 186 ALA B C 1
ATOM 3954 O O . ALA B 1 188 ? -43.248 39.315 12.360 1.00 28.35 186 ALA B O 1
ATOM 3956 N N . PRO B 1 189 ? -41.977 37.454 12.483 1.00 36.04 187 PRO B N 1
ATOM 3957 C CA . PRO B 1 189 ? -40.755 38.220 12.239 1.00 30.05 187 PRO B CA 1
ATOM 3958 C C . PRO B 1 189 ? -40.692 38.609 10.755 1.00 30.68 187 PRO B C 1
ATOM 3959 O O . PRO B 1 189 ? -41.162 37.853 9.894 1.00 24.07 187 PRO B O 1
ATOM 3963 N N . LEU B 1 190 ? -40.174 39.802 10.469 1.00 23.99 188 LEU B N 1
ATOM 3964 C CA . LEU B 1 190 ? -40.299 40.382 9.130 1.00 27.08 188 LEU B CA 1
ATOM 3965 C C . LEU B 1 190 ? -38.935 40.652 8.502 1.00 29.54 188 LEU B C 1
ATOM 3966 O O . LEU B 1 190 ? -38.067 41.257 9.125 1.00 26.27 188 LEU B O 1
ATOM 3971 N N . ILE B 1 191 ? -38.764 40.191 7.268 1.00 30.89 189 ILE B N 1
ATOM 3972 C CA . ILE B 1 191 ? -37.543 40.423 6.504 1.00 30.24 189 ILE B CA 1
ATOM 3973 C C . ILE B 1 191 ? -37.889 41.418 5.420 1.00 25.91 189 ILE B C 1
ATOM 3974 O O . ILE B 1 191 ? -38.746 41.143 4.599 1.00 31.88 189 ILE B O 1
ATOM 3979 N N . VAL B 1 192 ? -37.253 42.585 5.438 1.00 34.45 190 VAL B N 1
ATOM 3980 C CA . VAL B 1 192 ? -37.587 43.631 4.475 1.00 35.88 190 VAL B CA 1
ATOM 3981 C C . VAL B 1 192 ? -36.554 43.649 3.365 1.00 36.47 190 VAL B C 1
ATOM 3982 O O . VAL B 1 192 ? -35.359 43.874 3.593 1.00 32.77 190 VAL B O 1
ATOM 3986 N N . ASP B 1 193 ? -37.045 43.371 2.165 1.00 31.32 191 ASP B N 1
ATOM 3987 C CA . ASP B 1 193 ? -36.229 43.366 0.967 1.00 33.32 191 ASP B CA 1
ATOM 3988 C C . ASP B 1 193 ? -36.317 44.745 0.278 1.00 30.91 191 ASP B C 1
ATOM 3989 O O . ASP B 1 193 ? -37.259 45.037 -0.471 1.00 25.75 191 ASP B O 1
ATOM 3994 N N . GLY B 1 194 ? -35.316 45.581 0.552 1.00 32.54 192 GLY B N 1
ATOM 3995 C CA . GLY B 1 194 ? -35.285 46.978 0.098 1.00 30.57 192 GLY B CA 1
ATOM 3996 C C . GLY B 1 194 ? -35.006 47.181 -1.378 1.00 32.71 192 GLY B C 1
ATOM 3997 O O . GLY B 1 194 ? -35.243 48.268 -1.925 1.00 33.34 192 GLY B O 1
ATOM 3998 N N . ASN B 1 195 ? -34.474 46.139 -2.006 1.00 31.80 193 ASN B N 1
ATOM 3999 C CA . ASN B 1 195 ? -34.339 46.070 -3.451 1.00 32.47 193 ASN B CA 1
ATOM 4000 C C . ASN B 1 195 ? -33.432 47.133 -4.093 1.00 31.50 193 ASN B C 1
ATOM 4001 O O . ASN B 1 195 ? -33.732 47.641 -5.173 1.00 33.56 193 ASN B O 1
ATOM 4006 N N . CYS B 1 196 ? -32.333 47.465 -3.406 1.00 29.73 194 CYS B N 1
ATOM 4007 C CA . CYS B 1 196 ? -31.394 48.538 -3.812 1.00 37.04 194 CYS B CA 1
ATOM 4008 C C . CYS B 1 196 ? -32.017 49.941 -3.917 1.00 38.03 194 CYS B C 1
ATOM 4009 O O . CYS B 1 196 ? -31.393 50.857 -4.451 1.00 41.10 194 CYS B O 1
ATOM 4012 N N . GLY B 1 197 ? -33.230 50.105 -3.390 1.00 39.43 195 GLY B N 1
ATOM 4013 C CA . GLY B 1 197 ? -34.053 51.282 -3.662 1.00 31.55 195 GLY B CA 1
ATOM 4014 C C . GLY B 1 197 ? -33.854 52.463 -2.740 1.00 33.23 195 GLY B C 1
ATOM 4015 O O . GLY B 1 197 ? -34.214 53.592 -3.079 1.00 43.94 195 GLY B O 1
ATOM 4016 N N . TYR B 1 198 ? -33.286 52.207 -1.569 1.00 31.57 196 TYR B N 1
ATOM 4017 C CA . TYR B 1 198 ? -33.016 53.273 -0.611 1.00 28.73 196 TYR B CA 1
ATOM 4018 C C . TYR B 1 198 ? -31.722 54.001 -0.968 1.00 35.96 196 TYR B C 1
ATOM 4019 O O . TYR B 1 198 ? -30.911 53.493 -1.745 1.00 46.53 196 TYR B O 1
ATOM 4028 N N . ASP B 1 199 ? -31.564 55.206 -0.425 1.00 27.37 197 ASP B N 1
ATOM 4029 C CA . ASP B 1 199 ? -30.2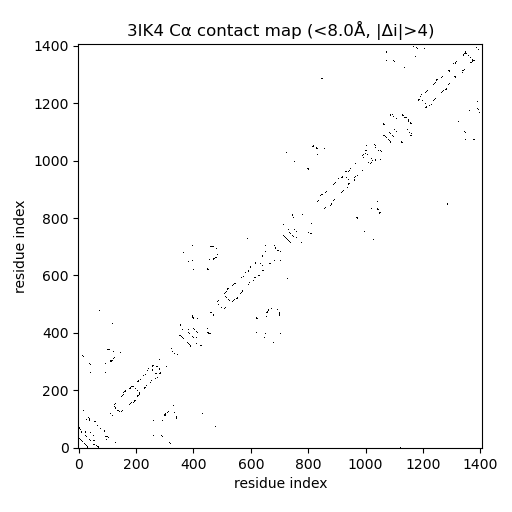55 55.810 -0.225 1.00 33.22 197 ASP B CA 1
ATOM 4030 C C . ASP B 1 199 ? -29.993 55.793 1.282 1.00 43.57 197 ASP B C 1
ATOM 4031 O O . ASP B 1 199 ? -30.859 55.356 2.047 1.00 37.39 197 ASP B O 1
ATOM 4036 N N . VAL B 1 200 ? -28.817 56.260 1.697 1.00 25.62 198 VAL B N 1
ATOM 4037 C CA . VAL B 1 200 ? -28.395 56.202 3.098 1.00 29.07 198 VAL B CA 1
ATOM 4038 C C . VAL B 1 200 ? -29.418 56.858 4.056 1.00 32.72 198 VAL B C 1
ATOM 4039 O O . VAL B 1 200 ? -29.800 56.253 5.062 1.00 35.64 198 VAL B O 1
ATOM 4043 N N . GLU B 1 201 ? -29.876 58.066 3.729 1.00 34.11 199 GLU B N 1
ATOM 4044 C CA . GLU B 1 201 ? -30.812 58.787 4.609 1.00 36.97 199 GLU B CA 1
ATOM 4045 C C . GLU B 1 201 ? -32.211 58.163 4.659 1.00 25.48 199 GLU B C 1
ATOM 4046 O O . GLU B 1 201 ? -32.783 58.048 5.738 1.00 32.37 199 GLU B O 1
ATOM 4052 N N . ARG B 1 202 ? -32.725 57.725 3.510 1.00 20.52 200 ARG B N 1
ATOM 4053 C CA . ARG B 1 202 ? -33.998 56.995 3.445 1.00 30.41 200 ARG B CA 1
ATOM 4054 C C . ARG B 1 202 ? -33.952 55.639 4.140 1.00 39.23 200 ARG B C 1
ATOM 4055 O O . ARG B 1 202 ? -34.948 55.222 4.718 1.00 33.69 200 ARG B O 1
ATOM 4063 N N . ALA B 1 203 ? -32.807 54.953 4.080 1.00 36.16 201 ALA B N 1
ATOM 4064 C CA . ALA B 1 203 ? -32.643 53.688 4.801 1.00 28.98 201 ALA B CA 1
ATOM 4065 C C . ALA B 1 203 ? -32.621 53.887 6.322 1.00 31.96 201 ALA B C 1
ATOM 4066 O O . ALA B 1 203 ? -33.250 53.124 7.068 1.00 27.39 201 ALA B O 1
ATOM 4068 N N . LEU B 1 204 ? -31.896 54.912 6.769 1.00 24.34 202 LEU B N 1
ATOM 4069 C CA . LEU B 1 204 ? -31.747 55.178 8.186 1.00 32.37 202 LEU B CA 1
ATOM 4070 C C . LEU B 1 204 ? -33.052 55.724 8.750 1.00 28.80 202 LEU B C 1
ATOM 4071 O O . LEU B 1 204 ? -33.408 55.404 9.877 1.00 38.11 202 LEU B O 1
ATOM 4076 N N . ALA B 1 205 ? -33.764 56.522 7.957 1.00 32.59 203 ALA B N 1
ATOM 4077 C CA . ALA B 1 205 ? -35.066 57.043 8.371 1.00 28.00 203 ALA B CA 1
ATOM 4078 C C . ALA B 1 205 ? -36.097 55.913 8.488 1.00 32.39 203 ALA B C 1
ATOM 4079 O O . ALA B 1 205 ? -36.829 55.845 9.471 1.00 28.94 203 ALA B O 1
ATOM 4081 N N . PHE B 1 206 ? -36.109 55.009 7.505 1.00 29.51 204 PHE B N 1
ATOM 4082 C CA . PHE B 1 206 ? -36.950 53.801 7.550 1.00 38.99 204 PHE B CA 1
ATOM 4083 C C . PHE B 1 206 ? -36.698 52.941 8.801 1.00 41.70 204 PHE B C 1
ATOM 4084 O O . PHE B 1 206 ? -37.639 52.475 9.451 1.00 34.99 204 PHE B O 1
ATOM 4092 N N . CYS B 1 207 ? -35.423 52.750 9.129 1.00 33.69 205 CYS B N 1
ATOM 4093 C CA . CYS B 1 207 ? -35.028 51.920 10.254 1.00 35.04 205 CYS B CA 1
ATOM 4094 C C . CYS B 1 207 ? -35.289 52.552 11.609 1.00 32.00 205 CYS B C 1
ATOM 4095 O O . CYS B 1 207 ? -35.670 51.857 12.548 1.00 26.80 205 CYS B O 1
ATOM 4098 N N . ALA B 1 208 ? -35.072 53.863 11.706 1.00 28.70 206 ALA B N 1
ATOM 4099 C CA . ALA B 1 208 ? -35.273 54.587 12.960 1.00 36.84 206 ALA B CA 1
ATOM 4100 C C . ALA B 1 208 ? -36.739 54.556 13.393 1.00 34.42 206 ALA B C 1
ATOM 4101 O O . ALA B 1 208 ? -37.043 54.546 14.590 1.00 41.34 206 ALA B O 1
ATOM 4103 N N . ALA B 1 209 ? -37.635 54.511 12.410 1.00 31.51 207 ALA B N 1
ATOM 4104 C CA . ALA B 1 209 ? -39.064 54.398 12.676 1.00 37.29 207 ALA B CA 1
ATOM 4105 C C . ALA B 1 209 ? -39.461 52.973 13.044 1.00 40.08 207 ALA B C 1
ATOM 4106 O O . ALA B 1 209 ? -40.328 52.781 13.892 1.00 43.26 207 ALA B O 1
ATOM 4108 N N . CYS B 1 210 ? -38.827 51.979 12.420 1.00 34.03 208 CYS B N 1
ATOM 4109 C CA . CYS B 1 210 ? -39.059 50.576 12.779 1.00 38.84 208 CYS B CA 1
ATOM 4110 C C . CYS B 1 210 ? -38.646 50.311 14.224 1.00 33.07 208 CYS B C 1
ATOM 4111 O O . CYS B 1 210 ? -39.304 49.557 14.924 1.00 38.07 208 CYS B O 1
ATOM 4114 N N . LYS B 1 211 ? -37.569 50.961 14.657 1.00 37.25 209 LYS B N 1
ATOM 4115 C CA . LYS B 1 211 ? -37.031 50.800 16.002 1.00 45.74 209 LYS B CA 1
ATOM 4116 C C . LYS B 1 211 ? -37.896 51.517 17.046 1.00 51.53 209 LYS B C 1
ATOM 4117 O O . LYS B 1 211 ? -38.300 50.908 18.040 1.00 50.31 209 LYS B O 1
ATOM 4123 N N . ALA B 1 212 ? -38.193 52.792 16.800 1.00 45.62 210 ALA B N 1
ATOM 4124 C CA . ALA B 1 212 ? -39.005 53.606 17.716 1.00 57.32 210 ALA B CA 1
ATOM 4125 C C . ALA B 1 212 ? -40.428 53.076 17.909 1.00 49.73 210 ALA B C 1
ATOM 4126 O O . ALA B 1 212 ? -40.997 53.201 18.998 1.00 61.61 210 ALA B O 1
ATOM 4128 N N . GLU B 1 213 ? -40.984 52.479 16.854 1.00 47.59 211 GLU B N 1
ATOM 4129 C CA . GLU B 1 213 ? -42.332 51.900 16.880 1.00 43.91 211 GLU B CA 1
ATOM 4130 C C . GLU B 1 213 ? -42.331 50.392 17.121 1.00 44.41 211 GLU B C 1
ATOM 4131 O O . GLU B 1 213 ? -43.388 49.754 17.053 1.00 41.67 211 GLU B O 1
ATOM 4137 N N . SER B 1 214 ? -41.145 49.842 17.389 1.00 42.40 212 SER B N 1
ATOM 4138 C CA . SER B 1 214 ? -40.935 48.402 17.637 1.00 50.77 212 SER B CA 1
ATOM 4139 C C . SER B 1 214 ? -41.592 47.484 16.581 1.00 45.63 212 SER B C 1
ATOM 4140 O O . SER B 1 214 ? -42.435 46.636 16.897 1.00 35.50 212 SER B O 1
ATOM 4143 N N . ILE B 1 215 ? -41.215 47.700 15.322 1.00 35.59 213 ILE B N 1
ATOM 4144 C CA . ILE B 1 215 ? -41.627 46.835 14.226 1.00 33.55 213 ILE B CA 1
ATOM 4145 C C . ILE B 1 215 ? -40.576 45.732 14.131 1.00 45.50 213 ILE B C 1
ATOM 4146 O O . ILE B 1 215 ? -39.384 46.025 13.975 1.00 44.94 213 ILE B O 1
ATOM 4151 N N . PRO B 1 216 ? -41.004 44.458 14.245 1.00 45.87 214 PRO B N 1
ATOM 4152 C CA . PRO B 1 216 ? -40.080 43.326 14.248 1.00 40.94 214 PRO B CA 1
ATOM 4153 C C . PRO B 1 216 ? -39.465 43.021 12.878 1.00 36.64 214 PRO B C 1
ATOM 4154 O O . PRO B 1 216 ? -39.626 41.918 12.343 1.00 29.66 214 PRO B O 1
ATOM 4158 N N . MET B 1 217 ? -38.765 44.004 12.318 1.00 43.18 215 MET B N 1
ATOM 4159 C CA . MET B 1 217 ? -37.864 43.742 11.215 1.00 40.13 215 MET B CA 1
ATOM 4160 C C . MET B 1 217 ? -36.671 42.975 11.780 1.00 37.21 215 MET B C 1
ATOM 4161 O O . MET B 1 217 ? -35.966 43.471 12.669 1.00 39.67 215 MET B O 1
ATOM 4166 N N . VAL B 1 218 ? -36.480 41.750 11.300 1.00 30.45 216 VAL B N 1
ATOM 4167 C CA . VAL B 1 218 ? -35.356 40.926 11.753 1.00 31.00 216 VAL B CA 1
ATOM 4168 C C . VAL B 1 218 ? -34.172 40.975 10.769 1.00 32.80 216 VAL B C 1
ATOM 4169 O O . VAL B 1 218 ? -33.021 40.710 11.138 1.00 29.93 216 VAL B O 1
ATOM 4173 N N . LEU B 1 219 ? -34.458 41.336 9.523 1.00 31.97 217 LEU B N 1
ATOM 4174 C CA . LEU B 1 219 ? -33.412 41.458 8.519 1.00 34.17 217 LEU B CA 1
ATOM 4175 C C . LEU B 1 219 ? -33.764 42.504 7.476 1.00 32.95 217 LEU B C 1
ATOM 4176 O O . LEU B 1 219 ? -34.865 42.503 6.931 1.00 30.22 217 LEU B O 1
ATOM 4181 N N . PHE B 1 220 ? -32.825 43.409 7.229 1.00 33.01 218 PHE B N 1
ATOM 4182 C CA . PHE B 1 220 ? -32.984 44.439 6.219 1.00 32.49 218 PHE B CA 1
ATOM 4183 C C . PHE B 1 220 ? -32.088 44.043 5.045 1.00 40.44 218 PHE B C 1
ATOM 4184 O O . PHE B 1 220 ? -30.871 44.181 5.100 1.00 32.37 218 PHE B O 1
ATOM 4192 N N . GLU B 1 221 ? -32.699 43.506 3.999 1.00 41.03 219 GLU B N 1
ATOM 4193 C CA . GLU B 1 221 ? -31.940 42.944 2.891 1.00 33.50 219 GLU B CA 1
ATOM 4194 C C . GLU B 1 221 ? -31.646 43.999 1.843 1.00 28.84 219 GLU B C 1
ATOM 4195 O O . GLU B 1 221 ? -32.547 44.719 1.422 1.00 20.85 219 GLU B O 1
ATOM 4201 N N . GLN B 1 222 ? -30.374 44.068 1.444 1.00 31.10 220 GLN B N 1
ATOM 4202 C CA . GLN B 1 222 ? -29.841 44.974 0.395 1.00 28.11 220 GLN B CA 1
ATOM 4203 C C . GLN B 1 222 ? -30.617 46.281 0.122 1.00 29.12 220 GLN B C 1
ATOM 4204 O O . GLN B 1 222 ? -31.165 46.478 -0.984 1.00 31.41 220 GLN B O 1
ATOM 4210 N N . PRO B 1 223 ? -30.644 47.199 1.116 1.00 27.40 221 PRO B N 1
ATOM 4211 C CA . PRO B 1 223 ? -31.402 48.454 0.962 1.00 28.34 221 PRO B CA 1
ATOM 4212 C C . PRO B 1 223 ? -30.828 49.379 -0.112 1.00 37.64 221 PRO B C 1
ATOM 4213 O O . PRO B 1 223 ? -31.551 50.175 -0.710 1.00 24.40 221 PRO B O 1
ATOM 4217 N N . LEU B 1 224 ? -29.532 49.238 -0.368 1.00 30.45 222 LEU B N 1
ATOM 4218 C CA . LEU B 1 224 ? -28.799 50.194 -1.164 1.00 25.69 222 LEU B CA 1
ATOM 4219 C C . LEU B 1 224 ? -28.150 49.481 -2.348 1.00 24.57 222 LEU B C 1
ATOM 4220 O O . LEU B 1 224 ? -27.910 48.267 -2.276 1.00 27.60 222 LEU B O 1
ATOM 4225 N N . PRO B 1 225 ? -27.889 50.217 -3.451 1.00 27.13 223 PRO B N 1
ATOM 4226 C CA . PRO B 1 225 ? -27.203 49.593 -4.589 1.00 27.79 223 PRO B CA 1
ATOM 4227 C C . PRO B 1 225 ? -25.850 48.996 -4.193 1.00 24.22 223 PRO B C 1
ATOM 4228 O O . PRO B 1 225 ? -25.232 49.432 -3.213 1.00 29.68 223 PRO B O 1
ATOM 4232 N N . ARG B 1 226 ? -25.424 47.985 -4.944 1.00 30.77 224 ARG B N 1
ATOM 4233 C CA . ARG B 1 226 ? -24.136 47.323 -4.742 1.00 33.49 224 ARG B CA 1
ATOM 4234 C C . ARG B 1 226 ? -22.962 48.332 -4.636 1.00 34.61 224 ARG B C 1
ATOM 4235 O O . ARG B 1 226 ? -22.110 48.240 -3.735 1.00 30.74 224 ARG B O 1
ATOM 4243 N N . GLU B 1 227 ? -22.961 49.322 -5.517 1.00 33.99 225 GLU B N 1
ATOM 4244 C CA . GLU B 1 227 ? -21.801 50.210 -5.668 1.00 40.94 225 GLU B CA 1
ATOM 4245 C C . GLU B 1 227 ? -21.666 51.251 -4.554 1.00 38.08 225 GLU B C 1
ATOM 4246 O O . GLU B 1 227 ? -20.744 52.057 -4.575 1.00 31.78 225 GLU B O 1
ATOM 4252 N N . ASP B 1 228 ? -22.578 51.208 -3.577 1.00 31.72 226 ASP B N 1
ATOM 4253 C CA . ASP B 1 228 ? -22.485 52.054 -2.394 1.00 24.69 226 ASP B CA 1
ATOM 4254 C C . ASP B 1 228 ? -22.079 51.217 -1.182 1.00 31.81 226 ASP B C 1
ATOM 4255 O O . ASP B 1 228 ? -22.874 51.005 -0.249 1.00 26.03 226 ASP B O 1
ATOM 4260 N N . TRP B 1 229 ? -20.828 50.756 -1.224 1.00 33.75 227 TRP B N 1
ATOM 4261 C CA . TRP B 1 229 ? -20.222 49.915 -0.191 1.00 30.25 227 TRP B CA 1
ATOM 4262 C C . TRP B 1 229 ? -20.072 50.646 1.132 1.00 36.52 227 TRP B C 1
ATOM 4263 O O . TRP B 1 229 ? -20.290 50.052 2.199 1.00 28.11 227 TRP B O 1
ATOM 4274 N N . ALA B 1 230 ? -19.684 51.921 1.051 1.00 32.43 228 ALA B N 1
ATOM 4275 C CA . ALA B 1 230 ? -19.556 52.781 2.221 1.00 39.06 228 ALA B CA 1
ATOM 4276 C C . ALA B 1 230 ? -20.920 52.996 2.883 1.00 30.67 228 ALA B C 1
ATOM 4277 O O . ALA B 1 230 ? -21.034 52.895 4.105 1.00 30.87 228 ALA B O 1
ATOM 4279 N N . GLY B 1 231 ? -21.931 53.275 2.059 1.00 22.16 229 GLY B N 1
ATOM 4280 C CA . GLY B 1 231 ? -23.330 53.408 2.500 1.00 29.69 229 GLY B CA 1
ATOM 4281 C C . GLY B 1 231 ? -23.921 52.157 3.130 1.00 35.99 229 GLY B C 1
ATOM 4282 O O . GLY B 1 231 ? -24.566 52.224 4.180 1.00 25.56 229 GLY B O 1
ATOM 4283 N N . MET B 1 232 ? -23.694 51.011 2.493 1.00 34.32 230 MET B N 1
ATOM 4284 C CA . MET B 1 232 ? -24.089 49.722 3.069 1.00 29.44 230 MET B CA 1
ATOM 4285 C C . MET B 1 232 ? -23.443 49.468 4.442 1.00 37.48 230 MET B C 1
ATOM 4286 O O . MET B 1 232 ? -24.125 49.018 5.384 1.00 25.96 230 MET B O 1
ATOM 4291 N N . ALA B 1 233 ? -22.141 49.770 4.544 1.00 24.01 231 ALA B N 1
ATOM 4292 C CA . ALA B 1 233 ? -21.407 49.763 5.824 1.00 35.38 231 ALA B CA 1
ATOM 4293 C C . ALA B 1 233 ? -22.019 50.710 6.886 1.00 33.81 231 ALA B C 1
ATOM 4294 O O . ALA B 1 233 ? -22.123 50.348 8.061 1.00 40.47 231 ALA B O 1
ATOM 4296 N N . GLN B 1 234 ? -22.407 51.911 6.463 1.00 30.51 232 GLN B N 1
ATOM 4297 C CA . GLN B 1 234 ? -23.106 52.865 7.333 1.00 40.90 232 GLN B CA 1
ATOM 4298 C C . GLN B 1 234 ? -24.438 52.336 7.863 1.00 31.08 232 GLN B C 1
ATOM 4299 O O . GLN B 1 234 ? -24.679 52.368 9.066 1.00 43.32 232 GLN B O 1
ATOM 4305 N N . VAL B 1 235 ? -25.296 51.863 6.962 1.00 30.16 233 VAL B N 1
ATOM 4306 C CA . VAL B 1 235 ? -26.583 51.256 7.337 1.00 28.24 233 VAL B CA 1
ATOM 4307 C C . VAL B 1 235 ? -26.364 50.043 8.267 1.00 23.89 233 VAL B C 1
ATOM 4308 O O . VAL B 1 235 ? -27.002 49.934 9.299 1.00 31.10 233 VAL B O 1
ATOM 4312 N N . THR B 1 236 ? -25.404 49.180 7.937 1.00 31.34 234 THR B N 1
ATOM 4313 C CA . THR B 1 236 ? -25.079 48.027 8.790 1.00 27.66 234 THR B CA 1
ATOM 4314 C C . THR B 1 236 ? -24.622 48.403 10.208 1.00 28.11 234 THR B C 1
ATOM 4315 O O . THR B 1 236 ? -25.016 47.751 11.181 1.00 36.84 234 THR B O 1
ATOM 4319 N N . ALA B 1 237 ? -23.807 49.453 10.314 1.00 29.30 235 ALA B N 1
ATOM 4320 C CA . ALA B 1 237 ? -23.335 49.957 11.604 1.00 36.34 235 ALA B CA 1
ATOM 4321 C C . ALA B 1 237 ? -24.375 50.758 12.402 1.00 40.77 235 ALA B C 1
ATOM 4322 O O . ALA B 1 237 ? -24.427 50.654 13.625 1.00 40.89 235 ALA B O 1
ATOM 4324 N N . GLN B 1 238 ? -25.198 51.544 11.713 1.00 40.41 236 GLN B N 1
ATOM 4325 C CA . GLN B 1 238 ? -26.008 52.576 12.369 1.00 41.17 236 GLN B CA 1
ATOM 4326 C C . GLN B 1 238 ? -27.436 52.181 12.730 1.00 41.72 236 GLN B C 1
ATOM 4327 O O . GLN B 1 238 ? -27.967 52.645 13.742 1.00 47.99 236 GLN B O 1
ATOM 4333 N N . SER B 1 239 ? -28.058 51.362 11.880 1.00 39.13 237 SER B N 1
ATOM 4334 C CA . SER B 1 239 ? -29.502 51.101 11.945 1.00 37.91 237 SER B CA 1
ATOM 4335 C C . SER B 1 239 ? -29.934 50.310 13.179 1.00 40.10 237 SER B C 1
ATOM 4336 O O . SER B 1 239 ? -31.048 50.491 13.678 1.00 36.36 237 SER B O 1
ATOM 4339 N N . GLY B 1 240 ? -29.050 49.437 13.657 1.00 35.35 238 GLY B N 1
ATOM 4340 C CA . GLY B 1 240 ? -29.350 48.570 14.791 1.00 38.24 238 GLY B CA 1
ATOM 4341 C C . GLY B 1 240 ? -30.036 47.288 14.357 1.00 39.00 238 GLY B C 1
ATOM 4342 O O . GLY B 1 240 ? -30.423 46.462 15.189 1.00 44.01 238 GLY B O 1
ATOM 4343 N N . PHE B 1 241 ? -30.188 47.124 13.047 1.00 31.10 239 PHE B N 1
ATOM 4344 C CA . PHE B 1 241 ? -30.779 45.923 12.485 1.00 25.43 239 PHE B CA 1
ATOM 4345 C C . PHE B 1 241 ? -29.702 45.111 11.766 1.00 37.88 239 PHE B C 1
ATOM 4346 O O . PHE B 1 241 ? -28.771 45.690 11.187 1.00 33.99 239 PHE B O 1
ATOM 4354 N N . ALA B 1 242 ? -29.829 43.781 11.823 1.00 27.77 240 ALA B N 1
ATOM 4355 C CA . ALA B 1 242 ? -29.123 42.876 10.897 1.00 32.93 240 ALA B CA 1
ATOM 4356 C C . ALA B 1 242 ? -29.404 43.309 9.462 1.00 36.76 240 ALA B C 1
ATOM 4357 O O . ALA B 1 242 ? -30.532 43.707 9.128 1.00 30.46 240 ALA B O 1
ATOM 4359 N N . VAL B 1 243 ? -28.360 43.274 8.640 1.00 27.38 241 VAL B N 1
ATOM 4360 C CA . VAL B 1 243 ? -28.422 43.723 7.261 1.00 27.42 241 VAL B CA 1
ATOM 4361 C C . VAL B 1 243 ? -27.877 42.626 6.334 1.00 28.78 241 VAL B C 1
ATOM 4362 O O . VAL B 1 243 ? -26.833 42.021 6.604 1.00 37.16 241 VAL B O 1
ATOM 4366 N N . ALA B 1 244 ? -28.586 42.352 5.243 1.00 25.92 242 ALA B N 1
ATOM 4367 C CA . ALA B 1 244 ? -28.152 41.280 4.342 1.00 31.29 242 ALA B CA 1
ATOM 4368 C C . ALA B 1 244 ? -27.601 41.807 3.029 1.00 28.67 242 ALA B C 1
ATOM 4369 O O . ALA B 1 244 ? -28.098 42.799 2.494 1.00 27.98 242 ALA B O 1
ATOM 4371 N N . ALA B 1 245 ? -26.568 41.131 2.521 1.00 31.97 243 ALA B N 1
ATOM 4372 C CA . ALA B 1 245 ? -26.068 41.388 1.170 1.00 29.27 243 ALA B CA 1
ATOM 4373 C C . ALA B 1 245 ? -26.682 40.396 0.204 1.00 20.39 243 ALA B C 1
ATOM 4374 O O . ALA B 1 245 ? -26.780 39.207 0.496 1.00 26.24 243 ALA B O 1
ATOM 4376 N N . ASP B 1 246 ? -27.042 40.896 -0.972 1.00 26.27 244 ASP B N 1
ATOM 4377 C CA . ASP B 1 246 ? -27.612 40.085 -1.999 1.00 23.54 244 ASP B CA 1
ATOM 4378 C C . ASP B 1 246 ? -26.875 40.439 -3.277 1.00 22.67 244 ASP B C 1
ATOM 4379 O O . ASP B 1 246 ? -25.971 39.729 -3.652 1.00 26.46 244 ASP B O 1
ATOM 4384 N N . GLU B 1 247 ? -27.274 41.530 -3.921 1.00 24.28 245 GLU B N 1
ATOM 4385 C CA . GLU B 1 247 ? -26.509 42.176 -5.010 1.00 31.22 245 GLU B CA 1
ATOM 4386 C C . GLU B 1 247 ? -25.037 42.451 -4.677 1.00 34.09 245 GLU B C 1
ATOM 4387 O O . GLU B 1 247 ? -24.194 42.473 -5.580 1.00 25.68 245 GLU B O 1
ATOM 4393 N N . SER B 1 248 ? -24.739 42.706 -3.394 1.00 27.92 246 SER B N 1
ATOM 4394 C CA . SER B 1 248 ? -23.359 42.981 -2.960 1.00 28.98 246 SER B CA 1
ATOM 4395 C C . SER B 1 248 ? -22.549 41.702 -2.700 1.00 35.79 246 SER B C 1
ATOM 4396 O O . SER B 1 248 ? -21.354 41.786 -2.401 1.00 25.48 246 SER B O 1
ATOM 4399 N N . ALA B 1 249 ? -23.199 40.537 -2.817 1.00 27.59 247 ALA B N 1
ATOM 4400 C CA . ALA B 1 249 ? -22.574 39.242 -2.557 1.00 25.28 247 ALA B CA 1
ATOM 4401 C C . ALA B 1 249 ? -22.865 38.253 -3.669 1.00 27.97 247 ALA B C 1
ATOM 4402 O O . ALA B 1 249 ? -23.738 37.404 -3.517 1.00 27.89 247 ALA B O 1
ATOM 4404 N N . ARG B 1 250 ? -22.143 38.387 -4.788 1.00 29.65 248 ARG B N 1
ATOM 4405 C CA . ARG B 1 250 ? -22.277 37.491 -5.933 1.00 22.49 248 ARG B CA 1
ATOM 4406 C C . ARG B 1 250 ? -21.066 36.581 -6.085 1.00 18.89 248 ARG B C 1
ATOM 4407 O O . ARG B 1 250 ? -21.075 35.681 -6.918 1.00 33.96 248 ARG B O 1
ATOM 4415 N N . SER B 1 251 ? -20.016 36.827 -5.297 1.00 24.83 249 SER B N 1
ATOM 4416 C CA . SER B 1 251 ? -18.789 36.039 -5.378 1.00 26.57 249 SER B CA 1
ATOM 4417 C C . SER B 1 251 ? -18.177 35.902 -4.008 1.00 21.97 249 SER B C 1
ATOM 4418 O O . SER B 1 251 ? -18.557 36.614 -3.100 1.00 31.07 249 SER B O 1
ATOM 4421 N N . ALA B 1 252 ? -17.198 34.994 -3.889 1.00 29.26 250 ALA B N 1
ATOM 4422 C CA . ALA B 1 252 ? -16.430 34.798 -2.657 1.00 25.77 250 ALA B CA 1
ATOM 4423 C C . ALA B 1 252 ? -15.571 36.012 -2.292 1.00 27.86 250 ALA B C 1
ATOM 4424 O O . ALA B 1 252 ? -15.338 36.292 -1.101 1.00 22.99 250 ALA B O 1
ATOM 4426 N N . HIS B 1 253 ? -15.136 36.735 -3.320 1.00 20.93 251 HIS B N 1
ATOM 4427 C CA . HIS B 1 253 ? -14.397 37.976 -3.174 1.00 28.67 251 HIS B CA 1
ATOM 4428 C C . HIS B 1 253 ? -15.282 39.027 -2.524 1.00 24.09 251 HIS B C 1
ATOM 4429 O O . HIS B 1 253 ? -14.847 39.732 -1.604 1.00 27.61 251 HIS B O 1
ATOM 4436 N N . ASP B 1 254 ? -16.524 39.120 -2.999 1.00 27.57 252 ASP B N 1
ATOM 4437 C CA . ASP B 1 254 ? -17.510 40.019 -2.404 1.00 28.44 252 ASP B CA 1
ATOM 4438 C C . ASP B 1 254 ? -17.641 39.703 -0.906 1.00 17.99 252 ASP B C 1
ATOM 4439 O O . ASP B 1 254 ? -17.571 40.608 -0.077 1.00 26.22 252 ASP B O 1
ATOM 4444 N N . VAL B 1 255 ? -17.760 38.428 -0.571 1.00 23.25 253 VAL B N 1
ATOM 4445 C CA . VAL B 1 255 ? -17.961 38.001 0.846 1.00 24.19 253 VAL B CA 1
ATOM 4446 C C . VAL B 1 255 ? -16.751 38.330 1.724 1.00 29.80 253 VAL B C 1
ATOM 4447 O O . VAL B 1 255 ? -16.903 38.747 2.887 1.00 27.07 253 VAL B O 1
ATOM 4451 N N . LEU B 1 256 ? -15.554 38.231 1.146 1.00 32.79 254 LEU B N 1
ATOM 4452 C CA . LEU B 1 256 ? -14.346 38.703 1.809 1.00 22.45 254 LEU B CA 1
ATOM 4453 C C . LEU B 1 256 ? -14.346 40.174 2.110 1.00 21.73 254 LEU B C 1
ATOM 4454 O O . LEU B 1 256 ? -14.062 40.570 3.253 1.00 27.92 254 LEU B O 1
ATOM 4459 N N . ARG B 1 257 ? -14.657 40.990 1.100 1.00 18.66 255 ARG B N 1
ATOM 4460 C CA . ARG B 1 257 ? -14.822 42.430 1.294 1.00 26.93 255 ARG B CA 1
ATOM 4461 C C . ARG B 1 257 ? -15.865 42.814 2.355 1.00 31.62 255 ARG B C 1
ATOM 4462 O O . ARG B 1 257 ? -15.650 43.745 3.134 1.00 28.91 255 ARG B O 1
ATOM 4470 N N . ILE B 1 258 ? -16.993 42.101 2.350 1.00 25.15 256 ILE B N 1
ATOM 4471 C CA . ILE B 1 258 ? -18.103 42.332 3.266 1.00 31.45 256 ILE B CA 1
ATOM 4472 C C . ILE B 1 258 ? -17.674 42.106 4.728 1.00 26.51 256 ILE B C 1
ATOM 4473 O O . ILE B 1 258 ? -17.890 42.975 5.581 1.00 33.99 256 ILE B O 1
ATOM 4478 N N . ALA B 1 259 ? -17.040 40.953 4.972 1.00 21.04 257 ALA B N 1
ATOM 4479 C CA . ALA B 1 259 ? -16.369 40.601 6.220 1.00 29.48 257 ALA B CA 1
ATOM 4480 C C . ALA B 1 259 ? -15.379 41.658 6.697 1.00 34.78 257 ALA B C 1
ATOM 4481 O O . ALA B 1 259 ? -15.342 42.023 7.890 1.00 30.56 257 ALA B O 1
ATOM 4483 N N . ARG B 1 260 ? -14.570 42.137 5.754 1.00 29.48 258 ARG B N 1
ATOM 4484 C CA A ARG B 1 260 ? -13.543 43.133 6.035 0.50 28.16 258 ARG B CA 1
ATOM 4485 C CA B ARG B 1 260 ? -13.541 43.135 6.026 0.50 26.84 258 ARG B CA 1
ATOM 4486 C C . ARG B 1 260 ? -14.142 44.500 6.370 1.00 33.47 258 ARG B C 1
ATOM 4487 O O . ARG B 1 260 ? -13.771 45.121 7.375 1.00 32.98 258 ARG B O 1
ATOM 4502 N N . GLU B 1 261 ? -15.074 44.961 5.537 1.00 36.48 259 GLU B N 1
ATOM 4503 C CA . GLU B 1 261 ? -15.593 46.327 5.650 1.00 39.44 259 GLU B CA 1
ATOM 4504 C C . GLU B 1 261 ? -16.875 46.506 6.470 1.00 40.94 259 GLU B C 1
ATOM 4505 O O . GLU B 1 261 ? -17.339 47.644 6.655 1.00 34.53 259 GLU B O 1
ATOM 4511 N N . GLY B 1 262 ? -17.434 45.401 6.969 1.00 39.26 260 GLY B N 1
ATOM 4512 C CA . GLY B 1 262 ? -18.715 45.438 7.702 1.00 23.79 260 GLY B CA 1
ATOM 4513 C C . GLY B 1 262 ? -19.836 45.920 6.804 1.00 31.72 260 GLY B C 1
ATOM 4514 O O . GLY B 1 262 ? -20.720 46.650 7.252 1.00 29.27 260 GLY B O 1
ATOM 4515 N N . THR B 1 263 ? -19.783 45.516 5.528 1.00 29.24 261 THR B N 1
ATOM 4516 C CA . THR B 1 263 ? -20.724 45.960 4.499 1.00 28.19 261 THR B CA 1
ATOM 4517 C C . THR B 1 263 ? -22.143 45.472 4.773 1.00 32.12 261 THR B C 1
ATOM 4518 O O . THR B 1 263 ? -23.118 46.129 4.378 1.00 24.55 261 THR B O 1
ATOM 4522 N N . ALA B 1 264 ? -22.230 44.287 5.387 1.00 24.50 262 ALA B N 1
ATOM 4523 C CA . ALA B 1 264 ? -23.490 43.633 5.758 1.00 24.82 262 ALA B CA 1
ATOM 4524 C C . ALA B 1 264 ? -23.170 42.707 6.908 1.00 28.22 262 ALA B C 1
ATOM 4525 O O . ALA B 1 264 ? -22.002 42.489 7.223 1.00 32.25 262 ALA B O 1
ATOM 4527 N N . SER B 1 265 ? -24.196 42.146 7.541 1.00 25.34 263 SER B N 1
ATOM 4528 C CA . SER B 1 265 ? -23.958 41.222 8.661 1.00 22.05 263 SER B CA 1
ATOM 4529 C C . SER B 1 265 ? -24.431 39.804 8.334 1.00 22.19 263 SER B C 1
ATOM 4530 O O . SER B 1 265 ? -24.235 38.860 9.116 1.00 25.81 263 SER B O 1
ATOM 4533 N N . VAL B 1 266 ? -25.039 39.666 7.156 1.00 20.82 264 VAL B N 1
ATOM 4534 C CA . VAL B 1 266 ? -25.673 38.434 6.695 1.00 21.63 264 VAL B CA 1
ATOM 4535 C C . VAL B 1 266 ? -25.462 38.370 5.167 1.00 15.07 264 VAL B C 1
ATOM 4536 O O . VAL B 1 266 ? -25.534 39.408 4.504 1.00 24.01 264 VAL B O 1
ATOM 4540 N N . ILE B 1 267 ? -25.166 37.176 4.625 1.00 24.84 265 ILE B N 1
ATOM 4541 C CA . ILE B 1 267 ? -25.040 36.958 3.162 1.00 22.25 265 ILE B CA 1
ATOM 4542 C C . ILE B 1 267 ? -26.206 36.141 2.649 1.00 20.31 265 ILE B C 1
ATOM 4543 O O . ILE B 1 267 ? -26.480 35.062 3.192 1.00 25.42 265 ILE B O 1
ATOM 4548 N N . ASN B 1 268 ? -26.910 36.668 1.631 1.00 27.22 266 ASN B N 1
ATOM 4549 C CA . ASN B 1 268 ? -27.936 35.930 0.882 1.00 28.10 266 ASN B CA 1
ATOM 4550 C C . ASN B 1 268 ? -27.339 35.195 -0.304 1.00 28.33 266 ASN B C 1
ATOM 4551 O O . ASN B 1 268 ? -26.905 35.830 -1.283 1.00 21.98 266 ASN B O 1
ATOM 4556 N N . ILE B 1 269 ? -27.314 33.873 -0.226 1.00 23.73 267 ILE B N 1
ATOM 4557 C CA A ILE B 1 269 ? -26.790 33.034 -1.296 0.50 22.75 267 ILE B CA 1
ATOM 4558 C CA B ILE B 1 269 ? -26.775 33.115 -1.336 0.50 29.61 267 ILE B CA 1
ATOM 4559 C C . ILE B 1 269 ? -27.848 32.814 -2.364 1.00 30.59 267 ILE B C 1
ATOM 4560 O O . ILE B 1 269 ? -28.910 32.280 -2.058 1.00 23.30 267 ILE B O 1
ATOM 4569 N N . LYS B 1 270 ? -27.565 33.248 -3.596 1.00 30.73 268 LYS B N 1
ATOM 4570 C CA . LYS B 1 270 ? -28.395 32.918 -4.731 1.00 26.92 268 LYS B CA 1
ATOM 4571 C C . LYS B 1 270 ? -27.487 32.210 -5.730 1.00 34.53 268 LYS B C 1
ATOM 4572 O O . LYS B 1 270 ? -26.685 32.855 -6.404 1.00 26.81 268 LYS B O 1
ATOM 4578 N N . LEU B 1 271 ? -27.615 30.884 -5.802 1.00 32.73 269 LEU B N 1
ATOM 4579 C CA . LEU B 1 271 ? -26.781 30.055 -6.670 1.00 25.62 269 LEU B CA 1
ATOM 4580 C C . LEU B 1 271 ? -26.943 30.386 -8.151 1.00 30.83 269 LEU B C 1
ATOM 4581 O O . LEU B 1 271 ? -25.989 30.279 -8.913 1.00 34.97 269 LEU B O 1
ATOM 4586 N N . MET B 1 272 ? -28.145 30.803 -8.541 1.00 37.06 270 MET B N 1
ATOM 4587 C CA . MET B 1 272 ? -28.432 31.246 -9.902 1.00 30.60 270 MET B CA 1
ATOM 4588 C C . MET B 1 272 ? -27.601 32.453 -10.313 1.00 34.61 270 MET B C 1
ATOM 4589 O O . MET B 1 272 ? -27.290 32.633 -11.488 1.00 32.77 270 MET B O 1
ATOM 4594 N N . LYS B 1 273 ? -27.247 33.279 -9.336 1.00 30.25 271 LYS B N 1
ATOM 4595 C CA . LYS B 1 273 ? -26.514 34.501 -9.607 1.00 41.17 271 LYS B CA 1
ATOM 4596 C C . LYS B 1 273 ? -25.022 34.307 -9.377 1.00 33.88 271 LYS B C 1
ATOM 4597 O O . LYS B 1 273 ? -24.197 34.791 -10.150 1.00 40.11 271 LYS B O 1
ATOM 4603 N N . ALA B 1 274 ? -24.698 33.563 -8.329 1.00 33.03 272 ALA B N 1
ATOM 4604 C CA . ALA B 1 274 ? -23.328 33.385 -7.880 1.00 43.21 272 ALA B CA 1
ATOM 4605 C C . ALA B 1 274 ? -22.586 32.218 -8.510 1.00 39.24 272 ALA B C 1
ATOM 4606 O O . ALA B 1 274 ? -21.357 32.226 -8.538 1.00 35.88 272 ALA B O 1
ATOM 4608 N N . GLY B 1 275 ? -23.311 31.209 -8.981 1.00 31.51 273 GLY B N 1
ATOM 4609 C CA . GLY B 1 275 ? -22.687 29.926 -9.313 1.00 37.35 273 GLY B CA 1
ATOM 4610 C C . GLY B 1 275 ? -22.703 28.967 -8.134 1.00 37.14 273 GLY B C 1
ATOM 4611 O O . GLY B 1 275 ? -22.764 29.393 -6.962 1.00 33.50 273 GLY B O 1
ATOM 4612 N N . VAL B 1 276 ? -22.655 27.665 -8.423 1.00 32.81 274 VAL B N 1
ATOM 4613 C CA . VAL B 1 276 ? -22.691 26.667 -7.347 1.00 33.17 274 VAL B CA 1
ATOM 4614 C C . VAL B 1 276 ? -21.353 26.529 -6.606 1.00 31.30 274 VAL B C 1
ATOM 4615 O O . VAL B 1 276 ? -21.316 26.710 -5.390 1.00 36.12 274 VAL B O 1
ATOM 4619 N N . ALA B 1 277 ? -20.258 26.265 -7.324 1.00 26.35 275 ALA B N 1
ATOM 4620 C CA . ALA B 1 277 ? -18.946 26.123 -6.674 1.00 33.60 275 ALA B CA 1
ATOM 4621 C C . ALA B 1 277 ? -18.535 27.405 -5.954 1.00 31.04 275 ALA B C 1
ATOM 4622 O O . ALA B 1 277 ? -17.993 27.360 -4.848 1.00 34.77 275 ALA B O 1
ATOM 4624 N N . GLU B 1 278 ? -18.795 28.537 -6.595 1.00 32.08 276 GLU B N 1
ATOM 4625 C CA . GLU B 1 278 ? -18.583 29.841 -5.976 1.00 34.81 276 GLU B CA 1
ATOM 4626 C C . GLU B 1 278 ? -19.462 30.013 -4.730 1.00 23.57 276 GLU B C 1
ATOM 4627 O O . GLU B 1 278 ? -18.989 30.507 -3.702 1.00 29.41 276 GLU B O 1
ATOM 4633 N N . GLY B 1 279 ? -20.730 29.622 -4.856 1.00 27.78 277 GLY B N 1
ATOM 4634 C CA . GLY B 1 279 ? -21.688 29.591 -3.727 1.00 27.82 277 GLY B CA 1
ATOM 4635 C C . GLY B 1 279 ? -21.091 28.874 -2.542 1.00 26.74 277 GLY B C 1
ATOM 4636 O O . GLY B 1 279 ? -21.141 29.383 -1.422 1.00 35.05 277 GLY B O 1
ATOM 4637 N N . LEU B 1 280 ? -20.511 27.692 -2.790 1.00 35.93 278 LEU B N 1
ATOM 4638 C CA . LEU B 1 280 ? -19.887 26.886 -1.731 1.00 32.05 278 LEU B CA 1
ATOM 4639 C C . LEU B 1 280 ? -18.759 27.599 -1.019 1.00 33.43 278 LEU B C 1
ATOM 4640 O O . LEU B 1 280 ? -18.655 27.495 0.190 1.00 21.61 278 LEU B O 1
ATOM 4645 N N . LYS B 1 281 ? -17.917 28.322 -1.765 1.00 27.63 279 LYS B N 1
ATOM 4646 C CA . LYS B 1 281 ? -16.825 29.103 -1.165 1.00 21.97 279 LYS B CA 1
ATOM 4647 C C . LYS B 1 281 ? -17.358 30.247 -0.288 1.00 20.86 279 LYS B C 1
ATOM 4648 O O . LYS B 1 281 ? -16.824 30.509 0.806 1.00 20.46 279 LYS B O 1
ATOM 4654 N N . MET B 1 282 ? -18.403 30.917 -0.773 1.00 20.33 280 MET B N 1
ATOM 4655 C CA . MET B 1 282 ? -19.021 32.058 -0.076 1.00 25.72 280 MET B CA 1
ATOM 4656 C C . MET B 1 282 ? -19.580 31.649 1.284 1.00 22.29 280 MET B C 1
ATOM 4657 O O . MET B 1 282 ? -19.519 32.420 2.235 1.00 30.92 280 MET B O 1
ATOM 4662 N N . ILE B 1 283 ? -20.076 30.414 1.358 1.00 23.82 281 ILE B N 1
ATOM 4663 C CA . ILE B 1 283 ? -20.666 29.847 2.572 1.00 27.40 281 ILE B CA 1
ATOM 4664 C C . ILE B 1 283 ? -19.611 29.611 3.634 1.00 25.98 281 ILE B C 1
ATOM 4665 O O . ILE B 1 283 ? -19.810 29.981 4.808 1.00 28.97 281 ILE B O 1
ATOM 4670 N N . ALA B 1 284 ? -18.474 29.038 3.218 1.00 24.60 282 ALA B N 1
ATOM 4671 C CA . ALA B 1 284 ? -17.343 28.736 4.101 1.00 18.74 282 ALA B CA 1
ATOM 4672 C C . ALA B 1 284 ? -16.756 29.987 4.716 1.00 23.00 282 ALA B C 1
ATOM 4673 O O . ALA B 1 284 ? -16.491 30.058 5.953 1.00 18.68 282 ALA B O 1
ATOM 4675 N N . ILE B 1 285 ? -16.603 30.997 3.873 1.00 16.48 283 ILE B N 1
ATOM 4676 C CA . ILE B 1 285 ? -16.046 32.281 4.293 1.00 19.63 283 ILE B CA 1
ATOM 4677 C C . ILE B 1 285 ? -16.977 33.051 5.242 1.00 21.28 283 ILE B C 1
ATOM 4678 O O . ILE B 1 285 ? -16.518 33.587 6.266 1.00 26.30 283 ILE B O 1
ATOM 4683 N N . ALA B 1 286 ? -18.269 33.100 4.910 1.00 27.97 284 ALA B N 1
ATOM 4684 C CA . ALA B 1 286 ? -19.286 33.668 5.831 1.00 21.94 284 ALA B CA 1
ATOM 4685 C C . ALA B 1 286 ? -19.257 33.012 7.210 1.00 26.24 284 ALA B C 1
ATOM 4686 O O . ALA B 1 286 ? -19.292 33.689 8.248 1.00 31.47 284 ALA B O 1
ATOM 4688 N N . GLN B 1 287 ? -19.204 31.684 7.228 1.00 37.11 285 GLN B N 1
ATOM 4689 C CA . GLN B 1 287 ? -19.149 30.948 8.478 1.00 23.95 285 GLN B CA 1
ATOM 4690 C C . GLN B 1 287 ? -17.900 31.254 9.275 1.00 31.68 285 GLN B C 1
ATOM 4691 O O . GLN B 1 287 ? -17.971 31.471 10.491 1.00 24.84 285 GLN B O 1
ATOM 4697 N N . ALA B 1 288 ? -16.766 31.305 8.587 1.00 28.46 286 ALA B N 1
ATOM 4698 C CA . ALA B 1 288 ? -15.490 31.657 9.186 1.00 23.39 286 ALA B CA 1
ATOM 4699 C C . ALA B 1 288 ? -15.417 33.090 9.704 1.00 23.54 286 ALA B C 1
ATOM 4700 O O . ALA B 1 288 ? -14.836 33.327 10.776 1.00 24.25 286 ALA B O 1
ATOM 4702 N N . ALA B 1 289 ? -16.017 34.032 8.968 1.00 16.66 287 ALA B N 1
ATOM 4703 C CA . ALA B 1 289 ? -16.099 35.428 9.411 1.00 20.96 287 ALA B CA 1
ATOM 4704 C C . ALA B 1 289 ? -17.217 35.731 10.442 1.00 34.47 287 ALA B C 1
ATOM 4705 O O . ALA B 1 289 ? -17.341 36.871 10.891 1.00 30.45 287 ALA B O 1
ATOM 4707 N N . GLY B 1 290 ? -18.034 34.739 10.790 1.00 30.26 288 GLY B N 1
ATOM 4708 C CA . GLY B 1 290 ? -19.131 34.951 11.758 1.00 33.67 288 GLY B CA 1
ATOM 4709 C C . GLY B 1 290 ? -20.300 35.710 11.148 1.00 33.09 288 GLY B C 1
ATOM 4710 O O . GLY B 1 290 ? -21.068 36.361 11.840 1.00 31.47 288 GLY B O 1
ATOM 4711 N N . LEU B 1 291 ? -20.431 35.622 9.828 1.00 33.09 289 LEU B N 1
ATOM 4712 C CA . LEU B 1 291 ? -21.512 36.276 9.127 1.00 23.97 289 LEU B CA 1
ATOM 4713 C C . LEU B 1 291 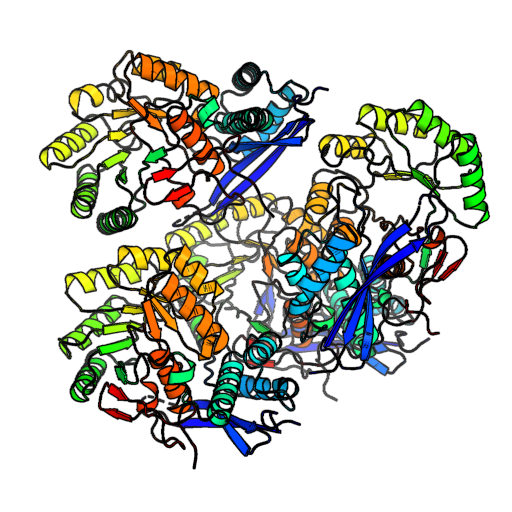? -22.747 35.382 9.135 1.00 28.86 289 LEU B C 1
ATOM 4714 O O . LEU B 1 291 ? -22.644 34.143 9.164 1.00 30.16 289 LEU B O 1
ATOM 4719 N N . GLY B 1 292 ? -23.925 36.005 9.105 1.00 21.67 290 GLY B N 1
ATOM 4720 C CA . GLY B 1 292 ? -25.173 35.251 9.032 1.00 12.63 290 GLY B CA 1
ATOM 4721 C C . GLY B 1 292 ? -25.361 34.827 7.596 1.00 19.08 290 GLY B C 1
ATOM 4722 O O . GLY B 1 292 ? -24.775 35.404 6.669 1.00 19.98 290 GLY B O 1
ATOM 4723 N N . LEU B 1 293 ? -26.190 33.816 7.421 1.00 21.81 291 LEU B N 1
ATOM 4724 C CA . LEU B 1 293 ? -26.432 33.201 6.137 1.00 26.43 291 LEU B CA 1
ATOM 4725 C C . LEU B 1 293 ? -27.919 33.124 5.856 1.00 32.77 291 LEU B C 1
ATOM 4726 O O . LEU B 1 293 ? -28.723 32.721 6.722 1.00 21.84 291 LEU B O 1
ATOM 4731 N N . MET B 1 294 ? -28.266 33.519 4.632 1.00 23.28 292 MET B N 1
ATOM 4732 C CA . MET B 1 294 ? -29.584 33.372 4.088 1.00 19.73 292 MET B CA 1
ATOM 4733 C C . MET B 1 294 ? -29.466 32.676 2.742 1.00 30.80 292 MET B C 1
ATOM 4734 O O . MET B 1 294 ? -28.501 32.929 1.995 1.00 23.55 292 MET B O 1
ATOM 4739 N N . ILE B 1 295 ? -30.428 31.804 2.429 1.00 27.65 293 ILE B N 1
ATOM 4740 C CA . ILE B 1 295 ? -30.505 31.177 1.089 1.00 24.37 293 ILE B CA 1
ATOM 4741 C C . ILE B 1 295 ? -31.761 31.631 0.361 1.00 33.16 293 ILE B C 1
ATOM 4742 O O . ILE B 1 295 ? -32.830 31.677 0.943 1.00 21.93 293 ILE B O 1
ATOM 4747 N N . GLY B 1 296 ? -31.627 31.982 -0.916 1.00 27.77 294 GLY B N 1
ATOM 4748 C CA . GLY B 1 296 ? -32.782 32.275 -1.740 1.00 17.08 294 GLY B CA 1
ATOM 4749 C C . GLY B 1 296 ? -32.593 31.878 -3.183 1.00 23.95 294 GLY B C 1
ATOM 4750 O O . GLY B 1 296 ? -31.898 30.899 -3.520 1.00 25.93 294 GLY B O 1
ATOM 4751 N N . GLY B 1 297 ? -33.235 32.623 -4.051 1.00 27.72 295 GLY B N 1
ATOM 4752 C CA . GLY B 1 297 ? -33.128 32.348 -5.460 1.00 30.59 295 GLY B CA 1
ATOM 4753 C C . GLY B 1 297 ? -33.810 33.416 -6.254 1.00 34.53 295 GLY B C 1
ATOM 4754 O O . GLY B 1 297 ? -34.205 34.460 -5.718 1.00 33.45 295 GLY B O 1
ATOM 4755 N N . MET B 1 298 ? -33.935 33.152 -7.544 1.00 29.12 296 MET B N 1
ATOM 4756 C CA . MET B 1 298 ? -34.695 34.005 -8.418 1.00 34.64 296 MET B CA 1
ATOM 4757 C C . MET B 1 298 ? -36.091 33.400 -8.484 1.00 38.46 296 MET B C 1
ATOM 4758 O O . MET B 1 298 ? -36.598 32.926 -7.473 1.00 40.25 296 MET B O 1
ATOM 4763 N N . VAL B 1 299 ? -36.719 33.417 -9.650 1.00 36.81 297 VAL B N 1
ATOM 4764 C CA . VAL B 1 299 ? -38.020 32.777 -9.777 1.00 39.66 297 VAL B CA 1
ATOM 4765 C C . VAL B 1 299 ? -37.815 31.360 -10.320 1.00 33.98 297 VAL B C 1
ATOM 4766 O O . VAL B 1 299 ? -37.681 31.147 -11.530 1.00 34.14 297 VAL B O 1
ATOM 4770 N N . GLU B 1 300 ? -37.764 30.406 -9.395 1.00 33.70 298 GLU B N 1
ATOM 4771 C CA . GLU B 1 300 ? -37.370 29.034 -9.706 1.00 36.87 298 GLU B CA 1
ATOM 4772 C C . GLU B 1 300 ? -38.454 28.030 -9.344 1.00 42.62 298 GLU B C 1
ATOM 4773 O O . GLU B 1 300 ? -39.177 28.204 -8.352 1.00 26.36 298 GLU B O 1
ATOM 4779 N N . SER B 1 301 ? -38.533 26.963 -10.137 1.00 33.78 299 SER B N 1
ATOM 4780 C CA . SER B 1 301 ? -39.372 25.812 -9.830 1.00 33.45 299 SER B CA 1
ATOM 4781 C C . SER B 1 301 ? -38.800 25.020 -8.658 1.00 39.61 299 SER B C 1
ATOM 4782 O O . SER B 1 301 ? -37.853 25.446 -8.001 1.00 32.22 299 SER B O 1
ATOM 4785 N N . ILE B 1 302 ? -39.362 23.842 -8.418 1.00 41.51 300 ILE B N 1
ATOM 4786 C CA . ILE B 1 302 ? -38.867 22.978 -7.357 1.00 43.45 300 ILE B CA 1
ATOM 4787 C C . ILE B 1 302 ? -37.514 22.298 -7.691 1.00 37.78 300 ILE B C 1
ATOM 4788 O O . ILE B 1 302 ? -36.878 21.766 -6.801 1.00 39.74 300 ILE B O 1
ATOM 4793 N N . LEU B 1 303 ? -37.062 22.349 -8.947 1.00 30.89 301 LEU B N 1
ATOM 4794 C CA . LEU B 1 303 ? -35.739 21.800 -9.311 1.00 38.97 301 LEU B CA 1
ATOM 4795 C C . LEU B 1 303 ? -34.545 22.625 -8.770 1.00 41.44 301 LEU B C 1
ATOM 4796 O O . LEU B 1 303 ? -33.611 22.065 -8.193 1.00 43.83 301 LEU B O 1
ATOM 4801 N N . ALA B 1 304 ? -34.574 23.943 -8.943 1.00 32.22 302 ALA B N 1
ATOM 4802 C CA . ALA B 1 304 ? -33.506 24.780 -8.407 1.00 37.25 302 ALA B CA 1
ATOM 4803 C C . ALA B 1 304 ? -33.691 25.059 -6.913 1.00 25.33 302 ALA B C 1
ATOM 4804 O O . ALA B 1 304 ? -32.719 25.174 -6.180 1.00 33.73 302 ALA B O 1
ATOM 4806 N N . MET B 1 305 ? -34.938 25.141 -6.464 1.00 25.03 303 MET B N 1
ATOM 4807 C CA . MET B 1 305 ? -35.201 25.430 -5.051 1.00 34.35 303 MET B CA 1
ATOM 4808 C C . MET B 1 305 ? -34.891 24.233 -4.132 1.00 33.37 303 MET B C 1
ATOM 4809 O O . MET B 1 305 ? -34.574 24.412 -2.947 1.00 39.75 303 MET B O 1
ATOM 4814 N N . SER B 1 306 ? -34.972 23.020 -4.686 1.00 34.37 304 SER B N 1
ATOM 4815 C CA . SER B 1 306 ? -34.604 21.809 -3.951 1.00 27.92 304 SER B CA 1
ATOM 4816 C C . SER B 1 306 ? -33.094 21.625 -3.858 1.00 24.66 304 SER B C 1
ATOM 4817 O O . SER B 1 306 ? -32.599 21.234 -2.805 1.00 34.31 304 SER B O 1
ATOM 4820 N N . PHE B 1 307 ? -32.372 21.907 -4.946 1.00 27.03 305 PHE B N 1
ATOM 4821 C CA . PHE B 1 307 ? -30.894 21.895 -4.944 1.00 33.61 305 PHE B CA 1
ATOM 4822 C C . PHE B 1 307 ? -30.342 22.881 -3.909 1.00 23.69 305 PHE B C 1
ATOM 4823 O O . PHE B 1 307 ? -29.391 22.569 -3.184 1.00 36.64 305 PHE B O 1
ATOM 4831 N N . SER B 1 308 ? -30.958 24.060 -3.824 1.00 33.01 306 SER B N 1
ATOM 4832 C CA . SER B 1 308 ? -30.623 25.040 -2.782 1.00 29.90 306 SER B CA 1
ATOM 4833 C C . SER B 1 308 ? -30.982 24.574 -1.382 1.00 25.16 306 SER B C 1
ATOM 4834 O O . SER B 1 308 ? -30.225 24.819 -0.446 1.00 32.48 306 SER B O 1
ATOM 4837 N N . ALA B 1 309 ? -32.131 23.911 -1.247 1.00 29.14 307 ALA B N 1
ATOM 4838 C CA . ALA B 1 309 ? -32.575 23.339 0.034 1.00 28.06 307 ALA B CA 1
ATOM 4839 C C . ALA B 1 309 ? -31.630 22.235 0.511 1.00 24.26 307 ALA B C 1
ATOM 4840 O O . ALA B 1 309 ? -31.280 22.182 1.695 1.00 26.85 307 ALA B O 1
ATOM 4842 N N . ASN B 1 310 ? -31.181 21.382 -0.416 1.00 27.96 308 ASN B N 1
ATOM 4843 C CA . ASN B 1 310 ? -30.186 20.342 -0.101 1.00 27.85 308 ASN B CA 1
ATOM 4844 C C . ASN B 1 310 ? -28.927 20.960 0.488 1.00 26.16 308 ASN B C 1
ATOM 4845 O O . ASN B 1 310 ? -28.352 20.438 1.463 1.00 30.37 308 ASN B O 1
ATOM 4850 N N . LEU B 1 311 ? -28.529 22.100 -0.072 1.00 26.72 309 LEU B N 1
ATOM 4851 C CA . LEU B 1 311 ? -27.326 22.791 0.356 1.00 28.18 309 LEU B CA 1
ATOM 4852 C C . LEU B 1 311 ? -27.471 23.445 1.720 1.00 26.25 309 LEU B C 1
ATOM 4853 O O . LEU B 1 311 ? -26.641 23.237 2.591 1.00 30.99 309 LEU B O 1
ATOM 4858 N N . ALA B 1 312 ? -28.523 24.232 1.904 1.00 33.85 310 ALA B N 1
ATOM 4859 C CA . ALA B 1 312 ? -28.707 24.956 3.156 1.00 30.14 310 ALA B CA 1
ATOM 4860 C C . ALA B 1 312 ? -28.905 23.999 4.341 1.00 31.65 310 ALA B C 1
ATOM 4861 O O . ALA B 1 312 ? -28.332 24.203 5.416 1.00 30.24 310 ALA B O 1
ATOM 4863 N N . ALA B 1 313 ? -29.682 22.938 4.123 1.00 36.49 311 ALA B N 1
ATOM 4864 C CA . ALA B 1 313 ? -29.960 21.962 5.175 1.00 34.96 311 ALA B CA 1
ATOM 4865 C C . ALA B 1 313 ? -28.729 21.107 5.424 1.00 40.72 311 ALA B C 1
ATOM 4866 O O . ALA B 1 313 ? -28.398 20.816 6.576 1.00 32.51 311 ALA B O 1
ATOM 4868 N N . GLY B 1 314 ? -28.052 20.729 4.340 1.00 21.18 312 GLY B N 1
ATOM 4869 C CA . GLY B 1 314 ? -26.870 19.868 4.422 1.00 26.63 312 GLY B CA 1
ATOM 4870 C C . GLY B 1 314 ? -25.676 20.549 5.067 1.00 31.75 312 GLY B C 1
ATOM 4871 O O . GLY B 1 314 ? -25.037 19.981 5.951 1.00 32.19 312 GLY B O 1
ATOM 4872 N N . ASN B 1 315 ? -25.381 21.775 4.647 1.00 28.95 313 ASN B N 1
ATOM 4873 C CA . ASN B 1 315 ? -24.292 22.543 5.263 1.00 26.45 313 ASN B CA 1
ATOM 4874 C C . ASN B 1 315 ? -24.584 22.973 6.692 1.00 31.10 313 ASN B C 1
ATOM 4875 O O . ASN B 1 315 ? -23.684 22.976 7.542 1.00 30.36 313 ASN B O 1
ATOM 4880 N N . GLY B 1 316 ? -25.838 23.345 6.943 1.00 31.97 314 GLY B N 1
ATOM 4881 C CA . GLY B 1 316 ? -26.243 23.933 8.222 1.00 33.58 314 GLY B CA 1
ATOM 4882 C C . GLY B 1 316 ? -25.825 25.393 8.268 1.00 36.90 314 GLY B C 1
ATOM 4883 O O . GLY B 1 316 ? -25.150 25.897 7.353 1.00 28.27 314 GLY B O 1
ATOM 4884 N N . GLY B 1 317 ? -26.253 26.087 9.313 1.00 27.01 315 GLY B N 1
ATOM 4885 C CA . GLY B 1 317 ? -25.762 27.426 9.585 1.00 35.20 315 GLY B CA 1
ATOM 4886 C C . GLY B 1 317 ? -26.546 28.577 8.991 1.00 32.62 315 GLY B C 1
ATOM 4887 O O . GLY B 1 317 ? -26.180 29.751 9.162 1.00 35.14 315 GLY B O 1
ATOM 4888 N N . PHE B 1 318 ? -27.636 28.259 8.308 1.00 33.79 316 PHE B N 1
ATOM 4889 C CA . PHE B 1 318 ? -28.458 29.288 7.666 1.00 32.85 316 PHE B CA 1
ATOM 4890 C C . PHE B 1 318 ? -29.586 29.702 8.615 1.00 30.77 316 PHE B C 1
ATOM 4891 O O . PHE B 1 318 ? -30.473 28.911 8.886 1.00 30.72 316 PHE B O 1
ATOM 4899 N N . ASP B 1 319 ? -29.542 30.933 9.127 1.00 30.56 317 ASP B N 1
ATOM 4900 C CA . ASP B 1 319 ? -30.624 31.471 9.951 1.00 40.23 317 ASP B CA 1
ATOM 4901 C C . ASP B 1 319 ? -31.856 31.846 9.123 1.00 35.63 317 ASP B C 1
ATOM 4902 O O . ASP B 1 319 ? -32.963 31.825 9.638 1.00 34.29 317 ASP B O 1
ATOM 4907 N N . PHE B 1 320 ? -31.668 32.199 7.852 1.00 26.57 318 PHE B N 1
ATOM 4908 C CA . PHE B 1 320 ? -32.791 32.657 7.032 1.00 20.47 318 PHE B CA 1
ATOM 4909 C C . PHE B 1 320 ? -32.977 31.825 5.769 1.00 23.92 318 PHE B C 1
ATOM 4910 O O . PHE B 1 320 ? -32.054 31.664 4.980 1.00 30.98 318 PHE B O 1
ATOM 4918 N N . ILE B 1 321 ? -34.193 31.325 5.583 1.00 22.34 319 ILE B N 1
ATOM 4919 C CA . ILE B 1 321 ? -34.564 30.491 4.444 1.00 27.17 319 ILE B CA 1
ATOM 4920 C C . ILE B 1 321 ? -35.667 31.207 3.673 1.00 32.59 319 ILE B C 1
ATOM 4921 O O . ILE B 1 321 ? -36.717 31.551 4.232 1.00 25.08 319 ILE B O 1
ATOM 4926 N N . ASP B 1 322 ? -35.416 31.431 2.385 1.00 21.00 320 ASP B N 1
ATOM 4927 C CA . ASP B 1 322 ? -36.311 32.199 1.525 1.00 20.81 320 ASP B CA 1
ATOM 4928 C C . ASP B 1 322 ? -36.498 31.397 0.247 1.00 30.77 320 ASP B C 1
ATOM 4929 O O . ASP B 1 322 ? -36.010 31.760 -0.830 1.00 27.90 320 ASP B O 1
ATOM 4934 N N . LEU B 1 323 ? -37.189 30.269 0.392 1.00 38.20 321 LEU B N 1
ATOM 4935 C CA . LEU B 1 323 ? -37.322 29.279 -0.678 1.00 30.15 321 LEU B CA 1
ATOM 4936 C C . LEU B 1 323 ? -38.782 29.048 -1.051 1.00 34.49 321 LEU B C 1
ATOM 4937 O O . LEU B 1 323 ? -39.295 27.924 -0.988 1.00 32.37 321 LEU B O 1
ATOM 4942 N N . ASP B 1 324 ? -39.439 30.124 -1.470 1.00 33.11 322 ASP B N 1
ATOM 4943 C CA . ASP B 1 324 ? -40.894 30.148 -1.553 1.00 36.31 322 ASP B CA 1
ATOM 4944 C C . ASP B 1 324 ? -41.464 30.299 -2.968 1.00 37.69 322 ASP B C 1
ATOM 4945 O O . ASP B 1 324 ? -42.682 30.316 -3.130 1.00 39.85 322 ASP B O 1
ATOM 4950 N N . THR B 1 325 ? -40.606 30.402 -3.987 1.00 33.49 323 THR B N 1
ATOM 4951 C CA . THR B 1 325 ? -41.118 30.600 -5.359 1.00 41.70 323 THR B CA 1
ATOM 4952 C C . THR B 1 325 ? -41.913 29.436 -5.993 1.00 49.94 323 THR B C 1
ATOM 4953 O O . THR B 1 325 ? -42.777 29.707 -6.832 1.00 41.96 323 THR B O 1
ATOM 4957 N N . PRO B 1 326 ? -41.630 28.154 -5.613 1.00 49.50 324 PRO B N 1
ATOM 4958 C CA . PRO B 1 326 ? -42.552 27.063 -5.974 1.00 43.65 324 PRO B CA 1
ATOM 4959 C C . PRO B 1 326 ? -44.021 27.289 -5.593 1.00 38.63 324 PRO B C 1
ATOM 4960 O O . PRO B 1 326 ? -44.906 26.867 -6.336 1.00 39.90 324 PRO B O 1
ATOM 4964 N N . LEU B 1 327 ? -44.270 27.964 -4.470 1.00 36.76 325 LEU B N 1
ATOM 4965 C CA . LEU B 1 327 ? -45.630 28.352 -4.062 1.00 37.37 325 LEU B CA 1
ATOM 4966 C C . LEU B 1 327 ? -46.303 29.353 -5.011 1.00 42.66 325 LEU B C 1
ATOM 4967 O O . LEU B 1 327 ? -47.525 29.527 -4.976 1.00 37.66 325 LEU B O 1
ATOM 4972 N N . PHE B 1 328 ? -45.503 29.993 -5.860 1.00 40.57 326 PHE B N 1
ATOM 4973 C CA . PHE B 1 328 ? -46.001 30.973 -6.816 1.00 43.41 326 PHE B CA 1
ATOM 4974 C C . PHE B 1 328 ? -46.062 30.427 -8.234 1.00 37.84 326 PHE B C 1
ATOM 4975 O O . PHE B 1 328 ? -46.424 31.143 -9.153 1.00 49.82 326 PHE B O 1
ATOM 4983 N N . ILE B 1 329 ? -45.714 29.159 -8.408 1.00 36.75 327 ILE B N 1
ATOM 4984 C CA . ILE B 1 329 ? -45.737 28.539 -9.726 1.00 41.12 327 ILE B CA 1
ATOM 4985 C C . ILE B 1 329 ? -47.043 27.755 -9.904 1.00 49.75 327 ILE B C 1
ATOM 4986 O O . ILE B 1 329 ? -47.418 26.970 -9.029 1.00 47.68 327 ILE B O 1
ATOM 4991 N N . ALA B 1 330 ? -47.736 27.994 -11.022 1.00 52.39 328 ALA B N 1
ATOM 4992 C CA . ALA B 1 330 ? -49.049 27.382 -11.289 1.00 51.68 328 ALA B CA 1
ATOM 4993 C C . ALA B 1 330 ? -48.985 25.910 -11.699 1.00 47.59 328 ALA B C 1
ATOM 4994 O O . ALA B 1 330 ? -49.739 25.097 -11.165 1.00 53.10 328 ALA B O 1
ATOM 4996 N N . GLU B 1 331 ? -48.106 25.578 -12.648 1.00 46.85 329 GLU B N 1
ATOM 4997 C CA . GLU B 1 331 ? -47.861 24.180 -13.050 1.00 57.24 329 GLU B CA 1
ATOM 4998 C C . GLU B 1 331 ? -46.429 23.939 -13.542 1.00 51.43 329 GLU B C 1
ATOM 4999 O O . GLU B 1 331 ? -45.810 24.835 -14.121 1.00 50.31 329 GLU B O 1
ATOM 5005 N N . HIS B 1 332 ? -45.917 22.729 -13.305 1.00 51.87 330 HIS B N 1
ATOM 5006 C CA . HIS B 1 332 ? -44.500 22.399 -13.552 1.00 57.68 330 HIS B CA 1
ATOM 5007 C C . HIS B 1 332 ? -44.272 20.927 -13.957 1.00 53.12 330 HIS B C 1
ATOM 5008 O O . HIS B 1 332 ? -44.965 20.037 -13.461 1.00 57.89 330 HIS B O 1
ATOM 5015 N N . PRO B 1 333 ? -43.285 20.662 -14.845 1.00 51.91 331 PRO B N 1
ATOM 5016 C CA . PRO B 1 333 ? -43.083 19.304 -15.361 1.00 52.82 331 PRO B CA 1
ATOM 5017 C C . PRO B 1 333 ? -42.178 18.426 -14.487 1.00 52.11 331 PRO B C 1
ATOM 5018 O O . PRO B 1 333 ? -41.617 17.439 -14.977 1.00 49.03 331 PRO B O 1
ATOM 5022 N N . PHE B 1 334 ? -42.041 18.780 -13.211 1.00 46.39 332 PHE B N 1
ATOM 5023 C CA . PHE B 1 334 ? -41.138 18.066 -12.315 1.00 43.54 332 PHE B CA 1
ATOM 5024 C C . PHE B 1 334 ? -41.878 17.273 -11.246 1.00 48.57 332 PHE B C 1
ATOM 5025 O O . PHE B 1 334 ? -43.008 17.618 -10.862 1.00 35.40 332 PHE B O 1
ATOM 5033 N N . ILE B 1 335 ? -41.229 16.201 -10.791 1.00 37.84 333 ILE B N 1
ATOM 5034 C CA . ILE B 1 335 ? -41.701 15.404 -9.664 1.00 37.32 333 ILE B CA 1
ATOM 5035 C C . ILE B 1 335 ? -40.598 15.260 -8.620 1.00 33.81 333 ILE B C 1
ATOM 5036 O O . ILE B 1 335 ? -39.416 15.259 -8.952 1.00 37.67 333 ILE B O 1
ATOM 5041 N N . GLY B 1 336 ? -40.991 15.151 -7.355 1.00 35.70 334 GLY B N 1
ATOM 5042 C CA . GLY B 1 336 ? -40.032 14.983 -6.269 1.00 41.58 334 GLY B CA 1
ATOM 5043 C C . GLY B 1 336 ? -39.602 16.305 -5.660 1.00 47.57 334 GLY B C 1
ATOM 5044 O O . GLY B 1 336 ? -40.419 17.217 -5.496 1.00 50.64 334 GLY B O 1
ATOM 5045 N N . GLY B 1 337 ? -38.318 16.405 -5.325 1.00 36.42 335 GLY B N 1
ATOM 5046 C CA . GLY B 1 337 ? -37.788 17.568 -4.612 1.00 47.20 335 GLY B CA 1
ATOM 5047 C C . GLY B 1 337 ? -38.139 17.506 -3.136 1.00 41.40 335 GLY B C 1
ATOM 5048 O O . GLY B 1 337 ? -38.423 16.424 -2.614 1.00 47.57 335 GLY B O 1
ATOM 5049 N N . PHE B 1 338 ? -38.112 18.651 -2.452 1.00 40.62 336 PHE B N 1
ATOM 5050 C CA . PHE B 1 338 ? -38.601 18.691 -1.074 1.00 34.85 336 PHE B CA 1
ATOM 5051 C C . PHE B 1 338 ? -40.108 18.551 -1.024 1.00 38.63 336 PHE B C 1
ATOM 5052 O O . PHE B 1 338 ? -40.822 19.092 -1.872 1.00 46.76 336 PHE B O 1
ATOM 5060 N N . ALA B 1 339 ? -40.576 17.795 -0.038 1.00 42.35 337 ALA B N 1
ATOM 5061 C CA . ALA B 1 339 ? -41.983 17.781 0.326 1.00 46.56 337 ALA B CA 1
ATOM 5062 C C . ALA B 1 339 ? -42.215 18.948 1.278 1.00 37.74 337 ALA B C 1
ATOM 5063 O O . ALA B 1 339 ? -41.462 19.127 2.237 1.00 32.45 337 ALA B O 1
ATOM 5065 N N . GLN B 1 340 ? -43.237 19.754 0.997 1.00 36.71 338 GLN B N 1
ATOM 5066 C CA . GLN B 1 340 ? -43.517 20.945 1.797 1.00 35.41 338 GLN B CA 1
ATOM 5067 C C . GLN B 1 340 ? -44.869 20.869 2.500 1.00 35.30 338 GLN B C 1
ATOM 5068 O O . GLN B 1 340 ? -45.874 20.511 1.886 1.00 34.04 338 GLN B O 1
ATOM 5074 N N . THR B 1 341 ? -44.865 21.223 3.786 1.00 31.41 339 THR B N 1
ATOM 5075 C CA . THR B 1 341 ? -46.056 21.282 4.627 1.00 35.53 339 THR B CA 1
ATOM 5076 C C . THR B 1 341 ? -45.951 22.561 5.454 1.00 35.45 339 THR B C 1
ATOM 5077 O O . THR B 1 341 ? -45.075 22.668 6.306 1.00 33.95 339 THR B O 1
ATOM 5081 N N . GLY B 1 342 ? -46.832 23.530 5.193 1.00 31.75 340 GLY B N 1
ATOM 5082 C CA . GLY B 1 342 ? -46.705 24.887 5.760 1.00 40.96 340 GLY B CA 1
ATOM 5083 C C . GLY B 1 342 ? -45.432 25.587 5.286 1.00 31.41 340 GLY B C 1
ATOM 5084 O O . GLY B 1 342 ? -45.248 25.798 4.089 1.00 30.92 340 GLY B O 1
ATOM 5085 N N . GLY B 1 343 ? -44.550 25.928 6.223 1.00 40.22 341 GLY B N 1
ATOM 5086 C CA . GLY B 1 343 ? -43.234 26.484 5.874 1.00 46.59 341 GLY B CA 1
ATOM 5087 C C . GLY B 1 343 ? -42.093 25.482 5.984 1.00 42.34 341 GLY B C 1
ATOM 5088 O O . GLY B 1 343 ? -40.934 25.808 5.715 1.00 34.27 341 GLY B O 1
ATOM 5089 N N . THR B 1 344 ? -42.435 24.257 6.367 1.00 35.21 342 THR B N 1
ATOM 5090 C CA . THR B 1 344 ? -41.469 23.198 6.631 1.00 29.65 342 THR B CA 1
ATOM 5091 C C . THR B 1 344 ? -41.122 22.463 5.333 1.00 35.01 342 THR B C 1
ATOM 5092 O O . THR B 1 344 ? -42.015 22.008 4.615 1.00 29.30 342 THR B O 1
ATOM 5096 N N . LEU B 1 345 ? -39.824 22.363 5.039 1.00 32.15 343 LEU B N 1
ATOM 5097 C CA . LEU B 1 345 ? -39.322 21.716 3.814 1.00 36.09 343 LEU B CA 1
ATOM 5098 C C . LEU B 1 345 ? -38.550 20.463 4.194 1.00 33.11 343 LEU B C 1
ATOM 5099 O O . LEU B 1 345 ? -37.492 20.552 4.791 1.00 36.65 343 LEU B O 1
ATOM 5104 N N . GLN B 1 346 ? -39.096 19.300 3.855 1.00 45.15 344 GLN B N 1
ATOM 5105 C CA . GLN B 1 346 ? -38.522 18.018 4.245 1.00 29.58 344 GLN B CA 1
ATOM 5106 C C . GLN B 1 346 ? -37.790 17.359 3.089 1.00 35.20 344 GLN B C 1
ATOM 5107 O O . GLN B 1 346 ? -38.346 17.213 1.998 1.00 33.03 344 GLN B O 1
ATOM 5113 N N . LEU B 1 347 ? -36.542 16.966 3.337 1.00 41.10 345 LEU B N 1
ATOM 5114 C CA . LEU B 1 347 ? -35.730 16.234 2.359 1.00 36.53 345 LEU B CA 1
ATOM 5115 C C . LEU B 1 347 ? -35.746 14.746 2.663 1.00 40.93 345 LEU B C 1
ATOM 5116 O O . LEU B 1 347 ? -35.915 14.344 3.821 1.00 36.89 345 LEU B O 1
ATOM 5121 N N . ALA B 1 348 ? -35.544 13.937 1.623 1.00 42.44 346 ALA B N 1
ATOM 5122 C CA . ALA B 1 348 ? -35.599 12.479 1.746 1.00 47.67 346 ALA B CA 1
ATOM 5123 C C . ALA B 1 348 ? -34.283 11.799 1.395 1.00 42.93 346 ALA B C 1
ATOM 5124 O O . ALA B 1 348 ? -33.414 12.398 0.763 1.00 48.91 346 ALA B O 1
ATOM 5126 N N . ASP B 1 349 ? -34.166 10.536 1.799 1.00 40.05 347 ASP B N 1
ATOM 5127 C CA . ASP B 1 349 ? -33.026 9.676 1.487 1.00 44.86 347 ASP B CA 1
ATOM 5128 C C . ASP B 1 349 ? -33.015 9.232 0.033 1.00 42.42 347 ASP B C 1
ATOM 5129 O O . ASP B 1 349 ? -33.280 8.068 -0.281 1.00 56.64 347 ASP B O 1
ATOM 5134 N N . VAL B 1 350 ? -32.703 10.175 -0.848 1.00 38.06 348 VAL B N 1
ATOM 5135 C CA . VAL B 1 350 ? -32.706 9.961 -2.282 1.00 39.07 348 VAL B CA 1
ATOM 5136 C C . VAL B 1 350 ? -31.407 10.566 -2.803 1.00 35.96 348 VAL B C 1
ATOM 5137 O O . VAL B 1 350 ? -31.040 11.671 -2.415 1.00 28.65 348 VAL B O 1
ATOM 5141 N N . ALA B 1 351 ? -30.710 9.827 -3.664 1.00 36.84 349 ALA B N 1
ATOM 5142 C CA . ALA B 1 351 ? -29.530 10.340 -4.353 1.00 37.81 349 ALA B CA 1
ATOM 5143 C C . ALA B 1 351 ? -29.826 11.612 -5.179 1.00 39.95 349 ALA B C 1
ATOM 5144 O O . ALA B 1 351 ? -30.961 11.837 -5.622 1.00 31.28 349 ALA B O 1
ATOM 5146 N N . GLY B 1 352 ? -28.813 12.462 -5.339 1.00 41.10 350 GLY B N 1
ATOM 5147 C CA . GLY B 1 352 ? -28.980 13.732 -6.049 1.00 36.03 350 GLY B CA 1
ATOM 5148 C C . GLY B 1 352 ? -29.883 14.687 -5.294 1.00 36.93 350 GLY B C 1
ATOM 5149 O O . GLY B 1 352 ? -29.980 14.601 -4.069 1.00 37.68 350 GLY B O 1
ATOM 5150 N N . HIS B 1 353 ? -30.542 15.598 -6.012 1.00 40.29 351 HIS B N 1
ATOM 5151 C CA . HIS B 1 353 ? -31.487 16.532 -5.379 1.00 34.16 351 HIS B CA 1
ATOM 5152 C C . HIS B 1 353 ? -32.872 15.907 -5.252 1.00 39.37 351 HIS B C 1
ATOM 5153 O O . HIS B 1 353 ? -33.754 16.471 -4.605 1.00 42.98 351 HIS B O 1
ATOM 5160 N N . GLY B 1 354 ? -33.059 14.748 -5.881 1.00 33.46 352 GLY B N 1
ATOM 5161 C CA . GLY B 1 354 ? -34.336 14.054 -5.842 1.00 29.11 352 GLY B CA 1
ATOM 5162 C C . GLY B 1 354 ? -35.467 14.691 -6.638 1.00 35.30 352 GLY B C 1
ATOM 5163 O O . GLY B 1 354 ? -36.637 14.499 -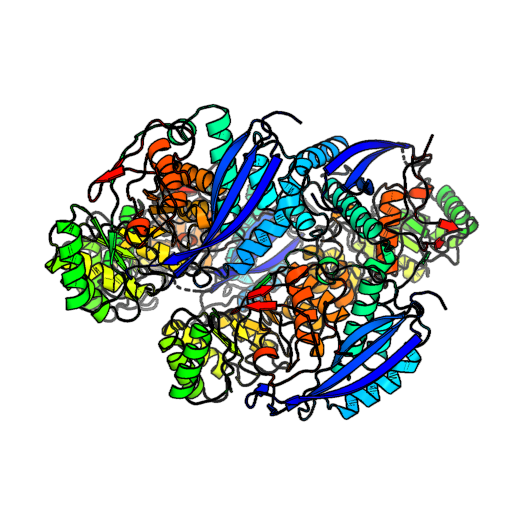6.316 1.00 25.63 352 GLY B O 1
ATOM 5164 N N . VAL B 1 355 ? -35.137 15.471 -7.664 1.00 38.39 353 VAL B N 1
ATOM 5165 C CA . VAL B 1 355 ? -36.174 15.893 -8.611 1.00 37.97 353 VAL B CA 1
ATOM 5166 C C . VAL B 1 355 ? -35.983 15.255 -9.992 1.00 31.30 353 VAL B C 1
ATOM 5167 O O . VAL B 1 355 ? -34.863 15.100 -10.474 1.00 31.93 353 VAL B O 1
ATOM 5171 N N . ASN B 1 356 ? -37.102 14.843 -10.583 1.00 37.03 354 ASN B N 1
ATOM 5172 C CA . ASN B 1 356 ? -37.111 14.121 -11.843 1.00 35.85 354 ASN B CA 1
ATOM 5173 C C . ASN B 1 356 ? -38.127 14.683 -12.822 1.00 38.26 354 ASN B C 1
ATOM 5174 O O . ASN B 1 356 ? -38.990 15.477 -12.446 1.00 37.27 354 ASN B O 1
ATOM 5179 N N . LEU B 1 357 ? -37.999 14.275 -14.081 1.00 42.57 355 LEU B N 1
ATOM 5180 C CA . LEU B 1 357 ? -38.966 14.606 -15.115 1.00 43.76 355 LEU B CA 1
ATOM 5181 C C . LEU B 1 357 ? -40.019 13.519 -15.183 1.00 43.74 355 LEU B C 1
ATOM 5182 O O . LEU B 1 357 ? -39.734 12.351 -14.892 1.00 54.56 355 LEU B O 1
ATOM 5187 N N . GLU B 1 358 ? -41.232 13.911 -15.564 1.00 50.10 356 GLU B N 1
ATOM 5188 C CA . GLU B 1 358 ? -42.291 12.963 -15.916 1.00 55.43 356 GLU B CA 1
ATOM 5189 C C . GLU B 1 358 ? -41.912 12.236 -17.204 1.00 54.41 356 GLU B C 1
ATOM 5190 O O . GLU B 1 358 ? -41.316 12.831 -18.103 1.00 58.78 356 GLU B O 1
ATOM 5196 N N . GLY B 1 359 ? -42.255 10.954 -17.292 1.00 54.03 357 GLY B N 1
ATOM 5197 C CA . GLY B 1 359 ? -41.906 10.142 -18.456 1.00 52.35 357 GLY B CA 1
ATOM 5198 C C . GLY B 1 359 ? -42.881 10.299 -19.606 1.00 50.42 357 GLY B C 1
ATOM 5199 O O . GLY B 1 359 ? -43.102 11.410 -20.102 1.00 51.33 357 GLY B O 1
ATOM 5200 N N . SER C 1 2 ? 16.382 44.471 21.810 1.00 55.08 0 SER C N 1
ATOM 5201 C CA . SER C 1 2 ? 14.946 44.446 22.209 1.00 55.59 0 SER C CA 1
ATOM 5202 C C . SER C 1 2 ? 14.749 43.692 23.524 1.00 55.97 0 SER C C 1
ATOM 5203 O O . SER C 1 2 ? 14.756 42.459 23.555 1.00 56.53 0 SER C O 1
ATOM 5206 N N . LEU C 1 3 ? 14.488 44.462 24.574 1.00 55.62 1 LEU C N 1
ATOM 5207 C CA . LEU C 1 3 ? 13.947 43.974 25.838 1.00 55.58 1 LEU C CA 1
ATOM 5208 C C . LEU C 1 3 ? 12.612 43.272 25.788 1.00 51.17 1 LEU C C 1
ATOM 5209 O O . LEU C 1 3 ? 11.870 43.374 24.838 1.00 43.91 1 LEU C O 1
ATOM 5214 N N . PRO C 1 4 ? 12.305 42.595 26.872 1.00 48.31 2 PRO C N 1
ATOM 5215 C CA . PRO C 1 4 ? 11.060 41.864 26.985 1.00 50.34 2 PRO C CA 1
ATOM 5216 C C . PRO C 1 4 ? 9.962 42.750 27.503 1.00 55.63 2 PRO C C 1
ATOM 5217 O O . PRO C 1 4 ? 8.842 42.285 27.578 1.00 55.81 2 PRO C O 1
ATOM 5221 N N . THR C 1 5 ? 10.271 43.980 27.900 1.00 61.03 3 THR C N 1
ATOM 5222 C CA . THR C 1 5 ? 9.180 44.940 28.074 1.00 63.65 3 THR C CA 1
ATOM 5223 C C . THR C 1 5 ? 9.160 46.027 26.991 1.00 68.11 3 THR C C 1
ATOM 5224 O O . THR C 1 5 ? 8.524 47.071 27.160 1.00 71.37 3 THR C O 1
ATOM 5228 N N . THR C 1 6 ? 9.857 45.774 25.884 1.00 65.41 4 THR C N 1
ATOM 5229 C CA . THR C 1 6 ? 9.778 46.630 24.704 1.00 62.34 4 THR C CA 1
ATOM 5230 C C . THR C 1 6 ? 8.441 46.383 24.018 1.00 65.46 4 THR C C 1
ATOM 5231 O O . THR C 1 6 ? 8.047 45.234 23.808 1.00 67.44 4 THR C O 1
ATOM 5235 N N . ILE C 1 7 ? 7.737 47.468 23.706 1.00 64.13 5 ILE C N 1
ATOM 5236 C CA . ILE C 1 7 ? 6.509 47.396 22.930 1.00 66.51 5 ILE C CA 1
ATOM 5237 C C . ILE C 1 7 ? 6.829 47.021 21.481 1.00 66.96 5 ILE C C 1
ATOM 5238 O O . ILE C 1 7 ? 7.566 47.731 20.791 1.00 62.63 5 ILE C O 1
ATOM 5243 N N . GLN C 1 8 ? 6.281 45.891 21.039 1.00 68.05 6 GLN C N 1
ATOM 5244 C CA . GLN C 1 8 ? 6.352 45.490 19.639 1.00 75.53 6 GLN C CA 1
ATOM 5245 C C . GLN C 1 8 ? 5.282 46.240 18.842 1.00 79.39 6 GLN C C 1
ATOM 5246 O O . GLN C 1 8 ? 5.265 47.475 18.825 1.00 77.76 6 GLN C O 1
ATOM 5252 N N . ALA C 1 9 ? 4.396 45.499 18.183 1.00 83.51 7 ALA C N 1
ATOM 5253 C CA . ALA C 1 9 ? 3.270 46.103 17.481 1.00 85.54 7 ALA C CA 1
ATOM 5254 C C . ALA C 1 9 ? 2.011 46.021 18.331 1.00 88.09 7 ALA C C 1
ATOM 5255 O O . ALA C 1 9 ? 1.858 45.113 19.152 1.00 93.44 7 ALA C O 1
ATOM 5257 N N . ILE C 1 10 ? 1.117 46.984 18.124 1.00 87.12 8 ILE C N 1
ATOM 5258 C CA . ILE C 1 10 ? -0.128 47.092 18.877 1.00 78.82 8 ILE C CA 1
ATOM 5259 C C . ILE C 1 10 ? -1.313 46.852 17.938 1.00 79.46 8 ILE C C 1
ATOM 5260 O O . ILE C 1 10 ? -1.444 47.519 16.909 1.00 81.54 8 ILE C O 1
ATOM 5265 N N . SER C 1 11 ? -2.166 45.891 18.287 1.00 75.62 9 SER C N 1
ATOM 5266 C CA . SER C 1 11 ? -3.321 45.563 17.457 1.00 74.38 9 SER C CA 1
ATOM 5267 C C . SER C 1 11 ? -4.609 46.189 17.991 1.00 77.82 9 SER C C 1
ATOM 5268 O O . SER C 1 11 ? -5.079 45.842 19.077 1.00 79.67 9 SER C O 1
ATOM 5271 N N . ALA C 1 12 ? -5.167 47.117 17.219 1.00 80.73 10 ALA C N 1
ATOM 5272 C CA . ALA C 1 12 ? -6.441 47.741 17.560 1.00 80.77 10 ALA C CA 1
ATOM 5273 C C . ALA C 1 12 ? -7.560 47.212 16.671 1.00 78.11 10 ALA C C 1
ATOM 5274 O O . ALA C 1 12 ? -7.471 47.273 15.442 1.00 80.63 10 ALA C O 1
ATOM 5276 N N . GLU C 1 13 ? -8.605 46.687 17.304 1.00 71.56 11 GLU C N 1
ATOM 5277 C CA . GLU C 1 13 ? -9.771 46.182 16.587 1.00 67.15 11 GLU C CA 1
ATOM 5278 C C . GLU C 1 13 ? -11.061 46.850 17.069 1.00 66.04 11 GLU C C 1
ATOM 5279 O O . GLU C 1 13 ? -11.109 47.413 18.165 1.00 64.06 11 GLU C O 1
ATOM 5285 N N . ALA C 1 14 ? -12.098 46.787 16.237 1.00 60.11 12 ALA C N 1
ATOM 5286 C CA . ALA C 1 14 ? -13.407 47.326 16.585 1.00 55.96 12 ALA C CA 1
ATOM 5287 C C . ALA C 1 14 ? -14.249 46.279 17.310 1.00 57.37 12 ALA C C 1
ATOM 5288 O O . ALA C 1 14 ? -14.266 45.108 16.927 1.00 49.60 12 ALA C O 1
ATOM 5290 N N . ILE C 1 15 ? -14.934 46.707 18.367 1.00 64.55 13 ILE C N 1
ATOM 5291 C CA . ILE C 1 15 ? -15.809 45.824 19.144 1.00 69.02 13 ILE C CA 1
ATOM 5292 C C . ILE C 1 15 ? -17.190 46.439 19.384 1.00 67.64 13 ILE C C 1
ATOM 5293 O O . ILE C 1 15 ? -17.340 47.388 20.157 1.00 66.44 13 ILE C O 1
ATOM 5298 N N . ASN C 1 16 ? -18.193 45.890 18.702 1.00 66.46 14 ASN C N 1
ATOM 5299 C CA . ASN C 1 16 ? -19.574 46.356 18.824 1.00 68.05 14 ASN C CA 1
ATOM 5300 C C . ASN C 1 16 ? -20.411 45.401 19.670 1.00 72.79 14 ASN C C 1
ATOM 5301 O O . ASN C 1 16 ? -20.571 44.229 19.323 1.00 72.79 14 ASN C O 1
ATOM 5306 N N . LEU C 1 17 ? -20.943 45.909 20.780 1.00 79.92 15 LEU C N 1
ATOM 5307 C CA . LEU C 1 17 ? -21.599 45.067 21.783 1.00 87.05 15 LEU C CA 1
ATOM 5308 C C . LEU C 1 17 ? -23.074 45.431 21.994 1.00 88.72 15 LEU C C 1
ATOM 5309 O O . LEU C 1 17 ? -23.398 46.606 22.194 1.00 87.60 15 LEU C O 1
ATOM 5314 N N . PRO C 1 18 ? -23.970 44.420 21.956 1.00 89.09 16 PRO C N 1
ATOM 5315 C CA . PRO C 1 18 ? -25.407 44.653 22.126 1.00 89.97 16 PRO C CA 1
ATOM 5316 C C . PRO C 1 18 ? -25.814 44.911 23.579 1.00 90.43 16 PRO C C 1
ATOM 5317 O O . PRO C 1 18 ? -25.136 44.457 24.504 1.00 87.51 16 PRO C O 1
ATOM 5321 N N . LEU C 1 19 ? -26.921 45.629 23.759 1.00 93.59 17 LEU C N 1
ATOM 5322 C CA . LEU C 1 19 ? -27.397 46.031 25.085 1.00 91.79 17 LEU C CA 1
ATOM 5323 C C . LEU C 1 19 ? -28.627 45.227 25.534 1.00 93.26 17 LEU C C 1
ATOM 5324 O O . LEU C 1 19 ? -28.744 44.044 25.210 1.00 96.31 17 LEU C O 1
ATOM 5329 N N . THR C 1 20 ? -29.528 45.857 26.289 1.00 94.13 18 THR C N 1
ATOM 5330 C CA . THR C 1 20 ? -30.758 45.195 26.745 1.00 97.65 18 THR C CA 1
ATOM 5331 C C . THR C 1 20 ? -32.033 45.890 26.251 1.00 101.50 18 THR C C 1
ATOM 5332 O O . THR C 1 20 ? -32.998 45.220 25.868 1.00 102.25 18 THR C O 1
ATOM 5336 N N . GLU C 1 21 ? -32.029 47.225 26.261 1.00 103.32 19 GLU C N 1
ATOM 5337 C CA . GLU C 1 21 ? -33.163 48.028 25.777 1.00 103.47 19 GLU C CA 1
ATOM 5338 C C . GLU C 1 21 ? -32.737 49.406 25.268 1.00 103.98 19 GLU C C 1
ATOM 5339 O O . GLU C 1 21 ? -31.853 50.049 25.835 1.00 106.10 19 GLU C O 1
ATOM 5345 N N . ALA C 1 31 ? -28.658 50.706 20.623 1.00 92.63 29 ALA C N 1
ATOM 5346 C CA . ALA C 1 31 ? -28.534 49.341 21.127 1.00 91.29 29 ALA C CA 1
ATOM 5347 C C . ALA C 1 31 ? -27.144 48.751 20.872 1.00 88.88 29 ALA C C 1
ATOM 5348 O O . ALA C 1 31 ? -26.842 47.641 21.315 1.00 85.58 29 ALA C O 1
ATOM 5350 N N . VAL C 1 32 ? -26.307 49.502 20.157 1.00 87.19 30 VAL C N 1
ATOM 5351 C CA . VAL C 1 32 ? -24.954 49.069 19.805 1.00 84.77 30 VAL C CA 1
ATOM 5352 C C . VAL C 1 32 ? -23.922 50.066 20.344 1.00 78.52 30 VAL C C 1
ATOM 5353 O O . VAL C 1 32 ? -23.978 51.260 20.031 1.00 76.76 30 VAL C O 1
ATOM 5357 N N . ALA C 1 33 ? -22.998 49.571 21.166 1.00 68.67 31 ALA C N 1
ATOM 5358 C CA . ALA C 1 33 ? -21.896 50.383 21.675 1.00 56.01 31 ALA C CA 1
ATOM 5359 C C . ALA C 1 33 ? -20.651 50.190 20.809 1.00 48.38 31 ALA C C 1
ATOM 5360 O O . ALA C 1 33 ? -19.993 49.149 20.868 1.00 36.85 31 ALA C O 1
ATOM 5362 N N . ALA C 1 34 ? -20.346 51.202 20.001 1.00 44.18 32 ALA C N 1
ATOM 5363 C CA . ALA C 1 34 ? -19.238 51.148 19.051 1.00 49.84 32 ALA C CA 1
ATOM 5364 C C . ALA C 1 34 ? -17.891 51.405 19.730 1.00 50.67 32 ALA C C 1
ATOM 5365 O O . ALA C 1 34 ? -17.366 52.522 19.698 1.00 51.43 32 ALA C O 1
ATOM 5367 N N . ASN C 1 35 ? -17.340 50.355 20.336 1.00 55.27 33 ASN C N 1
ATOM 5368 C CA . ASN C 1 35 ? -16.094 50.441 21.104 1.00 58.40 33 ASN C CA 1
ATOM 5369 C C . ASN C 1 35 ? -14.859 49.954 20.340 1.00 58.64 33 ASN C C 1
ATOM 5370 O O . ASN C 1 35 ? -14.980 49.296 19.305 1.00 59.09 33 ASN C O 1
ATOM 5375 N N . VAL C 1 36 ? -13.676 50.294 20.852 1.00 56.94 34 VAL C N 1
ATOM 5376 C CA . VAL C 1 36 ? -12.406 49.857 20.266 1.00 58.47 34 VAL C CA 1
ATOM 5377 C C . VAL C 1 36 ? -11.584 49.089 21.305 1.00 59.40 34 VAL C C 1
ATOM 5378 O O . VAL C 1 36 ? -11.302 49.602 22.390 1.00 47.45 34 VAL C O 1
ATOM 5382 N N . LEU C 1 37 ? -11.212 47.857 20.962 1.00 62.77 35 LEU C N 1
ATOM 5383 C CA . LEU C 1 37 ? -10.344 47.038 21.802 1.00 58.23 35 LEU C CA 1
ATOM 5384 C C . LEU C 1 37 ? -8.877 47.327 21.487 1.00 57.06 35 LEU C C 1
ATOM 5385 O O . LEU C 1 37 ? -8.468 47.310 20.323 1.00 62.06 35 LEU C O 1
ATOM 5390 N N . VAL C 1 38 ? -8.101 47.602 22.533 1.00 48.07 36 VAL C N 1
ATOM 5391 C CA . VAL C 1 38 ? -6.671 47.874 22.401 1.00 46.13 36 VAL C CA 1
ATOM 5392 C C . VAL C 1 38 ? -5.884 46.702 22.984 1.00 49.53 36 VAL C C 1
ATOM 5393 O O . VAL C 1 38 ? -6.151 46.270 24.106 1.00 44.65 36 VAL C O 1
ATOM 5397 N N . LYS C 1 39 ? -4.936 46.179 22.206 1.00 59.66 37 LYS C N 1
ATOM 5398 C CA . LYS C 1 39 ? -4.088 45.062 22.633 1.00 65.26 37 LYS C CA 1
ATOM 5399 C C . LYS C 1 39 ? -2.608 45.383 22.423 1.00 68.29 37 LYS C C 1
ATOM 5400 O O . LYS C 1 39 ? -2.129 45.393 21.285 1.00 74.65 37 LYS C O 1
ATOM 5406 N N . VAL C 1 40 ? -1.885 45.645 23.512 1.00 67.01 38 VAL C N 1
ATOM 5407 C CA . VAL C 1 40 ? -0.430 45.811 23.424 1.00 70.56 38 VAL C CA 1
ATOM 5408 C C . VAL C 1 40 ? 0.286 44.476 23.637 1.00 70.68 38 VAL C C 1
ATOM 5409 O O . VAL C 1 40 ? -0.101 43.678 24.500 1.00 70.45 38 VAL C O 1
ATOM 5413 N N . GLN C 1 41 ? 1.310 44.229 22.824 1.00 66.35 39 GLN C N 1
ATOM 5414 C CA . GLN C 1 41 ? 2.128 43.031 22.972 1.00 62.49 39 GLN C CA 1
ATOM 5415 C C . GLN C 1 41 ? 3.607 43.353 23.120 1.00 60.62 39 GLN C C 1
ATOM 5416 O O . GLN C 1 41 ? 4.207 44.027 22.278 1.00 60.52 39 GLN C O 1
ATOM 5422 N N . LEU C 1 42 ? 4.173 42.864 24.218 1.00 58.20 40 LEU C N 1
ATOM 5423 C CA . LEU C 1 42 ? 5.585 43.024 24.526 1.00 58.77 40 LEU C CA 1
ATOM 5424 C C . LEU C 1 42 ? 6.325 41.760 24.107 1.00 58.56 40 LEU C C 1
ATOM 5425 O O . LEU C 1 42 ? 5.729 40.680 24.034 1.00 56.93 40 LEU C O 1
ATOM 5430 N N . ALA C 1 43 ? 7.623 41.888 23.848 1.00 57.28 41 ALA C N 1
ATOM 5431 C CA . ALA C 1 43 ? 8.434 40.762 23.388 1.00 52.72 41 ALA C CA 1
ATOM 5432 C C . ALA C 1 43 ? 8.829 39.805 24.523 1.00 49.62 41 ALA C C 1
ATOM 5433 O O . ALA C 1 43 ? 10.016 39.587 24.777 1.00 58.44 41 ALA C O 1
ATOM 5435 N N . ASP C 1 44 ? 7.819 39.248 25.197 1.00 42.93 42 ASP C N 1
ATOM 5436 C CA . ASP C 1 44 ? 7.992 38.223 26.237 1.00 31.42 42 ASP C CA 1
ATOM 5437 C C . ASP C 1 44 ? 6.724 37.391 26.465 1.00 26.64 42 ASP C C 1
ATOM 5438 O O . ASP C 1 44 ? 6.705 36.490 27.306 1.00 17.65 42 ASP C O 1
ATOM 5443 N N . GLY C 1 45 ? 5.667 37.720 25.724 1.00 30.21 43 GLY C N 1
ATOM 5444 C CA . GLY C 1 45 ? 4.426 36.946 25.742 1.00 36.79 43 GLY C CA 1
ATOM 5445 C C . GLY C 1 45 ? 3.315 37.510 26.609 1.00 40.43 43 GLY C C 1
ATOM 5446 O O . GLY C 1 45 ? 2.346 36.810 26.917 1.00 28.92 43 GLY C O 1
ATOM 5447 N N . THR C 1 46 ? 3.447 38.777 26.995 1.00 50.86 44 THR C N 1
ATOM 5448 C CA . THR C 1 46 ? 2.470 39.424 27.876 1.00 58.16 44 THR C CA 1
ATOM 5449 C C . THR C 1 46 ? 1.361 40.128 27.095 1.00 56.60 44 THR C C 1
ATOM 5450 O O . THR C 1 46 ? 1.613 40.762 26.066 1.00 57.83 44 THR C O 1
ATOM 5454 N N . LEU C 1 47 ? 0.138 40.008 27.609 1.00 54.83 45 LEU C N 1
ATOM 5455 C CA . LEU C 1 47 ? -1.069 40.496 26.943 1.00 56.20 45 LEU C CA 1
ATOM 5456 C C . LEU C 1 47 ? -1.724 41.645 27.723 1.00 59.16 45 LEU C C 1
ATOM 5457 O O . LEU C 1 47 ? -2.353 41.429 28.764 1.00 54.20 45 LEU C O 1
ATOM 5462 N N . GLY C 1 48 ? -1.571 42.865 27.211 1.00 61.91 46 GLY C N 1
ATOM 5463 C CA . GLY C 1 48 ? -2.148 44.048 27.849 1.00 64.02 46 GLY C CA 1
ATOM 5464 C C . GLY C 1 48 ? -3.376 44.570 27.134 1.00 64.93 46 GLY C C 1
ATOM 5465 O O . GLY C 1 48 ? -3.294 45.007 25.984 1.00 67.87 46 GLY C O 1
ATOM 5466 N N . LEU C 1 49 ? -4.513 44.532 27.827 1.00 59.19 47 LEU C N 1
ATOM 5467 C CA . LEU C 1 49 ? -5.807 44.881 27.236 1.00 57.65 47 LEU C CA 1
ATOM 5468 C C . LEU C 1 49 ? -6.312 46.262 27.643 1.00 54.16 47 LEU C C 1
ATOM 5469 O O . LEU C 1 49 ? -6.181 46.670 28.799 1.00 54.05 47 LEU C O 1
ATOM 5474 N N . GLY C 1 50 ? -6.894 46.967 26.679 1.00 48.05 48 GLY C N 1
ATOM 5475 C CA . GLY C 1 50 ? -7.486 48.278 26.909 1.00 40.95 48 GLY C CA 1
ATOM 5476 C C . GLY C 1 50 ? -8.804 48.438 26.179 1.00 46.18 48 GLY C C 1
ATOM 5477 O O . GLY C 1 50 ? -9.122 47.671 25.268 1.00 47.69 48 GLY C O 1
ATOM 5478 N N . GLU C 1 51 ? -9.583 49.433 26.587 1.00 45.63 49 GLU C N 1
ATOM 5479 C CA . GLU C 1 51 ? -10.863 49.704 25.947 1.00 40.70 49 GLU C CA 1
ATOM 5480 C C . GLU C 1 51 ? -11.027 51.187 25.688 1.00 44.22 49 GLU C C 1
ATOM 5481 O O . GLU C 1 51 ? -10.758 52.012 26.560 1.00 51.76 49 GLU C O 1
ATOM 5487 N N . ALA C 1 52 ? -11.450 51.510 24.473 1.00 42.31 50 ALA C N 1
ATOM 5488 C CA . ALA C 1 52 ? -11.927 52.838 24.152 1.00 41.92 50 ALA C CA 1
ATOM 5489 C C . ALA C 1 52 ? -13.437 52.741 23.984 1.00 47.16 50 ALA C C 1
ATOM 5490 O O . ALA C 1 52 ? -13.933 51.786 23.390 1.00 42.44 50 ALA C O 1
ATOM 5492 N N . ALA C 1 53 ? -14.165 53.705 24.543 1.00 56.56 51 ALA C N 1
ATOM 5493 C CA . ALA C 1 53 ? -15.625 53.757 24.406 1.00 61.46 51 ALA C CA 1
ATOM 5494 C C . ALA C 1 53 ? -16.133 55.192 24.207 1.00 64.65 51 ALA C C 1
ATOM 5495 O O . ALA C 1 53 ? -16.685 55.792 25.137 1.00 60.29 51 ALA C O 1
ATOM 5497 N N . PRO C 1 54 ? -15.955 55.744 22.987 1.00 69.56 52 PRO C N 1
ATOM 5498 C CA . PRO C 1 54 ? -16.345 57.132 22.738 1.00 72.11 52 PRO C CA 1
ATOM 5499 C C . PRO C 1 54 ? -17.858 57.283 22.621 1.00 75.65 52 PRO C C 1
ATOM 5500 O O . PRO C 1 54 ? -18.553 56.311 22.326 1.00 72.50 52 PRO C O 1
ATOM 5504 N N . PHE C 1 55 ? -18.356 58.491 22.865 1.00 85.38 53 PHE C N 1
ATOM 5505 C CA . PHE C 1 55 ? -19.793 58.755 22.835 1.00 97.63 53 PHE C CA 1
ATOM 5506 C C . PHE C 1 55 ? -20.181 59.541 21.575 1.00 103.71 53 PHE C C 1
ATOM 5507 O O . PHE C 1 55 ? -19.497 60.510 21.239 1.00 104.57 53 PHE C O 1
ATOM 5515 N N . PRO C 1 56 ? -21.264 59.108 20.874 1.00 108.95 54 PRO C N 1
ATOM 5516 C CA . PRO C 1 56 ? -21.879 59.628 19.640 1.00 113.61 54 PRO C CA 1
ATOM 5517 C C . PRO C 1 56 ? -21.645 61.095 19.261 1.00 118.20 54 PRO C C 1
ATOM 5518 O O . PRO C 1 56 ? -21.606 61.967 20.135 1.00 118.57 54 PRO C O 1
ATOM 5522 N N . ALA C 1 57 ? -21.538 61.337 17.952 1.00 120.97 55 ALA C N 1
ATOM 5523 C CA . ALA C 1 57 ? -21.145 62.630 17.369 1.00 121.97 55 ALA C CA 1
ATOM 5524 C C . ALA C 1 57 ? -22.023 63.836 17.742 1.00 122.74 55 ALA C C 1
ATOM 5525 O O . ALA C 1 57 ? -22.895 64.258 16.975 1.00 121.60 55 ALA C O 1
ATOM 5527 N N . VAL C 1 58 ? -21.771 64.363 18.939 1.00 124.06 56 VAL C N 1
ATOM 5528 C CA . VAL C 1 58 ? -22.338 65.623 19.429 1.00 123.51 56 VAL C CA 1
ATOM 5529 C C . VAL C 1 58 ? -21.299 66.243 20.387 1.00 124.03 56 VAL C C 1
ATOM 5530 O O . VAL C 1 58 ? -21.325 66.021 21.606 1.00 125.65 56 VAL C O 1
ATOM 5534 N N . SER C 1 59 ? -20.367 66.993 19.790 1.00 119.99 57 SER C N 1
ATOM 5535 C CA . SER C 1 59 ? -19.142 67.497 20.446 1.00 115.65 57 SER C CA 1
ATOM 5536 C C . SER C 1 59 ? -18.286 66.383 21.075 1.00 114.13 57 SER C C 1
ATOM 5537 O O . SER C 1 59 ? -17.731 66.549 22.167 1.00 116.43 57 SER C O 1
ATOM 5540 N N . GLY C 1 60 ? -18.183 65.255 20.371 1.00 109.47 58 GLY C N 1
ATOM 5541 C CA . GLY C 1 60 ? -17.470 64.079 20.872 1.00 102.59 58 GLY C CA 1
ATOM 5542 C C . GLY C 1 60 ? -16.831 63.218 19.796 1.00 98.10 58 GLY C C 1
ATOM 5543 O O . GLY C 1 60 ? -17.019 63.452 18.598 1.00 96.81 58 GLY C O 1
ATOM 5544 N N . GLU C 1 61 ? -16.079 62.212 20.240 1.00 91.87 59 GLU C N 1
ATOM 5545 C CA . GLU C 1 61 ? -15.333 61.315 19.354 1.00 85.72 59 GLU C CA 1
ATOM 5546 C C . GLU C 1 61 ? -16.202 60.173 18.821 1.00 79.78 59 GLU C C 1
ATOM 5547 O O . GLU C 1 61 ? -17.277 59.897 19.355 1.00 76.00 59 GLU C O 1
ATOM 5553 N N . THR C 1 62 ? -15.727 59.518 17.763 1.00 75.11 60 THR C N 1
ATOM 5554 C CA . THR C 1 62 ? -16.386 58.336 17.198 1.00 66.84 60 THR C CA 1
ATOM 5555 C C . THR C 1 62 ? -15.440 57.135 17.220 1.00 57.65 60 THR C C 1
ATOM 5556 O O . THR C 1 62 ? -14.242 57.292 17.459 1.00 45.44 60 THR C O 1
ATOM 5560 N N . GLN C 1 63 ? -15.994 55.948 16.972 1.00 50.73 61 GLN C N 1
ATOM 5561 C CA . GLN C 1 63 ? -15.236 54.695 16.902 1.00 44.36 61 GLN C CA 1
ATOM 5562 C C . GLN C 1 63 ? -14.157 54.716 15.814 1.00 50.32 61 GLN C C 1
ATOM 5563 O O . GLN C 1 63 ? -13.009 54.330 16.062 1.00 48.66 61 GLN C O 1
ATOM 5569 N N . THR C 1 64 ? -14.539 55.170 14.620 1.00 49.32 62 THR C N 1
ATOM 5570 C CA . THR C 1 64 ? -13.625 55.276 13.480 1.00 45.23 62 THR C CA 1
ATOM 5571 C C . THR C 1 64 ? -12.615 56.411 13.692 1.00 45.35 62 THR C C 1
ATOM 5572 O O . THR C 1 64 ? -11.445 56.288 13.318 1.00 45.34 62 THR C O 1
ATOM 5576 N N . GLY C 1 65 ? -13.072 57.498 14.315 1.00 45.57 63 GLY C N 1
ATOM 5577 C CA . GLY C 1 65 ? -12.200 58.611 14.702 1.00 43.91 63 GLY C CA 1
ATOM 5578 C C . GLY C 1 65 ? -11.164 58.205 15.737 1.00 44.42 63 GLY C C 1
ATOM 5579 O O . GLY C 1 65 ? -10.052 58.735 15.753 1.00 42.02 63 GLY C O 1
ATOM 5580 N N . THR C 1 66 ? -11.538 57.251 16.590 1.00 42.06 64 THR C N 1
ATOM 5581 C CA . THR C 1 66 ? -10.654 56.684 17.607 1.00 40.44 64 THR C CA 1
ATOM 5582 C C . THR C 1 66 ? -9.599 55.759 16.989 1.00 32.05 64 THR C C 1
ATOM 5583 O O . THR C 1 66 ? -8.409 55.870 17.312 1.00 20.17 64 THR C O 1
ATOM 5587 N N . SER C 1 67 ? -10.045 54.860 16.108 1.00 30.72 65 SER C N 1
ATOM 5588 C CA . SER C 1 67 ? -9.168 53.906 15.423 1.00 29.02 65 SER C CA 1
ATOM 5589 C C . SER C 1 67 ? -7.990 54.583 14.728 1.00 28.67 65 SER C C 1
ATOM 5590 O O . SER C 1 67 ? -6.842 54.199 14.953 1.00 22.81 65 SER C O 1
ATOM 5593 N N . ALA C 1 68 ? -8.291 55.605 13.925 1.00 32.34 66 ALA C N 1
ATOM 5594 C CA . ALA C 1 68 ? -7.296 56.388 13.179 1.00 25.39 66 ALA C CA 1
ATOM 5595 C C . ALA C 1 68 ? -6.275 57.079 14.083 1.00 32.26 66 ALA C C 1
ATOM 5596 O O . ALA C 1 68 ? -5.088 57.145 13.749 1.00 26.08 66 ALA C O 1
ATOM 5598 N N . ALA C 1 69 ? -6.754 57.588 15.219 1.00 32.47 67 ALA C N 1
ATOM 5599 C CA . ALA C 1 69 ? -5.910 58.243 16.223 1.00 39.75 67 ALA C CA 1
ATOM 5600 C C . ALA C 1 69 ? -4.945 57.270 16.900 1.00 39.68 67 ALA C C 1
ATOM 5601 O O . ALA C 1 69 ? -3.797 57.628 17.173 1.00 34.18 67 ALA C O 1
ATOM 5603 N N . ILE C 1 70 ? -5.424 56.051 17.163 1.00 38.70 68 ILE C N 1
ATOM 5604 C CA . ILE C 1 70 ? -4.624 54.985 17.783 1.00 31.59 68 ILE C CA 1
ATOM 5605 C C . ILE C 1 70 ? -3.399 54.628 16.932 1.00 40.94 68 ILE C C 1
ATOM 5606 O O . ILE C 1 70 ? -2.288 54.518 17.462 1.00 41.25 68 ILE C O 1
ATOM 5611 N N . GLU C 1 71 ? -3.611 54.506 15.617 1.00 36.79 69 GLU C N 1
ATOM 5612 C CA . GLU C 1 71 ? -2.559 54.171 14.654 1.00 33.75 69 GLU C CA 1
ATOM 5613 C C . GLU C 1 71 ? -1.562 55.318 14.449 1.00 38.86 69 GLU C C 1
ATOM 5614 O O . GLU C 1 71 ? -0.412 55.083 14.064 1.00 43.86 69 GLU C O 1
ATOM 5620 N N . ARG C 1 72 ? -2.015 56.550 14.690 1.00 39.47 70 ARG C N 1
ATOM 5621 C CA . ARG C 1 72 ? -1.144 57.734 14.696 1.00 39.82 70 ARG C CA 1
ATOM 5622 C C . ARG C 1 72 ? -0.243 57.755 15.927 1.00 37.31 70 ARG C C 1
ATOM 5623 O O . ARG C 1 72 ? 0.938 58.098 15.844 1.00 24.57 70 ARG C O 1
ATOM 5631 N N . LEU C 1 73 ? -0.823 57.399 17.070 1.00 42.36 71 LEU C N 1
ATOM 5632 C CA . LEU C 1 73 ? -0.116 57.387 18.349 1.00 49.92 71 LEU C CA 1
ATOM 5633 C C . LEU C 1 73 ? 0.774 56.155 18.500 1.00 54.16 71 LEU C C 1
ATOM 5634 O O . LEU C 1 73 ? 1.723 56.156 19.286 1.00 58.26 71 LEU C O 1
ATOM 5639 N N . GLN C 1 74 ? 0.456 55.117 17.728 1.00 59.90 72 GLN C N 1
ATOM 5640 C CA . GLN C 1 74 ? 1.174 53.842 17.717 1.00 64.37 72 GLN C CA 1
ATOM 5641 C C . GLN C 1 74 ? 2.618 53.972 17.214 1.00 64.66 72 GLN C C 1
ATOM 5642 O O . GLN C 1 74 ? 3.483 53.180 17.593 1.00 62.29 72 GLN C O 1
ATOM 5648 N N . SER C 1 75 ? 2.859 54.971 16.363 1.00 68.69 73 SER C N 1
ATOM 5649 C CA . SER C 1 75 ? 4.189 55.277 15.822 1.00 70.24 73 SER C CA 1
ATOM 5650 C C . SER C 1 75 ? 5.139 55.833 16.888 1.00 69.36 73 SER C C 1
ATOM 5651 O O . SER C 1 75 ? 6.354 55.633 16.813 1.00 61.18 73 SER C O 1
ATOM 5654 N N . HIS C 1 76 ? 4.573 56.535 17.869 1.00 72.63 74 HIS C N 1
ATOM 5655 C CA . HIS C 1 76 ? 5.321 57.022 19.029 1.00 75.55 74 HIS C CA 1
ATOM 5656 C C . HIS C 1 76 ? 5.515 55.911 20.065 1.00 72.56 74 HIS C C 1
ATOM 5657 O O . HIS C 1 76 ? 6.376 56.013 20.945 1.00 70.77 74 HIS C O 1
ATOM 5664 N N . LEU C 1 77 ? 4.712 54.854 19.952 1.00 67.34 75 LEU C N 1
ATOM 5665 C CA . LEU C 1 77 ? 4.767 53.731 20.885 1.00 64.99 75 LEU C CA 1
ATOM 5666 C C . LEU C 1 77 ? 5.564 52.537 20.362 1.00 63.65 75 LEU C C 1
ATOM 5667 O O . LEU C 1 77 ? 5.845 51.607 21.121 1.00 63.62 75 LEU C O 1
ATOM 5672 N N . LEU C 1 78 ? 5.921 52.566 19.077 1.00 64.53 76 LEU C N 1
ATOM 5673 C CA . LEU C 1 78 ? 6.740 51.516 18.458 1.00 57.68 76 LEU C CA 1
ATOM 5674 C C . LEU C 1 78 ? 8.161 51.502 19.010 1.00 53.45 76 LEU C C 1
ATOM 5675 O O . LEU C 1 78 ? 8.841 52.531 19.025 1.00 52.24 76 LEU C O 1
ATOM 5680 N N . GLY C 1 79 ? 8.595 50.336 19.480 1.00 49.74 77 GLY C N 1
ATOM 5681 C CA . GLY C 1 79 ? 9.978 50.133 19.916 1.00 51.79 77 GLY C CA 1
ATOM 5682 C C . GLY C 1 79 ? 10.341 50.613 21.312 1.00 49.59 77 GLY C C 1
ATOM 5683 O O . GLY C 1 79 ? 11.389 50.240 21.838 1.00 52.25 77 GLY C O 1
ATOM 5684 N N . ALA C 1 80 ? 9.483 51.436 21.912 1.00 50.45 78 ALA C N 1
ATOM 5685 C CA . ALA C 1 80 ? 9.744 52.014 23.234 1.00 45.28 78 ALA C CA 1
ATOM 5686 C C . ALA C 1 80 ? 9.466 51.043 24.384 1.00 38.57 78 ALA C C 1
ATOM 5687 O O . ALA C 1 80 ? 8.647 50.129 24.257 1.00 26.91 78 ALA C O 1
ATOM 5689 N N . ASP C 1 81 ? 10.164 51.252 25.499 1.00 38.92 79 ASP C N 1
ATOM 5690 C CA . ASP C 1 81 ? 10.004 50.441 26.709 1.00 42.19 79 ASP C CA 1
ATOM 5691 C C . ASP C 1 81 ? 8.698 50.802 27.430 1.00 41.41 79 ASP C C 1
ATOM 5692 O O . ASP C 1 81 ? 8.430 51.977 27.699 1.00 35.97 79 ASP C O 1
ATOM 5697 N N . VAL C 1 82 ? 7.899 49.778 27.741 1.00 36.48 80 VAL C N 1
ATOM 5698 C CA . VAL C 1 82 ? 6.591 49.949 28.389 1.00 36.46 80 VAL C CA 1
ATOM 5699 C C . VAL C 1 82 ? 6.717 50.338 29.872 1.00 44.81 80 VAL C C 1
ATOM 5700 O O . VAL C 1 82 ? 5.779 50.882 30.467 1.00 38.45 80 VAL C O 1
ATOM 5704 N N . ARG C 1 83 ? 7.890 50.075 30.448 1.00 48.45 81 ARG C N 1
ATOM 5705 C CA . ARG C 1 83 ? 8.199 50.428 31.830 1.00 50.56 81 ARG C CA 1
ATOM 5706 C C . ARG C 1 83 ? 8.246 51.943 32.040 1.00 52.01 81 ARG C C 1
ATOM 5707 O O . ARG C 1 83 ? 8.286 52.406 33.175 1.00 47.85 81 ARG C O 1
ATOM 5715 N N . GLY C 1 84 ? 8.240 52.696 30.940 1.00 54.64 82 GLY C N 1
ATOM 5716 C CA . GLY C 1 84 ? 8.128 54.150 30.971 1.00 53.75 82 GLY C CA 1
ATOM 5717 C C . GLY C 1 84 ? 6.711 54.641 30.722 1.00 52.42 82 GLY C C 1
ATOM 5718 O O . GLY C 1 84 ? 6.512 55.655 30.050 1.00 47.68 82 GLY C O 1
ATOM 5719 N N . TRP C 1 85 ? 5.737 53.931 31.293 1.00 46.98 83 TRP C N 1
ATOM 5720 C CA . TRP C 1 85 ? 4.306 54.174 31.052 1.00 56.50 83 TRP C CA 1
ATOM 5721 C C . TRP C 1 85 ? 3.795 55.598 31.339 1.00 47.69 83 TRP C C 1
ATOM 5722 O O . TRP C 1 85 ? 2.901 56.073 30.642 1.00 49.05 83 TRP C O 1
ATOM 5733 N N . ARG C 1 86 ? 4.358 56.268 32.345 1.00 42.74 84 ARG C N 1
ATOM 5734 C CA . ARG C 1 86 ? 4.030 57.675 32.603 1.00 44.09 84 ARG C CA 1
ATOM 5735 C C . ARG C 1 86 ? 4.576 58.618 31.527 1.00 44.27 84 ARG C C 1
ATOM 5736 O O . ARG C 1 86 ? 3.886 59.557 31.128 1.00 41.63 84 ARG C O 1
ATOM 5744 N N . LYS C 1 87 ? 5.803 58.364 31.063 1.00 44.52 85 LYS C N 1
ATOM 5745 C CA . LYS C 1 87 ? 6.414 59.162 29.993 1.00 44.14 85 LYS C CA 1
ATOM 5746 C C . LYS C 1 87 ? 5.694 58.951 28.669 1.00 44.07 85 LYS C C 1
ATOM 5747 O O . LYS C 1 87 ? 5.545 59.892 27.885 1.00 40.00 85 LYS C O 1
ATOM 5753 N N . LEU C 1 88 ? 5.272 57.709 28.426 1.00 38.70 86 LEU C N 1
ATOM 5754 C CA . LEU C 1 88 ? 4.578 57.338 27.196 1.00 38.96 86 LEU C CA 1
ATOM 5755 C C . LEU C 1 88 ? 3.221 58.029 27.111 1.00 45.23 86 LEU C C 1
ATOM 5756 O O . LEU C 1 88 ? 2.866 58.586 26.070 1.00 50.08 86 LEU C O 1
ATOM 5761 N N . ALA C 1 89 ? 2.491 58.013 28.226 1.00 45.89 87 ALA C N 1
ATOM 5762 C CA . ALA C 1 89 ? 1.193 58.678 28.352 1.00 46.28 87 ALA C CA 1
ATOM 5763 C C . ALA C 1 89 ? 1.278 60.206 28.248 1.00 35.55 87 ALA C C 1
ATOM 5764 O O . ALA C 1 89 ? 0.338 60.846 27.786 1.00 27.46 87 ALA C O 1
ATOM 5766 N N . ALA C 1 90 ? 2.402 60.772 28.688 1.00 40.41 88 ALA C N 1
ATOM 5767 C CA . ALA C 1 90 ? 2.669 62.206 28.571 1.00 47.31 88 ALA C CA 1
ATOM 5768 C C . ALA C 1 90 ? 2.921 62.597 27.117 1.00 50.85 88 ALA C C 1
ATOM 5769 O O . ALA C 1 90 ? 2.511 63.677 26.678 1.00 52.25 88 ALA C O 1
ATOM 5771 N N . MET C 1 91 ? 3.599 61.709 26.387 1.00 57.90 89 MET C N 1
ATOM 5772 C CA . MET C 1 91 ? 3.852 61.875 24.954 1.00 52.83 89 MET C CA 1
ATOM 5773 C C . MET C 1 91 ? 2.568 61.733 24.139 1.00 53.19 89 MET C C 1
ATOM 5774 O O . MET C 1 91 ? 2.377 62.454 23.157 1.00 57.42 89 MET C O 1
ATOM 5779 N N . LEU C 1 92 ? 1.699 60.806 24.554 1.00 50.75 90 LEU C N 1
ATOM 5780 C CA . LEU C 1 92 ? 0.385 60.617 23.931 1.00 43.15 90 LEU C CA 1
ATOM 5781 C C . LEU C 1 92 ? -0.465 61.873 24.049 1.00 41.13 90 LEU C C 1
ATOM 5782 O O . LEU C 1 92 ? -1.134 62.266 23.094 1.00 34.41 90 LEU C O 1
ATOM 5787 N N . ASP C 1 93 ? -0.427 62.490 25.229 1.00 42.74 91 ASP C N 1
ATOM 5788 C CA . ASP C 1 93 ? -1.189 63.700 25.522 1.00 45.52 91 ASP C CA 1
ATOM 5789 C C . ASP C 1 93 ? -0.736 64.910 24.697 1.00 48.47 91 ASP C C 1
ATOM 5790 O O . ASP C 1 93 ? -1.570 65.676 24.213 1.00 40.11 91 ASP C O 1
ATOM 5795 N N . HIS C 1 94 ? 0.579 65.070 24.546 1.00 50.92 92 HIS C N 1
ATOM 5796 C CA . HIS C 1 94 ? 1.155 66.126 23.710 1.00 54.19 92 HIS C CA 1
ATOM 5797 C C . HIS C 1 94 ? 0.793 65.927 22.237 1.00 52.30 92 HIS C C 1
ATOM 5798 O O . HIS C 1 94 ? 0.479 66.893 21.539 1.00 60.00 92 HIS C O 1
ATOM 5805 N N . ALA C 1 95 ? 0.813 64.673 21.786 1.00 48.76 93 ALA C N 1
ATOM 5806 C CA . ALA C 1 95 ? 0.557 64.336 20.384 1.00 51.28 93 ALA C CA 1
ATOM 5807 C C . ALA C 1 95 ? -0.908 64.482 19.967 1.00 50.18 93 ALA C C 1
ATOM 5808 O O . ALA C 1 95 ? -1.196 65.040 18.905 1.00 45.74 93 ALA C O 1
ATOM 5810 N N . GLU C 1 96 ? -1.826 63.986 20.797 1.00 46.66 94 GLU C N 1
ATOM 5811 C CA . GLU C 1 96 ? -3.247 63.961 20.446 1.00 46.99 94 GLU C CA 1
ATOM 5812 C C . GLU C 1 96 ? -4.171 64.114 21.666 1.00 45.29 94 GLU C C 1
ATOM 5813 O O . GLU C 1 96 ? -4.903 63.181 22.010 1.00 33.33 94 GLU C O 1
ATOM 5819 N N . HIS C 1 97 ? -4.142 65.294 22.295 1.00 45.58 95 HIS C N 1
ATOM 5820 C CA . HIS C 1 97 ? -4.933 65.596 23.507 1.00 44.84 95 HIS C CA 1
ATOM 5821 C C . HIS C 1 97 ? -6.445 65.420 23.334 1.00 39.63 95 HIS C C 1
ATOM 5822 O O . HIS C 1 97 ? -7.128 64.938 24.242 1.00 48.56 95 HIS C O 1
ATOM 5829 N N . GLU C 1 98 ? -6.948 65.812 22.166 1.00 39.89 96 GLU C N 1
ATOM 5830 C CA . GLU C 1 98 ? -8.376 65.767 21.834 1.00 43.14 96 GLU C CA 1
ATOM 5831 C C . GLU C 1 98 ? -8.901 64.334 21.690 1.00 37.92 96 GLU C C 1
ATOM 5832 O O . GLU C 1 98 ? -10.109 64.121 21.573 1.00 43.24 96 GLU C O 1
ATOM 5838 N N . ALA C 1 99 ? -7.993 63.363 21.685 1.00 31.02 97 ALA C N 1
ATOM 5839 C CA . ALA C 1 99 ? -8.365 61.963 21.589 1.00 37.56 97 ALA C CA 1
ATOM 5840 C C . ALA C 1 99 ? -8.298 61.320 22.967 1.00 45.09 97 ALA C C 1
ATOM 5841 O O . ALA C 1 99 ? -7.465 60.449 23.209 1.00 51.19 97 ALA C O 1
ATOM 5843 N N . ALA C 1 100 ? -9.182 61.760 23.864 1.00 49.18 98 ALA C N 1
ATOM 5844 C CA . ALA C 1 100 ? -9.234 61.262 25.249 1.00 49.76 98 ALA C CA 1
ATOM 5845 C C . ALA C 1 100 ? -9.651 59.791 25.362 1.00 43.25 98 ALA C C 1
ATOM 5846 O O . ALA C 1 100 ? -9.150 59.067 26.224 1.00 41.42 98 ALA C O 1
ATOM 5848 N N . ALA C 1 101 ? -10.565 59.365 24.489 1.00 39.20 99 ALA C N 1
ATOM 5849 C CA . ALA C 1 101 ? -11.051 57.986 24.458 1.00 33.92 99 ALA C CA 1
ATOM 5850 C C . ALA C 1 101 ? -9.992 57.032 23.926 1.00 41.42 99 ALA C C 1
ATOM 5851 O O . ALA C 1 101 ? -9.828 55.928 24.451 1.00 43.63 99 ALA C O 1
ATOM 5853 N N . ALA C 1 102 ? -9.282 57.470 22.884 1.00 39.34 100 ALA C N 1
ATOM 5854 C CA . ALA C 1 102 ? -8.208 56.692 22.271 1.00 35.09 100 ALA C CA 1
ATOM 5855 C C . ALA C 1 102 ? -7.074 56.412 23.251 1.00 26.08 100 ALA C C 1
ATOM 5856 O O . ALA C 1 102 ? -6.732 55.254 23.491 1.00 24.91 100 ALA C O 1
ATOM 5858 N N . ARG C 1 103 ? -6.531 57.483 23.829 1.00 23.16 101 ARG C N 1
ATOM 5859 C CA . ARG C 1 103 ? -5.408 57.416 24.761 1.00 31.31 101 ARG C CA 1
ATOM 5860 C C . ARG C 1 103 ? -5.708 56.644 26.041 1.00 34.36 101 ARG C C 1
ATOM 5861 O O . ARG C 1 103 ? -4.799 56.057 26.619 1.00 32.21 101 ARG C O 1
ATOM 5869 N N . CYS C 1 104 ? -6.969 56.662 26.482 1.00 41.04 102 CYS C N 1
ATOM 5870 C CA . CYS C 1 104 ? -7.400 55.901 27.658 1.00 39.33 102 CYS C CA 1
ATOM 5871 C C . CYS C 1 104 ? -7.208 54.410 27.437 1.00 41.71 102 CYS C C 1
ATOM 5872 O O . CYS C 1 104 ? -6.616 53.733 28.272 1.00 55.96 102 CYS C O 1
ATOM 5875 N N . GLY C 1 105 ? -7.707 53.915 26.308 1.00 41.24 103 GLY C N 1
ATOM 5876 C CA . GLY C 1 105 ? -7.560 52.514 25.925 1.00 39.77 103 GLY C CA 1
ATOM 5877 C C . GLY C 1 105 ? -6.115 52.089 25.758 1.00 39.61 103 GLY C C 1
ATOM 5878 O O . GLY C 1 105 ? -5.758 50.973 26.121 1.00 35.35 103 GLY C O 1
ATOM 5879 N N . LEU C 1 106 ? -5.289 52.986 25.217 1.00 34.14 104 LEU C N 1
ATOM 5880 C CA . LEU C 1 106 ? -3.848 52.756 25.108 1.00 40.41 104 LEU C CA 1
ATOM 5881 C C . LEU C 1 106 ? -3.170 52.738 26.481 1.00 38.84 104 LEU C C 1
ATOM 5882 O O . LEU C 1 106 ? -2.279 51.921 26.718 1.00 31.01 104 LEU C O 1
ATOM 5887 N N . GLU C 1 107 ? -3.605 53.631 27.374 1.00 33.69 105 GLU C N 1
ATOM 5888 C CA . GLU C 1 107 ? -3.085 53.708 28.740 1.00 29.32 105 GLU C CA 1
ATOM 5889 C C . GLU C 1 107 ? -3.496 52.494 29.560 1.00 31.13 105 GLU C C 1
ATOM 5890 O O . GLU C 1 107 ? -2.689 51.959 30.325 1.00 25.15 105 GLU C O 1
ATOM 5896 N N . MET C 1 108 ? -4.752 52.074 29.391 1.00 29.68 106 MET C N 1
ATOM 5897 C CA . MET C 1 108 ? -5.304 50.890 30.057 1.00 38.33 106 MET C CA 1
ATOM 5898 C C . MET C 1 108 ? -4.572 49.636 29.633 1.00 36.50 106 MET C C 1
ATOM 5899 O O . MET C 1 108 ? -4.398 48.714 30.434 1.00 35.12 106 MET C O 1
ATOM 5904 N N . ALA C 1 109 ? -4.174 49.615 28.361 1.00 45.66 107 ALA C N 1
ATOM 5905 C CA . ALA C 1 109 ? -3.472 48.499 27.760 1.00 26.71 107 ALA C CA 1
ATOM 5906 C C . ALA C 1 109 ? -2.085 48.330 28.356 1.00 31.33 107 ALA C C 1
ATOM 5907 O O . ALA C 1 109 ? -1.764 47.262 28.874 1.00 30.64 107 ALA C O 1
ATOM 5909 N N . MET C 1 110 ? -1.288 49.396 28.298 1.00 30.18 108 MET C N 1
ATOM 5910 C CA . MET C 1 110 ? 0.094 49.398 28.776 1.00 38.04 108 MET C CA 1
ATOM 5911 C C . MET C 1 110 ? 0.215 49.114 30.279 1.00 41.83 108 MET C C 1
ATOM 5912 O O . MET C 1 110 ? 1.199 48.524 30.727 1.00 48.34 108 MET C O 1
ATOM 5917 N N . LEU C 1 111 ? -0.788 49.527 31.048 1.00 43.30 109 LEU C N 1
ATOM 5918 C CA . LEU C 1 111 ? -0.803 49.289 32.490 1.00 40.71 109 LEU C CA 1
ATOM 5919 C C . LEU C 1 111 ? -1.164 47.861 32.868 1.00 34.79 109 LEU C C 1
ATOM 5920 O O . LEU C 1 111 ? -0.601 47.296 33.804 1.00 26.45 109 LEU C O 1
ATOM 5925 N N . ASP C 1 112 ? -2.123 47.293 32.147 1.00 36.41 110 ASP C N 1
ATOM 5926 C CA . ASP C 1 112 ? -2.493 45.896 32.315 1.00 41.43 110 ASP C CA 1
ATOM 5927 C C . ASP C 1 112 ? -1.365 44.983 31.821 1.00 47.53 110 ASP C C 1
ATOM 5928 O O . ASP C 1 112 ? -1.177 43.891 32.353 1.00 38.01 110 ASP C O 1
ATOM 5933 N N . ALA C 1 113 ? -0.627 45.440 30.809 1.00 40.53 111 ALA C N 1
ATOM 5934 C CA . ALA C 1 113 ? 0.575 44.750 30.340 1.00 41.73 111 ALA C CA 1
ATOM 5935 C C . ALA C 1 113 ? 1.634 44.712 31.429 1.00 38.33 111 ALA C C 1
ATOM 5936 O O . ALA C 1 113 ? 2.196 43.656 31.713 1.00 42.98 111 ALA C O 1
ATOM 5938 N N . LEU C 1 114 ? 1.870 45.872 32.041 1.00 42.50 112 LEU C N 1
ATOM 5939 C CA . LEU C 1 114 ? 2.889 46.053 33.067 1.00 36.17 112 LEU C CA 1
ATOM 5940 C C . LEU C 1 114 ? 2.634 45.189 34.292 1.00 34.76 112 LEU C C 1
ATOM 5941 O O . LEU C 1 114 ? 3.512 44.457 34.732 1.00 33.01 112 LEU C O 1
ATOM 5946 N N . THR C 1 115 ? 1.419 45.261 34.820 1.00 32.01 113 THR C N 1
ATOM 5947 C CA . THR C 1 115 ? 1.091 44.582 36.066 1.00 30.87 113 THR C CA 1
ATOM 5948 C C . THR C 1 115 ? 0.957 43.061 35.917 1.00 31.85 113 THR C C 1
ATOM 5949 O O . THR C 1 115 ? 1.199 42.320 36.871 1.00 33.00 113 THR C O 1
ATOM 5953 N N . ARG C 1 116 ? 0.608 42.594 34.720 1.00 34.74 114 ARG C N 1
ATOM 5954 C CA . ARG C 1 116 ? 0.530 41.152 34.465 1.00 37.87 114 ARG C CA 1
ATOM 5955 C C . ARG C 1 116 ? 1.901 40.505 34.316 1.00 34.38 114 ARG C C 1
ATOM 5956 O O . ARG C 1 116 ? 2.098 39.351 34.717 1.00 31.70 114 ARG C O 1
ATOM 5964 N N . HIS C 1 117 ? 2.831 41.260 33.734 1.00 36.23 115 HIS C N 1
ATOM 5965 C CA . HIS C 1 117 ? 4.243 40.893 33.665 1.00 30.05 115 HIS C CA 1
ATOM 5966 C C . HIS C 1 117 ? 4.779 40.632 35.069 1.00 31.34 115 HIS C C 1
ATOM 5967 O O . HIS C 1 117 ? 5.326 39.565 35.344 1.00 35.35 115 HIS C O 1
ATOM 5974 N N . TYR C 1 118 ? 4.590 41.608 35.957 1.00 31.75 116 TYR C N 1
ATOM 5975 C CA . TYR C 1 118 ? 5.121 41.546 37.321 1.00 33.64 116 TYR C CA 1
ATOM 5976 C C . TYR C 1 118 ? 4.260 40.734 38.301 1.00 27.22 116 TYR C C 1
ATOM 5977 O O . TYR C 1 118 ? 4.548 40.700 39.499 1.00 26.87 116 TYR C O 1
ATOM 5986 N N . HIS C 1 119 ? 3.218 40.087 37.776 1.00 29.40 117 HIS C N 1
ATOM 5987 C CA . HIS C 1 119 ? 2.294 39.227 38.536 1.00 36.34 117 HIS C CA 1
ATOM 5988 C C . HIS C 1 119 ? 1.471 39.972 39.601 1.00 39.79 117 HIS C C 1
ATOM 5989 O O . HIS C 1 119 ? 0.981 39.368 40.562 1.00 34.18 117 HIS C O 1
ATOM 5996 N N . MET C 1 120 ? 1.297 41.278 39.385 1.00 34.46 118 MET C N 1
ATOM 5997 C CA . MET C 1 120 ? 0.647 42.180 40.334 1.00 31.92 118 MET C CA 1
ATOM 5998 C C . MET C 1 120 ? -0.776 42.551 39.911 1.00 31.39 118 MET C C 1
ATOM 5999 O O . MET C 1 120 ? -0.998 42.928 38.763 1.00 26.41 118 MET C O 1
ATOM 6004 N N . PRO C 1 121 ? -1.750 42.436 40.835 1.00 26.95 119 PRO C N 1
ATOM 6005 C CA . PRO C 1 121 ? -3.084 42.963 40.549 1.00 25.74 119 PRO C CA 1
ATOM 6006 C C . PRO C 1 121 ? -3.063 44.485 40.417 1.00 31.63 119 PRO C C 1
ATOM 6007 O O . PRO C 1 121 ? -2.276 45.155 41.102 1.00 29.65 119 PRO C O 1
ATOM 6011 N N . LEU C 1 122 ? -3.911 45.018 39.534 1.00 34.01 120 LEU C N 1
ATOM 6012 C CA . LEU C 1 122 ? -4.010 46.467 39.327 1.00 31.98 120 LEU C CA 1
ATOM 6013 C C . LEU C 1 122 ? -4.495 47.203 40.569 1.00 26.04 120 LEU C C 1
ATOM 6014 O O . LEU C 1 122 ? -4.033 48.308 40.851 1.00 25.23 120 LEU C O 1
ATOM 6019 N N . HIS C 1 123 ? -5.381 46.562 41.333 1.00 28.87 121 HIS C N 1
ATOM 6020 C CA . HIS C 1 123 ? -5.853 47.128 42.596 1.00 32.71 121 HIS C CA 1
ATOM 6021 C C . HIS C 1 123 ? -4.777 47.219 43.671 1.00 34.11 121 HIS C C 1
ATOM 6022 O O . HIS C 1 123 ? -4.828 48.103 44.525 1.00 36.59 121 HIS C O 1
ATOM 6029 N N . VAL C 1 124 ? -3.798 46.321 43.617 1.00 30.39 122 VAL C N 1
ATOM 6030 C CA . VAL C 1 124 ? -2.630 46.428 44.485 1.00 28.90 122 VAL C CA 1
ATOM 6031 C C . VAL C 1 124 ? -1.731 47.546 43.973 1.00 27.67 122 VAL C C 1
ATOM 6032 O O . VAL C 1 124 ? -1.288 48.392 44.753 1.00 30.86 122 VAL C O 1
ATOM 6036 N N . PHE C 1 125 ? -1.493 47.545 42.660 1.00 30.39 123 PHE C N 1
ATOM 6037 C CA . PHE C 1 125 ? -0.752 48.607 41.979 1.00 28.82 123 PHE C CA 1
ATOM 6038 C C . PHE C 1 125 ? -1.261 50.000 42.350 1.00 27.61 123 PHE C C 1
ATOM 6039 O O . PHE C 1 125 ? -0.468 50.897 42.630 1.00 26.96 123 PHE C O 1
ATOM 6047 N N . PHE C 1 126 ? -2.582 50.157 42.379 1.00 27.38 124 PHE C N 1
ATOM 6048 C CA . PHE C 1 126 ? -3.210 51.445 42.683 1.00 26.94 124 PHE C CA 1
ATOM 6049 C C . PHE C 1 126 ? -3.326 51.808 44.175 1.00 30.45 124 PHE C C 1
ATOM 6050 O O . PHE C 1 126 ? -3.722 52.930 44.510 1.00 31.38 124 PHE C O 1
ATOM 6058 N N . GLY C 1 127 ? -2.974 50.886 45.066 1.00 18.76 125 GLY C N 1
ATOM 6059 C CA . GLY C 1 127 ? -2.994 51.192 46.502 1.00 21.43 125 GLY C CA 1
ATOM 6060 C C . GLY C 1 127 ? -3.336 50.093 47.497 1.00 22.42 125 GLY C C 1
ATOM 6061 O O . GLY C 1 127 ? -2.929 50.167 48.654 1.00 30.88 125 GLY C O 1
ATOM 6062 N N . GLY C 1 128 ? -4.104 49.093 47.062 1.00 34.56 126 GLY C N 1
ATOM 6063 C CA . GLY C 1 128 ? -4.485 47.945 47.902 1.00 31.12 126 GLY C CA 1
ATOM 6064 C C . GLY C 1 128 ? -5.434 48.194 49.068 1.00 36.97 126 GLY C C 1
ATOM 6065 O O . GLY C 1 128 ? -5.501 47.386 49.990 1.00 38.87 126 GLY C O 1
ATOM 6066 N N . VAL C 1 129 ? -6.183 49.293 49.025 1.00 36.15 127 VAL C N 1
ATOM 6067 C CA . VAL C 1 129 ? -7.076 49.672 50.126 1.00 34.16 127 VAL C CA 1
ATOM 6068 C C . VAL C 1 129 ? -8.245 48.691 50.282 1.00 37.99 127 VAL C C 1
ATOM 6069 O O . VAL C 1 129 ? -8.625 48.344 51.404 1.00 40.27 127 VAL C O 1
ATOM 6073 N N . SER C 1 130 ? -8.784 48.221 49.159 1.00 35.39 128 SER C N 1
ATOM 6074 C CA . SER C 1 130 ? -9.863 47.224 49.173 1.00 38.88 128 SER C CA 1
ATOM 6075 C C . SER C 1 130 ? -9.902 46.375 47.906 1.00 40.65 128 SER C C 1
ATOM 6076 O O . SER C 1 130 ? -9.216 46.672 46.924 1.00 44.14 128 SER C O 1
ATOM 6079 N N . LYS C 1 131 ? -10.690 45.303 47.950 1.00 39.79 129 LYS C N 1
ATOM 6080 C CA . LYS C 1 131 ? -11.071 44.578 46.737 1.00 43.91 129 LYS C CA 1
ATOM 6081 C C . LYS C 1 131 ? -12.590 44.350 46.683 1.00 39.91 129 LYS C C 1
ATOM 6082 O O . LYS C 1 131 ? -13.080 43.362 46.135 1.00 37.70 129 LYS C O 1
ATOM 6088 N N . GLN C 1 132 ? -13.324 45.307 47.242 1.00 44.95 130 GLN C N 1
ATOM 6089 C CA . GLN C 1 132 ? -14.770 45.238 47.351 1.00 38.20 130 GLN C CA 1
ATOM 6090 C C . GLN C 1 132 ? -15.362 46.636 47.191 1.00 39.96 130 GLN C C 1
ATOM 6091 O O . GLN C 1 132 ? -14.898 47.582 47.826 1.00 30.75 130 GLN C O 1
ATOM 6097 N N . LEU C 1 133 ? -16.367 46.758 46.322 1.00 31.02 131 LEU C N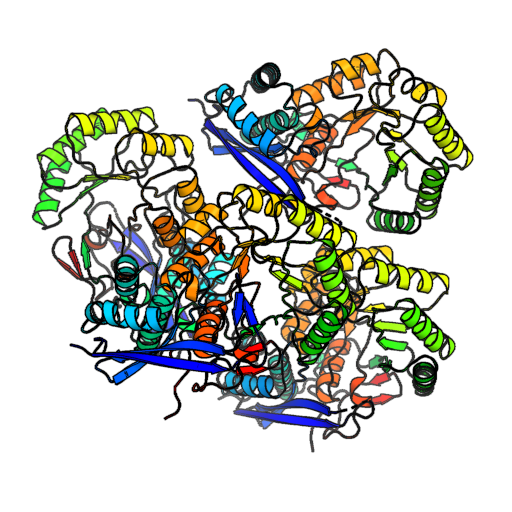 1
ATOM 6098 C CA . LEU C 1 133 ? -17.086 48.014 46.118 1.00 32.81 131 LEU C CA 1
ATOM 6099 C C . LEU C 1 133 ? -18.589 47.768 46.096 1.00 33.87 131 LEU C C 1
ATOM 6100 O O . LEU C 1 133 ? -19.025 46.647 45.857 1.00 34.57 131 LEU C O 1
ATOM 6105 N N . GLU C 1 134 ? -19.373 48.819 46.326 1.00 34.80 132 GLU C N 1
ATOM 6106 C CA . GLU C 1 134 ? -20.834 48.727 46.288 1.00 33.14 132 GLU C CA 1
ATOM 6107 C C . GLU C 1 134 ? -21.425 49.689 45.243 1.00 38.57 132 GLU C C 1
ATOM 6108 O O . GLU C 1 134 ? -21.461 50.906 45.461 1.00 35.87 132 GLU C O 1
ATOM 6114 N N . THR C 1 135 ? -21.876 49.137 44.111 1.00 34.55 133 THR C N 1
ATOM 6115 C CA . THR C 1 135 ? -22.331 49.933 42.951 1.00 32.99 133 THR C CA 1
ATOM 6116 C C . THR C 1 135 ? -23.827 50.270 42.984 1.00 41.32 133 THR C C 1
ATOM 6117 O O . THR C 1 135 ? -24.607 49.605 43.672 1.00 40.96 133 THR C O 1
ATOM 6121 N N . ASP C 1 136 ? -24.215 51.316 42.252 1.00 38.62 134 ASP C N 1
ATOM 6122 C CA . ASP C 1 136 ? -25.630 51.614 42.040 1.00 36.26 134 ASP C CA 1
ATOM 6123 C C . ASP C 1 136 ? -26.130 50.949 40.757 1.00 41.84 134 ASP C C 1
ATOM 6124 O O . ASP C 1 136 ? -25.334 50.362 40.015 1.00 39.49 134 ASP C O 1
ATOM 6129 N N . MET C 1 137 ? -27.439 51.039 40.510 1.00 41.78 135 MET C N 1
ATOM 6130 C CA . MET C 1 137 ? -28.013 50.696 39.204 1.00 43.10 135 MET C CA 1
ATOM 6131 C C . MET C 1 137 ? -28.850 51.847 38.641 1.00 40.14 135 MET C C 1
ATOM 6132 O O . MET C 1 137 ? -29.622 52.470 39.363 1.00 33.67 135 MET C O 1
ATOM 6137 N N . THR C 1 138 ? -28.681 52.115 37.347 1.00 41.24 136 THR C N 1
ATOM 6138 C CA . THR C 1 138 ? -29.350 53.222 36.667 1.00 42.07 136 THR C CA 1
ATOM 6139 C C . THR C 1 138 ? -30.742 52.823 36.193 1.00 42.08 136 THR C C 1
ATOM 6140 O O . THR C 1 138 ? -30.929 51.762 35.597 1.00 42.04 136 THR C O 1
ATOM 6144 N N . ILE C 1 139 ? -31.717 53.682 36.466 1.00 44.20 137 ILE C N 1
ATOM 6145 C CA . ILE C 1 139 ? -33.070 53.474 35.978 1.00 47.05 137 ILE C CA 1
ATOM 6146 C C . ILE C 1 139 ? -33.168 53.856 34.501 1.00 51.67 137 ILE C C 1
ATOM 6147 O O . ILE C 1 139 ? -32.863 54.990 34.113 1.00 52.07 137 ILE C O 1
ATOM 6152 N N . THR C 1 140 ? -33.551 52.868 33.693 1.00 58.54 138 THR C N 1
ATOM 6153 C CA . THR C 1 140 ? -33.707 53.014 32.249 1.00 67.60 138 THR C CA 1
ATOM 6154 C C . THR C 1 140 ? -35.202 52.985 31.898 1.00 74.24 138 THR C C 1
ATOM 6155 O O . THR C 1 140 ? -35.710 52.025 31.308 1.00 83.39 138 THR C O 1
ATOM 6159 N N . ALA C 1 141 ? -35.900 54.055 32.270 1.00 72.71 139 ALA C N 1
ATOM 6160 C CA . ALA C 1 141 ? -37.357 54.095 32.158 1.00 72.64 139 ALA C CA 1
ATOM 6161 C C . ALA C 1 141 ? -37.898 55.274 31.354 1.00 69.93 139 ALA C C 1
ATOM 6162 O O . ALA C 1 141 ? -37.153 56.172 30.953 1.00 63.57 139 ALA C O 1
ATOM 6164 N N . GLY C 1 142 ? -39.209 55.244 31.124 1.00 69.56 140 GLY C N 1
ATOM 6165 C CA . GLY C 1 142 ? -39.936 56.361 30.545 1.00 70.91 140 GLY C CA 1
ATOM 6166 C C . GLY C 1 142 ? -40.587 57.172 31.646 1.00 69.46 140 GLY C C 1
ATOM 6167 O O . GLY C 1 142 ? -39.913 57.923 32.356 1.00 61.35 140 GLY C O 1
ATOM 6168 N N . ASP C 1 143 ? -41.899 57.006 31.800 1.00 70.86 141 ASP C N 1
ATOM 6169 C CA . ASP C 1 143 ? -42.656 57.760 32.798 1.00 72.89 141 ASP C CA 1
ATOM 6170 C C . ASP C 1 143 ? -42.562 57.136 34.194 1.00 66.32 141 ASP C C 1
ATOM 6171 O O . ASP C 1 143 ? -41.801 56.190 34.411 1.00 64.35 141 ASP C O 1
ATOM 6176 N N . GLU C 1 144 ? -43.350 57.668 35.126 1.00 62.47 142 GLU C N 1
ATOM 6177 C CA . GLU C 1 144 ? -43.295 57.277 36.540 1.00 60.70 142 GLU C CA 1
ATOM 6178 C C . GLU C 1 144 ? -43.786 55.861 36.861 1.00 58.38 142 GLU C C 1
ATOM 6179 O O . GLU C 1 144 ? -43.465 55.318 37.924 1.00 55.66 142 GLU C O 1
ATOM 6185 N N . VAL C 1 145 ? -44.551 55.267 35.948 1.00 53.22 143 VAL C N 1
ATOM 6186 C CA . VAL C 1 145 ? -45.050 53.901 36.125 1.00 52.73 143 VAL C CA 1
ATOM 6187 C C . VAL C 1 145 ? -43.923 52.882 35.910 1.00 53.34 143 VAL C C 1
ATOM 6188 O O . VAL C 1 145 ? -43.751 51.957 36.715 1.00 54.47 143 VAL C O 1
ATOM 6192 N N . HIS C 1 146 ? -43.149 53.087 34.843 1.00 49.11 144 HIS C N 1
ATOM 6193 C CA A HIS C 1 146 ? -42.045 52.195 34.480 0.50 46.39 144 HIS C CA 1
ATOM 6194 C CA B HIS C 1 146 ? -42.050 52.191 34.487 0.50 45.85 144 HIS C CA 1
ATOM 6195 C C . HIS C 1 146 ? -40.846 52.374 35.408 1.00 42.92 144 HIS C C 1
ATOM 6196 O O . HIS C 1 146 ? -40.074 51.438 35.629 1.00 41.21 144 HIS C O 1
ATOM 6209 N N . ALA C 1 147 ? -40.700 53.585 35.941 1.00 41.36 145 ALA C N 1
ATOM 6210 C CA . ALA C 1 147 ? -39.616 53.932 36.858 1.00 38.76 145 ALA C CA 1
ATOM 6211 C C . ALA C 1 147 ? -39.768 53.261 38.223 1.00 34.17 145 ALA C C 1
ATOM 6212 O O . ALA C 1 147 ? -38.808 52.698 38.749 1.00 28.42 145 ALA C O 1
ATOM 6214 N N . ALA C 1 148 ? -40.980 53.318 38.776 1.00 29.66 146 ALA C N 1
ATOM 6215 C CA . ALA C 1 148 ? -41.321 52.620 40.013 1.00 29.97 146 ALA C CA 1
ATOM 6216 C C . ALA C 1 148 ? -41.062 51.118 39.889 1.00 36.49 146 ALA C C 1
ATOM 6217 O O . ALA C 1 148 ? -40.552 50.496 40.821 1.00 33.32 146 ALA C O 1
ATOM 6219 N N . ALA C 1 149 ? -41.402 50.557 38.725 1.00 39.10 147 ALA C N 1
ATOM 6220 C CA . ALA C 1 149 ? -41.173 49.144 38.418 1.00 37.45 147 ALA C CA 1
ATOM 6221 C C . ALA C 1 149 ? -39.686 48.813 38.288 1.00 33.78 147 ALA C C 1
ATOM 6222 O O . ALA C 1 149 ? -39.255 47.743 38.715 1.00 35.03 147 ALA C O 1
ATOM 6224 N N . SER C 1 150 ? -38.918 49.733 37.702 1.00 30.48 148 SER C N 1
ATOM 6225 C CA . SER C 1 150 ? -37.465 49.600 37.608 1.00 31.43 148 SER C CA 1
ATOM 6226 C C . SER C 1 150 ? -36.820 49.629 38.990 1.00 30.55 148 SER C C 1
ATOM 6227 O O . SER C 1 150 ? -35.929 48.834 39.270 1.00 30.27 148 SER C O 1
ATOM 6230 N N . ALA C 1 151 ? -37.296 50.536 39.845 1.00 32.99 149 ALA C N 1
ATOM 6231 C CA . ALA C 1 151 ? -36.831 50.655 41.232 1.00 40.96 149 ALA C CA 1
ATOM 6232 C C . ALA C 1 151 ? -37.145 49.419 42.080 1.00 34.91 149 ALA C C 1
ATOM 6233 O O . ALA C 1 151 ? -36.335 49.015 42.916 1.00 37.41 149 ALA C O 1
ATOM 6235 N N . LYS C 1 152 ? -38.318 48.831 41.856 1.00 41.94 150 LYS C N 1
ATOM 6236 C CA . LYS C 1 152 ? -38.726 47.601 42.535 1.00 41.80 150 LYS C CA 1
ATOM 6237 C C . LYS C 1 152 ? -37.803 46.435 42.185 1.00 36.18 150 LYS C C 1
ATOM 6238 O O . LYS C 1 152 ? -37.403 45.669 43.067 1.00 21.83 150 LYS C O 1
ATOM 6244 N N . ALA C 1 153 ? -37.456 46.331 40.902 1.00 29.72 151 ALA C N 1
ATOM 6245 C CA . ALA C 1 153 ? -36.606 45.257 40.393 1.00 33.50 151 ALA C CA 1
ATOM 6246 C C . ALA C 1 153 ? -35.174 45.365 40.910 1.00 27.84 151 ALA C C 1
ATOM 6247 O O . ALA C 1 153 ? -34.573 44.358 41.280 1.00 32.36 151 ALA C O 1
ATOM 6249 N N . ILE C 1 154 ? -34.651 46.591 40.934 1.00 33.08 152 ILE C N 1
ATOM 6250 C CA . ILE C 1 154 ? -33.293 46.889 41.413 1.00 35.63 152 ILE C CA 1
ATOM 6251 C C . ILE C 1 154 ? -33.092 46.464 42.876 1.00 35.99 152 ILE C C 1
ATOM 6252 O O . ILE C 1 154 ? -32.094 45.820 43.208 1.00 37.21 152 ILE C O 1
ATOM 6257 N N . LEU C 1 155 ? -34.065 46.779 43.727 1.00 43.93 153 LEU C N 1
ATOM 6258 C CA . LEU C 1 155 ? -34.029 46.362 45.133 1.00 45.17 153 LEU C CA 1
ATOM 6259 C C . LEU C 1 155 ? -34.272 44.874 45.361 1.00 42.01 153 LEU C C 1
ATOM 6260 O O . LEU C 1 155 ? -33.785 44.312 46.345 1.00 43.73 153 LEU C O 1
ATOM 6265 N N . ALA C 1 156 ? -35.014 44.243 44.453 1.00 43.37 154 ALA C N 1
ATOM 6266 C CA . ALA C 1 156 ? -35.222 42.793 44.487 1.00 44.67 154 ALA C CA 1
ATOM 6267 C C . ALA C 1 156 ? -33.945 42.061 44.087 1.00 42.97 154 ALA C C 1
ATOM 6268 O O . ALA C 1 156 ? -33.661 40.968 44.588 1.00 41.87 154 ALA C O 1
ATOM 6270 N N . ARG C 1 157 ? -33.180 42.688 43.194 1.00 36.58 155 ARG C N 1
ATOM 6271 C CA . ARG C 1 157 ? -31.915 42.159 42.688 1.00 42.91 155 ARG C CA 1
ATOM 6272 C C . ARG C 1 157 ? -30.804 42.183 43.749 1.00 40.18 155 ARG C C 1
ATOM 6273 O O . ARG C 1 157 ? -29.809 41.459 43.640 1.00 34.76 155 ARG C O 1
ATOM 6281 N N . GLY C 1 158 ? -30.980 43.017 44.771 1.00 39.17 156 GLY C N 1
ATOM 6282 C CA . GLY C 1 158 ? -30.017 43.130 45.864 1.00 42.15 156 GLY C CA 1
ATOM 6283 C C . GLY C 1 158 ? -29.230 44.431 45.898 1.00 46.90 156 GLY C C 1
ATOM 6284 O O . GLY C 1 158 ? -28.581 44.733 46.901 1.00 49.39 156 GLY C O 1
ATOM 6285 N N . ILE C 1 159 ? -29.287 45.193 44.804 1.00 45.14 157 ILE C N 1
ATOM 6286 C CA . ILE C 1 159 ? -28.583 46.477 44.680 1.00 44.83 157 ILE C CA 1
ATOM 6287 C C . ILE C 1 159 ? -29.169 47.514 45.646 1.00 48.91 157 ILE C C 1
ATOM 6288 O O . ILE C 1 159 ? -30.386 47.719 45.691 1.00 54.49 157 ILE C O 1
ATOM 6293 N N . LYS C 1 160 ? -28.289 48.146 46.423 1.00 49.18 158 LYS C N 1
ATOM 6294 C CA . LYS C 1 160 ? -28.681 49.037 47.516 1.00 39.53 158 LYS C CA 1
ATOM 6295 C C . LYS C 1 160 ? -29.053 50.467 47.100 1.00 40.07 158 LYS C C 1
ATOM 6296 O O . LYS C 1 160 ? -29.986 51.048 47.657 1.00 43.30 158 LYS C O 1
ATOM 6302 N N . SER C 1 161 ? -28.339 51.032 46.131 1.00 31.84 159 SER C N 1
ATOM 6303 C CA . SER C 1 161 ? -28.608 52.404 45.696 1.00 32.61 159 SER C CA 1
ATOM 6304 C C . SER C 1 161 ? -29.001 52.481 44.234 1.00 33.90 159 SER C C 1
ATOM 6305 O O . SER C 1 161 ? -28.636 51.624 43.443 1.00 33.00 159 SER C O 1
ATOM 6308 N N . ILE C 1 162 ? -29.741 53.519 43.871 1.00 34.05 160 ILE C N 1
ATOM 6309 C CA . ILE C 1 162 ? -30.128 53.683 42.479 1.00 38.44 160 ILE C CA 1
ATOM 6310 C C . ILE C 1 162 ? -29.751 55.046 41.913 1.00 35.90 160 ILE C C 1
ATOM 6311 O O . ILE C 1 162 ? -29.773 56.059 42.617 1.00 33.38 160 ILE C O 1
ATOM 6316 N N . LYS C 1 163 ? -29.358 55.036 40.644 1.00 35.34 161 LYS C N 1
ATOM 6317 C CA . LYS C 1 163 ? -29.104 56.246 39.891 1.00 30.76 161 LYS C CA 1
ATOM 6318 C C . LYS C 1 163 ? -30.305 56.539 39.006 1.00 31.92 161 LYS C C 1
ATOM 6319 O O . LYS C 1 163 ? -30.861 55.638 38.384 1.00 32.33 161 LYS C O 1
ATOM 6325 N N . VAL C 1 164 ? -30.705 57.802 38.957 1.00 26.91 162 VAL C N 1
ATOM 6326 C CA . VAL C 1 164 ? -31.844 58.206 38.152 1.00 27.71 162 VAL C CA 1
ATOM 6327 C C . VAL C 1 164 ? -31.455 59.404 37.289 1.00 34.90 162 VAL C C 1
ATOM 6328 O O . VAL C 1 164 ? -30.993 60.427 37.791 1.00 32.46 162 VAL C O 1
ATOM 6332 N N . LYS C 1 165 ? -31.606 59.233 35.981 1.00 33.65 163 LYS C N 1
ATOM 6333 C CA . LYS C 1 165 ? -31.267 60.247 35.001 1.00 36.98 163 LYS C CA 1
ATOM 6334 C C . LYS C 1 165 ? -32.505 61.088 34.710 1.00 36.60 163 LYS C C 1
ATOM 6335 O O . LYS C 1 165 ? -33.532 60.570 34.267 1.00 37.64 163 LYS C O 1
ATOM 6341 N N . THR C 1 166 ? -32.407 62.387 34.969 1.00 36.96 164 THR C N 1
ATOM 6342 C CA . THR C 1 166 ? -33.520 63.300 34.729 1.00 33.01 164 THR C CA 1
ATOM 6343 C C . THR C 1 166 ? -33.238 64.200 33.530 1.00 43.63 164 THR C C 1
ATOM 6344 O O . THR C 1 166 ? -32.084 64.369 33.121 1.00 42.79 164 THR C O 1
ATOM 6348 N N . ALA C 1 167 ? -34.301 64.760 32.959 1.00 33.67 165 ALA C N 1
ATOM 6349 C CA . ALA C 1 167 ? -34.175 65.644 31.810 1.00 42.02 165 ALA C CA 1
ATOM 6350 C C . ALA C 1 167 ? -33.828 67.064 32.230 1.00 38.98 165 ALA C C 1
ATOM 6351 O O . ALA C 1 167 ? -33.078 67.752 31.541 1.00 39.91 165 ALA C O 1
ATOM 6353 N N . GLY C 1 168 ? -34.389 67.504 33.351 1.00 41.79 166 GLY C N 1
ATOM 6354 C CA . GLY C 1 168 ? -34.136 68.845 33.863 1.00 41.18 166 GLY C CA 1
ATOM 6355 C C . GLY C 1 168 ? -34.956 69.973 33.259 1.00 48.51 166 GLY C C 1
ATOM 6356 O O . GLY C 1 168 ? -34.784 71.128 33.646 1.00 47.13 166 GLY C O 1
ATOM 6357 N N . VAL C 1 169 ? -35.842 69.648 32.316 1.00 47.84 167 VAL C N 1
ATOM 6358 C CA . VAL C 1 169 ? -36.646 70.663 31.620 1.00 49.89 167 VAL C CA 1
ATOM 6359 C C . VAL C 1 169 ? -37.968 70.988 32.320 1.00 49.09 167 VAL C C 1
ATOM 6360 O O . VAL C 1 169 ? -38.418 72.137 32.305 1.00 46.87 167 VAL C O 1
ATOM 6364 N N . ASP C 1 170 ? -38.581 69.972 32.924 1.00 49.39 168 ASP C N 1
ATOM 6365 C CA . ASP C 1 170 ? -39.811 70.139 33.691 1.00 47.32 168 ASP C CA 1
ATOM 6366 C C . ASP C 1 170 ? -39.581 69.642 35.113 1.00 40.09 168 ASP C C 1
ATOM 6367 O O . ASP C 1 170 ? -39.451 68.436 35.345 1.00 36.29 168 ASP C O 1
ATOM 6372 N N . VAL C 1 171 ? -39.540 70.586 36.050 1.00 36.30 169 VAL C N 1
ATOM 6373 C CA . VAL C 1 171 ? -39.227 70.318 37.460 1.00 40.41 169 VAL C CA 1
ATOM 6374 C C . VAL C 1 171 ? -40.243 69.430 38.179 1.00 44.10 169 VAL C C 1
ATOM 6375 O O . VAL C 1 171 ? -39.875 68.673 39.077 1.00 45.55 169 VAL C O 1
ATOM 6379 N N . ALA C 1 172 ? -41.508 69.521 37.772 1.00 41.57 170 ALA C N 1
ATOM 6380 C CA . ALA C 1 172 ? -42.583 68.735 38.366 1.00 37.25 170 ALA C CA 1
ATOM 6381 C C . ALA C 1 172 ? -42.584 67.291 37.859 1.00 38.38 170 ALA C C 1
ATOM 6382 O O . ALA C 1 172 ? -42.907 66.368 38.611 1.00 39.98 170 ALA C O 1
ATOM 6384 N N . TYR C 1 173 ? -42.223 67.107 36.590 1.00 36.31 171 TYR C N 1
ATOM 6385 C CA . TYR C 1 173 ? -42.144 65.779 35.978 1.00 35.31 171 TYR C CA 1
ATOM 6386 C C . TYR C 1 173 ? -40.993 64.948 36.553 1.00 38.25 171 TYR C C 1
ATOM 6387 O O . TYR C 1 173 ? -41.130 63.734 36.742 1.00 34.89 171 TYR C O 1
ATOM 6396 N N . ASP C 1 174 ? -39.869 65.613 36.826 1.00 37.16 172 ASP C N 1
ATOM 6397 C CA . ASP C 1 174 ? -38.706 64.994 37.472 1.00 41.56 172 ASP C CA 1
ATOM 6398 C C . ASP C 1 174 ? -39.010 64.578 38.911 1.00 42.67 172 ASP C C 1
ATOM 6399 O O . ASP C 1 174 ? -38.545 63.531 39.375 1.00 41.83 172 ASP C O 1
ATOM 6404 N N . LEU C 1 175 ? -39.783 65.411 39.605 1.00 34.67 173 LEU C N 1
ATOM 6405 C CA . LEU C 1 175 ? -40.190 65.132 40.971 1.00 36.59 173 LEU C CA 1
ATOM 6406 C C . LEU C 1 175 ? -41.172 63.978 41.043 1.00 36.68 173 LEU C C 1
ATOM 6407 O O . LEU C 1 175 ? -41.087 63.165 41.959 1.00 40.48 173 LEU C O 1
ATOM 6412 N N . ALA C 1 176 ? -42.079 63.906 40.066 1.00 34.09 174 ALA C N 1
ATOM 6413 C CA . ALA C 1 176 ? -43.086 62.841 39.981 1.00 36.45 174 ALA C CA 1
ATOM 6414 C C . ALA C 1 176 ? -42.467 61.477 39.703 1.00 38.37 174 ALA C C 1
ATOM 6415 O O . ALA C 1 176 ? -42.966 60.455 40.184 1.00 42.26 174 ALA C O 1
ATOM 6417 N N . ARG C 1 177 ? -41.389 61.469 38.921 1.00 37.77 175 ARG C N 1
ATOM 6418 C CA . ARG C 1 177 ? -40.598 60.261 38.710 1.00 42.17 175 ARG C CA 1
ATOM 6419 C C . ARG C 1 177 ? -39.877 59.879 40.001 1.00 43.50 175 ARG C C 1
ATOM 6420 O O . ARG C 1 177 ? -39.943 58.730 40.432 1.00 42.74 175 ARG C O 1
ATOM 6428 N N . LEU C 1 178 ? -39.232 60.858 40.632 1.00 40.91 176 LEU C N 1
ATOM 6429 C CA . LEU C 1 178 ? -38.541 60.645 41.899 1.00 35.08 176 LEU C CA 1
ATOM 6430 C C . LEU C 1 178 ? -39.438 60.272 43.076 1.00 34.66 176 LEU C C 1
ATOM 6431 O O . LEU C 1 178 ? -39.000 59.535 43.958 1.00 35.60 176 LEU C O 1
ATOM 6436 N N . ARG C 1 179 ? -40.670 60.785 43.095 1.00 34.83 177 ARG C N 1
ATOM 6437 C CA . ARG C 1 179 ? -41.660 60.391 44.103 1.00 31.64 177 ARG C CA 1
ATOM 6438 C C . ARG C 1 179 ? -41.985 58.916 43.937 1.00 32.38 177 ARG C C 1
ATOM 6439 O O . ARG C 1 179 ? -41.978 58.159 44.911 1.00 23.97 177 ARG C O 1
ATOM 6447 N N . ALA C 1 180 ? -42.238 58.528 42.686 1.00 28.93 178 ALA C N 1
ATOM 6448 C CA . ALA C 1 180 ? -42.579 57.158 42.316 1.00 32.22 178 ALA C CA 1
ATOM 6449 C C . ALA C 1 180 ? -41.459 56.182 42.642 1.00 30.38 178 ALA C C 1
ATOM 6450 O O . ALA C 1 180 ? -41.706 55.105 43.184 1.00 35.28 178 ALA C O 1
ATOM 6452 N N . ILE C 1 181 ? -40.234 56.582 42.312 1.00 30.47 179 ILE C N 1
ATOM 6453 C CA . ILE C 1 181 ? -39.035 55.788 42.565 1.00 30.63 179 ILE C CA 1
ATOM 6454 C C . ILE C 1 181 ? -38.791 55.595 44.072 1.00 32.06 179 ILE C C 1
ATOM 6455 O O . ILE C 1 181 ? -38.459 54.487 44.520 1.00 27.41 179 ILE C O 1
ATOM 6460 N N . HIS C 1 182 ? -38.984 56.666 44.845 1.00 23.57 180 HIS C N 1
ATOM 6461 C CA . HIS C 1 182 ? -38.831 56.605 46.296 1.00 22.02 180 HIS C CA 1
ATOM 6462 C C . HIS C 1 182 ? -39.968 55.829 46.968 1.00 34.63 180 HIS C C 1
ATOM 6463 O O . HIS C 1 182 ? -39.743 55.144 47.964 1.00 33.60 180 HIS C O 1
ATOM 6470 N N . GLN C 1 183 ? -41.174 55.916 46.410 1.00 28.73 181 GLN C N 1
ATOM 6471 C CA . GLN C 1 183 ? -42.303 55.144 46.917 1.00 34.19 181 GLN C CA 1
ATOM 6472 C C . GLN C 1 183 ? -42.075 53.646 46.741 1.00 27.28 181 GLN C C 1
ATOM 6473 O O . GLN C 1 183 ? -42.344 52.864 47.651 1.00 38.40 181 GLN C O 1
ATOM 6479 N N . ALA C 1 184 ? -41.552 53.263 45.579 1.00 36.82 182 ALA C N 1
ATOM 6480 C CA . ALA C 1 184 ? -41.297 51.860 45.246 1.00 32.18 182 ALA C CA 1
ATOM 6481 C C . ALA C 1 184 ? -40.071 51.285 45.957 1.00 36.35 182 ALA C C 1
ATOM 6482 O O . ALA C 1 184 ? -39.980 50.072 46.171 1.00 32.39 182 ALA C O 1
ATOM 6484 N N . ALA C 1 185 ? -39.127 52.159 46.302 1.00 32.20 183 ALA C N 1
ATOM 6485 C CA . ALA C 1 185 ? -37.891 51.756 46.967 1.00 33.08 183 ALA C CA 1
ATOM 6486 C C . ALA C 1 185 ? -37.484 52.795 48.023 1.00 33.10 183 ALA C C 1
ATOM 6487 O O . ALA C 1 185 ? -36.623 53.631 47.763 1.00 24.49 183 ALA C O 1
ATOM 6489 N N . PRO C 1 186 ? -38.107 52.745 49.219 1.00 36.20 184 PRO C N 1
ATOM 6490 C CA . PRO C 1 186 ? -37.898 53.801 50.211 1.00 30.50 184 PRO C CA 1
ATOM 6491 C C . PRO C 1 186 ? -36.548 53.766 50.923 1.00 33.98 184 PRO C C 1
ATOM 6492 O O . PRO C 1 186 ? -36.146 54.770 51.510 1.00 27.09 184 PRO C O 1
ATOM 6496 N N . THR C 1 187 ? -35.862 52.627 50.855 1.00 33.85 185 THR C N 1
ATOM 6497 C CA . THR C 1 187 ? -34.596 52.427 51.556 1.00 33.25 185 THR C CA 1
ATOM 6498 C C . THR C 1 187 ? -33.377 52.670 50.663 1.00 30.94 185 THR C C 1
ATOM 6499 O O . THR C 1 187 ? -32.239 52.461 51.083 1.00 33.52 185 THR C O 1
ATOM 6503 N N . ALA C 1 188 ? -33.623 53.121 49.437 1.00 34.94 186 ALA C N 1
ATOM 6504 C CA . ALA C 1 188 ? -32.562 53.308 48.453 1.00 30.31 186 ALA C CA 1
ATOM 6505 C C . ALA C 1 188 ? -32.116 54.756 48.371 1.00 23.93 186 ALA C C 1
ATOM 6506 O O . ALA C 1 188 ? -32.927 55.633 48.088 1.00 33.33 186 ALA C O 1
ATOM 6508 N N . PRO C 1 189 ? -30.825 55.018 48.633 1.00 30.39 187 PRO C N 1
ATOM 6509 C CA . PRO C 1 189 ? -30.329 56.367 48.374 1.00 24.15 187 PRO C CA 1
ATOM 6510 C C . PRO C 1 189 ? -30.299 56.640 46.870 1.00 26.26 187 PRO C C 1
ATOM 6511 O O . PRO C 1 189 ? -30.075 55.725 46.074 1.00 28.10 187 PRO C O 1
ATOM 6515 N N . LEU C 1 190 ? -30.551 57.887 46.488 1.00 25.14 188 LEU C N 1
ATOM 6516 C CA . LEU C 1 190 ? -30.740 58.233 45.085 1.00 27.95 188 LEU C CA 1
ATOM 6517 C C . LEU C 1 190 ? -29.660 59.183 44.574 1.00 30.23 188 LEU C C 1
ATOM 6518 O O . LEU C 1 190 ? -29.438 60.250 45.152 1.00 24.42 188 LEU C O 1
ATOM 6523 N N . ILE C 1 191 ? -28.968 58.773 43.510 1.00 30.82 189 ILE C N 1
ATOM 6524 C CA . ILE C 1 191 ? -28.047 59.664 42.798 1.00 30.49 189 ILE C CA 1
ATOM 6525 C C . ILE C 1 191 ? -28.833 60.210 41.617 1.00 34.85 189 ILE C C 1
ATOM 6526 O O . ILE C 1 191 ? -29.287 59.451 40.767 1.00 34.43 189 ILE C O 1
ATOM 6531 N N . VAL C 1 192 ? -29.028 61.522 41.583 1.00 31.43 190 VAL C N 1
ATOM 6532 C CA . VAL C 1 192 ? -29.797 62.121 40.504 1.00 34.04 190 VAL C CA 1
ATOM 6533 C C . VAL C 1 192 ? -28.876 62.786 39.490 1.00 31.76 190 VAL C C 1
ATOM 6534 O O . VAL C 1 192 ? -28.184 63.756 39.808 1.00 30.19 190 VAL C O 1
ATOM 6538 N N . ASP C 1 193 ? -28.877 62.245 38.274 1.00 31.20 191 ASP C N 1
ATOM 6539 C CA . ASP C 1 193 ? -28.064 62.775 37.180 1.00 39.78 191 ASP C CA 1
ATOM 6540 C C . ASP C 1 193 ? -28.892 63.749 36.349 1.00 39.50 191 ASP C C 1
ATOM 6541 O O . ASP C 1 193 ? -29.711 63.342 35.511 1.00 26.17 191 ASP C O 1
ATOM 6546 N N . GLY C 1 194 ? -28.650 65.037 36.594 1.00 40.54 192 GLY C N 1
ATOM 6547 C CA . GLY C 1 194 ? -29.341 66.128 35.916 1.00 39.87 192 GLY C CA 1
ATOM 6548 C C . GLY C 1 194 ? -28.985 66.261 34.449 1.00 44.92 192 GLY C C 1
ATOM 6549 O O . GLY C 1 194 ? -29.765 66.821 33.670 1.00 51.76 192 GLY C O 1
ATOM 6550 N N . ASN C 1 195 ? -27.805 65.746 34.092 1.00 45.69 193 ASN C N 1
ATOM 6551 C CA . ASN C 1 195 ? -27.285 65.712 32.719 1.00 49.01 193 ASN C CA 1
ATOM 6552 C C . ASN C 1 195 ? -27.355 67.055 31.981 1.00 46.60 193 ASN C C 1
ATOM 6553 O O . ASN C 1 195 ? -27.870 67.134 30.866 1.00 50.99 193 ASN C O 1
ATOM 6558 N N . CYS C 1 196 ? -26.864 68.103 32.645 1.00 44.77 194 CYS C N 1
ATOM 6559 C CA . CYS C 1 196 ? -26.795 69.480 32.114 1.00 41.81 194 CYS C CA 1
ATOM 6560 C C . CYS C 1 196 ? -28.142 70.118 31.702 1.00 43.59 194 CYS C C 1
ATOM 6561 O O . CYS C 1 196 ? -28.166 71.153 31.027 1.00 46.30 194 CYS C O 1
ATOM 6564 N N . GLY C 1 197 ? -29.249 69.515 32.132 1.00 40.77 195 GLY C N 1
ATOM 6565 C CA . GLY C 1 197 ? -30.582 69.915 31.685 1.00 44.09 195 GLY C CA 1
ATOM 6566 C C . GLY C 1 197 ? -31.279 71.005 32.483 1.00 48.74 195 GLY C C 1
ATOM 6567 O O . GLY C 1 197 ? -32.229 71.623 31.996 1.00 48.09 195 GLY C O 1
ATOM 6568 N N . TYR C 1 198 ? -30.820 71.232 33.711 1.00 45.10 196 TYR C N 1
ATOM 6569 C CA . TYR C 1 198 ? -31.365 72.286 34.562 1.00 48.49 196 TYR C CA 1
ATOM 6570 C C . TYR C 1 198 ? -30.621 73.595 34.324 1.00 52.65 196 TYR C C 1
ATOM 6571 O O . TYR C 1 198 ? -29.554 73.611 33.705 1.00 58.91 196 TYR C O 1
ATOM 6580 N N . ASP C 1 199 ? -31.210 74.691 34.797 1.00 52.99 197 ASP C N 1
ATOM 6581 C CA . ASP C 1 199 ? -30.476 75.929 35.046 1.00 51.96 197 ASP C CA 1
ATOM 6582 C C . ASP C 1 199 ? -30.423 76.132 36.558 1.00 50.90 197 ASP C C 1
ATOM 6583 O O . ASP C 1 199 ? -30.750 75.212 37.309 1.00 50.87 197 ASP C O 1
ATOM 6588 N N . VAL C 1 200 ? -30.052 77.333 36.996 1.00 47.42 198 VAL C N 1
ATOM 6589 C CA . VAL C 1 200 ? -29.837 77.616 38.419 1.00 42.07 198 VAL C CA 1
ATOM 6590 C C . VAL C 1 200 ? -31.119 77.571 39.258 1.00 48.37 198 VAL C C 1
ATOM 6591 O O . VAL C 1 200 ? -31.149 76.908 40.295 1.00 55.23 198 VAL C O 1
ATOM 6595 N N . GLU C 1 201 ? -32.169 78.257 38.805 1.00 43.71 199 GLU C N 1
ATOM 6596 C CA . GLU C 1 201 ? -33.434 78.305 39.550 1.00 42.47 199 GLU C CA 1
ATOM 6597 C C . GLU C 1 201 ? -34.217 76.990 39.512 1.00 40.89 199 GLU C C 1
ATOM 6598 O O . GLU C 1 201 ? -34.867 76.633 40.496 1.00 40.28 199 GLU C O 1
ATOM 6604 N N . ARG C 1 202 ? -34.143 76.274 38.389 1.00 34.75 200 ARG C N 1
ATOM 6605 C CA . ARG C 1 202 ? -34.788 74.960 38.256 1.00 38.95 200 ARG C CA 1
ATOM 6606 C C . ARG C 1 202 ? -34.133 73.874 39.118 1.00 40.86 200 ARG C C 1
ATOM 6607 O O . ARG C 1 202 ? -34.824 73.005 39.657 1.00 38.22 200 ARG C O 1
ATOM 6615 N N . ALA C 1 203 ? -32.808 73.935 39.244 1.00 37.77 201 ALA C N 1
ATOM 6616 C CA . ALA C 1 203 ? -32.061 72.992 40.070 1.00 33.93 201 ALA C CA 1
ATOM 6617 C C . ALA C 1 203 ? -32.397 73.163 41.551 1.00 40.13 201 ALA C C 1
ATOM 6618 O O . ALA C 1 203 ? -32.631 72.181 42.260 1.00 44.92 201 ALA C O 1
ATOM 6620 N N . LEU C 1 204 ? -32.443 74.416 42.000 1.00 41.04 202 LEU C N 1
ATOM 6621 C CA . LEU C 1 204 ? -32.747 74.735 43.394 1.00 36.57 202 LEU C CA 1
ATOM 6622 C C . LEU C 1 204 ? -34.196 74.426 43.754 1.00 41.22 202 LEU C C 1
ATOM 6623 O O . LEU C 1 204 ? -34.483 74.057 44.892 1.00 45.43 202 LEU C O 1
ATOM 6628 N N . ALA C 1 205 ? -35.090 74.561 42.774 1.00 37.11 203 ALA C N 1
ATOM 6629 C CA . ALA C 1 205 ? -36.499 74.205 42.935 1.00 41.17 203 ALA C CA 1
ATOM 6630 C C . ALA C 1 205 ? -36.675 72.697 43.089 1.00 42.44 203 ALA C C 1
ATOM 6631 O O . ALA C 1 205 ? -37.465 72.237 43.914 1.00 39.29 203 ALA C O 1
ATOM 6633 N N . PHE C 1 206 ? -35.933 71.944 42.281 1.00 47.33 204 PHE C N 1
ATOM 6634 C CA . PHE C 1 206 ? -35.888 70.488 42.357 1.00 41.55 204 PHE C CA 1
ATOM 6635 C C . PHE C 1 206 ? -35.388 70.038 43.732 1.00 37.58 204 PHE C C 1
ATOM 6636 O O . PHE C 1 206 ? -36.010 69.198 44.383 1.00 42.91 204 PHE C O 1
ATOM 6644 N N . CYS C 1 207 ? -34.284 70.633 44.172 1.00 31.97 205 CYS C N 1
ATOM 6645 C CA . CYS C 1 207 ? -33.649 70.282 45.435 1.00 34.76 205 CYS C CA 1
ATOM 6646 C C . CYS C 1 207 ? -34.505 70.599 46.673 1.00 38.62 205 CYS C C 1
ATOM 6647 O O . CYS C 1 207 ? -34.789 69.707 47.475 1.00 32.08 205 CYS C O 1
ATOM 6650 N N . ALA C 1 208 ? -34.930 71.856 46.807 1.00 37.98 206 ALA C N 1
ATOM 6651 C CA . ALA C 1 208 ? -35.777 72.287 47.927 1.00 41.74 206 ALA C CA 1
ATOM 6652 C C . ALA C 1 208 ? -37.059 71.458 48.059 1.00 38.66 206 ALA C C 1
ATOM 6653 O O . ALA C 1 208 ? -37.559 71.258 49.166 1.00 41.26 206 ALA C O 1
ATOM 6655 N N . ALA C 1 209 ? -37.563 70.970 46.927 1.00 27.47 207 ALA C N 1
ATOM 6656 C CA . ALA C 1 209 ? -38.712 70.073 46.894 1.00 27.48 207 ALA C CA 1
ATOM 6657 C C . ALA C 1 209 ? -38.381 68.647 47.331 1.00 32.20 207 ALA C C 1
ATOM 6658 O O . ALA C 1 209 ? -39.194 68.008 48.002 1.00 33.12 207 ALA C O 1
ATOM 6660 N N . CYS C 1 210 ? -37.203 68.148 46.942 1.00 33.98 208 CYS C N 1
ATOM 6661 C CA . CYS C 1 210 ? -36.717 66.843 47.404 1.00 27.03 208 CYS C CA 1
ATOM 6662 C C . CYS C 1 210 ? -36.507 66.885 48.913 1.00 29.78 208 CYS C C 1
ATOM 6663 O O . CYS C 1 210 ? -36.750 65.900 49.612 1.00 34.84 208 CYS C O 1
ATOM 6666 N N . LYS C 1 211 ? -36.043 68.037 49.392 1.00 30.03 209 LYS C N 1
ATOM 6667 C CA . LYS C 1 211 ? -35.880 68.309 50.812 1.00 41.74 209 LYS C CA 1
ATOM 6668 C C . LYS C 1 211 ? -37.238 68.407 51.503 1.00 46.01 209 LYS C C 1
ATOM 6669 O O . LYS C 1 211 ? -37.408 67.875 52.600 1.00 55.09 209 LYS C O 1
ATOM 6675 N N . ALA C 1 212 ? -38.200 69.058 50.842 1.00 45.49 210 ALA C N 1
ATOM 6676 C CA . ALA C 1 212 ? -39.562 69.226 51.372 1.00 52.42 210 ALA C CA 1
ATOM 6677 C C . ALA C 1 212 ? -40.369 67.927 51.442 1.00 52.70 210 ALA C C 1
ATOM 6678 O O . ALA C 1 212 ? -41.243 67.783 52.301 1.00 56.58 210 ALA C O 1
ATOM 6680 N N . GLU C 1 213 ? -40.073 66.990 50.543 1.00 46.06 211 GLU C N 1
ATOM 6681 C CA . GLU C 1 213 ? -40.829 65.738 50.453 1.00 44.43 211 GLU C CA 1
ATOM 6682 C C . GLU C 1 213 ? -40.041 64.532 50.952 1.00 39.42 211 GLU C C 1
ATOM 6683 O O . GLU C 1 213 ? -40.401 63.384 50.660 1.00 40.75 211 GLU C O 1
ATOM 6689 N N . SER C 1 214 ? -38.977 64.810 51.705 1.00 39.95 212 SER C N 1
ATOM 6690 C CA . SER C 1 214 ? -38.076 63.797 52.284 1.00 43.45 212 SER C CA 1
ATOM 6691 C C . SER C 1 214 ? -37.570 62.762 51.268 1.00 33.78 212 SER C C 1
ATOM 6692 O O . SER C 1 214 ? -37.510 61.565 51.554 1.00 32.45 212 SER C O 1
ATOM 6695 N N . ILE C 1 215 ? -37.234 63.248 50.074 1.00 33.52 213 ILE C N 1
ATOM 6696 C CA . ILE C 1 215 ? -36.703 62.414 48.998 1.00 35.56 213 ILE C CA 1
ATOM 6697 C C . ILE C 1 215 ? -35.209 62.231 49.250 1.00 25.75 213 ILE C C 1
ATOM 6698 O O . ILE C 1 215 ? -34.459 63.212 49.306 1.00 30.39 213 ILE C O 1
ATOM 6703 N N . PRO C 1 216 ? -34.773 60.972 49.414 1.00 24.32 214 PRO C N 1
ATOM 6704 C CA . PRO C 1 216 ? -33.414 60.705 49.840 1.00 24.21 214 PRO C CA 1
ATOM 6705 C C . PRO C 1 216 ? -32.373 60.808 48.728 1.00 27.75 214 PRO C C 1
ATOM 6706 O O . PRO C 1 216 ? -31.567 59.887 48.560 1.00 28.83 214 PRO C O 1
ATOM 6710 N N . MET C 1 217 ? -32.381 61.926 47.996 1.00 26.51 215 MET C N 1
ATOM 6711 C CA . MET C 1 217 ? -31.287 62.254 47.077 1.00 25.16 215 MET C CA 1
ATOM 6712 C C . MET C 1 217 ? -30.002 62.465 47.860 1.00 28.80 215 MET C C 1
ATOM 6713 O O . MET C 1 217 ? -29.929 63.284 48.776 1.00 38.32 215 MET C O 1
ATOM 6718 N N . VAL C 1 218 ? -28.998 61.697 47.474 1.00 36.06 216 VAL C N 1
ATOM 6719 C CA . VAL C 1 218 ? -27.716 61.622 48.147 1.00 27.20 216 VAL C CA 1
ATOM 6720 C C . VAL C 1 218 ? -26.637 62.379 47.343 1.00 32.24 216 VAL C C 1
ATOM 6721 O O . VAL C 1 218 ? -25.609 62.807 47.884 1.00 25.26 216 VAL C O 1
ATOM 6725 N N . LEU C 1 219 ? -26.904 62.576 46.051 1.00 36.34 217 LEU C N 1
ATOM 6726 C CA . LEU C 1 219 ? -25.980 63.274 45.161 1.00 23.27 217 LEU C CA 1
ATOM 6727 C C . LEU C 1 219 ? -26.727 63.850 43.970 1.00 22.73 217 LEU C C 1
ATOM 6728 O O . LEU C 1 219 ? -27.602 63.210 43.401 1.00 27.72 217 LEU C O 1
ATOM 6733 N N . PHE C 1 220 ? -26.367 65.066 43.589 1.00 28.88 218 PHE C N 1
ATOM 6734 C CA . PHE C 1 220 ? -26.954 65.700 42.426 1.00 35.49 218 PHE C CA 1
ATOM 6735 C C . PHE C 1 220 ? -25.838 65.820 41.406 1.00 24.83 218 PHE C C 1
ATOM 6736 O O . PHE C 1 220 ? -24.955 66.663 41.542 1.00 27.25 218 PHE C O 1
ATOM 6744 N N . GLU C 1 221 ? -25.862 64.944 40.404 1.00 33.54 219 GLU C N 1
ATOM 6745 C CA . GLU C 1 221 ? -24.786 64.890 39.418 1.00 29.47 219 GLU C CA 1
ATOM 6746 C C . GLU C 1 221 ? -25.011 65.851 38.275 1.00 30.19 219 GLU C C 1
ATOM 6747 O O . GLU C 1 221 ? -26.066 65.808 37.628 1.00 30.48 219 GLU C O 1
ATOM 6753 N N . GLN C 1 222 ? -23.993 66.684 38.035 1.00 31.49 220 GLN C N 1
ATOM 6754 C CA . GLN C 1 222 ? -23.939 67.681 36.948 1.00 32.91 220 GLN C CA 1
ATOM 6755 C C . GLN C 1 222 ? -25.307 68.203 36.481 1.00 28.01 220 GLN C C 1
ATOM 6756 O O . GLN C 1 222 ? -25.747 67.890 35.369 1.00 35.72 220 GLN C O 1
ATOM 6762 N N . PRO C 1 223 ? -25.997 68.978 37.345 1.00 34.89 221 PRO C N 1
ATOM 6763 C CA . PRO C 1 223 ? -27.323 69.472 36.970 1.00 32.33 221 PRO C CA 1
ATOM 6764 C C . PRO C 1 223 ? -27.305 70.551 35.889 1.00 38.50 221 PRO C C 1
ATOM 6765 O O . PRO C 1 223 ? -28.293 70.724 35.180 1.00 34.14 221 PRO C O 1
ATOM 6769 N N . LEU C 1 224 ? -26.191 71.265 35.777 1.00 34.02 222 LEU C N 1
ATOM 6770 C CA . LEU C 1 224 ? -26.089 72.423 34.899 1.00 35.67 222 LEU C CA 1
ATOM 6771 C C . LEU C 1 224 ? -25.054 72.168 33.804 1.00 33.21 222 LEU C C 1
ATOM 6772 O O . LEU C 1 224 ? -24.238 71.262 33.947 1.00 37.71 222 LEU C O 1
ATOM 6777 N N . PRO C 1 225 ? -25.106 72.935 32.689 1.00 44.47 223 PRO C N 1
ATOM 6778 C CA . PRO C 1 225 ? -24.000 72.953 31.718 1.00 40.89 223 PRO C CA 1
ATOM 6779 C C . PRO C 1 225 ? -22.631 73.243 32.345 1.00 42.85 223 PRO C C 1
ATOM 6780 O O . PRO C 1 225 ? -22.555 73.862 33.411 1.00 40.61 223 PRO C O 1
ATOM 6784 N N . ARG C 1 226 ? -21.572 72.787 31.676 1.00 41.11 224 ARG C N 1
ATOM 6785 C CA . ARG C 1 226 ? -20.190 72.966 32.129 1.00 38.08 224 ARG C CA 1
ATOM 6786 C C . ARG C 1 226 ? -19.805 74.433 32.322 1.00 38.60 224 ARG C C 1
ATOM 6787 O O . ARG C 1 226 ? -19.218 74.801 33.341 1.00 40.91 224 ARG C O 1
ATOM 6795 N N . GLU C 1 227 ? -20.170 75.258 31.342 1.00 48.13 225 GLU C N 1
ATOM 6796 C CA . GLU C 1 227 ? -19.763 76.667 31.270 1.00 47.77 225 GLU C CA 1
ATOM 6797 C C . GLU C 1 227 ? -20.487 77.596 32.252 1.00 47.93 225 GLU C C 1
ATOM 6798 O O . GLU C 1 227 ? -20.127 78.770 32.380 1.00 47.15 225 GLU C O 1
ATOM 6804 N N . ASP C 1 228 ? -21.498 77.071 32.942 1.00 46.52 226 ASP C N 1
ATOM 6805 C CA . ASP C 1 228 ? -22.147 77.799 34.031 1.00 50.98 226 ASP C CA 1
ATOM 6806 C C . ASP C 1 228 ? -21.460 77.482 35.360 1.00 42.82 226 ASP C C 1
ATOM 6807 O O . ASP C 1 228 ? -22.014 76.780 36.209 1.00 43.47 226 ASP C O 1
ATOM 6812 N N . TRP C 1 229 ? -20.258 78.028 35.524 1.00 38.44 227 TRP C N 1
ATOM 6813 C CA . TRP C 1 229 ? -19.399 77.747 36.668 1.00 39.79 227 TRP C CA 1
ATOM 6814 C C . TRP C 1 229 ? -19.918 78.351 37.967 1.00 45.88 227 TRP C C 1
ATOM 6815 O O . TRP C 1 229 ? -19.814 77.730 39.030 1.00 47.04 227 TRP C O 1
ATOM 6826 N N . ALA C 1 230 ? -20.479 79.556 37.865 1.00 42.23 228 ALA C N 1
ATOM 6827 C CA . ALA C 1 230 ? -21.027 80.273 39.016 1.00 39.94 228 ALA C CA 1
ATOM 6828 C C . ALA C 1 230 ? -22.314 79.631 39.526 1.00 40.59 228 ALA C C 1
ATOM 6829 O O . ALA C 1 230 ? -22.474 79.455 40.728 1.00 40.25 228 ALA C O 1
ATOM 6831 N N . GLY C 1 231 ? -23.216 79.284 38.609 1.00 35.81 229 GLY C N 1
ATOM 6832 C CA . GLY C 1 231 ? -24.457 78.589 38.953 1.00 34.12 229 GLY C CA 1
ATOM 6833 C C . GLY C 1 231 ? -24.219 77.223 39.581 1.00 30.85 229 GLY C C 1
ATOM 6834 O O . GLY C 1 231 ? -24.893 76.859 40.545 1.00 30.17 229 GLY C O 1
ATOM 6835 N N . MET C 1 232 ? -23.262 76.471 39.031 1.00 30.74 230 MET C N 1
ATOM 6836 C CA . MET C 1 232 ? -22.835 75.196 39.616 1.00 26.38 230 MET C CA 1
ATOM 6837 C C . MET C 1 232 ? -22.351 75.411 41.050 1.00 35.99 230 MET C C 1
ATOM 6838 O O . MET C 1 232 ? -22.720 74.658 41.956 1.00 37.02 230 MET C O 1
ATOM 6843 N N . ALA C 1 233 ? -21.558 76.469 41.240 1.00 42.34 231 ALA C N 1
ATOM 6844 C CA . ALA C 1 233 ? -21.120 76.928 42.563 1.00 45.54 231 ALA C CA 1
ATOM 6845 C C . ALA C 1 233 ? -22.259 77.400 43.482 1.00 45.11 231 ALA C C 1
ATOM 6846 O O . ALA C 1 233 ? -22.154 77.261 44.707 1.00 46.29 231 ALA C O 1
ATOM 6848 N N . GLN C 1 234 ? -23.328 77.950 42.900 1.00 37.70 232 GLN C N 1
ATOM 6849 C CA A GLN C 1 234 ? -24.471 78.426 43.675 0.50 43.95 232 GLN C CA 1
ATOM 6850 C CA B GLN C 1 234 ? -24.464 78.422 43.697 0.50 44.21 232 GLN C CA 1
ATOM 6851 C C . GLN C 1 234 ? -25.280 77.250 44.225 1.00 43.78 232 GLN C C 1
ATOM 6852 O O . GLN C 1 234 ? -25.592 77.207 45.414 1.00 43.86 232 GLN C O 1
ATOM 6863 N N . VAL C 1 235 ? -25.608 76.303 43.340 1.00 44.35 233 VAL C N 1
ATOM 6864 C CA . VAL C 1 235 ? -26.343 75.078 43.693 1.00 41.88 233 VAL C CA 1
ATOM 6865 C C . VAL C 1 235 ? -25.602 74.296 44.786 1.00 43.91 233 VAL C C 1
ATOM 6866 O O . VAL C 1 235 ? -26.213 73.868 45.765 1.00 42.34 233 VAL C O 1
ATOM 6870 N N . THR C 1 236 ? -24.283 74.159 44.627 1.00 38.90 234 THR C N 1
ATOM 6871 C CA . THR C 1 236 ? -23.422 73.470 45.599 1.00 41.86 234 THR C CA 1
ATOM 6872 C C . THR C 1 236 ? -23.460 74.112 46.991 1.00 45.61 234 THR C C 1
ATOM 6873 O O . THR C 1 236 ? -23.496 73.409 48.004 1.00 46.52 234 THR C O 1
ATOM 6877 N N . ALA C 1 237 ? -23.484 75.443 47.031 1.00 50.66 235 ALA C N 1
ATOM 6878 C CA . ALA C 1 237 ? -23.573 76.168 48.294 1.00 40.93 235 ALA C CA 1
ATOM 6879 C C . ALA C 1 237 ? -24.987 76.189 48.869 1.00 41.33 235 ALA C C 1
ATOM 6880 O O . ALA C 1 237 ? -25.155 76.059 50.081 1.00 41.20 235 ALA C O 1
ATOM 6882 N N . GLN C 1 238 ? -25.993 76.318 47.998 1.00 47.57 236 GLN C N 1
ATOM 6883 C CA . GLN C 1 238 ? -27.369 76.646 48.417 1.00 51.33 236 GLN C CA 1
ATOM 6884 C C . GLN C 1 238 ? -28.356 75.474 48.507 1.00 51.70 236 GLN C C 1
ATOM 6885 O O . GLN C 1 238 ? -29.237 75.486 49.370 1.00 39.67 236 GLN C O 1
ATOM 6891 N N . SER C 1 239 ? -28.216 74.481 47.622 1.00 47.28 237 SER C N 1
ATOM 6892 C CA . SER C 1 239 ? -29.204 73.395 47.485 1.00 37.51 237 SER C CA 1
ATOM 6893 C C . SER C 1 239 ? -29.338 72.494 48.708 1.00 37.83 237 SER C C 1
ATOM 6894 O O . SER C 1 239 ? -30.425 71.975 48.981 1.00 47.33 237 SER C O 1
ATOM 6897 N N . GLY C 1 240 ? -28.239 72.313 49.435 1.00 30.20 238 GLY C N 1
ATOM 6898 C CA . GLY C 1 240 ? -28.239 71.454 50.612 1.00 26.77 238 GLY C CA 1
ATOM 6899 C C . GLY C 1 240 ? -27.868 70.013 50.311 1.00 33.08 238 GLY C C 1
ATOM 6900 O O . GLY C 1 240 ? -27.863 69.171 51.211 1.00 38.92 238 GLY C O 1
ATOM 6901 N N . PHE C 1 241 ? -27.545 69.734 49.046 1.00 35.54 239 PHE C N 1
ATOM 6902 C CA . PHE C 1 241 ? -27.159 68.391 48.590 1.00 29.45 239 PHE C CA 1
ATOM 6903 C C . PHE C 1 241 ? -25.732 68.392 48.053 1.00 30.86 239 PHE C C 1
ATOM 6904 O O . PHE C 1 241 ? -25.282 69.391 47.491 1.00 39.10 239 PHE C O 1
ATOM 6912 N N . ALA C 1 242 ? -25.027 67.273 48.221 1.00 31.14 240 ALA C N 1
ATOM 6913 C CA . ALA C 1 242 ? -23.752 67.065 47.528 1.00 33.27 240 ALA C CA 1
ATOM 6914 C C . ALA C 1 242 ? -23.979 67.186 46.022 1.00 28.89 240 ALA C C 1
ATOM 6915 O O . ALA C 1 242 ? -24.981 66.689 45.485 1.00 30.76 240 ALA C O 1
ATOM 6917 N N . VAL C 1 243 ? -23.088 67.912 45.360 1.00 29.63 241 VAL C N 1
ATOM 6918 C CA . VAL C 1 243 ? -23.171 68.132 43.915 1.00 29.94 241 VAL C CA 1
ATOM 6919 C C . VAL C 1 243 ? -21.917 67.546 43.250 1.00 39.33 241 VAL C C 1
ATOM 6920 O O . VAL C 1 243 ? -20.800 67.787 43.710 1.00 34.25 241 VAL C O 1
ATOM 6924 N N . ALA C 1 244 ? -22.120 66.758 42.190 1.00 34.86 242 ALA C N 1
ATOM 6925 C CA . ALA C 1 244 ? -21.034 66.084 41.489 1.00 34.06 242 ALA C CA 1
ATOM 6926 C C . ALA C 1 244 ? -20.692 66.753 40.161 1.00 36.40 242 ALA C C 1
ATOM 6927 O O . ALA C 1 244 ? -21.586 67.188 39.436 1.00 36.55 242 ALA C O 1
ATOM 6929 N N . ALA C 1 245 ? -19.398 66.822 39.845 1.00 30.43 243 ALA C N 1
ATOM 6930 C CA . ALA C 1 245 ? -18.971 67.322 38.540 1.00 33.82 243 ALA C CA 1
ATOM 6931 C C . ALA C 1 245 ? -18.608 66.167 37.626 1.00 28.40 243 ALA C C 1
ATOM 6932 O O . ALA C 1 245 ? -17.856 65.265 38.000 1.00 35.21 243 ALA C O 1
ATOM 6934 N N . ASP C 1 246 ? -19.173 66.200 36.431 1.00 31.10 244 ASP C N 1
ATOM 6935 C CA . ASP C 1 246 ? -18.850 65.245 35.395 1.00 30.15 244 ASP C CA 1
ATOM 6936 C C . ASP C 1 246 ? -18.192 66.015 34.260 1.00 31.01 244 ASP C C 1
ATOM 6937 O O . ASP C 1 246 ? -16.971 66.025 34.149 1.00 35.56 244 ASP C O 1
ATOM 6942 N N . GLU C 1 247 ? -19.011 66.684 33.449 1.00 34.99 245 GLU C N 1
ATOM 6943 C CA . GLU C 1 247 ? -18.561 67.478 32.300 1.00 40.40 245 GLU C CA 1
ATOM 6944 C C . GLU C 1 247 ? -17.630 68.610 32.707 1.00 38.85 245 GLU C C 1
ATOM 6945 O O . GLU C 1 247 ? -16.770 69.028 31.927 1.00 35.15 245 GLU C O 1
ATOM 6951 N N . SER C 1 248 ? -17.812 69.084 33.938 1.00 35.18 246 SER C N 1
ATOM 6952 C CA . SER C 1 248 ? -16.999 70.142 34.533 1.00 31.97 246 SER C CA 1
ATOM 6953 C C . SER C 1 248 ? -15.687 69.620 35.118 1.00 31.53 246 SER C C 1
ATOM 6954 O O . SER C 1 248 ? -14.818 70.414 35.476 1.00 43.23 246 SER C O 1
ATOM 6957 N N . ALA C 1 249 ? -15.559 68.296 35.228 1.00 39.15 247 ALA C N 1
ATOM 6958 C CA . ALA C 1 249 ? -14.331 67.649 35.702 1.00 35.91 247 ALA C CA 1
ATOM 6959 C C . ALA C 1 249 ? -13.771 66.696 34.645 1.00 42.67 247 ALA C C 1
ATOM 6960 O O . ALA C 1 249 ? -14.042 65.489 34.671 1.00 42.70 247 ALA C O 1
ATOM 6962 N N . ARG C 1 250 ? -13.001 67.254 33.712 1.00 41.06 248 ARG C N 1
ATOM 6963 C CA . ARG C 1 250 ? -12.369 66.478 32.645 1.00 47.80 248 ARG C CA 1
ATOM 6964 C C . ARG C 1 250 ? -10.845 66.531 32.728 1.00 48.38 248 ARG C C 1
ATOM 6965 O O . ARG C 1 250 ? -10.148 65.792 32.030 1.00 43.93 248 ARG C O 1
ATOM 6973 N N . SER C 1 251 ? -10.336 67.404 33.589 1.00 49.32 249 SER C N 1
ATOM 6974 C CA . SER C 1 251 ? -8.899 67.571 33.743 1.00 48.22 249 SER C CA 1
ATOM 6975 C C . SER C 1 251 ? -8.533 67.856 35.189 1.00 41.48 249 SER C C 1
ATOM 6976 O O . SER C 1 251 ? -9.395 68.111 36.023 1.00 37.40 249 SER C O 1
ATOM 6979 N N . ALA C 1 252 ? -7.237 67.808 35.464 1.00 41.16 250 ALA C N 1
ATOM 6980 C CA . ALA C 1 252 ? -6.689 68.164 36.759 1.00 37.48 250 ALA C CA 1
ATOM 6981 C C . ALA C 1 252 ? -6.785 69.673 36.990 1.00 38.67 250 ALA C C 1
ATOM 6982 O O . ALA C 1 252 ? -6.901 70.125 38.131 1.00 44.36 250 ALA C O 1
ATOM 6984 N N . HIS C 1 253 ? -6.749 70.441 35.903 1.00 29.68 251 HIS C N 1
ATOM 6985 C CA . HIS C 1 253 ? -6.967 71.884 35.967 1.00 41.15 251 HIS C CA 1
ATOM 6986 C C . HIS C 1 253 ? -8.419 72.205 36.336 1.00 37.85 251 HIS C C 1
ATOM 6987 O O . HIS C 1 253 ? -8.679 73.173 37.055 1.00 44.00 251 HIS C O 1
ATOM 6994 N N . ASP C 1 254 ? -9.347 71.386 35.840 1.00 32.72 252 ASP C N 1
ATOM 6995 C CA . ASP C 1 254 ? -10.763 71.492 36.194 1.00 40.25 252 ASP C CA 1
ATOM 6996 C C . ASP C 1 254 ? -10.972 71.252 37.684 1.00 30.62 252 ASP C C 1
ATOM 6997 O O . ASP C 1 254 ? -11.611 72.061 38.351 1.00 32.74 252 ASP C O 1
ATOM 7002 N N . VAL C 1 255 ? -10.402 70.160 38.197 1.00 31.24 253 VAL C N 1
ATOM 7003 C CA . VAL C 1 255 ? -10.530 69.780 39.611 1.00 32.78 253 VAL C CA 1
ATOM 7004 C C . VAL C 1 255 ? -9.937 70.850 40.537 1.00 38.94 253 VAL C C 1
ATOM 7005 O O . VAL C 1 255 ? -10.519 71.154 41.583 1.00 45.55 253 VAL C O 1
ATOM 7009 N N . LEU C 1 256 ? -8.803 71.427 40.132 1.00 33.77 254 LEU C N 1
ATOM 7010 C CA . LEU C 1 256 ? -8.197 72.561 40.833 1.00 38.44 254 LEU C CA 1
ATOM 7011 C C . LEU C 1 256 ? -9.146 73.753 40.888 1.00 37.55 254 LEU C C 1
ATOM 7012 O O . LEU C 1 256 ? -9.329 74.339 41.950 1.00 45.47 254 LEU C O 1
ATOM 7017 N N . ARG C 1 257 ? -9.757 74.090 39.749 1.00 38.76 255 ARG C N 1
ATOM 7018 C CA . ARG C 1 257 ? -10.757 75.159 39.684 1.00 32.50 255 ARG C CA 1
ATOM 7019 C C . ARG C 1 257 ? -12.000 74.852 40.528 1.00 35.92 255 ARG C C 1
ATOM 7020 O O . ARG C 1 257 ? -12.525 75.745 41.198 1.00 36.17 255 ARG C O 1
ATOM 7028 N N . ILE C 1 258 ? -12.451 73.595 40.498 1.00 29.34 256 ILE C N 1
ATOM 7029 C CA . ILE C 1 258 ? -13.621 73.149 41.275 1.00 33.16 256 ILE C CA 1
ATOM 7030 C C . ILE C 1 258 ? -13.366 73.318 42.780 1.00 38.66 256 ILE C C 1
ATOM 7031 O O . ILE C 1 258 ? -14.242 73.782 43.517 1.00 30.51 256 ILE C O 1
ATOM 7036 N N . ALA C 1 259 ? -12.149 72.973 43.204 1.00 41.62 257 ALA C N 1
ATOM 7037 C CA . ALA C 1 259 ? -11.696 73.172 44.580 1.00 43.39 257 ALA C CA 1
ATOM 7038 C C . ALA C 1 259 ? -11.642 74.650 44.986 1.00 44.55 257 ALA C C 1
ATOM 7039 O O . ALA C 1 259 ? -12.074 74.988 46.089 1.00 47.58 257 ALA C O 1
ATOM 7041 N N . ARG C 1 260 ? -11.134 75.510 44.089 1.00 46.99 258 ARG C N 1
ATOM 7042 C CA A ARG C 1 260 ? -11.012 76.960 44.315 0.50 43.44 258 ARG C CA 1
ATOM 7043 C CA B ARG C 1 260 ? -11.016 76.944 44.382 0.50 44.36 258 ARG C CA 1
ATOM 7044 C C . ARG C 1 260 ? -12.366 77.654 44.476 1.00 40.99 258 ARG C C 1
ATOM 7045 O O . ARG C 1 260 ? -12.562 78.480 45.371 1.00 39.87 258 ARG C O 1
ATOM 7060 N N . GLU C 1 261 ? -13.290 77.317 43.580 1.00 35.68 259 GLU C N 1
ATOM 7061 C CA . GLU C 1 261 ? -14.581 77.998 43.491 1.00 37.36 259 GLU C CA 1
ATOM 7062 C C . GLU C 1 261 ? -15.718 77.374 44.313 1.00 40.76 259 GLU C C 1
ATOM 7063 O O . GLU C 1 261 ? -16.625 78.083 44.758 1.00 41.60 259 GLU C O 1
ATOM 7069 N N . GLY C 1 262 ? -15.668 76.064 44.524 1.00 34.77 260 GLY C N 1
ATOM 7070 C CA . GLY C 1 262 ? -16.776 75.361 45.174 1.00 36.72 260 GLY C CA 1
ATOM 7071 C C . GLY C 1 262 ? -17.865 75.042 44.167 1.00 38.75 260 GLY C C 1
ATOM 7072 O O . GLY C 1 262 ? -19.054 75.048 44.497 1.00 41.26 260 GLY C O 1
ATOM 7073 N N . THR C 1 263 ? -17.429 74.781 42.934 1.00 27.40 261 THR C N 1
ATOM 7074 C CA . THR C 1 263 ? -18.263 74.365 41.803 1.00 28.91 261 THR C CA 1
ATOM 7075 C C . THR C 1 263 ? -19.076 73.094 42.100 1.00 33.56 261 THR C C 1
ATOM 7076 O O . THR C 1 263 ? -20.277 73.034 41.838 1.00 27.80 261 THR C O 1
ATOM 7080 N N . ALA C 1 264 ? -18.406 72.084 42.643 1.00 37.85 262 ALA C N 1
ATOM 7081 C CA . ALA C 1 264 ? -19.048 70.837 43.028 1.00 37.85 262 ALA C CA 1
ATOM 7082 C C . ALA C 1 264 ? -18.411 70.330 44.317 1.00 39.26 262 ALA C C 1
ATOM 7083 O O . ALA C 1 264 ? -17.299 70.731 44.659 1.00 32.18 262 ALA C O 1
ATOM 7085 N N . SER C 1 265 ? -19.108 69.450 45.031 1.00 30.71 263 SER C N 1
ATOM 7086 C CA . SER C 1 265 ? -18.552 68.871 46.248 1.00 31.20 263 SER C CA 1
ATOM 7087 C C . SER C 1 265 ? -17.962 67.481 45.997 1.00 33.29 263 SER C C 1
ATOM 7088 O O . SER C 1 265 ? -17.258 66.938 46.851 1.00 36.45 263 SER C O 1
ATOM 7091 N N . VAL C 1 266 ? -18.258 66.923 44.819 1.00 30.38 264 VAL C N 1
ATOM 7092 C CA . VAL C 1 266 ? -17.881 65.554 44.437 1.00 28.34 264 VAL C CA 1
ATOM 7093 C C . VAL C 1 266 ? -17.354 65.543 42.993 1.00 26.03 264 VAL C C 1
ATOM 7094 O O . VAL C 1 266 ? -17.861 66.258 42.149 1.00 33.24 264 VAL C O 1
ATOM 7098 N N . ILE C 1 267 ? -16.338 64.726 42.725 1.00 36.03 265 ILE C N 1
ATOM 7099 C CA . ILE C 1 267 ? -15.783 64.556 41.376 1.00 33.28 265 ILE C CA 1
ATOM 7100 C C . ILE C 1 267 ? -16.119 63.166 40.817 1.00 27.56 265 ILE C C 1
ATOM 7101 O O . ILE C 1 267 ? -15.727 62.155 41.398 1.00 29.64 265 ILE C O 1
ATOM 7106 N N . ASN C 1 268 ? -16.866 63.124 39.712 1.00 31.63 266 ASN C N 1
ATOM 7107 C CA . ASN C 1 268 ? -17.067 61.886 38.944 1.00 36.15 266 ASN C CA 1
ATOM 7108 C C . ASN C 1 268 ? -15.871 61.629 38.041 1.00 40.89 266 ASN C C 1
ATOM 7109 O O . ASN C 1 268 ? -15.644 62.375 37.083 1.00 41.69 266 ASN C O 1
ATOM 7114 N N . ILE C 1 269 ? -15.110 60.580 38.339 1.00 31.97 267 ILE C N 1
ATOM 7115 C CA . ILE C 1 269 ? -14.015 60.190 37.459 1.00 39.66 267 ILE C CA 1
ATOM 7116 C C . ILE C 1 269 ? -14.518 59.207 36.404 1.00 31.87 267 ILE C C 1
ATOM 7117 O O . ILE C 1 269 ? -15.169 58.206 36.716 1.00 30.93 267 ILE C O 1
ATOM 7122 N N . LYS C 1 270 ? -14.255 59.552 35.147 1.00 40.79 268 LYS C N 1
ATOM 7123 C CA . LYS C 1 270 ? -14.503 58.682 34.016 1.00 32.14 268 LYS C CA 1
ATOM 7124 C C . LYS C 1 270 ? -13.216 58.682 33.211 1.00 44.24 268 LYS C C 1
ATOM 7125 O O . LYS C 1 270 ? -12.910 59.655 32.516 1.00 40.88 268 LYS C O 1
ATOM 7131 N N . LEU C 1 271 ? -12.469 57.583 33.320 1.00 44.93 269 LEU C N 1
ATOM 7132 C CA . LEU C 1 271 ? -11.132 57.452 32.730 1.00 45.95 269 LEU C CA 1
ATOM 7133 C C . LEU C 1 271 ? -11.136 57.581 31.210 1.00 43.34 269 LEU C C 1
ATOM 7134 O O . LEU C 1 271 ? -10.151 58.011 30.616 1.00 42.87 269 LEU C O 1
ATOM 7139 N N . MET C 1 272 ? -12.268 57.228 30.605 1.00 48.22 270 MET C N 1
ATOM 7140 C CA . MET C 1 272 ? -12.505 57.368 29.175 1.00 43.10 270 MET C CA 1
ATOM 7141 C C . MET C 1 272 ? -12.482 58.818 28.705 1.00 47.74 270 MET C C 1
ATOM 7142 O O . MET C 1 272 ? -12.121 59.101 27.563 1.00 51.68 270 MET C O 1
ATOM 7147 N N . LYS C 1 273 ? -12.867 59.731 29.587 1.00 45.97 271 LYS C N 1
ATOM 7148 C CA . LYS C 1 273 ? -12.997 61.131 29.218 1.00 53.87 271 LYS C CA 1
ATOM 7149 C C . LYS C 1 273 ? -11.779 61.982 29.578 1.00 60.70 271 LYS C C 1
ATOM 7150 O O . LYS C 1 273 ? -11.657 63.117 29.114 1.00 69.01 271 LYS C O 1
ATOM 7156 N N . ALA C 1 274 ? -10.876 61.434 30.388 1.00 66.13 272 ALA C N 1
ATOM 7157 C CA . ALA C 1 274 ? -9.687 62.171 30.817 1.00 64.86 272 ALA C CA 1
ATOM 7158 C C . ALA C 1 274 ? -8.388 61.475 30.433 1.00 61.60 272 ALA C C 1
ATOM 7159 O O . ALA C 1 274 ? -7.414 62.123 30.048 1.00 71.99 272 ALA C O 1
ATOM 7161 N N . GLY C 1 275 ? -8.389 60.151 30.522 1.00 59.23 273 GLY C N 1
ATOM 7162 C CA . GLY C 1 275 ? -7.162 59.369 30.451 1.00 56.61 273 GLY C CA 1
ATOM 7163 C C . GLY C 1 275 ? -6.901 58.759 31.816 1.00 51.00 273 GLY C C 1
ATOM 7164 O O . GLY C 1 275 ? -7.531 59.148 32.807 1.00 48.00 273 GLY C O 1
ATOM 7165 N N . VAL C 1 276 ? -5.977 57.806 31.875 1.00 39.53 274 VAL C N 1
ATOM 7166 C CA . VAL C 1 276 ? -5.665 57.134 33.135 1.00 34.93 274 VAL C CA 1
ATOM 7167 C C . VAL C 1 276 ? -4.750 57.964 34.039 1.00 38.93 274 VAL C C 1
ATOM 7168 O O . VAL C 1 276 ? -5.077 58.187 35.206 1.00 42.04 274 VAL C O 1
ATOM 7172 N N . ALA C 1 277 ? -3.626 58.437 33.495 1.00 41.93 275 ALA C N 1
ATOM 7173 C CA . ALA C 1 277 ? -2.671 59.247 34.261 1.00 40.20 275 ALA C CA 1
ATOM 7174 C C . ALA C 1 277 ? -3.273 60.585 34.665 1.00 38.96 275 ALA C C 1
ATOM 7175 O O . ALA C 1 277 ? -2.944 61.132 35.719 1.00 42.14 275 ALA C O 1
ATOM 7177 N N . GLU C 1 278 ? -4.154 61.097 33.811 1.00 36.91 276 GLU C N 1
ATOM 7178 C CA . GLU C 1 278 ? -4.903 62.310 34.082 1.00 38.30 276 GLU C CA 1
ATOM 7179 C C . GLU C 1 278 ? -5.900 62.089 35.222 1.00 31.04 276 GLU C C 1
ATOM 7180 O O . GLU C 1 278 ? -5.994 62.905 36.139 1.00 27.82 276 GLU C O 1
ATOM 7186 N N . GLY C 1 279 ? -6.636 60.983 35.144 1.00 26.80 277 GLY C N 1
ATOM 7187 C CA . GLY C 1 279 ? -7.523 60.549 36.218 1.00 41.66 277 GLY C CA 1
ATOM 7188 C C . GLY C 1 279 ? -6.835 60.392 37.565 1.00 40.53 277 GLY C C 1
ATOM 7189 O O . GLY C 1 279 ? -7.422 60.725 38.591 1.00 40.62 277 GLY C O 1
ATOM 7190 N N . LEU C 1 280 ? -5.592 59.900 37.559 1.00 37.73 278 LEU C N 1
ATOM 7191 C CA . LEU C 1 280 ? -4.800 59.735 38.782 1.00 31.22 278 LEU C CA 1
ATOM 7192 C C . LEU C 1 280 ? -4.532 61.063 39.469 1.00 38.51 278 LEU C C 1
ATOM 7193 O O . LEU C 1 280 ? -4.682 61.171 40.687 1.00 43.60 278 LEU C O 1
ATOM 7198 N N . LYS C 1 281 ? -4.142 62.068 38.683 1.00 28.91 279 LYS C N 1
ATOM 7199 C CA . LYS C 1 281 ? -3.856 63.404 39.212 1.00 36.15 279 LYS C CA 1
ATOM 7200 C C . LYS C 1 281 ? -5.129 64.045 39.750 1.00 33.06 279 LYS C C 1
ATOM 7201 O O . LYS C 1 281 ? -5.121 64.656 40.821 1.00 35.25 279 LYS C O 1
ATOM 7207 N N . MET C 1 282 ? -6.215 63.890 38.995 1.00 32.96 280 MET C N 1
ATOM 7208 C CA . MET C 1 282 ? -7.552 64.350 39.390 1.00 38.71 280 MET C CA 1
ATOM 7209 C C . MET C 1 282 ? -7.980 63.799 40.758 1.00 31.02 280 MET C C 1
ATOM 7210 O O . MET C 1 282 ? -8.495 64.541 41.596 1.00 27.62 280 MET C O 1
ATOM 7215 N N . ILE C 1 283 ? -7.735 62.502 40.964 1.00 38.08 281 ILE C N 1
ATOM 7216 C CA . ILE C 1 283 ? -7.955 61.811 42.237 1.00 33.85 281 ILE C CA 1
ATOM 7217 C C . ILE C 1 283 ? -7.145 62.424 43.391 1.00 33.05 281 ILE C C 1
ATOM 7218 O O . ILE C 1 283 ? -7.686 62.684 44.468 1.00 40.81 281 ILE C O 1
ATOM 7223 N N . ALA C 1 284 ? -5.866 62.686 43.148 1.00 35.75 282 ALA C N 1
ATOM 7224 C CA . ALA C 1 284 ? -4.978 63.268 44.162 1.00 37.26 282 ALA C CA 1
ATOM 7225 C C . ALA C 1 284 ? -5.382 64.672 44.634 1.00 37.35 282 ALA C C 1
ATOM 7226 O O . ALA C 1 284 ? -5.331 64.956 45.826 1.00 38.32 282 ALA C O 1
ATOM 7228 N N . ILE C 1 285 ? -5.785 65.534 43.700 1.00 35.24 283 ILE C N 1
ATOM 7229 C CA . ILE C 1 285 ? -6.217 66.893 44.016 1.00 28.23 283 ILE C CA 1
ATOM 7230 C C . ILE C 1 285 ? -7.501 66.869 44.829 1.00 41.65 283 ILE C C 1
ATOM 7231 O O . ILE C 1 285 ? -7.643 67.596 45.820 1.00 41.06 283 ILE C O 1
ATOM 7236 N N . ALA C 1 286 ? -8.426 66.019 44.402 1.00 39.66 284 ALA C N 1
ATOM 7237 C CA . ALA C 1 286 ? -9.728 65.925 45.037 1.00 41.22 284 ALA C CA 1
ATOM 7238 C C . ALA C 1 286 ? -9.592 65.512 46.502 1.00 33.46 284 ALA C C 1
ATOM 7239 O O . ALA C 1 286 ? -10.156 66.163 47.387 1.00 27.21 284 ALA C O 1
ATOM 7241 N N . GLN C 1 287 ? -8.806 64.467 46.757 1.00 31.33 285 GLN C N 1
ATOM 7242 C CA . GLN C 1 287 ? -8.612 63.979 48.127 1.00 36.50 285 GLN C CA 1
ATOM 7243 C C . GLN C 1 287 ? -7.945 65.023 49.011 1.00 34.54 285 GLN C C 1
ATOM 7244 O O . GLN C 1 287 ? -8.332 65.206 50.171 1.00 39.72 285 GLN C O 1
ATOM 7250 N N . ALA C 1 288 ? -6.968 65.721 48.430 1.00 34.15 286 ALA C N 1
ATOM 7251 C CA . ALA C 1 288 ? -6.244 66.805 49.079 1.00 31.90 286 ALA C CA 1
ATOM 7252 C C . ALA C 1 288 ? -7.138 67.988 49.444 1.00 37.76 286 ALA C C 1
ATOM 7253 O O . ALA C 1 288 ? -6.964 68.599 50.500 1.00 38.54 286 ALA C O 1
ATOM 7255 N N . ALA C 1 289 ? -8.085 68.303 48.563 1.00 33.40 287 ALA C N 1
ATOM 7256 C CA . ALA C 1 289 ? -9.000 69.423 48.758 1.00 31.48 287 ALA C CA 1
ATOM 7257 C C . ALA C 1 289 ? -10.299 69.030 49.488 1.00 31.52 287 ALA C C 1
ATOM 7258 O O . ALA C 1 289 ? -11.186 69.866 49.693 1.00 32.99 287 ALA C O 1
ATOM 7260 N N . GLY C 1 290 ? -10.406 67.761 49.867 1.00 35.64 288 GLY C N 1
ATOM 7261 C CA . GLY C 1 290 ? -11.600 67.246 50.532 1.00 36.91 288 GLY C CA 1
ATOM 7262 C C . GLY C 1 290 ? -12.801 67.103 49.617 1.00 34.92 288 GLY C C 1
ATOM 7263 O O . GLY C 1 290 ? -13.937 67.038 50.085 1.00 46.69 288 GLY C O 1
ATOM 7264 N N . LEU C 1 291 ? -12.559 67.055 48.311 1.00 34.52 289 LEU C N 1
ATOM 7265 C CA . LEU C 1 291 ? -13.628 66.795 47.356 1.00 39.36 289 LEU C CA 1
ATOM 7266 C C . LEU C 1 291 ? -13.978 65.303 47.372 1.00 36.81 289 LEU C C 1
ATOM 7267 O O . LEU C 1 291 ? -13.093 64.441 47.479 1.00 34.25 289 LEU C O 1
ATOM 7272 N N . GLY C 1 292 ? -15.274 65.010 47.297 1.00 29.08 290 GLY C N 1
ATOM 7273 C CA . GLY C 1 292 ? -15.758 63.638 47.306 1.00 23.69 290 GLY C CA 1
ATOM 7274 C C . GLY C 1 292 ? -15.425 62.973 45.987 1.00 31.79 290 GLY C C 1
ATOM 7275 O O . GLY C 1 292 ? -15.119 63.643 44.989 1.00 28.51 290 GLY C O 1
ATOM 7276 N N . LEU C 1 293 ? -15.460 61.648 45.977 1.00 28.84 291 LEU C N 1
ATOM 7277 C CA . LEU C 1 293 ? -15.111 60.916 44.766 1.00 29.68 291 LEU C CA 1
ATOM 7278 C C . LEU C 1 293 ? -16.195 59.962 44.314 1.00 27.24 291 LEU C C 1
ATOM 7279 O O . LEU C 1 293 ? -16.763 59.197 45.104 1.00 26.74 291 LEU C O 1
ATOM 7284 N N . MET C 1 294 ? -16.467 60.037 43.025 1.00 27.62 292 MET C N 1
ATOM 7285 C CA . MET C 1 294 ? -17.349 59.132 42.344 1.00 31.53 292 MET C CA 1
ATOM 7286 C C . MET C 1 294 ? -16.579 58.456 41.207 1.00 25.99 292 MET C C 1
ATOM 7287 O O . MET C 1 294 ? -15.777 59.095 40.533 1.00 25.10 292 MET C O 1
ATOM 7292 N N . ILE C 1 295 ? -16.807 57.161 41.017 1.00 26.54 293 ILE C N 1
ATOM 7293 C CA . ILE C 1 295 ? -16.260 56.464 39.858 1.00 30.23 293 ILE C CA 1
ATOM 7294 C C . ILE C 1 295 ? -17.391 56.016 38.951 1.00 27.47 293 ILE C C 1
ATOM 7295 O O . ILE C 1 295 ? -18.375 55.433 39.405 1.00 28.89 293 ILE C O 1
ATOM 7300 N N . GLY C 1 296 ? -17.256 56.345 37.670 1.00 31.83 294 GLY C N 1
ATOM 7301 C CA . GLY C 1 296 ? -18.218 55.952 36.653 1.00 34.22 294 GLY C CA 1
ATOM 7302 C C . GLY C 1 296 ? -17.545 55.685 35.319 1.00 36.55 294 GLY C C 1
ATOM 7303 O O . GLY C 1 296 ? -16.364 55.355 35.258 1.00 36.04 294 GLY C O 1
ATOM 7304 N N . GLY C 1 297 ? -18.303 55.828 34.243 1.00 41.10 295 GLY C N 1
ATOM 7305 C CA . GLY C 1 297 ? -17.763 55.660 32.904 1.00 40.47 295 GLY C CA 1
ATOM 7306 C C . GLY C 1 297 ? -18.781 56.000 31.840 1.00 42.85 295 GLY C C 1
ATOM 7307 O O . GLY C 1 297 ? -19.839 56.568 32.123 1.00 37.34 295 GLY C O 1
ATOM 7308 N N . MET C 1 298 ? -18.455 55.647 30.603 1.00 46.65 296 MET C N 1
ATOM 7309 C CA . MET C 1 298 ? -19.388 55.790 29.501 1.00 50.65 296 MET C CA 1
ATOM 7310 C C . MET C 1 298 ? -20.109 54.453 29.320 1.00 51.27 296 MET C C 1
ATOM 7311 O O . MET C 1 298 ? -20.369 53.755 30.308 1.00 46.42 296 MET C O 1
ATOM 7316 N N . VAL C 1 299 ? -20.442 54.101 28.079 1.00 49.43 297 VAL C N 1
ATOM 7317 C CA . VAL C 1 299 ? -21.047 52.800 27.794 1.00 43.64 297 VAL C CA 1
ATOM 7318 C C . VAL C 1 299 ? -19.934 51.775 27.546 1.00 46.06 297 VAL C C 1
ATOM 7319 O O . VAL C 1 299 ? -19.387 51.687 26.441 1.00 41.40 297 VAL C O 1
ATOM 7323 N N . GLU C 1 300 ? -19.608 51.015 28.593 1.00 41.77 298 GLU C N 1
ATOM 7324 C CA . GLU C 1 300 ? -18.416 50.164 28.626 1.00 42.34 298 GLU C CA 1
ATOM 7325 C C . GLU C 1 300 ? -18.712 48.736 29.072 1.00 42.07 298 GLU C C 1
ATOM 7326 O O . GLU C 1 300 ? -19.622 48.502 29.872 1.00 37.46 298 GLU C O 1
ATOM 7332 N N . SER C 1 301 ? -17.906 47.796 28.573 1.00 42.56 299 SER C N 1
ATOM 7333 C CA A SER C 1 301 ? -17.970 46.397 28.984 0.50 37.43 299 SER C CA 1
ATOM 7334 C CA B SER C 1 301 ? -17.995 46.400 28.999 0.50 39.47 299 SER C CA 1
ATOM 7335 C C . SER C 1 301 ? -17.321 46.223 30.354 1.00 41.40 299 SER C C 1
ATOM 7336 O O . SER C 1 301 ? -16.963 47.197 31.005 1.00 34.06 299 SER C O 1
ATOM 7341 N N . ILE C 1 302 ? -17.144 44.972 30.770 1.00 42.77 300 ILE C N 1
ATOM 7342 C CA . ILE C 1 302 ? -16.470 44.662 32.023 1.00 38.68 300 ILE C CA 1
ATOM 7343 C C . ILE C 1 302 ? -14.941 44.905 31.953 1.00 42.94 300 ILE C C 1
ATOM 7344 O O . ILE C 1 302 ? -14.283 44.981 32.983 1.00 30.03 300 ILE C O 1
ATOM 7349 N N . LEU C 1 303 ? -14.393 45.060 30.745 1.00 46.30 301 LEU C N 1
ATOM 7350 C CA . LEU C 1 303 ? -12.961 45.356 30.567 1.00 50.43 301 LEU C CA 1
ATOM 7351 C C . LEU C 1 303 ? -12.576 46.745 31.103 1.00 48.74 301 LEU C C 1
ATOM 7352 O O . LEU C 1 303 ? -11.651 46.867 31.911 1.00 50.85 301 LEU C O 1
ATOM 7357 N N . ALA C 1 304 ? -13.293 47.777 30.664 1.00 41.51 302 ALA C N 1
ATOM 7358 C CA . ALA C 1 304 ? -13.022 49.140 31.108 1.00 36.89 302 ALA C CA 1
ATOM 7359 C C . ALA C 1 304 ? -13.536 49.368 32.528 1.00 35.99 302 ALA C C 1
ATOM 7360 O O . ALA C 1 304 ? -12.955 50.143 33.291 1.00 28.26 302 ALA C O 1
ATOM 7362 N N . MET C 1 305 ? -14.616 48.668 32.870 1.00 30.28 303 MET C N 1
ATOM 7363 C CA . MET C 1 305 ? -15.290 48.833 34.153 1.00 37.57 303 MET C CA 1
ATOM 7364 C C . MET C 1 305 ? -14.571 48.140 35.296 1.00 39.74 303 MET C C 1
ATOM 7365 O O . MET C 1 305 ? -14.635 48.620 36.430 1.00 35.77 303 MET C O 1
ATOM 7370 N N . SER C 1 306 ? -13.902 47.020 35.002 1.00 29.67 304 SER C N 1
ATOM 7371 C CA . SER C 1 306 ? -13.079 46.322 35.998 1.00 28.30 304 SER C CA 1
ATOM 7372 C C . SER C 1 306 ? -11.812 47.096 36.281 1.00 25.78 304 SER C C 1
ATOM 7373 O O . SER C 1 306 ? -11.346 47.121 37.417 1.00 34.27 304 SER C O 1
ATOM 7376 N N . PHE C 1 307 ? -11.271 47.735 35.248 1.00 26.13 305 PHE C N 1
ATOM 7377 C CA . PHE C 1 307 ? -10.119 48.604 35.398 1.00 28.13 305 PHE C CA 1
ATOM 7378 C C . PHE C 1 307 ? -10.463 49.709 36.396 1.00 38.93 305 PHE C C 1
ATOM 7379 O O . PHE C 1 307 ? -9.697 49.975 37.322 1.00 34.72 305 PHE C O 1
ATOM 7387 N N . SER C 1 308 ? -11.626 50.330 36.200 1.00 35.82 306 SER C N 1
ATOM 7388 C CA . SER C 1 308 ? -12.113 51.392 37.074 1.00 30.15 306 SER C CA 1
ATOM 7389 C C . SER C 1 308 ? -12.328 50.908 38.508 1.00 30.77 306 SER C C 1
ATOM 7390 O O . SER C 1 308 ? -11.901 51.572 39.455 1.00 31.16 306 SER C O 1
ATOM 7393 N N . ALA C 1 309 ? -12.963 49.743 38.648 1.00 27.82 307 ALA C N 1
ATOM 7394 C CA . ALA C 1 309 ? -13.152 49.089 39.940 1.00 25.25 307 ALA C CA 1
ATOM 7395 C C . ALA C 1 309 ? -11.842 48.784 40.671 1.00 32.76 307 ALA C C 1
ATOM 7396 O O . ALA C 1 309 ? -11.775 48.938 41.887 1.00 33.88 307 ALA C O 1
ATOM 7398 N N . ASN C 1 310 ? -10.813 48.366 39.926 1.00 36.05 308 ASN C N 1
ATOM 7399 C CA . ASN C 1 310 ? -9.461 48.140 40.471 1.00 35.54 308 ASN C CA 1
ATOM 7400 C C . ASN C 1 310 ? -8.863 49.422 41.018 1.00 31.20 308 ASN C C 1
ATOM 7401 O O . ASN C 1 310 ? -8.255 49.425 42.084 1.00 30.06 308 ASN C O 1
ATOM 7406 N N . LEU C 1 311 ? -9.044 50.502 40.266 1.00 27.56 309 LEU C N 1
ATOM 7407 C CA . LEU C 1 311 ? -8.548 51.810 40.639 1.00 26.71 309 LEU C CA 1
ATOM 7408 C C . LEU C 1 311 ? -9.261 52.364 41.873 1.00 27.99 309 LEU C C 1
ATOM 7409 O O . LEU C 1 311 ? -8.615 52.830 42.800 1.00 28.02 309 LEU C O 1
ATOM 7414 N N . ALA C 1 312 ? -10.587 52.311 41.875 1.00 20.77 310 ALA C N 1
ATOM 7415 C CA . ALA C 1 312 ? -11.362 52.913 42.950 1.00 27.59 310 ALA C CA 1
ATOM 7416 C C . ALA C 1 312 ? -11.240 52.137 44.262 1.00 33.04 310 ALA C C 1
ATOM 7417 O O . ALA C 1 312 ? -11.104 52.744 45.332 1.00 44.53 310 ALA C O 1
ATOM 7419 N N . ALA C 1 313 ? -11.265 50.805 44.177 1.00 32.05 311 ALA C N 1
ATOM 7420 C CA . ALA C 1 313 ? -11.102 49.964 45.362 1.00 27.65 311 ALA C CA 1
ATOM 7421 C C . ALA C 1 313 ? -9.669 50.025 45.842 1.00 26.76 311 ALA C C 1
ATOM 7422 O O . ALA C 1 313 ? -9.430 50.158 47.032 1.00 24.48 311 ALA C O 1
ATOM 7424 N N . GLY C 1 314 ? -8.726 49.942 44.903 1.00 30.88 312 GLY C N 1
ATOM 7425 C CA . GLY C 1 314 ? -7.296 50.004 45.213 1.00 27.56 312 GLY C CA 1
ATOM 7426 C C . GLY C 1 314 ? -6.866 51.331 45.799 1.00 30.70 312 GLY C C 1
ATOM 7427 O O . GLY C 1 314 ? -6.183 51.365 46.803 1.00 33.97 312 GLY C O 1
ATOM 7428 N N . ASN C 1 315 ? -7.281 52.429 45.179 1.00 33.55 313 ASN C N 1
ATOM 7429 C CA . ASN C 1 315 ? -6.992 53.752 45.719 1.00 32.22 313 ASN C CA 1
ATOM 7430 C C . ASN C 1 315 ? -7.728 54.032 47.041 1.00 25.97 313 ASN C C 1
ATOM 7431 O O . ASN C 1 315 ? -7.152 54.614 47.953 1.00 22.31 313 ASN C O 1
ATOM 7436 N N . GLY C 1 316 ? -8.988 53.610 47.139 1.00 26.54 314 GLY C N 1
ATOM 7437 C CA . GLY C 1 316 ? -9.804 53.915 48.313 1.00 29.15 314 GLY C CA 1
ATOM 7438 C C . GLY C 1 316 ? -10.405 55.311 48.246 1.00 34.87 314 GLY C C 1
ATOM 7439 O O . GLY C 1 316 ? -10.128 56.076 47.319 1.00 32.06 314 GLY C O 1
ATOM 7440 N N . GLY C 1 317 ? -11.247 55.642 49.223 1.00 32.67 315 GLY C N 1
ATOM 7441 C CA . GLY C 1 317 ? -11.798 56.990 49.338 1.00 22.94 315 GLY C CA 1
ATOM 7442 C C . GLY C 1 317 ? -12.887 57.396 48.361 1.00 24.41 315 GLY C C 1
ATOM 7443 O O . GLY C 1 317 ? -13.176 58.578 48.213 1.00 32.46 315 GLY C O 1
ATOM 7444 N N . PHE C 1 318 ? -13.489 56.429 47.683 1.00 32.24 316 PHE C N 1
ATOM 7445 C CA . PHE C 1 318 ? -14.615 56.701 46.787 1.00 33.26 316 PHE C CA 1
ATOM 7446 C C . PHE C 1 318 ? -15.921 56.434 47.532 1.00 32.36 316 PHE C C 1
ATOM 7447 O O . PHE C 1 318 ? -16.133 55.329 48.048 1.00 33.20 316 PHE C O 1
ATOM 7455 N N . ASP C 1 319 ? -16.791 57.441 47.585 1.00 28.96 317 ASP C N 1
ATOM 7456 C CA . ASP C 1 319 ? -18.083 57.310 48.258 1.00 33.73 317 ASP C CA 1
ATOM 7457 C C . ASP C 1 319 ? -19.222 56.933 47.323 1.00 37.61 317 ASP C C 1
ATOM 7458 O O . ASP C 1 319 ? -20.291 56.503 47.781 1.00 37.13 317 ASP C O 1
ATOM 7463 N N . PHE C 1 320 ? -19.002 57.117 46.023 1.00 33.97 318 PHE C N 1
ATOM 7464 C CA . PHE C 1 320 ? -20.022 56.840 45.009 1.00 35.89 318 PHE C CA 1
ATOM 7465 C C . PHE C 1 320 ? -19.493 55.932 43.893 1.00 31.37 318 PHE C C 1
ATOM 7466 O O . PHE C 1 320 ? -18.549 56.272 43.192 1.00 35.81 318 PHE C O 1
ATOM 7474 N N . ILE C 1 321 ? -20.099 54.759 43.764 1.00 34.13 319 ILE C N 1
ATOM 7475 C CA . ILE C 1 321 ? -19.711 53.798 42.743 1.00 31.57 319 ILE C CA 1
ATOM 7476 C C . ILE C 1 321 ? -20.854 53.637 41.752 1.00 31.53 319 ILE C C 1
ATOM 7477 O O . ILE C 1 321 ? -21.950 53.189 42.112 1.00 30.76 319 ILE C O 1
ATOM 7482 N N . ASP C 1 322 ? -20.572 54.009 40.507 1.00 27.33 320 ASP C N 1
ATOM 7483 C CA . ASP C 1 322 ? -21.535 54.012 39.419 1.00 36.78 320 ASP C CA 1
ATOM 7484 C C . ASP C 1 322 ? -20.982 53.145 38.289 1.00 35.43 320 ASP C C 1
ATOM 7485 O O . ASP C 1 322 ? -20.622 53.634 37.218 1.00 34.88 320 ASP C O 1
ATOM 7490 N N . LEU C 1 323 ? -20.889 51.847 38.547 1.00 37.57 321 LEU C N 1
ATOM 7491 C CA . LEU C 1 323 ? -20.309 50.926 37.573 1.00 36.15 321 LEU C CA 1
ATOM 7492 C C . LEU C 1 323 ? -21.290 49.819 37.208 1.00 36.67 321 LEU C C 1
ATOM 7493 O O . LEU C 1 323 ? -21.132 48.669 37.627 1.00 49.51 321 LEU C O 1
ATOM 7498 N N . ASP C 1 324 ? -22.296 50.173 36.413 1.00 42.07 322 ASP C N 1
ATOM 7499 C CA . ASP C 1 324 ? -23.392 49.253 36.107 1.00 49.28 322 ASP C CA 1
ATOM 7500 C C . ASP C 1 324 ? -23.625 48.912 34.629 1.00 46.23 322 ASP C C 1
ATOM 7501 O O . ASP C 1 324 ? -24.466 48.071 34.337 1.00 54.26 322 ASP C O 1
ATOM 7506 N N . THR C 1 325 ? -22.896 49.550 33.710 1.00 47.06 323 THR C N 1
ATOM 7507 C CA . THR C 1 325 ? -23.086 49.295 32.263 1.00 55.97 323 THR C CA 1
ATOM 7508 C C . THR C 1 325 ? -22.894 47.841 31.762 1.00 55.41 323 THR C C 1
ATOM 7509 O O . THR C 1 325 ? -23.562 47.458 30.801 1.00 63.17 323 THR C O 1
ATOM 7513 N N . PRO C 1 326 ? -21.991 47.036 32.383 1.00 59.44 324 PRO C N 1
ATOM 7514 C CA . PRO C 1 326 ? -22.024 45.593 32.084 1.00 60.92 324 PRO C CA 1
ATOM 7515 C C . PRO C 1 326 ? -23.332 44.842 32.413 1.00 63.24 324 PRO C C 1
ATOM 7516 O O . PRO C 1 326 ? -23.551 43.756 31.871 1.00 67.99 324 PRO C O 1
ATOM 7520 N N . LEU C 1 327 ? -24.180 45.398 33.281 1.00 58.78 325 LEU C N 1
ATOM 7521 C CA . LEU C 1 327 ? -25.504 44.813 33.543 1.00 61.43 325 LEU C CA 1
ATOM 7522 C C . LEU C 1 327 ? -26.468 45.036 32.374 1.00 61.33 325 LEU C C 1
ATOM 7523 O O . LEU C 1 327 ? -27.397 44.251 32.171 1.00 51.98 325 LEU C O 1
ATOM 7528 N N . PHE C 1 328 ? -26.242 46.110 31.619 1.00 64.40 326 PHE C N 1
ATOM 7529 C CA . PHE C 1 328 ? -27.014 46.395 30.412 1.00 65.20 326 PHE C CA 1
ATOM 7530 C C . PHE C 1 328 ? -26.243 45.962 29.164 1.00 66.98 326 PHE C C 1
ATOM 7531 O O . PHE C 1 328 ? -26.332 46.609 28.124 1.00 67.42 326 PHE C O 1
ATOM 7539 N N . ILE C 1 329 ? -25.480 44.875 29.275 1.00 69.75 327 ILE C N 1
ATOM 7540 C CA . ILE C 1 329 ? -24.695 44.360 28.148 1.00 71.46 327 ILE C CA 1
ATOM 7541 C C . ILE C 1 329 ? -24.940 42.867 27.919 1.00 70.85 327 ILE C C 1
ATOM 7542 O O . ILE C 1 329 ? -24.793 42.051 28.835 1.00 69.82 327 ILE C O 1
ATOM 7547 N N . ALA C 1 330 ? -25.338 42.538 26.688 1.00 70.68 328 ALA C N 1
ATOM 7548 C CA . ALA C 1 330 ? -25.732 41.182 26.315 1.00 68.71 328 ALA C CA 1
ATOM 7549 C C . ALA C 1 330 ? -24.551 40.299 25.909 1.00 68.07 328 ALA C C 1
ATOM 7550 O O . ALA C 1 330 ? -24.255 39.315 26.588 1.00 62.93 328 ALA C O 1
ATOM 7552 N N . GLU C 1 331 ? -23.885 40.648 24.809 1.00 69.27 329 GLU C N 1
ATOM 7553 C CA . GLU C 1 331 ? -22.787 39.830 24.288 1.00 70.60 329 GLU C CA 1
ATOM 7554 C C . GLU C 1 331 ? -21.444 40.554 24.325 1.00 69.83 329 GLU C C 1
ATOM 7555 O O . GLU C 1 331 ? -21.291 41.642 23.765 1.00 71.07 329 GLU C O 1
ATOM 7561 N N . HIS C 1 332 ? -20.482 39.929 24.999 1.00 65.37 330 HIS C N 1
ATOM 7562 C CA . HIS C 1 332 ? -19.122 40.445 25.118 1.00 57.20 330 HIS C CA 1
ATOM 7563 C C . HIS C 1 332 ? -18.122 39.285 25.104 1.00 48.80 330 HIS C C 1
ATOM 7564 O O . HIS C 1 332 ? -18.360 38.255 25.740 1.00 30.08 330 HIS C O 1
ATOM 7571 N N . PRO C 1 333 ? -17.000 39.442 24.373 1.00 50.95 331 PRO C N 1
ATOM 7572 C CA . PRO C 1 333 ? -16.013 38.361 24.265 1.00 56.44 331 PRO C CA 1
ATOM 7573 C C . PRO C 1 333 ? -15.061 38.234 25.468 1.00 57.55 331 PRO C C 1
ATOM 7574 O O . PRO C 1 333 ? -14.000 37.615 25.349 1.00 57.03 331 PRO C O 1
ATOM 7578 N N . PHE C 1 334 ? -15.455 38.798 26.610 1.00 59.49 332 PHE C N 1
ATOM 7579 C CA . PHE C 1 334 ? -14.640 38.796 27.827 1.00 54.71 332 PHE C CA 1
ATOM 7580 C C . PHE C 1 334 ? -15.261 37.921 28.916 1.00 55.18 332 PHE C C 1
ATOM 7581 O O . PHE C 1 334 ? -16.479 37.766 28.972 1.00 59.15 332 PHE C O 1
ATOM 7589 N N . ILE C 1 335 ? -14.418 37.354 29.777 1.00 53.03 333 ILE C N 1
ATOM 7590 C CA . ILE C 1 335 ? -14.880 36.657 30.987 1.00 48.96 333 ILE C CA 1
ATOM 7591 C C . ILE C 1 335 ? -14.007 36.973 32.209 1.00 44.06 333 ILE C C 1
ATOM 7592 O O . ILE C 1 335 ? -12.954 37.607 32.091 1.00 31.44 333 ILE C O 1
ATOM 7597 N N . GLY C 1 336 ? -14.459 36.532 33.380 1.00 40.14 334 GLY C N 1
ATOM 7598 C CA . GLY C 1 336 ? -13.819 36.890 34.640 1.00 47.85 334 GLY C CA 1
ATOM 7599 C C . GLY C 1 336 ? -14.265 38.263 35.120 1.00 55.73 334 GLY C C 1
ATOM 7600 O O . GLY C 1 336 ? -15.428 38.444 35.494 1.00 51.99 334 GLY C O 1
ATOM 7601 N N . GLY C 1 337 ? -13.339 39.227 35.094 1.00 54.91 335 GLY C N 1
ATOM 7602 C CA . GLY C 1 337 ? -13.580 40.597 35.571 1.00 45.60 335 GLY C CA 1
ATOM 7603 C C . GLY C 1 337 ? -13.825 40.651 37.068 1.00 40.28 335 GLY C C 1
ATOM 7604 O O . GLY C 1 337 ? -13.300 39.824 37.812 1.00 44.14 335 GLY C O 1
ATOM 7605 N N . PHE C 1 338 ? -14.620 41.621 37.518 1.00 44.56 336 PHE C N 1
ATOM 7606 C CA . PHE C 1 338 ? -15.117 41.578 38.892 1.00 37.56 336 PHE C CA 1
ATOM 7607 C C . PHE C 1 338 ? -16.293 40.615 39.010 1.00 40.02 336 PHE C C 1
ATOM 7608 O O . PHE C 1 338 ? -17.105 40.496 38.089 1.00 36.58 336 PHE C O 1
ATOM 7616 N N . ALA C 1 339 ? -16.365 39.915 40.137 1.00 40.36 337 ALA C N 1
ATOM 7617 C CA . ALA C 1 339 ? -17.483 39.028 40.420 1.00 45.48 337 ALA C CA 1
ATOM 7618 C C . ALA C 1 339 ? -18.579 39.800 41.147 1.00 50.45 337 ALA C C 1
ATOM 7619 O O . ALA C 1 339 ? -18.484 40.056 42.350 1.00 51.45 337 ALA C O 1
ATOM 7621 N N . GLN C 1 340 ? -19.617 40.175 40.406 1.00 46.91 338 GLN C N 1
ATOM 7622 C CA . GLN C 1 340 ? -20.725 40.931 40.973 1.00 39.75 338 GLN C CA 1
ATOM 7623 C C . GLN C 1 340 ? -21.845 40.034 41.480 1.00 38.74 338 GLN C C 1
ATOM 7624 O O . GLN C 1 340 ? -22.421 39.256 40.718 1.00 42.54 338 GLN C O 1
ATOM 7630 N N . THR C 1 341 ? -22.136 40.140 42.775 1.00 38.00 339 THR C N 1
ATOM 7631 C CA . THR C 1 341 ? -23.348 39.561 43.355 1.00 38.88 339 THR C CA 1
ATOM 7632 C C . THR C 1 341 ? -24.104 40.639 44.137 1.00 46.94 339 THR C C 1
ATOM 7633 O O . THR C 1 341 ? -23.636 41.120 45.173 1.00 44.72 339 THR C O 1
ATOM 7637 N N . GLY C 1 342 ? -25.273 41.019 43.627 1.00 48.69 340 GLY C N 1
ATOM 7638 C CA . GLY C 1 342 ? -26.035 42.135 44.182 1.00 46.31 340 GLY C CA 1
ATOM 7639 C C . GLY C 1 342 ? -25.461 43.445 43.681 1.00 44.51 340 GLY C C 1
ATOM 7640 O O . GLY C 1 342 ? -25.288 43.633 42.474 1.00 46.92 340 GLY C O 1
ATOM 7641 N N . GLY C 1 343 ? -25.164 44.351 44.609 1.00 45.40 341 GLY C N 1
ATOM 7642 C CA . GLY C 1 343 ? -24.450 45.583 44.279 1.00 36.86 341 GLY C CA 1
ATOM 7643 C C . GLY C 1 343 ? -22.970 45.443 44.586 1.00 39.11 341 GLY C C 1
ATOM 7644 O O . GLY C 1 343 ? -22.165 46.305 44.233 1.00 39.58 341 GLY C O 1
ATOM 7645 N N . THR C 1 344 ? -22.620 44.344 45.247 1.00 34.55 342 THR C N 1
ATOM 7646 C CA . THR C 1 344 ? -21.248 44.068 45.657 1.00 34.52 342 THR C CA 1
ATOM 7647 C C . THR C 1 344 ? -20.378 43.614 44.491 1.00 37.96 342 THR C C 1
ATOM 7648 O O . THR C 1 344 ? -20.653 42.584 43.864 1.00 34.00 342 THR C O 1
ATOM 7652 N N . LEU C 1 345 ? -19.326 44.386 44.224 1.00 36.52 343 LEU C N 1
ATOM 7653 C CA . LEU C 1 345 ? -18.338 44.048 43.203 1.00 39.08 343 LEU C CA 1
ATOM 7654 C C . LEU C 1 345 ? -17.085 43.485 43.866 1.00 39.91 343 LEU C C 1
ATOM 7655 O O . LEU C 1 345 ? -16.313 44.222 44.487 1.00 48.21 343 LEU C O 1
ATOM 7660 N N . GLN C 1 346 ? -16.899 42.176 43.734 1.00 37.54 344 GLN C N 1
ATOM 7661 C CA . GLN C 1 346 ? -15.807 41.464 44.390 1.00 41.74 344 GLN C CA 1
ATOM 7662 C C . GLN C 1 346 ? -14.621 41.285 43.449 1.00 41.55 344 GLN C C 1
ATOM 7663 O O . GLN C 1 346 ? -14.733 40.660 42.391 1.00 36.42 344 GLN C O 1
ATOM 7669 N N . LEU C 1 347 ? -13.491 41.860 43.844 1.00 42.05 345 LEU C N 1
ATOM 7670 C CA . LEU C 1 347 ? -12.241 41.727 43.110 1.00 42.32 345 LEU C CA 1
ATOM 7671 C C . LEU C 1 347 ? -11.453 40.577 43.729 1.00 39.40 345 LEU C C 1
ATOM 7672 O O . LEU C 1 347 ? -11.733 40.161 44.856 1.00 40.25 345 LEU C O 1
ATOM 7677 N N . ALA C 1 348 ? -10.480 40.055 42.991 1.00 36.65 346 ALA C N 1
ATOM 7678 C CA . ALA C 1 348 ? -9.675 38.937 43.481 1.00 39.70 346 ALA C CA 1
ATOM 7679 C C . ALA C 1 348 ? -8.190 39.100 43.169 1.00 34.71 346 ALA C C 1
ATOM 7680 O O . ALA C 1 348 ? -7.792 40.025 42.459 1.00 32.80 346 ALA C O 1
ATOM 7682 N N . ASP C 1 349 ? -7.379 38.195 43.711 1.00 41.71 347 ASP C N 1
ATOM 7683 C CA . ASP C 1 349 ? -5.927 38.269 43.578 1.00 46.58 347 ASP C CA 1
ATOM 7684 C C . ASP C 1 349 ? -5.432 37.605 42.295 1.00 45.76 347 ASP C C 1
ATOM 7685 O O . ASP C 1 349 ? -4.923 36.476 42.307 1.00 50.50 347 ASP C O 1
ATOM 7690 N N . VAL C 1 350 ? -5.615 38.318 41.188 1.00 39.67 348 VAL C N 1
ATOM 7691 C CA . VAL C 1 350 ? -5.127 37.909 39.876 1.00 46.90 348 VAL C CA 1
ATOM 7692 C C . VAL C 1 350 ? -4.442 39.136 39.293 1.00 41.04 348 VAL C C 1
ATOM 7693 O O . VAL C 1 350 ? -4.919 40.252 39.486 1.00 44.21 348 VAL C O 1
ATOM 7697 N N . ALA C 1 351 ? -3.327 38.927 38.597 1.00 39.43 349 ALA C N 1
ATOM 7698 C CA . ALA C 1 351 ? -2.581 40.006 37.953 1.00 38.32 349 ALA C CA 1
ATOM 7699 C C . ALA C 1 351 ? -3.446 40.853 37.013 1.00 36.04 349 ALA C C 1
ATOM 7700 O O . ALA C 1 351 ? -4.315 40.329 36.318 1.00 36.67 349 ALA C O 1
ATOM 7702 N N . GLY C 1 352 ? -3.212 42.164 37.024 1.00 37.31 350 GLY C N 1
ATOM 7703 C CA . GLY C 1 352 ? -3.936 43.103 36.168 1.00 37.46 350 GLY C CA 1
ATOM 7704 C C . GLY C 1 352 ? -5.396 43.299 36.541 1.00 39.87 350 GLY C C 1
ATOM 7705 O O . GLY C 1 352 ? -5.781 43.120 37.705 1.00 27.66 350 GLY C O 1
ATOM 7706 N N . HIS C 1 353 ? -6.208 43.656 35.544 1.00 36.12 351 HIS C N 1
ATOM 7707 C CA . HIS C 1 353 ? -7.640 43.897 35.755 1.00 35.69 351 HIS C CA 1
ATOM 7708 C C . HIS C 1 353 ? -8.456 42.611 35.820 1.00 35.97 351 HIS C C 1
ATOM 7709 O O . HIS C 1 353 ? -9.592 42.619 36.299 1.00 30.11 351 HIS C O 1
ATOM 7716 N N . GLY C 1 354 ? -7.870 41.521 35.323 1.00 45.34 352 GLY C N 1
ATOM 7717 C CA . GLY C 1 354 ? -8.454 40.182 35.422 1.00 43.26 352 GLY C CA 1
ATOM 7718 C C . GLY C 1 354 ? -9.524 39.814 34.405 1.00 47.45 352 GLY C C 1
ATOM 7719 O O . GLY C 1 354 ? -10.321 38.907 34.652 1.00 40.74 352 GLY C O 1
ATOM 7720 N N . VAL C 1 355 ? -9.557 40.513 33.270 1.00 50.58 353 VAL C N 1
ATOM 7721 C CA . VAL C 1 355 ? -10.479 40.155 32.183 1.00 61.65 353 VAL C CA 1
ATOM 7722 C C . VAL C 1 355 ? -9.703 39.554 30.997 1.00 64.37 353 VAL C C 1
ATOM 7723 O O . VAL C 1 355 ? -8.584 39.983 30.689 1.00 64.21 353 VAL C O 1
ATOM 7727 N N . ASN C 1 356 ? -10.291 38.543 30.359 1.00 64.40 354 ASN C N 1
ATOM 7728 C CA . ASN C 1 356 ? -9.606 37.785 29.311 1.00 67.78 354 ASN C CA 1
ATOM 7729 C C . ASN C 1 356 ? -10.513 37.357 28.159 1.00 73.12 354 ASN C C 1
ATOM 7730 O O . ASN C 1 356 ? -11.652 36.936 28.378 1.00 75.80 354 ASN C O 1
ATOM 7735 N N . LEU C 1 357 ? -9.995 37.472 26.935 1.00 73.62 355 LEU C N 1
ATOM 7736 C CA . LEU C 1 357 ? -10.653 36.940 25.744 1.00 69.28 355 LEU C CA 1
ATOM 7737 C C . LEU C 1 357 ? -10.483 35.426 25.728 1.00 74.97 355 LEU C C 1
ATOM 7738 O O . LEU C 1 357 ? -9.400 34.920 26.031 1.00 78.77 355 LEU C O 1
ATOM 7743 N N . GLU C 1 358 ? -11.547 34.707 25.373 1.00 82.70 356 GLU C N 1
ATOM 7744 C CA . GLU C 1 358 ? -11.535 33.237 25.415 1.00 84.08 356 GLU C CA 1
ATOM 7745 C C . GLU C 1 358 ? -11.772 32.552 24.062 1.00 79.99 356 GLU C C 1
ATOM 7746 O O . GLU C 1 358 ? -11.901 33.215 23.030 1.00 81.58 356 GLU C O 1
ATOM 7752 N N . GLY C 1 359 ? -11.817 31.219 24.091 1.00 75.57 357 GLY C N 1
ATOM 7753 C CA . GLY C 1 359 ? -12.100 30.399 22.915 1.00 63.20 357 GLY C CA 1
ATOM 7754 C C . GLY C 1 359 ? -12.907 29.160 23.260 1.00 55.69 357 GLY C C 1
ATOM 7755 O O . GLY C 1 359 ? -13.033 28.790 24.430 1.00 41.93 357 GLY C O 1
ATOM 7756 N N . SER D 1 2 ? -31.302 -13.540 22.435 1.00 73.84 0 SER D N 1
ATOM 7757 C CA . SER D 1 2 ? -32.333 -12.569 22.900 1.00 73.66 0 SER D CA 1
ATOM 7758 C C . SER D 1 2 ? -32.665 -12.772 24.380 1.00 72.00 0 SER D C 1
ATOM 7759 O O . SER D 1 2 ? -33.141 -13.842 24.773 1.00 73.02 0 SER D O 1
ATOM 7762 N N . LEU D 1 3 ? -32.502 -11.728 25.173 1.00 59.31 1 LEU D N 1
ATOM 7763 C CA . LEU D 1 3 ? -32.998 -11.767 26.520 1.00 53.83 1 LEU D CA 1
ATOM 7764 C C . LEU D 1 3 ? -34.273 -11.037 26.643 1.00 43.58 1 LEU D C 1
ATOM 7765 O O . LEU D 1 3 ? -34.701 -10.370 25.742 1.00 37.39 1 LEU D O 1
ATOM 7770 N N . PRO D 1 4 ? -34.854 -11.158 27.812 1.00 40.46 2 PRO D N 1
ATOM 7771 C CA . PRO D 1 4 ? -36.281 -11.071 28.003 1.00 35.64 2 PRO D CA 1
ATOM 7772 C C . PRO D 1 4 ? -36.707 -9.646 27.980 1.00 37.26 2 PRO D C 1
ATOM 7773 O O . PRO D 1 4 ? -37.872 -9.354 27.838 1.00 29.05 2 PRO D O 1
ATOM 7777 N N . THR D 1 5 ? -35.747 -8.760 28.160 1.00 41.02 3 THR D N 1
ATOM 7778 C CA . THR D 1 5 ? -36.005 -7.331 27.961 1.00 35.67 3 THR D CA 1
ATOM 7779 C C . THR D 1 5 ? -35.668 -6.824 26.555 1.00 37.75 3 THR D C 1
ATOM 7780 O O . THR D 1 5 ? -35.637 -5.614 26.331 1.00 31.00 3 THR D O 1
ATOM 7784 N N . THR D 1 6 ? -35.389 -7.735 25.625 1.00 32.53 4 THR D N 1
ATOM 7785 C CA . THR D 1 6 ? -35.169 -7.359 24.232 1.00 39.71 4 THR D CA 1
ATOM 7786 C C . THR D 1 6 ? -36.510 -6.936 23.634 1.00 39.67 4 THR D C 1
ATOM 7787 O O . THR D 1 6 ? -37.527 -7.590 23.865 1.00 32.99 4 THR D O 1
ATOM 7791 N N . ILE D 1 7 ? -36.507 -5.812 22.917 1.00 44.29 5 ILE D N 1
ATOM 7792 C CA . ILE D 1 7 ? -37.693 -5.340 22.200 1.00 38.48 5 ILE D CA 1
ATOM 7793 C C . ILE D 1 7 ? -37.953 -6.236 20.984 1.00 34.36 5 ILE D C 1
ATOM 7794 O O . ILE D 1 7 ? -37.161 -6.269 20.034 1.00 23.95 5 ILE D O 1
ATOM 7799 N N . GLN D 1 8 ? -39.072 -6.957 21.042 1.00 38.23 6 GLN D N 1
ATOM 7800 C CA . GLN D 1 8 ? -39.403 -8.013 20.081 1.00 35.54 6 GLN D CA 1
ATOM 7801 C C . GLN D 1 8 ? -40.302 -7.534 18.942 1.00 33.10 6 GLN D C 1
ATOM 7802 O O . GLN D 1 8 ? -40.090 -7.898 17.785 1.00 33.78 6 GLN D O 1
ATOM 7808 N N . ALA D 1 9 ? -41.305 -6.726 19.283 1.00 36.24 7 ALA D N 1
ATOM 7809 C CA . ALA D 1 9 ? -42.225 -6.138 18.306 1.00 33.56 7 ALA D CA 1
ATOM 7810 C C . ALA D 1 9 ? -42.468 -4.653 18.609 1.00 39.80 7 ALA D C 1
ATOM 7811 O O . ALA D 1 9 ? -42.466 -4.246 19.779 1.00 29.05 7 ALA D O 1
ATOM 7813 N N . ILE D 1 10 ? -42.641 -3.854 17.551 1.00 37.38 8 ILE D N 1
ATOM 7814 C CA . ILE D 1 10 ? -42.982 -2.421 17.651 1.00 43.21 8 ILE D CA 1
ATOM 7815 C C . ILE D 1 10 ? -43.997 -2.054 16.579 1.00 37.23 8 ILE D C 1
ATOM 7816 O O . ILE D 1 10 ? -43.773 -2.328 15.405 1.00 41.48 8 ILE D O 1
ATOM 7821 N N . SER D 1 11 ? -45.093 -1.415 16.981 1.00 34.82 9 SER D N 1
ATOM 7822 C CA . SER D 1 11 ? -46.053 -0.854 16.036 1.00 32.52 9 SER D CA 1
ATOM 7823 C C . SER D 1 11 ? -46.479 0.572 16.393 1.00 29.16 9 SER D C 1
ATOM 7824 O O . SER D 1 11 ? -46.316 1.013 17.530 1.00 30.51 9 SER D O 1
ATOM 7827 N N . ALA D 1 12 ? -47.016 1.283 15.402 1.00 33.19 10 ALA D N 1
ATOM 7828 C CA . ALA D 1 12 ? -47.578 2.616 15.597 1.00 38.72 10 ALA D CA 1
ATOM 7829 C C . ALA D 1 12 ? -48.741 2.884 14.649 1.00 42.64 10 ALA D C 1
ATOM 7830 O O . ALA D 1 12 ? -48.617 2.697 13.435 1.00 40.98 10 ALA D O 1
ATOM 7832 N N . GLU D 1 13 ? -49.869 3.322 15.204 1.00 40.51 11 GLU D N 1
ATOM 7833 C CA . GLU D 1 13 ? -50.999 3.742 14.382 1.00 41.00 11 GLU D CA 1
ATOM 7834 C C . GLU D 1 13 ? -51.508 5.136 14.765 1.00 39.37 11 GLU D C 1
ATOM 7835 O O . GLU D 1 13 ? -51.435 5.553 15.927 1.00 36.46 11 GLU D O 1
ATOM 7841 N N . ALA D 1 14 ? -52.005 5.851 13.762 1.00 36.58 12 ALA D N 1
ATOM 7842 C CA . ALA D 1 14 ? -52.553 7.183 13.945 1.00 36.06 12 ALA D CA 1
ATOM 7843 C C . ALA D 1 14 ? -53.933 7.101 14.585 1.00 32.15 12 ALA D C 1
ATOM 7844 O O . ALA D 1 14 ? -54.787 6.335 14.142 1.00 36.42 12 ALA D O 1
ATOM 7846 N N . ILE D 1 15 ? -54.130 7.880 15.643 1.00 37.15 13 ILE D N 1
ATOM 7847 C CA . ILE D 1 15 ? -55.414 7.956 16.332 1.00 38.61 13 ILE D CA 1
ATOM 7848 C C . ILE D 1 15 ? -55.992 9.376 16.236 1.00 45.01 13 ILE D C 1
ATOM 7849 O O . ILE D 1 15 ? -55.308 10.370 16.515 1.00 31.74 13 ILE D O 1
ATOM 7854 N N . ASN D 1 16 ? -57.243 9.457 15.793 1.00 41.57 14 ASN D N 1
ATOM 7855 C CA . ASN D 1 16 ? -57.950 10.726 15.707 1.00 43.70 14 ASN D CA 1
ATOM 7856 C C . ASN D 1 16 ? -59.012 10.790 16.788 1.00 42.15 14 ASN D C 1
ATOM 7857 O O . ASN D 1 16 ? -60.081 10.191 16.664 1.00 40.23 14 ASN D O 1
ATOM 7862 N N . LEU D 1 17 ? -58.686 11.502 17.861 1.00 44.14 15 LEU D N 1
ATOM 7863 C CA . LEU D 1 17 ? -59.537 11.573 19.040 1.00 50.51 15 LEU D CA 1
ATOM 7864 C C . LEU D 1 17 ? -60.486 12.764 18.944 1.00 54.26 15 LEU D C 1
ATOM 7865 O O . LEU D 1 17 ? -60.030 13.911 18.873 1.00 49.70 15 LEU D O 1
ATOM 7870 N N . PRO D 1 18 ? -61.809 12.492 18.927 1.00 57.57 16 PRO D N 1
ATOM 7871 C CA . PRO D 1 18 ? -62.841 13.527 18.800 1.00 57.31 16 PRO D CA 1
ATOM 7872 C C . PRO D 1 18 ? -62.875 14.470 20.002 1.00 59.87 16 PRO D C 1
ATOM 7873 O O . PRO D 1 18 ? -62.931 14.019 21.150 1.00 58.72 16 PRO D O 1
ATOM 7877 N N . LEU D 1 19 ? -62.821 15.770 19.727 1.00 62.45 17 LEU D N 1
ATOM 7878 C CA . LEU D 1 19 ? -62.807 16.782 20.777 1.00 63.54 17 LEU D CA 1
ATOM 7879 C C . LEU D 1 19 ? -64.193 17.383 21.011 1.00 69.05 17 LEU D C 1
ATOM 7880 O O . LEU D 1 19 ? -64.941 17.624 20.062 1.00 72.97 17 LEU D O 1
ATOM 7885 N N . THR D 1 20 ? -64.529 17.609 22.281 1.00 71.89 18 THR D N 1
ATOM 7886 C CA . THR D 1 20 ? -65.804 18.227 22.660 1.00 75.26 18 THR D CA 1
ATOM 7887 C C . THR D 1 20 ? -65.792 19.740 22.419 1.00 73.78 18 THR D C 1
ATOM 7888 O O . THR D 1 20 ? -66.741 20.289 21.855 1.00 76.20 18 THR D O 1
ATOM 7892 N N . GLU D 1 21 ? -64.715 20.400 22.849 1.00 72.45 19 GLU D N 1
ATOM 7893 C CA . GLU D 1 21 ? -64.526 21.843 22.652 1.00 69.25 19 GLU D CA 1
ATOM 7894 C C . GLU D 1 21 ? -63.049 22.235 22.732 1.00 66.80 19 GLU D C 1
ATOM 7895 O O . GLU D 1 21 ? -62.249 21.873 21.866 1.00 55.10 19 GLU D O 1
ATOM 7901 N N . ALA D 1 31 ? -60.893 20.211 15.473 1.00 47.07 29 ALA D N 1
ATOM 7902 C CA . ALA D 1 31 ? -61.959 19.250 15.736 1.00 52.31 29 ALA D CA 1
ATOM 7903 C C . ALA D 1 31 ? -61.419 17.930 16.287 1.00 54.12 29 ALA D C 1
ATOM 7904 O O . ALA D 1 31 ? -62.041 17.312 17.154 1.00 53.06 29 ALA D O 1
ATOM 7906 N N . VAL D 1 32 ? -60.263 17.507 15.777 1.00 49.18 30 VAL D N 1
ATOM 7907 C CA . VAL D 1 32 ? -59.654 16.236 16.171 1.00 46.40 30 VAL D CA 1
ATOM 7908 C C . VAL D 1 32 ? -58.275 16.413 16.809 1.00 47.78 30 VAL D C 1
ATOM 7909 O O . VAL D 1 32 ? -57.561 17.380 16.523 1.00 45.25 30 VAL D O 1
ATOM 7913 N N . ALA D 1 33 ? -57.922 15.481 17.690 1.00 44.68 31 ALA D N 1
ATOM 7914 C CA . ALA D 1 33 ? -56.553 15.356 18.170 1.00 42.22 31 ALA D CA 1
ATOM 7915 C C . ALA D 1 33 ? -55.868 14.281 17.336 1.00 36.88 31 ALA D C 1
ATOM 7916 O O . ALA D 1 33 ? -55.983 13.090 17.629 1.00 39.74 31 ALA D O 1
ATOM 7918 N N . ALA D 1 34 ? -55.178 14.711 16.280 1.00 39.32 32 ALA D N 1
ATOM 7919 C CA . ALA D 1 34 ? -54.478 13.805 15.365 1.00 35.72 32 ALA D CA 1
ATOM 7920 C C . ALA D 1 34 ? -53.172 13.263 15.971 1.00 37.73 32 ALA D C 1
ATOM 7921 O O . ALA D 1 34 ? -52.071 13.725 15.651 1.00 32.15 32 ALA D O 1
ATOM 7923 N N . ASN D 1 35 ? -53.320 12.271 16.845 1.00 36.72 33 ASN D N 1
ATOM 7924 C CA . ASN D 1 35 ? -52.212 11.703 17.607 1.00 37.71 33 ASN D CA 1
ATOM 7925 C C . ASN D 1 35 ? -51.722 10.361 17.051 1.00 40.30 33 ASN D C 1
ATOM 7926 O O . ASN D 1 35 ? -52.325 9.813 16.135 1.00 35.55 33 ASN D O 1
ATOM 7931 N N . VAL D 1 36 ? -50.609 9.854 17.579 1.00 32.86 34 VAL D N 1
ATOM 7932 C CA . VAL D 1 36 ? -50.072 8.559 17.155 1.00 38.51 34 VAL D CA 1
ATOM 7933 C C . VAL D 1 36 ? -49.741 7.700 18.378 1.00 36.29 34 VAL D C 1
ATOM 7934 O O . VAL D 1 36 ? -48.973 8.115 19.241 1.00 31.48 34 VAL D O 1
ATOM 7938 N N . LEU D 1 37 ? -50.332 6.508 18.439 1.00 33.35 35 LEU D N 1
ATOM 7939 C CA . LEU D 1 37 ? -50.101 5.560 19.528 1.00 35.39 35 LEU D CA 1
ATOM 7940 C C . LEU D 1 37 ? -48.946 4.608 19.216 1.00 38.60 35 LEU D C 1
ATOM 7941 O O . LEU D 1 37 ? -48.848 4.082 18.107 1.00 29.75 35 LEU D O 1
ATOM 7946 N N . VAL D 1 38 ? -48.081 4.388 20.204 1.00 34.82 36 VAL D N 1
ATOM 7947 C CA . VAL D 1 38 ? -46.928 3.504 20.047 1.00 33.79 36 VAL D CA 1
ATOM 7948 C C . VAL D 1 38 ? -47.039 2.276 20.949 1.00 37.81 36 VAL D C 1
ATOM 7949 O O . VAL D 1 38 ? -47.161 2.400 22.169 1.00 35.97 36 VAL D O 1
ATOM 7953 N N . LYS D 1 39 ? -46.996 1.096 20.337 1.00 32.92 37 LYS D N 1
ATOM 7954 C CA . LYS D 1 39 ? -46.983 -0.165 21.069 1.00 38.21 37 LYS D CA 1
ATOM 7955 C C . LYS D 1 39 ? -45.645 -0.880 20.943 1.00 38.72 37 LYS D C 1
ATOM 7956 O O . LYS D 1 39 ? -45.170 -1.105 19.831 1.00 42.44 37 LYS D O 1
ATOM 7962 N N . VAL D 1 40 ? -45.039 -1.238 22.074 1.00 33.50 38 VAL D N 1
ATOM 7963 C CA . VAL D 1 40 ? -43.881 -2.146 22.062 1.00 30.79 38 VAL D CA 1
ATOM 7964 C C . VAL D 1 40 ? -44.146 -3.431 22.842 1.00 35.14 38 VAL D C 1
ATOM 7965 O O . VAL D 1 40 ? -44.821 -3.423 23.875 1.00 28.31 38 VAL D O 1
ATOM 7969 N N . GLN D 1 41 ? -43.628 -4.541 22.332 1.00 29.64 39 GLN D N 1
ATOM 7970 C CA . GLN D 1 41 ? -43.664 -5.779 23.092 1.00 32.56 39 GLN D CA 1
ATOM 7971 C C . GLN D 1 41 ? -42.260 -6.328 23.321 1.00 28.69 39 GLN D C 1
ATOM 7972 O O . GLN D 1 41 ? -41.470 -6.472 22.388 1.00 30.15 39 GLN D O 1
ATOM 7978 N N . LEU D 1 42 ? -41.963 -6.618 24.579 1.00 28.89 40 LEU D N 1
ATOM 7979 C CA . LEU D 1 42 ? -40.701 -7.235 24.950 1.00 36.51 40 LEU D CA 1
ATOM 7980 C C . LEU D 1 42 ? -40.740 -8.745 24.677 1.00 35.38 40 LEU D C 1
ATOM 7981 O O . LEU D 1 42 ? -41.815 -9.317 24.481 1.00 33.29 40 LEU D O 1
ATOM 7986 N N . ALA D 1 43 ? -39.566 -9.377 24.659 1.00 36.77 41 ALA D N 1
ATOM 7987 C CA . ALA D 1 43 ? -39.429 -10.807 24.348 1.00 39.10 41 ALA D CA 1
ATOM 7988 C C . ALA D 1 43 ? -40.019 -11.739 25.412 1.00 46.04 41 ALA D C 1
ATOM 7989 O O . ALA D 1 43 ? -40.210 -12.933 25.156 1.00 50.85 41 ALA D O 1
ATOM 7991 N N . ASP D 1 44 ? -40.312 -11.188 26.590 1.00 44.66 42 ASP D N 1
ATOM 7992 C CA . ASP D 1 44 ? -40.961 -11.931 27.673 1.00 38.63 42 ASP D CA 1
ATOM 7993 C C . ASP D 1 44 ? -42.478 -11.671 27.735 1.00 32.28 42 ASP D C 1
ATOM 7994 O O . ASP D 1 44 ? -43.134 -11.991 28.728 1.00 27.29 42 ASP D O 1
ATOM 7999 N N . GLY D 1 45 ? -43.016 -11.077 26.672 1.00 31.97 43 GLY D N 1
ATOM 8000 C CA . GLY D 1 45 ? -44.440 -10.773 26.575 1.00 33.57 43 GLY D CA 1
ATOM 8001 C C . GLY D 1 45 ? -44.910 -9.473 27.210 1.00 33.76 43 GLY D C 1
ATOM 8002 O O . GLY D 1 45 ? -46.110 -9.199 27.221 1.00 41.04 43 GLY D O 1
ATOM 8003 N N . THR D 1 46 ? -43.983 -8.674 27.738 1.00 40.36 44 THR D N 1
ATOM 8004 C CA . THR D 1 46 ? -44.327 -7.389 28.374 1.00 44.24 44 THR D CA 1
ATOM 8005 C C . THR D 1 46 ? -44.703 -6.315 27.344 1.00 40.38 44 THR D C 1
ATOM 8006 O O . THR D 1 46 ? -43.998 -6.119 26.354 1.00 36.84 44 THR D O 1
ATOM 8010 N N . LEU D 1 47 ? -45.812 -5.621 27.604 1.00 37.86 45 LEU D N 1
ATOM 8011 C CA . LEU D 1 47 ? -46.336 -4.568 26.727 1.00 31.78 45 LEU D CA 1
ATOM 8012 C C . LEU D 1 47 ? -45.995 -3.160 27.240 1.00 36.83 45 LEU D C 1
ATOM 8013 O O . LEU D 1 47 ? -46.071 -2.889 28.441 1.00 41.46 45 LEU D O 1
ATOM 8018 N N . GLY D 1 48 ? -45.626 -2.273 26.320 1.00 38.10 46 GLY D N 1
ATOM 8019 C CA . GLY D 1 48 ? -45.370 -0.869 26.632 1.00 30.07 46 GLY D CA 1
ATOM 8020 C C . GLY D 1 48 ? -46.117 0.078 25.707 1.00 39.42 46 GLY D C 1
ATOM 8021 O O . GLY D 1 48 ? -46.038 -0.044 24.482 1.00 29.87 46 GLY D O 1
ATOM 8022 N N . LEU D 1 49 ? -46.829 1.033 26.302 1.00 33.49 47 LEU D N 1
ATOM 8023 C CA . LEU D 1 49 ? -47.703 1.933 25.558 1.00 32.21 47 LEU D CA 1
ATOM 8024 C C . LEU D 1 49 ? -47.266 3.392 25.662 1.00 30.02 47 LEU D C 1
ATOM 8025 O O . LEU D 1 49 ? -46.984 3.884 26.751 1.00 29.38 47 LEU D O 1
ATOM 8030 N N . GLY D 1 50 ? -47.227 4.078 24.523 1.00 27.53 48 GLY D N 1
ATOM 8031 C CA . GLY D 1 50 ? -46.829 5.482 24.476 1.00 32.89 48 GLY D CA 1
ATOM 8032 C C . GLY D 1 50 ? -47.682 6.301 23.527 1.00 40.98 48 GLY D C 1
ATOM 8033 O O . GLY D 1 50 ? -48.261 5.767 22.576 1.00 39.17 48 GLY D O 1
ATOM 8034 N N . GLU D 1 51 ? -47.767 7.603 23.792 1.00 38.43 49 GLU D N 1
ATOM 8035 C CA . GLU D 1 51 ? -48.532 8.503 22.939 1.00 31.31 49 GLU D CA 1
ATOM 8036 C C . GLU D 1 51 ? -47.680 9.645 22.406 1.00 30.65 49 GLU D C 1
ATOM 8037 O O . GLU D 1 51 ? -46.962 10.306 23.154 1.00 28.69 49 GLU D O 1
ATOM 8043 N N . ALA D 1 52 ? -47.753 9.839 21.095 1.00 28.40 50 ALA D N 1
ATOM 8044 C CA . ALA D 1 52 ? -47.173 10.992 20.441 1.00 28.12 50 ALA D CA 1
ATOM 8045 C C . ALA D 1 52 ? -48.305 11.954 20.115 1.00 31.13 50 ALA D C 1
ATOM 8046 O O . ALA D 1 52 ? -49.305 11.559 19.521 1.00 34.27 50 ALA D O 1
ATOM 8048 N N . ALA D 1 53 ? -48.156 13.214 20.508 1.00 37.69 51 ALA D N 1
ATOM 8049 C CA . ALA D 1 53 ? -49.194 14.214 20.249 1.00 44.27 51 ALA D CA 1
ATOM 8050 C C . ALA D 1 53 ? -48.649 15.462 19.550 1.00 42.88 51 ALA D C 1
ATOM 8051 O O . ALA D 1 53 ? -48.346 16.460 20.208 1.00 42.89 51 ALA D O 1
ATOM 8053 N N . PRO D 1 54 ? -48.535 15.409 18.207 1.00 47.50 52 PRO D N 1
ATOM 8054 C CA . PRO D 1 54 ? -47.957 16.514 17.443 1.00 50.19 52 PRO D CA 1
ATOM 8055 C C . PRO D 1 54 ? -48.929 17.664 17.189 1.00 50.76 52 PRO D C 1
ATOM 8056 O O . PRO D 1 54 ? -50.137 17.455 17.052 1.00 52.23 52 PRO D O 1
ATOM 8060 N N . PHE D 1 55 ? -48.381 18.872 17.128 1.00 56.99 53 PHE D N 1
ATOM 8061 C CA . PHE D 1 55 ? -49.146 20.066 16.808 1.00 61.20 53 PHE D CA 1
ATOM 8062 C C . PHE D 1 55 ? -48.270 20.939 15.915 1.00 59.79 53 PHE D C 1
ATOM 8063 O O . PHE D 1 55 ? -47.260 21.476 16.378 1.00 56.80 53 PHE D O 1
ATOM 8071 N N . PRO D 1 56 ? -48.642 21.067 14.627 1.00 62.90 54 PRO D N 1
ATOM 8072 C CA . PRO D 1 56 ? -47.829 21.764 13.620 1.00 69.32 54 PRO D CA 1
ATOM 8073 C C . PRO D 1 56 ? -47.645 23.269 13.854 1.00 72.71 54 PRO D C 1
ATOM 8074 O O . PRO D 1 56 ? -46.625 23.832 13.450 1.00 70.48 54 PRO D O 1
ATOM 8078 N N . ALA D 1 57 ? -48.622 23.899 14.504 1.00 79.68 55 ALA D N 1
ATOM 8079 C CA . ALA D 1 57 ? -48.619 25.347 14.719 1.00 81.62 55 ALA D CA 1
ATOM 8080 C C . ALA D 1 57 ? -47.572 25.816 15.732 1.00 81.17 55 ALA D C 1
ATOM 8081 O O . ALA D 1 57 ? -47.041 26.923 15.608 1.00 81.56 55 ALA D O 1
ATOM 8083 N N . VAL D 1 58 ? -47.277 24.977 16.723 1.00 81.24 56 VAL D N 1
ATOM 8084 C CA . VAL D 1 58 ? -46.244 25.292 17.716 1.00 81.85 56 VAL D CA 1
ATOM 8085 C C . VAL D 1 58 ? -44.850 25.060 17.114 1.00 82.84 56 VAL D C 1
ATOM 8086 O O . VAL D 1 58 ? -44.001 25.955 17.128 1.00 78.42 56 VAL D O 1
ATOM 8090 N N . SER D 1 59 ? -44.633 23.853 16.595 1.00 84.26 57 SER D N 1
ATOM 8091 C CA . SER D 1 59 ? -43.473 23.528 15.764 1.00 84.65 57 SER D CA 1
ATOM 8092 C C . SER D 1 59 ? -43.916 22.492 14.739 1.00 80.81 57 SER D C 1
ATOM 8093 O O . SER D 1 59 ? -44.600 21.530 15.094 1.00 82.31 57 SER D O 1
ATOM 8096 N N . GLY D 1 60 ? -43.513 22.692 13.483 1.00 73.68 58 GLY D N 1
ATOM 8097 C CA . GLY D 1 60 ? -44.058 21.980 12.316 1.00 61.64 58 GLY D CA 1
ATOM 8098 C C . GLY D 1 60 ? -44.035 20.461 12.265 1.00 58.55 58 GLY D C 1
ATOM 8099 O O . GLY D 1 60 ? -43.653 19.880 11.250 1.00 65.71 58 GLY D O 1
ATOM 8100 N N . GLU D 1 61 ? -44.461 19.826 13.355 1.00 56.21 59 GLU D N 1
ATOM 8101 C CA . GLU D 1 61 ? -44.612 18.379 13.430 1.00 48.70 59 GLU D CA 1
ATOM 8102 C C . GLU D 1 61 ? -46.060 18.009 13.130 1.00 49.32 59 GLU D C 1
ATOM 8103 O O . GLU D 1 61 ? -46.979 18.437 13.832 1.00 51.00 59 GLU D O 1
ATOM 8109 N N . THR D 1 62 ? -46.255 17.217 12.081 1.00 49.46 60 THR D N 1
ATOM 8110 C CA . THR D 1 62 ? -47.587 16.779 11.667 1.00 46.53 60 THR D CA 1
ATOM 8111 C C . THR D 1 62 ? -47.859 15.380 12.212 1.00 45.50 60 THR D C 1
ATOM 8112 O O . THR D 1 62 ? -47.014 14.808 12.898 1.00 50.74 60 THR D O 1
ATOM 8116 N N . GLN D 1 63 ? -49.035 14.835 11.913 1.00 43.48 61 GLN D N 1
ATOM 8117 C CA . GLN D 1 63 ? -49.354 13.450 12.257 1.00 44.55 61 GLN D CA 1
ATOM 8118 C C . GLN D 1 63 ? -48.594 12.493 11.335 1.00 45.09 61 GLN D C 1
ATOM 8119 O O . GLN D 1 63 ? -48.111 11.450 11.778 1.00 48.15 61 GLN D O 1
ATOM 8125 N N . THR D 1 64 ? -48.487 12.869 10.062 1.00 40.22 62 THR D N 1
ATOM 8126 C CA . THR D 1 64 ? -47.789 12.074 9.051 1.00 45.11 62 THR D CA 1
ATOM 8127 C C . THR D 1 64 ? -46.275 12.089 9.257 1.00 43.34 62 THR D C 1
ATOM 8128 O O . THR D 1 64 ? -45.612 11.068 9.076 1.00 47.78 62 THR D O 1
ATOM 8132 N N . GLY D 1 65 ? -45.742 13.248 9.638 1.00 41.97 63 GLY D N 1
ATOM 8133 C CA . GLY D 1 65 ? -44.314 13.413 9.902 1.00 38.07 63 GLY D CA 1
ATOM 8134 C C . GLY D 1 65 ? -43.871 12.669 11.146 1.00 37.79 63 GLY D C 1
ATOM 8135 O O . GLY D 1 65 ? -42.735 12.205 11.225 1.00 37.37 63 GLY D O 1
ATOM 8136 N N . THR D 1 66 ? -44.781 12.558 12.112 1.00 36.85 64 THR D N 1
ATOM 8137 C CA . THR D 1 66 ? -44.562 11.784 13.332 1.00 31.13 64 THR D CA 1
ATOM 8138 C C . THR D 1 66 ? -44.557 10.290 13.016 1.00 36.74 64 THR D C 1
ATOM 8139 O O . THR D 1 66 ? -43.670 9.562 13.468 1.00 37.27 64 THR D O 1
ATOM 8143 N N . SER D 1 67 ? -45.534 9.852 12.220 1.00 33.84 65 SER D N 1
ATOM 8144 C CA . SER D 1 67 ? -45.619 8.462 11.762 1.00 36.56 65 SER D CA 1
ATOM 8145 C C . SER D 1 67 ? -44.441 8.054 10.871 1.00 38.53 65 SER D C 1
ATOM 8146 O O . SER D 1 67 ? -43.934 6.937 10.988 1.00 37.43 65 SER D O 1
ATOM 8149 N N . ALA D 1 68 ? -44.007 8.962 9.997 1.00 35.06 66 ALA D N 1
ATOM 8150 C CA . ALA D 1 68 ? -42.828 8.734 9.157 1.00 39.71 66 ALA D CA 1
ATOM 8151 C C . ALA D 1 68 ? -41.546 8.676 9.993 1.00 43.37 66 ALA D C 1
ATOM 8152 O O . ALA D 1 68 ? -40.614 7.939 9.656 1.00 41.62 66 ALA D O 1
ATOM 8154 N N . ALA D 1 69 ? -41.516 9.444 11.083 1.00 39.25 67 ALA D N 1
ATOM 8155 C CA . ALA D 1 69 ? -40.372 9.466 11.994 1.00 34.96 67 ALA D CA 1
ATOM 8156 C C . ALA D 1 69 ? -40.258 8.191 12.812 1.00 36.72 67 ALA D C 1
ATOM 8157 O O . ALA D 1 69 ? -39.151 7.695 13.025 1.00 37.99 67 ALA D O 1
ATOM 8159 N N . ILE D 1 70 ? -41.397 7.675 13.277 1.00 34.05 68 ILE D N 1
ATOM 8160 C CA . ILE D 1 70 ? -41.442 6.403 14.010 1.00 40.72 68 ILE D CA 1
ATOM 8161 C C . ILE D 1 70 ? -41.033 5.235 13.100 1.00 41.88 68 ILE D C 1
ATOM 8162 O O . ILE D 1 70 ? -40.304 4.337 13.532 1.00 52.68 68 ILE D O 1
ATOM 8167 N N . GLU D 1 71 ? -41.485 5.285 11.845 1.00 44.35 69 GLU D N 1
ATOM 8168 C CA . GLU D 1 71 ? -41.091 4.345 10.789 1.00 47.56 69 GLU D CA 1
ATOM 8169 C C . GLU D 1 71 ? -39.576 4.241 10.624 1.00 46.75 69 GLU D C 1
ATOM 8170 O O . GLU D 1 71 ? -39.023 3.139 10.601 1.00 46.50 69 GLU D O 1
ATOM 8176 N N . ARG D 1 72 ? -38.921 5.398 10.532 1.00 39.16 70 ARG D N 1
ATOM 8177 C CA . ARG D 1 72 ? -37.480 5.483 10.328 1.00 42.15 70 ARG D CA 1
ATOM 8178 C C . ARG D 1 72 ? -36.671 5.023 11.540 1.00 47.13 70 ARG D C 1
ATOM 8179 O O . ARG D 1 72 ? -35.567 4.495 11.383 1.00 51.89 70 ARG D O 1
ATOM 8187 N N . LEU D 1 73 ? -37.232 5.222 12.734 1.00 44.18 71 LEU D N 1
ATOM 8188 C CA . LEU D 1 73 ? -36.553 4.932 13.999 1.00 39.44 71 LEU D CA 1
ATOM 8189 C C . LEU D 1 73 ? -36.695 3.493 14.499 1.00 42.23 71 LEU D C 1
ATOM 8190 O O . LEU D 1 73 ? -36.054 3.123 15.481 1.00 53.29 71 LEU D O 1
ATOM 8195 N N . GLN D 1 74 ? -37.517 2.686 13.827 1.00 50.88 72 GLN D N 1
ATOM 8196 C CA . GLN D 1 74 ? -37.709 1.266 14.179 1.00 55.99 72 GLN D CA 1
ATOM 8197 C C . GLN D 1 74 ? -36.445 0.398 14.046 1.00 58.21 72 GLN D C 1
ATOM 8198 O O . GLN D 1 74 ? -36.321 -0.631 14.712 1.00 59.74 72 GLN D O 1
ATOM 8204 N N . SER D 1 75 ? -35.515 0.827 13.191 1.00 67.00 73 SER D N 1
ATOM 8205 C CA . SER D 1 75 ? -34.224 0.154 13.004 1.00 67.93 73 SER D CA 1
ATOM 8206 C C . SER D 1 75 ? -33.278 0.299 14.203 1.00 68.24 73 SER D C 1
ATOM 8207 O O . SER D 1 75 ? -32.379 -0.521 14.389 1.00 69.32 73 SER D O 1
ATOM 8210 N N . HIS D 1 76 ? -33.485 1.340 15.007 1.00 68.34 74 HIS D N 1
ATOM 8211 C CA . HIS D 1 76 ? -32.664 1.583 16.194 1.00 69.53 74 HIS D CA 1
ATOM 8212 C C . HIS D 1 76 ? -33.172 0.829 17.423 1.00 68.62 74 HIS D C 1
ATOM 8213 O O . HIS D 1 76 ? -32.428 0.648 18.394 1.00 72.74 74 HIS D O 1
ATOM 8220 N N . LEU D 1 77 ? -34.428 0.383 17.377 1.00 54.82 75 LEU D N 1
ATOM 8221 C CA . LEU D 1 77 ? -35.097 -0.133 18.575 1.00 45.83 75 LEU D CA 1
ATOM 8222 C C . LEU D 1 77 ? -35.406 -1.622 18.577 1.00 38.80 75 LEU D C 1
ATOM 8223 O O . LEU D 1 77 ? -35.437 -2.240 19.640 1.00 32.26 75 LEU D O 1
ATOM 8228 N N . LEU D 1 78 ? -35.652 -2.195 17.401 1.00 40.41 76 LEU D N 1
ATOM 8229 C CA . LEU D 1 78 ? -35.988 -3.616 17.313 1.00 37.11 76 LEU D CA 1
ATOM 8230 C C . LEU D 1 78 ? -34.738 -4.469 17.517 1.00 37.05 76 LEU D C 1
ATOM 8231 O O . LEU D 1 78 ? -33.736 -4.307 16.815 1.00 32.31 76 LEU D O 1
ATOM 8236 N N . GLY D 1 79 ? -34.799 -5.353 18.509 1.00 35.91 77 GLY D N 1
ATOM 8237 C CA . GLY D 1 79 ? -33.636 -6.131 18.923 1.00 39.57 77 GLY D CA 1
ATOM 8238 C C . GLY D 1 79 ? -32.886 -5.512 20.093 1.00 42.92 77 GLY D C 1
ATOM 8239 O O . GLY D 1 79 ? -32.152 -6.209 20.799 1.00 42.24 77 GLY D O 1
ATOM 8240 N N . ALA D 1 80 ? -33.070 -4.206 20.298 1.00 34.47 78 ALA D N 1
ATOM 8241 C CA . ALA D 1 80 ? -32.355 -3.475 21.342 1.00 37.97 78 ALA D CA 1
ATOM 8242 C C . ALA D 1 80 ? -32.833 -3.831 22.751 1.00 33.42 78 ALA D C 1
ATOM 8243 O O . ALA D 1 80 ? -33.988 -4.222 22.961 1.00 31.05 78 ALA D O 1
ATOM 8245 N N . ASP D 1 81 ? -31.922 -3.712 23.707 1.00 32.42 79 ASP D N 1
ATOM 8246 C CA . ASP D 1 81 ? -32.254 -3.947 25.098 1.00 32.85 79 ASP D CA 1
ATOM 8247 C C . ASP D 1 81 ? -32.926 -2.712 25.708 1.00 44.17 79 ASP D C 1
ATOM 8248 O O . ASP D 1 81 ? -32.318 -1.629 25.794 1.00 38.83 79 ASP D O 1
ATOM 8253 N N . VAL D 1 82 ? -34.174 -2.903 26.148 1.00 39.93 80 VAL D N 1
ATOM 8254 C CA . VAL D 1 82 ? -35.004 -1.845 26.746 1.00 35.19 80 VAL D CA 1
ATOM 8255 C C . VAL D 1 82 ? -34.408 -1.282 28.053 1.00 33.66 80 VAL D C 1
ATOM 8256 O O . VAL D 1 82 ? -34.759 -0.182 28.482 1.00 36.60 80 VAL D O 1
ATOM 8260 N N . ARG D 1 83 ? -33.479 -2.035 28.642 1.00 32.84 81 ARG D N 1
ATOM 8261 C CA . ARG D 1 83 ? -32.756 -1.655 29.859 1.00 39.25 81 ARG D CA 1
ATOM 8262 C C . ARG D 1 83 ? -31.851 -0.446 29.667 1.00 37.48 81 ARG D C 1
ATOM 8263 O O . ARG D 1 83 ? -31.648 0.332 30.600 1.00 44.04 81 ARG D O 1
ATOM 8271 N N . GLY D 1 84 ? -31.312 -0.298 28.458 1.00 37.73 82 GLY D N 1
ATOM 8272 C CA . GLY D 1 84 ? -30.512 0.865 28.086 1.00 38.61 82 GLY D CA 1
ATOM 8273 C C . GLY D 1 84 ? -31.334 2.056 27.625 1.00 42.59 82 GLY D C 1
ATOM 8274 O O . GLY D 1 84 ? -31.037 2.657 26.586 1.00 38.90 82 GLY D O 1
ATOM 8275 N N . TRP D 1 85 ? -32.348 2.399 28.422 1.00 32.29 83 TRP D N 1
ATOM 8276 C CA . TRP D 1 85 ? -33.321 3.449 28.114 1.00 42.12 83 TRP D CA 1
ATOM 8277 C C . TRP D 1 85 ? -32.751 4.859 27.890 1.00 36.36 83 TRP D C 1
ATOM 8278 O O . TRP D 1 85 ? -33.236 5.578 27.024 1.00 39.93 83 TRP D O 1
ATOM 8289 N N . ARG D 1 86 ? -31.724 5.238 28.647 1.00 33.70 84 ARG D N 1
ATOM 8290 C CA . ARG D 1 86 ? -31.033 6.512 28.413 1.00 29.89 84 ARG D CA 1
ATOM 8291 C C . ARG D 1 86 ? -30.258 6.526 27.090 1.00 22.85 84 ARG D C 1
ATOM 8292 O O . ARG D 1 86 ? -30.259 7.532 26.379 1.00 24.85 84 ARG D O 1
ATOM 8300 N N . LYS D 1 87 ? -29.615 5.410 26.765 1.00 28.63 85 LYS D N 1
ATOM 8301 C CA . LYS D 1 87 ? -28.864 5.280 25.515 1.00 26.53 85 LYS D CA 1
ATOM 8302 C C . LYS D 1 87 ? -29.790 5.355 24.311 1.00 34.25 85 LYS D C 1
ATOM 8303 O O . LYS D 1 87 ? -29.465 6.003 23.308 1.00 39.97 85 LYS D O 1
ATOM 8309 N N . LEU D 1 88 ? -30.940 4.690 24.419 1.00 33.81 86 LEU D N 1
ATOM 8310 C CA . LEU D 1 88 ? -31.894 4.629 23.319 1.00 31.11 86 LEU D CA 1
ATOM 8311 C C . LEU D 1 88 ? -32.561 5.976 23.106 1.00 30.32 86 LEU D C 1
ATOM 8312 O O . LEU D 1 88 ? -32.750 6.391 21.961 1.00 35.85 86 LEU D O 1
ATOM 8317 N N . ALA D 1 89 ? -32.873 6.667 24.203 1.00 31.04 87 ALA D N 1
ATOM 8318 C CA . ALA D 1 89 ? -33.403 8.034 24.140 1.00 35.42 87 ALA D CA 1
ATOM 8319 C C . ALA D 1 89 ? -32.420 8.966 23.441 1.00 37.47 87 ALA D C 1
ATOM 8320 O O . ALA D 1 89 ? -32.816 9.770 22.599 1.00 43.38 87 ALA D O 1
ATOM 8322 N N . ALA D 1 90 ? -31.139 8.825 23.782 1.00 37.80 88 ALA D N 1
ATOM 8323 C CA . ALA D 1 90 ? -30.058 9.600 23.177 1.00 31.20 88 ALA D CA 1
ATOM 8324 C C . ALA D 1 90 ? -29.870 9.277 21.695 1.00 37.50 88 ALA D C 1
ATOM 8325 O O . ALA D 1 90 ? -29.552 10.164 20.905 1.00 32.56 88 ALA D O 1
ATOM 8327 N N . MET D 1 91 ? -30.067 8.012 21.326 1.00 42.52 89 MET D N 1
ATOM 8328 C CA . MET D 1 91 ? -29.901 7.588 19.933 1.00 44.59 89 MET D CA 1
ATOM 8329 C C . MET D 1 91 ? -31.052 8.087 19.054 1.00 40.37 89 MET D C 1
ATOM 8330 O O . MET D 1 91 ? -30.835 8.422 17.885 1.00 33.26 89 MET D O 1
ATOM 8335 N N . LEU D 1 92 ? -32.254 8.168 19.632 1.00 33.54 90 LEU D N 1
ATOM 8336 C CA . LEU D 1 92 ? -33.410 8.769 18.949 1.00 33.33 90 LEU D CA 1
ATOM 8337 C C . LEU D 1 92 ? -33.209 10.267 18.661 1.00 32.21 90 LEU D C 1
ATOM 8338 O O . LEU D 1 92 ? -33.547 10.740 17.578 1.00 31.34 90 LEU D O 1
ATOM 8343 N N . ASP D 1 93 ? -32.652 10.992 19.631 1.00 35.68 91 ASP D N 1
ATOM 8344 C CA . ASP D 1 93 ? -32.394 12.432 19.512 1.00 39.16 91 ASP D CA 1
ATOM 8345 C C . ASP D 1 93 ? -31.392 12.790 18.402 1.00 36.70 91 ASP D C 1
ATOM 8346 O O . ASP D 1 93 ? -31.579 13.792 17.711 1.00 37.76 91 ASP D O 1
ATOM 8351 N N . HIS D 1 94 ? -30.341 11.985 18.225 1.00 38.95 92 HIS D N 1
ATOM 8352 C CA A HIS D 1 94 ? -29.376 12.300 17.177 0.50 40.46 92 HIS D CA 1
ATOM 8353 C CA B HIS D 1 94 ? -29.333 12.220 17.182 0.50 40.08 92 HIS D CA 1
ATOM 8354 C C . HIS D 1 94 ? -29.912 11.963 15.790 1.00 38.13 92 HIS D C 1
ATOM 8355 O O . HIS D 1 94 ? -29.561 12.632 14.814 1.00 29.93 92 HIS D O 1
ATOM 8368 N N . ALA D 1 95 ? -30.785 10.962 15.713 1.00 27.69 93 ALA D N 1
ATOM 8369 C CA . ALA D 1 95 ? -31.370 10.554 14.446 1.00 39.02 93 ALA D CA 1
ATOM 8370 C C . ALA D 1 95 ? -32.527 11.450 14.017 1.00 38.96 93 ALA D C 1
ATOM 8371 O O . ALA D 1 95 ? -32.657 11.775 12.834 1.00 36.34 93 ALA D O 1
ATOM 8373 N N . GLU D 1 96 ? -33.358 11.850 14.977 1.00 34.47 94 GLU D N 1
ATOM 8374 C CA . GLU D 1 96 ? -34.595 12.562 14.669 1.00 36.45 94 GLU D CA 1
ATOM 8375 C C . GLU D 1 96 ? -34.953 13.635 15.705 1.00 35.72 94 GLU D C 1
ATOM 8376 O O . GLU D 1 96 ? -36.025 13.585 16.302 1.00 28.18 94 GLU D O 1
ATOM 8382 N N . HIS D 1 97 ? -34.065 14.611 15.891 1.00 31.23 95 HIS D N 1
ATOM 8383 C CA . HIS D 1 97 ? -34.243 15.648 16.913 1.00 33.60 95 HIS D CA 1
ATOM 8384 C C . HIS D 1 97 ? -35.553 16.428 16.790 1.00 33.05 95 HIS D C 1
ATOM 8385 O O . HIS D 1 97 ? -36.209 16.711 17.794 1.00 38.48 95 HIS D O 1
ATOM 8392 N N . GLU D 1 98 ? -35.925 16.751 15.555 1.00 35.27 96 GLU D N 1
ATOM 8393 C CA . GLU D 1 98 ? -37.056 17.631 15.269 1.00 36.52 96 GLU D CA 1
ATOM 8394 C C . GLU D 1 98 ? -38.411 16.961 15.485 1.00 36.04 96 GLU D C 1
ATOM 8395 O O . GLU D 1 98 ? -39.415 17.639 15.701 1.00 32.37 96 GLU D O 1
ATOM 8401 N N . ALA D 1 99 ? -38.429 15.632 15.428 1.00 32.03 97 ALA D N 1
ATOM 8402 C CA . ALA D 1 99 ? -39.646 14.853 15.647 1.00 32.44 97 ALA D CA 1
ATOM 8403 C C . ALA D 1 99 ? -39.814 14.531 17.120 1.00 29.32 97 ALA D C 1
ATOM 8404 O O . ALA D 1 99 ? -39.823 13.363 17.504 1.00 30.81 97 ALA D O 1
ATOM 8406 N N . ALA D 1 100 ? -39.948 15.583 17.932 1.00 27.16 98 ALA D N 1
ATOM 8407 C CA . ALA D 1 100 ? -40.029 15.485 19.390 1.00 27.46 98 ALA D CA 1
ATOM 8408 C C . ALA D 1 100 ? -41.230 14.695 19.904 1.00 23.73 98 ALA D C 1
ATOM 8409 O O . ALA D 1 100 ? -41.137 14.032 20.942 1.00 30.47 98 ALA D O 1
ATOM 8411 N N . ALA D 1 101 ? -42.347 14.778 19.185 1.00 24.39 99 ALA D N 1
ATOM 8412 C CA . ALA D 1 101 ? -43.560 14.040 19.539 1.00 30.64 99 ALA D CA 1
ATOM 8413 C C . ALA D 1 101 ? -43.317 12.549 19.384 1.00 29.48 99 ALA D C 1
ATOM 8414 O O . ALA D 1 101 ? -43.606 11.782 20.302 1.00 34.04 99 ALA D O 1
ATOM 8416 N N . ALA D 1 102 ? -42.758 12.167 18.234 1.00 32.10 100 ALA D N 1
ATOM 8417 C CA . ALA D 1 102 ? -42.384 10.783 17.935 1.00 36.08 100 ALA D CA 1
ATOM 8418 C C . ALA D 1 102 ? -41.486 10.183 19.015 1.00 35.19 100 ALA D C 1
ATOM 8419 O O . ALA D 1 102 ? -41.754 9.084 19.497 1.00 34.71 100 ALA D O 1
ATOM 8421 N N . ARG D 1 103 ? -40.456 10.932 19.412 1.00 37.98 101 ARG D N 1
ATOM 8422 C CA . ARG D 1 103 ? -39.492 10.488 20.422 1.00 33.58 101 ARG D CA 1
ATOM 8423 C C . ARG D 1 103 ? -40.106 10.377 21.816 1.00 34.17 101 ARG D C 1
ATOM 8424 O O . ARG D 1 103 ? -39.747 9.479 22.577 1.00 32.67 101 ARG D O 1
ATOM 8432 N N . CYS D 1 104 ? -41.029 11.282 22.144 1.00 31.89 102 CYS D N 1
ATOM 8433 C CA . CYS D 1 104 ? -41.737 11.202 23.417 1.00 30.26 102 CYS D CA 1
ATOM 8434 C C . CYS D 1 104 ? -42.664 9.980 23.469 1.00 33.07 102 CYS D C 1
ATOM 8435 O O . CYS D 1 104 ? -42.702 9.281 24.481 1.00 35.81 102 CYS D O 1
ATOM 8438 N N . GLY D 1 105 ? -43.389 9.725 22.380 1.00 23.77 103 GLY D N 1
ATOM 8439 C CA . GLY D 1 105 ? -44.201 8.508 22.246 1.00 28.14 103 GLY D CA 1
ATOM 8440 C C . GLY D 1 105 ? -43.393 7.234 22.449 1.00 25.94 103 GLY D C 1
ATOM 8441 O O . GLY D 1 105 ? -43.775 6.365 23.234 1.00 25.69 103 GLY D O 1
ATOM 8442 N N . LEU D 1 106 ? -42.250 7.155 21.770 1.00 31.63 104 LEU D N 1
ATOM 8443 C CA . LEU D 1 106 ? -41.343 6.009 21.862 1.00 28.42 104 LEU D CA 1
ATOM 8444 C C . LEU D 1 106 ? -40.724 5.803 23.242 1.00 30.68 104 LEU D C 1
ATOM 8445 O O . LEU D 1 106 ? -40.669 4.670 23.721 1.00 32.49 104 LEU D O 1
ATOM 8450 N N . GLU D 1 107 ? -40.265 6.893 23.866 1.00 32.88 105 GLU D N 1
ATOM 8451 C CA . GLU D 1 107 ? -39.675 6.848 25.209 1.00 25.85 105 GLU D CA 1
ATOM 8452 C C . GLU D 1 107 ? -40.681 6.428 26.270 1.00 31.19 105 GLU D C 1
ATOM 8453 O O . GLU D 1 107 ? -40.336 5.673 27.187 1.00 31.21 105 GLU D O 1
ATOM 8459 N N . MET D 1 108 ? -41.910 6.938 26.149 1.00 32.58 106 MET D N 1
ATOM 8460 C CA . MET D 1 108 ? -43.017 6.572 27.040 1.00 32.65 106 MET D CA 1
ATOM 8461 C C . MET D 1 108 ? -43.341 5.082 26.974 1.00 33.83 106 MET D C 1
ATOM 8462 O O . MET D 1 108 ? -43.537 4.448 28.007 1.00 33.93 106 MET D O 1
ATOM 8467 N N . ALA D 1 109 ? -43.394 4.544 25.755 1.00 30.86 107 ALA D N 1
ATOM 8468 C CA . ALA D 1 109 ? -43.633 3.118 25.525 1.00 32.85 107 ALA D CA 1
ATOM 8469 C C . ALA D 1 109 ? -42.501 2.264 26.086 1.00 32.23 107 ALA D C 1
ATOM 8470 O O . ALA D 1 109 ? -42.741 1.213 26.685 1.00 36.83 107 ALA D O 1
ATOM 8472 N N . MET D 1 110 ? -41.277 2.743 25.888 1.00 30.73 108 MET D N 1
ATOM 8473 C CA . MET D 1 110 ? -40.057 2.093 26.345 1.00 30.19 108 MET D CA 1
ATOM 8474 C C . MET D 1 110 ? -40.035 1.994 27.864 1.00 39.59 108 MET D C 1
ATOM 8475 O O . MET D 1 110 ? -39.689 0.952 28.418 1.00 33.75 108 MET D O 1
ATOM 8480 N N . LEU D 1 111 ? -40.400 3.094 28.522 1.00 27.12 109 LEU D N 1
ATOM 8481 C CA . LEU D 1 111 ? -40.348 3.192 29.977 1.00 34.08 109 LEU D CA 1
ATOM 8482 C C . LEU D 1 111 ? -41.552 2.552 30.661 1.00 38.91 109 LEU D C 1
ATOM 8483 O O . LEU D 1 111 ? -41.491 2.215 31.845 1.00 44.03 109 LEU D O 1
ATOM 8488 N N . ASP D 1 112 ? -42.644 2.401 29.918 1.00 32.38 110 ASP D N 1
ATOM 8489 C CA . ASP D 1 112 ? -43.803 1.680 30.405 1.00 32.37 110 ASP D CA 1
ATOM 8490 C C . ASP D 1 112 ? -43.482 0.188 30.427 1.00 32.44 110 ASP D C 1
ATOM 8491 O O . ASP D 1 112 ? -43.751 -0.497 31.414 1.00 29.26 110 ASP D O 1
ATOM 8496 N N . ALA D 1 113 ? -42.882 -0.286 29.336 1.00 32.66 111 ALA D N 1
ATOM 8497 C CA . ALA D 1 113 ? -42.453 -1.673 29.188 1.00 28.13 111 ALA D CA 1
ATOM 8498 C C . ALA D 1 113 ? -41.367 -2.055 30.180 1.00 32.35 111 ALA D C 1
ATOM 8499 O O . ALA D 1 113 ? -41.384 -3.162 30.721 1.00 34.66 111 ALA D O 1
ATOM 8501 N N . LEU D 1 114 ? -40.419 -1.139 30.389 1.00 27.03 112 LEU D N 1
ATOM 8502 C CA . LEU D 1 114 ? -39.294 -1.365 31.277 1.00 24.59 112 LEU D CA 1
ATOM 8503 C C . LEU D 1 114 ? -39.761 -1.563 32.717 1.00 26.78 112 LEU D C 1
ATOM 8504 O O . LEU D 1 114 ? -39.418 -2.561 33.351 1.00 26.79 112 LEU D O 1
ATOM 8509 N N . THR D 1 115 ? -40.548 -0.619 33.220 1.00 24.18 113 THR D N 1
ATOM 8510 C CA . THR D 1 115 ? -41.010 -0.683 34.603 1.00 33.92 113 THR D CA 1
ATOM 8511 C C . THR D 1 115 ? -42.030 -1.803 34.858 1.00 33.29 113 THR D C 1
ATOM 8512 O O . THR D 1 115 ? -42.100 -2.330 35.965 1.00 39.51 113 THR D O 1
ATOM 8516 N N . ARG D 1 116 ? -42.787 -2.190 33.833 1.00 31.22 114 ARG D N 1
ATOM 8517 C CA . ARG D 1 116 ? -43.697 -3.337 33.957 1.00 35.00 114 ARG D CA 1
ATOM 8518 C C . ARG D 1 116 ? -42.950 -4.673 33.997 1.00 32.70 114 ARG D C 1
ATOM 8519 O O . ARG D 1 116 ? -43.387 -5.597 34.685 1.00 26.94 114 ARG D O 1
ATOM 8527 N N . HIS D 1 117 ? -41.824 -4.758 33.276 1.00 33.27 115 HIS D N 1
ATOM 8528 C CA . HIS D 1 117 ? -40.935 -5.927 33.328 1.00 29.05 115 HIS D CA 1
ATOM 8529 C C . HIS D 1 117 ? -40.420 -6.182 34.748 1.00 32.01 115 HIS D C 1
ATOM 8530 O O . HIS D 1 117 ? -40.211 -7.330 35.155 1.00 33.31 115 HIS D O 1
ATOM 8537 N N . TYR D 1 118 ? -40.224 -5.105 35.494 1.00 30.73 116 TYR D N 1
ATOM 8538 C CA . TYR D 1 118 ? -39.694 -5.195 36.841 1.00 31.30 116 TYR D CA 1
ATOM 8539 C C . TYR D 1 118 ? -40.789 -5.098 37.905 1.00 33.07 116 TYR D C 1
ATOM 8540 O O . TYR D 1 118 ? -40.500 -5.063 39.107 1.00 33.42 116 TYR D O 1
ATOM 8549 N N . HIS D 1 119 ? -42.038 -5.069 37.435 1.00 36.65 117 HIS D N 1
ATOM 8550 C CA . HIS D 1 119 ? -43.255 -4.973 38.266 1.00 38.98 117 HIS D CA 1
ATOM 8551 C C . HIS D 1 119 ? -43.293 -3.697 39.101 1.00 35.12 117 HIS D C 1
ATOM 8552 O O . HIS D 1 119 ? -43.825 -3.679 40.212 1.00 39.22 117 HIS D O 1
ATOM 8559 N N . MET D 1 120 ? -42.741 -2.631 38.527 1.00 39.15 118 MET D N 1
ATOM 8560 C CA . MET D 1 120 ? -42.584 -1.343 39.194 1.00 34.22 118 MET D CA 1
ATOM 8561 C C . MET D 1 120 ? -43.522 -0.281 38.611 1.00 29.80 118 MET D C 1
ATOM 8562 O O . MET D 1 120 ? -43.625 -0.141 37.396 1.00 32.43 118 MET D O 1
ATOM 8567 N N . PRO D 1 121 ? -44.239 0.443 39.485 1.00 32.38 119 PRO D N 1
ATOM 8568 C CA . PRO D 1 121 ? -44.967 1.643 39.081 1.00 32.60 119 PRO D CA 1
ATOM 8569 C C . PRO D 1 121 ? -44.005 2.764 38.681 1.00 43.54 119 PRO D C 1
ATOM 8570 O O . PRO D 1 121 ? -42.930 2.899 39.282 1.00 39.76 119 PRO D O 1
ATOM 8574 N N . LEU D 1 122 ? -44.390 3.555 37.679 1.00 41.54 120 LEU D N 1
ATOM 8575 C CA . LEU D 1 122 ? -43.556 4.659 37.203 1.00 39.92 120 LEU D CA 1
ATOM 8576 C C . LEU D 1 122 ? -43.403 5.782 38.224 1.00 42.84 120 LEU D C 1
ATOM 8577 O O . LEU D 1 122 ? -42.384 6.475 38.223 1.00 39.77 120 LEU D O 1
ATOM 8582 N N . HIS D 1 123 ? -44.391 5.954 39.103 1.00 36.38 121 HIS D N 1
ATOM 8583 C CA . HIS D 1 123 ? -44.235 6.920 40.193 1.00 40.45 121 HIS D CA 1
ATOM 8584 C C . HIS D 1 123 ? -43.146 6.517 41.196 1.00 38.33 121 HIS D C 1
ATOM 8585 O O . HIS D 1 123 ? -42.447 7.379 41.718 1.00 41.14 121 HIS D O 1
ATOM 8592 N N . VAL D 1 124 ? -42.979 5.211 41.413 1.00 35.47 122 VAL D N 1
ATOM 8593 C CA . VAL D 1 124 ? -41.901 4.671 42.257 1.00 36.14 122 VAL D CA 1
ATOM 8594 C C . VAL D 1 124 ? -40.543 4.823 41.561 1.00 48.33 122 VAL D C 1
ATOM 8595 O O . VAL D 1 124 ? -39.544 5.179 42.200 1.00 49.58 122 VAL D O 1
ATOM 8599 N N . PHE D 1 125 ? -40.533 4.564 40.252 1.00 44.65 123 PHE D N 1
ATOM 8600 C CA . PHE D 1 125 ? -39.371 4.773 39.387 1.00 36.88 123 PHE D CA 1
ATOM 8601 C C . PHE D 1 125 ? -38.869 6.214 39.470 1.00 33.89 123 PHE D C 1
ATOM 8602 O O . PHE D 1 125 ? -37.671 6.442 39.622 1.00 28.44 123 PHE D O 1
ATOM 8610 N N . PHE D 1 126 ? -39.798 7.170 39.415 1.00 35.75 124 PHE D N 1
ATOM 8611 C CA . PHE D 1 126 ? -39.463 8.598 39.415 1.00 37.50 124 PHE D CA 1
ATOM 8612 C C . PHE D 1 126 ? -39.235 9.215 40.804 1.00 35.08 124 PHE D C 1
ATOM 8613 O O . PHE D 1 126 ? -38.894 10.394 40.906 1.00 37.26 124 PHE D O 1
ATOM 8621 N N . GLY D 1 127 ? -39.415 8.424 41.861 1.00 40.24 125 GLY D N 1
ATOM 8622 C CA . GLY D 1 127 ? -39.154 8.896 43.223 1.00 48.74 125 GLY D CA 1
ATOM 8623 C C . GLY D 1 127 ? -40.185 8.530 44.278 1.00 52.83 125 GLY D C 1
ATOM 8624 O O . GLY D 1 127 ? -39.825 8.073 45.360 1.00 49.13 125 GLY D O 1
ATOM 8625 N N . GLY D 1 128 ? -41.459 8.771 43.967 1.00 53.57 126 GLY D N 1
ATOM 8626 C CA . GLY D 1 128 ? -42.590 8.356 44.800 1.00 47.67 126 GLY D CA 1
ATOM 8627 C C . GLY D 1 128 ? -43.080 9.328 45.851 1.00 50.55 126 GLY D C 1
ATOM 8628 O O . GLY D 1 128 ? -43.630 8.902 46.863 1.00 50.29 126 GLY D O 1
ATOM 8629 N N . VAL D 1 129 ? -42.903 10.626 45.603 1.00 57.77 127 VAL D N 1
ATOM 8630 C CA . VAL D 1 129 ? -43.272 11.681 46.560 1.00 59.71 127 VAL D CA 1
ATOM 8631 C C . VAL D 1 129 ? -44.762 11.646 46.935 1.00 68.59 127 VAL D C 1
ATOM 8632 O O . VAL D 1 129 ? -45.108 11.566 48.117 1.00 74.17 127 VAL D O 1
ATOM 8636 N N . SER D 1 130 ? -45.632 11.674 45.930 1.00 66.95 128 SER D N 1
ATOM 8637 C CA . SER D 1 130 ? -47.070 11.573 46.157 1.00 66.56 128 SER D CA 1
ATOM 8638 C C . SER D 1 130 ? -47.726 10.639 45.142 1.00 64.41 128 SER D C 1
ATOM 8639 O O . SER D 1 130 ? -47.052 10.067 44.285 1.00 64.86 128 SER D O 1
ATOM 8642 N N . LYS D 1 131 ? -49.038 10.464 45.274 1.00 64.08 129 LYS D N 1
ATOM 8643 C CA . LYS D 1 131 ? -49.835 9.665 44.346 1.00 58.05 129 LYS D CA 1
ATOM 8644 C C . LYS D 1 131 ? -51.063 10.471 43.932 1.00 55.57 129 LYS D C 1
ATOM 8645 O O . LYS D 1 131 ? -52.021 9.936 43.371 1.00 52.04 129 LYS D O 1
ATOM 8651 N N . GLN D 1 132 ? -51.011 11.770 44.209 1.00 53.72 130 GLN D N 1
ATOM 8652 C CA . GLN D 1 132 ? -52.154 12.653 44.058 1.00 55.29 130 GLN D CA 1
ATOM 8653 C C . GLN D 1 132 ? -51.718 14.010 43.520 1.00 52.23 130 GLN D C 1
ATOM 8654 O O . GLN D 1 132 ? -50.766 14.605 44.022 1.00 53.53 130 GLN D O 1
ATOM 8660 N N . LEU D 1 133 ? -52.419 14.482 42.494 1.00 52.99 131 LEU D N 1
ATOM 8661 C CA . LEU D 1 133 ? -52.169 15.796 41.904 1.00 59.78 131 LEU D CA 1
ATOM 8662 C C . LEU D 1 133 ? -53.478 16.568 41.742 1.00 61.31 131 LEU D C 1
ATOM 8663 O O . LEU D 1 133 ? -54.544 15.971 41.588 1.00 61.69 131 LEU D O 1
ATOM 8668 N N . GLU D 1 134 ? -53.391 17.896 41.775 1.00 58.72 132 GLU D N 1
ATOM 8669 C CA . GLU D 1 134 ? -54.573 18.748 41.672 1.00 54.97 132 GLU D CA 1
ATOM 8670 C C . GLU D 1 134 ? -54.495 19.620 40.416 1.00 51.58 132 GLU D C 1
ATOM 8671 O O . GLU D 1 134 ? -53.702 20.562 40.358 1.00 51.35 132 GLU D O 1
ATOM 8677 N N . THR D 1 135 ? -55.324 19.312 39.418 1.00 42.56 133 THR D N 1
ATOM 8678 C CA . THR D 1 135 ? -55.228 19.976 38.112 1.00 40.96 133 THR D CA 1
ATOM 8679 C C . THR D 1 135 ? -56.166 21.181 37.919 1.00 43.31 133 THR D C 1
ATOM 8680 O O . THR D 1 135 ? -57.210 21.280 38.569 1.00 34.71 133 THR D O 1
ATOM 8684 N N . ASP D 1 136 ? -55.771 22.093 37.029 1.00 37.35 134 ASP D N 1
ATOM 8685 C CA . ASP D 1 136 ? -56.647 23.183 36.597 1.00 39.71 134 ASP D CA 1
ATOM 8686 C C . ASP D 1 136 ? -57.500 22.756 35.401 1.00 39.99 134 ASP D C 1
ATOM 8687 O O . ASP D 1 136 ? -57.467 21.593 35.000 1.00 49.90 134 ASP D O 1
ATOM 8692 N N . MET D 1 137 ? -58.270 23.691 34.848 1.00 36.91 135 MET D N 1
ATOM 8693 C CA . MET D 1 137 ? -58.938 23.478 33.565 1.00 33.94 135 MET D CA 1
ATOM 8694 C C . MET D 1 137 ? -58.959 24.753 32.734 1.00 36.30 135 MET D C 1
ATOM 8695 O O . MET D 1 137 ? -59.133 25.854 33.260 1.00 40.11 135 MET D O 1
ATOM 8700 N N . THR D 1 138 ? -58.781 24.580 31.430 1.00 39.52 136 THR D N 1
ATOM 8701 C CA . THR D 1 138 ? -58.609 25.680 30.491 1.00 48.27 136 THR D CA 1
ATOM 8702 C C . THR D 1 138 ? -59.952 26.214 29.966 1.00 50.06 136 THR D C 1
ATOM 8703 O O . THR D 1 138 ? -60.957 25.498 29.950 1.00 54.22 136 THR D O 1
ATOM 8707 N N . ILE D 1 139 ? -59.962 27.490 29.586 1.00 50.60 137 ILE D N 1
ATOM 8708 C CA . ILE D 1 139 ? -61.024 28.076 28.778 1.00 53.23 137 ILE D CA 1
ATOM 8709 C C . ILE D 1 139 ? -60.368 28.668 27.532 1.00 57.98 137 ILE D C 1
ATOM 8710 O O . ILE D 1 139 ? -59.530 29.568 27.629 1.00 55.96 137 ILE D O 1
ATOM 8715 N N . THR D 1 140 ? -60.732 28.142 26.366 1.00 64.71 138 THR D N 1
ATOM 8716 C CA . THR D 1 140 ? -60.202 28.647 25.099 1.00 69.78 138 THR D CA 1
ATOM 8717 C C . THR D 1 140 ? -61.245 29.460 24.332 1.00 75.50 138 THR D C 1
ATOM 8718 O O . THR D 1 140 ? -62.387 29.016 24.159 1.00 73.56 138 THR D O 1
ATOM 8722 N N . ALA D 1 141 ? -60.828 30.653 23.897 1.00 80.05 139 ALA D N 1
ATOM 8723 C CA . ALA D 1 141 ? -61.655 31.617 23.148 1.00 82.12 139 ALA D CA 1
ATOM 8724 C C . ALA D 1 141 ? -62.966 32.021 23.841 1.00 82.01 139 ALA D C 1
ATOM 8725 O O . ALA D 1 141 ? -63.087 31.927 25.066 1.00 78.71 139 ALA D O 1
ATOM 8727 N N . GLY D 1 142 ? -63.933 32.482 23.049 1.00 83.40 140 GLY D N 1
ATOM 8728 C CA . GLY D 1 142 ? -65.206 32.972 23.570 1.00 85.95 140 GLY D CA 1
ATOM 8729 C C . GLY D 1 142 ? -65.101 34.397 24.083 1.00 87.92 140 GLY D C 1
ATOM 8730 O O . GLY D 1 142 ? -64.090 34.781 24.677 1.00 86.44 140 GLY D O 1
ATOM 8731 N N . ASP D 1 143 ? -66.151 35.185 23.864 1.00 90.49 141 ASP D N 1
ATOM 8732 C CA . ASP D 1 143 ? -66.164 36.579 24.318 1.00 92.70 141 ASP D CA 1
ATOM 8733 C C . ASP D 1 143 ? -66.484 36.715 25.816 1.00 94.66 141 ASP D C 1
ATOM 8734 O O . ASP D 1 143 ? -66.283 35.773 26.586 1.00 96.78 141 ASP D O 1
ATOM 8739 N N . GLU D 1 144 ? -66.974 37.889 26.213 1.00 93.34 142 GLU D N 1
ATOM 8740 C CA . GLU D 1 144 ? -67.195 38.244 27.623 1.00 89.62 142 GLU D CA 1
ATOM 8741 C C . GLU D 1 144 ? -68.196 37.371 28.389 1.00 85.55 142 GLU D C 1
ATOM 8742 O O . GLU D 1 144 ? -67.932 36.988 29.530 1.00 81.63 142 GLU D O 1
ATOM 8748 N N . VAL D 1 145 ? -69.327 37.051 27.763 1.00 82.53 143 VAL D N 1
ATOM 8749 C CA . VAL D 1 145 ? -70.340 36.183 28.383 1.00 79.89 143 VAL D CA 1
ATOM 8750 C C . VAL D 1 145 ? -70.063 34.690 28.154 1.00 78.17 143 VAL D C 1
ATOM 8751 O O . VAL D 1 145 ? -70.363 33.856 29.017 1.00 76.11 143 VAL D O 1
ATOM 8755 N N . HIS D 1 146 ? -69.461 34.375 27.007 1.00 77.04 144 HIS D N 1
ATOM 8756 C CA . HIS D 1 146 ? -69.107 33.002 26.641 1.00 76.32 144 HIS D CA 1
ATOM 8757 C C . HIS D 1 146 ? -68.035 32.416 27.561 1.00 72.33 144 HIS D C 1
ATOM 8758 O O . HIS D 1 146 ? -68.084 31.233 27.899 1.00 69.42 144 HIS D O 1
ATOM 8765 N N . ALA D 1 147 ? -67.081 33.253 27.969 1.00 72.37 145 ALA D N 1
ATOM 8766 C CA . ALA D 1 147 ? -66.045 32.856 28.927 1.00 71.23 145 ALA D CA 1
ATOM 8767 C C . ALA D 1 147 ? -66.525 32.935 30.382 1.00 70.80 145 ALA D C 1
ATOM 8768 O O . ALA D 1 147 ? -65.923 32.323 31.269 1.00 68.12 145 ALA D O 1
ATOM 8770 N N . ALA D 1 148 ? -67.601 33.689 30.617 1.00 70.01 146 ALA D N 1
ATOM 8771 C CA . ALA D 1 148 ? -68.209 33.802 31.946 1.00 63.88 146 ALA D CA 1
ATOM 8772 C C . ALA D 1 148 ? -68.970 32.533 32.326 1.00 60.56 146 ALA D C 1
ATOM 8773 O O . ALA D 1 148 ? -68.888 32.073 33.466 1.00 56.54 146 ALA D O 1
ATOM 8775 N N . ALA D 1 149 ? -69.705 31.977 31.361 1.00 58.52 147 ALA D N 1
ATOM 8776 C CA . ALA D 1 149 ? -70.457 30.735 31.548 1.00 55.92 147 ALA D CA 1
ATOM 8777 C C . ALA D 1 149 ? -69.527 29.534 31.706 1.00 54.60 147 ALA D C 1
ATOM 8778 O O . ALA D 1 149 ? -69.829 28.605 32.459 1.00 53.32 147 ALA D O 1
ATOM 8780 N N . SER D 1 150 ? -68.404 29.569 30.985 1.00 55.41 148 SER D N 1
ATOM 8781 C CA . SER D 1 150 ? -67.347 28.558 31.091 1.00 53.88 148 SER D CA 1
ATOM 8782 C C . SER D 1 150 ? -66.742 28.531 32.493 1.00 53.58 148 SER D C 1
ATOM 8783 O O . SER D 1 150 ? -66.554 27.456 33.068 1.00 50.43 148 SER D O 1
ATOM 8786 N N . ALA D 1 151 ? -66.463 29.721 33.031 1.00 51.38 149 ALA D N 1
ATOM 8787 C CA . ALA D 1 151 ? -65.835 29.888 34.345 1.00 51.35 149 ALA D CA 1
ATOM 8788 C C . ALA D 1 151 ? -66.716 29.400 35.495 1.00 52.02 149 ALA D C 1
ATOM 8789 O O . ALA D 1 151 ? -66.210 28.873 36.489 1.00 48.24 149 ALA D O 1
ATOM 8791 N N . LYS D 1 152 ? -68.029 29.576 35.345 1.00 54.93 150 LYS D N 1
ATOM 8792 C CA . LYS D 1 152 ? -69.012 29.063 36.300 1.00 52.73 150 LYS D CA 1
ATOM 8793 C C . LYS D 1 152 ? -69.060 27.536 36.264 1.00 49.01 150 LYS D C 1
ATOM 8794 O O . LYS D 1 152 ? -69.232 26.888 37.297 1.00 42.82 150 LYS D O 1
ATOM 8800 N N . ALA D 1 153 ? -68.885 26.979 35.068 1.00 50.04 151 ALA D N 1
ATOM 8801 C CA . ALA D 1 153 ? -68.980 25.539 34.835 1.00 55.03 151 ALA D CA 1
ATOM 8802 C C . ALA D 1 153 ? -67.782 24.732 35.348 1.00 58.75 151 ALA D C 1
ATOM 8803 O O . ALA D 1 153 ? -67.873 23.510 35.480 1.00 62.80 151 ALA D O 1
ATOM 8805 N N . ILE D 1 154 ? -66.672 25.409 35.638 1.00 61.71 152 ILE D N 1
ATOM 8806 C CA . ILE D 1 154 ? -65.438 24.733 36.067 1.00 62.25 152 ILE D CA 1
ATOM 8807 C C . ILE D 1 154 ? -65.315 24.612 37.600 1.00 62.46 152 ILE D C 1
ATOM 8808 O O . ILE D 1 154 ? -64.891 23.572 38.112 1.00 57.11 152 ILE D O 1
ATOM 8813 N N . LEU D 1 155 ? -65.707 25.657 38.329 1.00 66.39 153 LEU D N 1
ATOM 8814 C CA . LEU D 1 155 ? -65.691 25.606 39.798 1.00 69.47 153 LEU D CA 1
ATOM 8815 C C . LEU D 1 155 ? -66.859 24.814 40.377 1.00 70.33 153 LEU D C 1
ATOM 8816 O O . LEU D 1 155 ? -66.772 24.298 41.495 1.00 69.79 153 LEU D O 1
ATOM 8821 N N . ALA D 1 156 ? -67.941 24.717 39.604 1.00 71.61 154 ALA D N 1
ATOM 8822 C CA . ALA D 1 156 ? -69.069 23.846 39.928 1.00 68.62 154 ALA D CA 1
ATOM 8823 C C . ALA D 1 156 ? -68.684 22.373 39.770 1.00 68.92 154 ALA D C 1
ATOM 8824 O O . ALA D 1 156 ? -69.261 21.499 40.420 1.00 68.74 154 ALA D O 1
ATOM 8826 N N . ARG D 1 157 ? -67.702 22.113 38.908 1.00 66.93 155 ARG D N 1
ATOM 8827 C CA . ARG D 1 157 ? -67.179 20.769 38.679 1.00 67.76 155 ARG D CA 1
ATOM 8828 C C . ARG D 1 157 ? -66.277 20.314 39.832 1.00 64.50 155 ARG D C 1
ATOM 8829 O O . ARG D 1 157 ? -66.081 19.113 40.035 1.00 61.61 155 ARG D O 1
ATOM 8837 N N . GLY D 1 158 ? -65.735 21.277 40.579 1.00 61.07 156 GLY D N 1
ATOM 8838 C CA . GLY D 1 158 ? -64.851 20.995 41.712 1.00 62.63 156 GLY D CA 1
ATOM 8839 C C . GLY D 1 158 ? -63.379 21.218 41.406 1.00 62.76 156 GLY D C 1
ATOM 8840 O O . GLY D 1 158 ? -62.509 20.558 41.980 1.00 57.37 156 GLY D O 1
ATOM 8841 N N . ILE D 1 159 ? -63.108 22.158 40.501 1.00 64.98 157 ILE D N 1
ATOM 8842 C CA . ILE D 1 159 ? -61.749 22.483 40.072 1.00 63.58 157 ILE D CA 1
ATOM 8843 C C . ILE D 1 159 ? -61.368 23.862 40.609 1.00 66.20 157 ILE D C 1
ATOM 8844 O O . ILE D 1 159 ? -62.006 24.867 40.278 1.00 69.81 157 ILE D O 1
ATOM 8849 N N . LYS D 1 160 ? -60.323 23.891 41.434 1.00 64.70 158 LYS D N 1
ATOM 8850 C CA . LYS D 1 160 ? -59.962 25.069 42.232 1.00 61.59 158 LYS D CA 1
ATOM 8851 C C . LYS D 1 160 ? -59.411 26.241 41.415 1.00 61.46 158 LYS D C 1
ATOM 8852 O O . LYS D 1 160 ? -59.874 27.375 41.566 1.00 67.86 158 LYS D O 1
ATOM 8858 N N . SER D 1 161 ? -58.437 25.962 40.554 1.00 52.41 159 SER D N 1
ATOM 8859 C CA . SER D 1 161 ? -57.811 26.986 39.716 1.00 43.44 159 SER D CA 1
ATOM 8860 C C . SER D 1 161 ? -58.203 26.812 38.249 1.00 36.58 159 SER D C 1
ATOM 8861 O O . SER D 1 161 ? -58.521 25.706 37.822 1.00 28.03 159 SER D O 1
ATOM 8864 N N . ILE D 1 162 ? -58.216 27.906 37.487 1.00 32.18 160 ILE D N 1
ATOM 8865 C CA . ILE D 1 162 ? -58.538 27.836 36.053 1.00 34.25 160 ILE D CA 1
ATOM 8866 C C . ILE D 1 162 ? -57.470 28.505 35.183 1.00 36.14 160 ILE D C 1
ATOM 8867 O O . ILE D 1 162 ? -56.680 29.323 35.663 1.00 26.08 160 ILE D O 1
ATOM 8872 N N . LYS D 1 163 ? -57.484 28.165 33.896 1.00 38.69 161 LYS D N 1
ATOM 8873 C CA . LYS D 1 163 ? -56.516 28.669 32.932 1.00 39.10 161 LYS D CA 1
ATOM 8874 C C . LYS D 1 163 ? -57.199 29.413 31.777 1.00 37.66 161 LYS D C 1
ATOM 8875 O O . LYS D 1 163 ? -58.060 28.858 31.102 1.00 38.91 161 LYS D O 1
ATOM 8881 N N . VAL D 1 164 ? -56.820 30.670 31.557 1.00 39.94 162 VAL D N 1
ATOM 8882 C CA . VAL D 1 164 ? -57.358 31.434 30.423 1.00 46.09 162 VAL D CA 1
ATOM 8883 C C . VAL D 1 164 ? -56.317 31.533 29.310 1.00 49.51 162 VAL D C 1
ATOM 8884 O O . VAL D 1 164 ? -55.111 31.444 29.566 1.00 54.91 162 VAL D O 1
ATOM 8888 N N . LYS D 1 165 ? -56.790 31.697 28.078 1.00 53.40 163 LYS D N 1
ATOM 8889 C CA . LYS D 1 165 ? -55.909 31.817 26.924 1.00 58.79 163 LYS D CA 1
ATOM 8890 C C . LYS D 1 165 ? -56.272 33.053 26.094 1.00 59.37 163 LYS D C 1
ATOM 8891 O O . LYS D 1 165 ? -57.170 33.007 25.250 1.00 61.84 163 LYS D O 1
ATOM 8897 N N . THR D 1 166 ? -55.569 34.156 26.350 1.00 58.69 164 THR D N 1
ATOM 8898 C CA . THR D 1 166 ? -55.837 35.430 25.676 1.00 57.35 164 THR D CA 1
ATOM 8899 C C . THR D 1 166 ? -55.025 35.600 24.393 1.00 61.94 164 THR D C 1
ATOM 8900 O O . THR D 1 166 ? -54.051 34.879 24.161 1.00 67.46 164 THR D O 1
ATOM 8904 N N . ALA D 1 167 ? -55.430 36.570 23.577 1.00 66.92 165 ALA D N 1
ATOM 8905 C CA . ALA D 1 167 ? -54.797 36.837 22.288 1.00 71.70 165 ALA D CA 1
ATOM 8906 C C . ALA D 1 167 ? -53.495 37.628 22.414 1.00 72.40 165 ALA D C 1
ATOM 8907 O O . ALA D 1 167 ? -52.479 37.251 21.829 1.00 68.34 165 ALA D O 1
ATOM 8909 N N . GLY D 1 168 ? -53.532 38.722 23.171 1.00 75.57 166 GLY D N 1
ATOM 8910 C CA . GLY D 1 168 ? -52.357 39.572 23.361 1.00 82.61 166 GLY D CA 1
ATOM 8911 C C . GLY D 1 168 ? -52.341 40.827 22.504 1.00 87.41 166 GLY D C 1
ATOM 8912 O O . GLY D 1 168 ? -51.604 41.771 22.799 1.00 87.65 166 GLY D O 1
ATOM 8913 N N . VAL D 1 169 ? -53.151 40.834 21.445 1.00 91.88 167 VAL D N 1
ATOM 8914 C CA . VAL D 1 169 ? -53.204 41.957 20.496 1.00 93.96 167 VAL D CA 1
ATOM 8915 C C . VAL D 1 169 ? -53.876 43.203 21.078 1.00 90.39 167 VAL D C 1
ATOM 8916 O O . VAL D 1 169 ? -53.368 44.319 20.933 1.00 89.29 167 VAL D O 1
ATOM 8920 N N . ASP D 1 170 ? -55.008 42.996 21.741 1.00 86.85 168 ASP D N 1
ATOM 8921 C CA . ASP D 1 170 ? -55.787 44.072 22.320 1.00 82.87 168 ASP D CA 1
ATOM 8922 C C . ASP D 1 170 ? -55.817 43.855 23.823 1.00 79.31 168 ASP D C 1
ATOM 8923 O O . ASP D 1 170 ? -56.437 42.905 24.305 1.00 78.03 168 ASP D O 1
ATOM 8928 N N . VAL D 1 171 ? -55.125 44.727 24.554 1.00 75.18 169 VAL D N 1
ATOM 8929 C CA . VAL D 1 171 ? -55.081 44.651 26.015 1.00 72.83 169 VAL D CA 1
ATOM 8930 C C . VAL D 1 171 ? -56.422 45.017 26.644 1.00 71.94 169 VAL D C 1
ATOM 8931 O O . VAL D 1 171 ? -56.793 44.459 27.671 1.00 66.39 169 VAL D O 1
ATOM 8935 N N . ALA D 1 172 ? -57.144 45.938 26.004 1.00 74.08 170 ALA D N 1
ATOM 8936 C CA . ALA D 1 172 ? -58.478 46.349 26.439 1.00 72.28 170 ALA D CA 1
ATOM 8937 C C . ALA D 1 172 ? -59.484 45.198 26.351 1.00 72.21 170 ALA D C 1
ATOM 8938 O O . ALA D 1 172 ? -60.329 45.046 27.232 1.00 71.64 170 ALA D O 1
ATOM 8940 N N . TYR D 1 173 ? -59.376 44.390 25.296 1.00 69.06 171 TYR D N 1
ATOM 8941 C CA . TYR D 1 173 ? -60.221 43.209 25.126 1.00 69.36 171 TYR D CA 1
ATOM 8942 C C . TYR D 1 173 ? -59.794 42.070 26.055 1.00 65.90 171 TYR D C 1
ATOM 8943 O O . TYR D 1 173 ? -60.638 41.312 26.539 1.00 68.37 171 TYR D O 1
ATOM 8952 N N . ASP D 1 174 ? -58.487 41.965 26.301 1.00 57.15 172 ASP D N 1
ATOM 8953 C CA . ASP D 1 174 ? -57.925 40.931 27.175 1.00 50.70 172 ASP D CA 1
ATOM 8954 C C . ASP D 1 174 ? -58.250 41.164 28.648 1.00 47.20 172 ASP D C 1
ATOM 8955 O O . ASP D 1 174 ? -58.560 40.215 29.373 1.00 39.23 172 ASP D O 1
ATOM 8960 N N . LEU D 1 175 ? -58.165 42.423 29.079 1.00 45.92 173 LEU D N 1
ATOM 8961 C CA . LEU D 1 175 ? -58.461 42.804 30.462 1.00 48.04 173 LEU D CA 1
ATOM 8962 C C . LEU D 1 175 ? -59.951 42.719 30.762 1.00 52.37 173 LEU D C 1
ATOM 8963 O O . LEU D 1 175 ? -60.337 42.401 31.886 1.00 52.64 173 LEU D O 1
ATOM 8968 N N . ALA D 1 176 ? -60.774 43.001 29.751 1.00 54.05 174 ALA D N 1
ATOM 8969 C CA . ALA D 1 176 ? -62.224 42.833 29.843 1.00 54.65 174 ALA D CA 1
ATOM 8970 C C . ALA D 1 176 ? -62.617 41.363 29.959 1.00 56.52 174 ALA D C 1
ATOM 8971 O O . ALA D 1 176 ? -63.563 41.029 30.676 1.00 58.11 174 ALA D O 1
ATOM 8973 N N . ARG D 1 177 ? -61.890 40.495 29.255 1.00 54.77 175 ARG D N 1
ATOM 8974 C CA . ARG D 1 177 ? -62.123 39.051 29.314 1.00 53.36 175 ARG D CA 1
ATOM 8975 C C . ARG D 1 177 ? -61.694 38.439 30.647 1.00 48.98 175 ARG D C 1
ATOM 8976 O O . ARG D 1 177 ? -62.364 37.541 31.158 1.00 41.66 175 ARG D O 1
ATOM 8984 N N . LEU D 1 178 ? -60.586 38.931 31.203 1.00 45.64 176 LEU D N 1
ATOM 8985 C CA . LEU D 1 178 ? -60.111 38.482 32.515 1.00 44.91 176 LEU D CA 1
ATOM 8986 C C . LEU D 1 178 ? -61.002 38.939 33.662 1.00 46.83 176 LEU D C 1
ATOM 8987 O O . LEU D 1 178 ? -61.189 38.195 34.628 1.00 45.10 176 LEU D O 1
ATOM 8992 N N . ARG D 1 179 ? -61.521 40.165 33.554 1.00 46.90 177 ARG D N 1
ATOM 8993 C CA . ARG D 1 179 ? -62.485 40.704 34.514 1.00 44.65 177 ARG D CA 1
ATOM 8994 C C . ARG D 1 179 ? -63.722 39.817 34.584 1.00 39.68 177 ARG D C 1
ATOM 8995 O O . ARG D 1 179 ? -64.116 39.396 35.668 1.00 32.60 177 ARG D O 1
ATOM 9003 N N . ALA D 1 180 ? -64.298 39.523 33.417 1.00 36.48 178 ALA D N 1
ATOM 9004 C CA . ALA D 1 180 ? -65.526 38.733 33.295 1.00 40.30 178 ALA D CA 1
ATOM 9005 C C . ALA D 1 180 ? -65.401 37.326 33.880 1.00 40.88 178 ALA D C 1
ATOM 9006 O O . ALA D 1 180 ? -66.322 36.847 34.544 1.00 39.90 178 ALA D O 1
ATOM 9008 N N . ILE D 1 181 ? -64.258 36.685 33.635 1.00 40.60 179 ILE D N 1
ATOM 9009 C CA . ILE D 1 181 ? -63.952 35.359 34.176 1.00 36.64 179 ILE D CA 1
ATOM 9010 C C . ILE D 1 181 ? -63.794 35.398 35.702 1.00 33.48 179 ILE D C 1
ATOM 9011 O O . ILE D 1 181 ? -64.383 34.574 36.408 1.00 23.95 179 ILE D O 1
ATOM 9016 N N . HIS D 1 182 ? -63.018 36.364 36.195 1.00 34.08 180 HIS D N 1
ATOM 9017 C CA . HIS D 1 182 ? -62.831 36.569 37.635 1.00 40.80 180 HIS D CA 1
ATOM 9018 C C . HIS D 1 182 ? -64.113 37.036 38.341 1.00 43.75 180 HIS D C 1
ATOM 9019 O O . HIS D 1 182 ? -64.327 36.726 39.513 1.00 45.20 180 HIS D O 1
ATOM 9026 N N . GLN D 1 183 ? -64.963 37.776 37.634 1.00 41.57 181 GLN D N 1
ATOM 9027 C CA . GLN D 1 183 ? -66.249 38.182 38.192 1.00 44.61 181 GLN D CA 1
ATOM 9028 C C . GLN D 1 183 ? -67.185 36.979 38.292 1.00 40.41 181 GLN D C 1
ATOM 9029 O O . GLN D 1 183 ? -67.925 36.846 39.265 1.00 44.91 181 GLN D O 1
ATOM 9035 N N . ALA D 1 184 ? -67.127 36.099 37.293 1.00 35.08 182 ALA D N 1
ATOM 9036 C CA . ALA D 1 184 ? -67.910 34.863 37.294 1.00 34.28 182 ALA D CA 1
ATOM 9037 C C . ALA D 1 184 ? -67.354 33.819 38.264 1.00 35.11 182 ALA D C 1
ATOM 9038 O O . ALA D 1 184 ? -68.077 32.918 38.695 1.00 30.32 182 ALA D O 1
ATOM 9040 N N . ALA D 1 185 ? -66.071 33.942 38.598 1.00 40.77 183 ALA D N 1
ATOM 9041 C CA . ALA D 1 185 ? -65.418 33.044 39.552 1.00 41.46 183 ALA D CA 1
ATOM 9042 C C . ALA D 1 185 ? -64.424 33.808 40.434 1.00 43.27 183 ALA D C 1
ATOM 9043 O O . ALA D 1 185 ? -63.239 33.891 40.101 1.00 36.38 183 ALA D O 1
ATOM 9045 N N . PRO D 1 186 ? -64.915 34.397 41.547 1.00 45.96 184 PRO D N 1
ATOM 9046 C CA . PRO D 1 186 ? -64.101 35.204 42.472 1.00 47.75 184 PRO D CA 1
ATOM 9047 C C . PRO D 1 186 ? -62.952 34.470 43.175 1.00 47.61 184 PRO D C 1
ATOM 9048 O O . PRO D 1 186 ? -61.901 35.069 43.414 1.00 40.40 184 PRO D O 1
ATOM 9052 N N . THR D 1 187 ? -63.154 33.192 43.491 1.00 51.29 185 THR D N 1
ATOM 9053 C CA . THR D 1 187 ? -62.198 32.423 44.298 1.00 52.29 185 THR D CA 1
ATOM 9054 C C . THR D 1 187 ? -61.224 31.565 43.476 1.00 49.90 185 THR D C 1
ATOM 9055 O O . THR D 1 187 ? -60.565 30.675 44.019 1.00 45.86 185 THR D O 1
ATOM 9059 N N . ALA D 1 188 ? -61.125 31.846 42.179 1.00 50.71 186 ALA D N 1
ATOM 9060 C CA . ALA D 1 188 ? -60.275 31.064 41.281 1.00 50.30 186 ALA D CA 1
ATOM 9061 C C . ALA D 1 188 ? -58.929 31.731 41.013 1.00 48.95 186 ALA D C 1
ATOM 9062 O O . ALA D 1 188 ? -58.891 32.855 40.503 1.00 44.87 186 ALA D O 1
ATOM 9064 N N . PRO D 1 189 ? -57.822 31.048 41.375 1.00 49.13 187 PRO D N 1
ATOM 9065 C CA . PRO D 1 189 ? -56.490 31.447 40.916 1.00 47.74 187 PRO D CA 1
ATOM 9066 C C . PRO D 1 189 ? -56.398 31.264 39.402 1.00 39.27 187 PRO D C 1
ATOM 9067 O O . PRO D 1 189 ? -56.650 30.170 38.898 1.00 36.80 187 PRO D O 1
ATOM 9071 N N . LEU D 1 190 ? -56.071 32.341 38.692 1.00 35.38 188 LEU D N 1
ATOM 9072 C CA . LEU D 1 190 ? -56.117 32.361 37.230 1.00 33.96 188 LEU D CA 1
ATOM 9073 C C . LEU D 1 190 ? -54.723 32.218 36.632 1.00 43.13 188 LEU D C 1
ATOM 9074 O O . LEU D 1 190 ? -53.784 32.877 37.076 1.00 39.74 188 LEU D O 1
ATOM 9079 N N . ILE D 1 191 ? -54.594 31.347 35.632 1.00 35.37 189 ILE D N 1
ATOM 9080 C CA . ILE D 1 191 ? -53.326 31.141 34.940 1.00 34.25 189 ILE D CA 1
ATOM 9081 C C . ILE D 1 191 ? -53.467 31.656 33.514 1.00 29.48 189 ILE D C 1
ATOM 9082 O O . ILE D 1 191 ? -54.160 31.058 32.702 1.00 33.89 189 ILE D O 1
ATOM 9087 N N . VAL D 1 192 ? -52.823 32.774 33.209 1.00 32.90 190 VAL D N 1
ATOM 9088 C CA . VAL D 1 192 ? -53.053 33.427 31.922 1.00 37.93 190 VAL D CA 1
ATOM 9089 C C . VAL D 1 192 ? -51.999 33.031 30.893 1.00 38.38 190 VAL D C 1
ATOM 9090 O O . VAL D 1 192 ? -50.836 33.421 30.986 1.00 43.14 190 VAL D O 1
ATOM 9094 N N . ASP D 1 193 ? -52.427 32.241 29.919 1.00 35.31 191 ASP D N 1
ATOM 9095 C CA . ASP D 1 193 ? -51.566 31.851 28.821 1.00 36.26 191 ASP D CA 1
ATOM 9096 C C . ASP D 1 193 ? -51.679 32.880 27.700 1.00 33.34 191 ASP D C 1
ATOM 9097 O O . ASP D 1 193 ? -52.642 32.885 26.934 1.00 36.80 191 ASP D O 1
ATOM 9102 N N . GLY D 1 194 ? -50.681 33.752 27.619 1.00 35.29 192 GLY D N 1
ATOM 9103 C CA . GLY D 1 194 ? -50.639 34.792 26.600 1.00 37.53 192 GLY D CA 1
ATOM 9104 C C . GLY D 1 194 ? -50.273 34.299 25.214 1.00 36.60 192 GLY D C 1
ATOM 9105 O O . GLY D 1 194 ? -50.588 34.961 24.223 1.00 34.37 192 GLY D O 1
ATOM 9106 N N . ASN D 1 195 ? -49.609 33.140 25.161 1.00 35.87 193 ASN D N 1
ATOM 9107 C CA . ASN D 1 195 ? -49.130 32.506 23.924 1.00 46.31 193 ASN D CA 1
ATOM 9108 C C . ASN D 1 195 ? -48.439 33.449 22.933 1.00 50.77 193 ASN D C 1
ATOM 9109 O O . ASN D 1 195 ? -48.891 33.603 21.790 1.00 50.05 193 ASN D O 1
ATOM 9114 N N . CYS D 1 196 ? -47.374 34.103 23.405 1.00 52.70 194 CYS D N 1
ATOM 9115 C CA . CYS D 1 196 ? -46.482 34.948 22.584 1.00 53.15 194 CYS D CA 1
ATOM 9116 C C . CYS D 1 196 ? -47.155 36.121 21.839 1.00 53.13 194 CYS D C 1
ATOM 9117 O O . CYS D 1 196 ? -46.623 36.625 20.845 1.00 53.35 194 CYS D O 1
ATOM 9120 N N . GLY D 1 197 ? -48.313 36.553 22.333 1.00 51.28 195 GLY D N 1
ATOM 9121 C CA . GLY D 1 197 ? -49.122 37.561 21.651 1.00 51.75 195 GLY D CA 1
ATOM 9122 C C . GLY D 1 197 ? -48.874 38.985 22.102 1.00 43.95 195 GLY D C 1
ATOM 9123 O O . GLY D 1 197 ? -49.193 39.931 21.381 1.00 44.17 195 GLY D O 1
ATOM 9124 N N . TYR D 1 198 ? -48.322 39.133 23.305 1.00 47.97 196 TYR D N 1
ATOM 9125 C CA . TYR D 1 198 ? -47.955 40.440 23.848 1.00 50.30 196 TYR D CA 1
ATOM 9126 C C . TYR D 1 198 ? -46.545 40.826 23.416 1.00 53.11 196 TYR D C 1
ATOM 9127 O O . TYR D 1 198 ? -45.735 39.965 23.062 1.00 43.75 196 TYR D O 1
ATOM 9136 N N . ASP D 1 199 ? -46.259 42.125 23.437 1.00 58.05 197 ASP D N 1
ATOM 9137 C CA . ASP D 1 199 ? -44.877 42.588 23.480 1.00 60.91 197 ASP D CA 1
ATOM 9138 C C . ASP D 1 199 ? -44.609 43.117 24.895 1.00 60.40 197 ASP D C 1
ATOM 9139 O O . ASP D 1 199 ? -45.458 42.950 25.775 1.00 52.85 197 ASP D O 1
ATOM 9144 N N . VAL D 1 200 ? -43.445 43.730 25.110 1.00 66.93 198 VAL D N 1
ATOM 9145 C CA . VAL D 1 200 ? -42.995 44.149 26.449 1.00 69.59 198 VAL D CA 1
ATOM 9146 C C . VAL D 1 200 ? -43.947 45.139 27.133 1.00 70.40 198 VAL D C 1
ATOM 9147 O O . VAL D 1 200 ? -44.344 44.932 28.285 1.00 70.85 198 VAL D O 1
ATOM 9151 N N . GLU D 1 201 ? -44.318 46.193 26.408 1.00 66.58 199 GLU D N 1
ATOM 9152 C CA . GLU D 1 201 ? -45.180 47.250 26.938 1.00 65.96 199 GLU D CA 1
ATOM 9153 C C . GLU D 1 201 ? -46.632 46.815 27.162 1.00 60.41 199 GLU D C 1
ATOM 9154 O O . GLU D 1 201 ? -47.260 47.251 28.126 1.00 59.97 199 GLU D O 1
ATOM 9160 N N . ARG D 1 202 ? -47.150 45.958 26.281 1.00 57.24 200 ARG D N 1
ATOM 9161 C CA . ARG D 1 202 ? -48.525 45.454 26.390 1.00 55.01 200 ARG D CA 1
ATOM 9162 C C . ARG D 1 202 ? -48.700 44.464 27.538 1.00 52.29 200 ARG D C 1
ATOM 9163 O O . ARG D 1 202 ? -49.744 44.448 28.191 1.00 46.62 200 ARG D O 1
ATOM 9171 N N . ALA D 1 203 ? -47.680 43.638 27.768 1.00 50.78 201 ALA D N 1
ATOM 9172 C CA . ALA D 1 203 ? -47.685 42.675 28.867 1.00 46.59 201 ALA D CA 1
ATOM 9173 C C . ALA D 1 203 ? -47.603 43.374 30.222 1.00 49.84 201 ALA D C 1
ATOM 9174 O O . ALA D 1 203 ? -48.245 42.943 31.182 1.00 49.75 201 ALA D O 1
ATOM 9176 N N . LEU D 1 204 ? -46.814 44.447 30.287 1.00 50.35 202 LEU D N 1
ATOM 9177 C CA . LEU D 1 204 ? -46.695 45.267 31.495 1.00 56.60 202 LEU D CA 1
ATOM 9178 C C . LEU D 1 204 ? -47.988 46.017 31.811 1.00 55.62 202 LEU D C 1
ATOM 9179 O O . LEU D 1 204 ? -48.394 46.091 32.974 1.00 55.90 202 LEU D O 1
ATOM 9184 N N . ALA D 1 205 ? -48.624 46.559 30.769 1.00 52.35 203 ALA D N 1
ATOM 9185 C CA . ALA D 1 205 ? -49.899 47.279 30.890 1.00 51.86 203 ALA D CA 1
ATOM 9186 C C . ALA D 1 205 ? -51.032 46.356 31.325 1.00 49.57 203 ALA D C 1
ATOM 9187 O O . ALA D 1 205 ? -51.936 46.768 32.054 1.00 46.49 203 ALA D O 1
ATOM 9189 N N . PHE D 1 206 ? -50.967 45.110 30.859 1.00 52.12 204 PHE D N 1
ATOM 9190 C CA . PHE D 1 206 ? -51.875 44.051 31.280 1.00 51.76 204 PHE D CA 1
ATOM 9191 C C . PHE D 1 206 ? -51.698 43.756 32.772 1.00 53.44 204 PHE D C 1
ATOM 9192 O O . PHE D 1 206 ? -52.679 43.655 33.514 1.00 48.71 204 PHE D O 1
ATOM 9200 N N . CYS D 1 207 ? -50.440 43.641 33.194 1.00 53.88 205 CYS D N 1
ATOM 9201 C CA . CYS D 1 207 ? -50.088 43.240 34.554 1.00 51.42 205 CYS D CA 1
ATOM 9202 C C . CYS D 1 207 ? -50.357 44.299 35.616 1.00 49.05 205 CYS D C 1
ATOM 9203 O O . CYS D 1 207 ? -50.685 43.963 36.755 1.00 43.11 205 CYS D O 1
ATOM 9206 N N . ALA D 1 208 ? -50.206 45.568 35.238 1.00 51.17 206 ALA D N 1
ATOM 9207 C CA . ALA D 1 208 ? -50.400 46.699 36.149 1.00 54.63 206 ALA D CA 1
ATOM 9208 C C . ALA D 1 208 ? -51.848 46.824 36.617 1.00 57.27 206 ALA D C 1
ATOM 9209 O O . ALA D 1 208 ? -52.106 47.112 37.788 1.00 55.67 206 ALA D O 1
ATOM 9211 N N . ALA D 1 209 ? -52.779 46.594 35.692 1.00 60.43 207 ALA D N 1
ATOM 9212 C CA . ALA D 1 209 ? -54.211 46.634 35.980 1.00 59.21 207 ALA D CA 1
ATOM 9213 C C . ALA D 1 209 ? -54.678 45.403 36.758 1.00 58.58 207 ALA D C 1
ATOM 9214 O O . ALA D 1 209 ? -55.637 45.479 37.526 1.00 55.06 207 ALA D O 1
ATOM 9216 N N . CYS D 1 210 ? -54.000 44.275 36.549 1.00 59.07 208 CYS D N 1
ATOM 9217 C CA . CYS D 1 210 ? -54.308 43.031 37.255 1.00 58.35 208 CYS D CA 1
ATOM 9218 C C . CYS D 1 210 ? -53.980 43.113 38.747 1.00 63.43 208 CYS D C 1
ATOM 9219 O O . CYS D 1 210 ? -54.717 42.581 39.579 1.00 64.93 208 CYS D O 1
ATOM 9222 N N . LYS D 1 211 ? -52.880 43.788 39.073 1.00 65.61 209 LYS D N 1
ATOM 9223 C CA . LYS D 1 211 ? -52.476 44.003 40.460 1.00 66.86 209 LYS D CA 1
ATOM 9224 C C . LYS D 1 211 ? -53.355 45.063 41.125 1.00 66.11 209 LYS D C 1
ATOM 9225 O O . LYS D 1 211 ? -53.733 44.917 42.289 1.00 64.97 209 LYS D O 1
ATOM 9231 N N . ALA D 1 212 ? -53.682 46.113 40.371 1.00 65.07 210 ALA D N 1
ATOM 9232 C CA . ALA D 1 212 ? -54.483 47.236 40.870 1.00 64.57 210 ALA D CA 1
ATOM 9233 C C . ALA D 1 212 ? -55.939 46.864 41.155 1.00 64.69 210 ALA D C 1
ATOM 9234 O O . ALA D 1 212 ? -56.495 47.259 42.182 1.00 60.49 210 ALA D O 1
ATOM 9236 N N . GLU D 1 213 ? -56.546 46.093 40.254 1.00 65.92 211 GLU D N 1
ATOM 9237 C CA . GLU D 1 213 ? -57.939 45.660 40.410 1.00 61.96 211 GLU D CA 1
ATOM 9238 C C . GLU D 1 213 ? -58.058 44.343 41.189 1.00 55.13 211 GLU D C 1
ATOM 9239 O O . GLU D 1 213 ? -59.130 43.731 41.224 1.00 49.35 211 GLU D O 1
ATOM 9245 N N . SER D 1 214 ? -56.953 43.943 41.829 1.00 48.17 212 SER D N 1
ATOM 9246 C CA . SER D 1 214 ? -56.822 42.704 42.626 1.00 44.42 212 SER D CA 1
ATOM 9247 C C . SER D 1 214 ? -57.326 41.415 41.954 1.00 39.74 212 SER D C 1
ATOM 9248 O O . SER D 1 214 ? -57.906 40.535 42.602 1.00 30.27 212 SER D O 1
ATOM 9251 N N . ILE D 1 215 ? -57.084 41.328 40.646 1.00 37.73 213 ILE D N 1
ATOM 9252 C CA . ILE D 1 215 ? -57.342 40.131 39.848 1.00 41.38 213 ILE D CA 1
ATOM 9253 C C . ILE D 1 215 ? -56.260 39.089 40.176 1.00 38.57 213 ILE D C 1
ATOM 9254 O O . ILE D 1 215 ? -55.067 39.360 39.999 1.00 35.34 213 ILE D O 1
ATOM 9259 N N . PRO D 1 216 ? -56.670 37.896 40.656 1.00 36.28 214 PRO D N 1
ATOM 9260 C CA . PRO D 1 216 ? -55.710 36.933 41.194 1.00 36.39 214 PRO D CA 1
ATOM 9261 C C . PRO D 1 216 ? -55.056 36.022 40.143 1.00 34.18 214 PRO D C 1
ATOM 9262 O O . PRO D 1 216 ? -55.171 34.793 40.227 1.00 19.59 214 PRO D O 1
ATOM 9266 N N . MET D 1 217 ? -54.381 36.631 39.166 1.00 32.59 215 MET D N 1
ATOM 9267 C CA . MET D 1 217 ? -53.502 35.896 38.267 1.00 28.46 215 MET D CA 1
ATOM 9268 C C . MET D 1 217 ? -52.335 35.360 39.086 1.00 33.58 215 MET D C 1
ATOM 9269 O O . MET D 1 217 ? -51.534 36.123 39.633 1.00 38.38 215 MET D O 1
ATOM 9274 N N . VAL D 1 218 ? -52.280 34.037 39.188 1.00 39.17 216 VAL D N 1
ATOM 9275 C CA . VAL D 1 218 ? -51.270 33.340 39.978 1.00 39.33 216 VAL D CA 1
ATOM 9276 C C . VAL D 1 218 ? -50.044 32.984 39.109 1.00 44.01 216 VAL D C 1
ATOM 9277 O O . VAL D 1 218 ? -48.955 32.704 39.631 1.00 42.25 216 VAL D O 1
ATOM 9281 N N . LEU D 1 219 ? -50.227 33.040 37.786 1.00 36.98 217 LEU D N 1
ATOM 9282 C CA . LEU D 1 219 ? -49.173 32.721 36.823 1.00 32.04 217 LEU D CA 1
ATOM 9283 C C . LEU D 1 219 ? -49.423 33.346 35.452 1.00 30.81 217 LEU D C 1
ATOM 9284 O O . LEU D 1 219 ? -50.548 33.317 34.941 1.00 26.75 217 LEU D O 1
ATOM 9289 N N . PHE D 1 220 ? -48.361 33.895 34.863 1.00 35.31 218 PHE D N 1
ATOM 9290 C CA . PHE D 1 220 ? -48.408 34.492 33.528 1.00 36.80 218 PHE D CA 1
ATOM 9291 C C . PHE D 1 220 ? -47.509 33.697 32.578 1.00 36.17 218 PHE D C 1
ATOM 9292 O O . PHE D 1 220 ? -46.304 33.951 32.485 1.00 30.35 218 PHE D O 1
ATOM 9300 N N . GLU D 1 221 ? -48.109 32.728 31.886 1.00 37.83 219 GLU D N 1
ATOM 9301 C CA . GLU D 1 221 ? -47.363 31.809 31.028 1.00 35.26 219 GLU D CA 1
ATOM 9302 C C . GLU D 1 221 ? -47.092 32.395 29.653 1.00 33.35 219 GLU D C 1
ATOM 9303 O O . GLU D 1 221 ? -48.017 32.825 28.959 1.00 24.37 219 GLU D O 1
ATOM 9309 N N . GLN D 1 222 ? -45.810 32.391 29.290 1.00 38.75 220 GLN D N 1
ATOM 9310 C CA . GLN D 1 222 ? -45.304 32.756 27.958 1.00 43.40 220 GLN D CA 1
ATOM 9311 C C . GLN D 1 222 ? -46.080 33.883 27.245 1.00 40.72 220 GLN D C 1
ATOM 9312 O O . GLN D 1 222 ? -46.752 33.636 26.239 1.00 50.62 220 GLN D O 1
ATOM 9318 N N . PRO D 1 223 ? -46.008 35.119 27.779 1.00 41.96 221 PRO D N 1
ATOM 9319 C CA . PRO D 1 223 ? -46.685 36.246 27.134 1.00 37.84 221 PRO D CA 1
ATOM 9320 C C . PRO D 1 223 ? -45.954 36.724 25.883 1.00 37.78 221 PRO D C 1
ATOM 9321 O O . PRO D 1 223 ? -46.545 37.393 25.040 1.00 41.87 221 PRO D O 1
ATOM 9325 N N . LEU D 1 224 ? -44.680 36.359 25.772 1.00 40.66 222 LEU D N 1
ATOM 9326 C CA . LEU D 1 224 ? -43.793 36.870 24.741 1.00 37.66 222 LEU D CA 1
ATOM 9327 C C . LEU D 1 224 ? -43.232 35.755 23.873 1.00 34.99 222 LEU D C 1
ATOM 9328 O O . LEU D 1 224 ? -43.158 34.605 24.319 1.00 33.27 222 LEU D O 1
ATOM 9333 N N . PRO D 1 225 ? -42.846 36.087 22.622 1.00 33.01 223 PRO D N 1
ATOM 9334 C CA . PRO D 1 225 ? -42.107 35.147 21.785 1.00 44.85 223 PRO D CA 1
ATOM 9335 C C . PRO D 1 225 ? -40.789 34.699 22.411 1.00 51.73 223 PRO D C 1
ATOM 9336 O O . PRO D 1 225 ? -40.176 35.445 23.186 1.00 52.15 223 PRO D O 1
ATOM 9340 N N . ARG D 1 226 ? -40.385 33.476 22.077 1.00 52.82 224 ARG D N 1
ATOM 9341 C CA . ARG D 1 226 ? -39.126 32.886 22.527 1.00 57.00 224 ARG D CA 1
ATOM 9342 C C . ARG D 1 226 ? -37.923 33.780 22.199 1.00 60.00 224 ARG D C 1
ATOM 9343 O O . ARG D 1 226 ? -37.039 33.982 23.037 1.00 59.03 224 ARG D O 1
ATOM 9351 N N . GLU D 1 227 ? -37.937 34.330 20.986 1.00 59.98 225 GLU D N 1
ATOM 9352 C CA . GLU D 1 227 ? -36.859 35.152 20.426 1.00 59.10 225 GLU D CA 1
ATOM 9353 C C . GLU D 1 227 ? -36.675 36.500 21.121 1.00 55.28 225 GLU D C 1
ATOM 9354 O O . GLU D 1 227 ? -35.628 37.135 20.981 1.00 53.35 225 GLU D O 1
ATOM 9360 N N . ASP D 1 228 ? -37.691 36.929 21.866 1.00 54.66 226 ASP D N 1
ATOM 9361 C CA . ASP D 1 228 ? -37.571 38.104 22.719 1.00 58.61 226 ASP D CA 1
ATOM 9362 C C . ASP D 1 228 ? -37.199 37.671 24.140 1.00 54.53 226 ASP D C 1
ATOM 9363 O O . ASP D 1 228 ? -38.040 37.634 25.047 1.00 48.38 226 ASP D O 1
ATOM 9368 N N . TRP D 1 229 ? -35.922 37.329 24.303 1.00 54.57 227 TRP D N 1
ATOM 9369 C CA . TRP D 1 229 ? -35.366 36.859 25.571 1.00 54.26 227 TRP D CA 1
ATOM 9370 C C . TRP D 1 229 ? -35.257 37.981 26.595 1.00 58.63 227 TRP D C 1
ATOM 9371 O O . TRP D 1 229 ? -35.508 37.766 27.785 1.00 55.84 227 TRP D O 1
ATOM 9382 N N . ALA D 1 230 ? -34.874 39.168 26.116 1.00 58.91 228 ALA D N 1
ATOM 9383 C CA . ALA D 1 230 ? -34.737 40.367 26.945 1.00 55.52 228 ALA D CA 1
ATOM 9384 C C . ALA D 1 230 ? -36.087 40.879 27.449 1.00 48.85 228 ALA D C 1
ATOM 9385 O O . ALA D 1 230 ? -36.183 41.408 28.560 1.00 42.74 228 ALA D O 1
ATOM 9387 N N . GLY D 1 231 ? -37.120 40.712 26.624 1.00 46.49 229 GLY D N 1
ATOM 9388 C CA . GLY D 1 231 ? -38.481 41.102 26.977 1.00 38.23 229 GLY D CA 1
ATOM 9389 C C . GLY D 1 231 ? -39.078 40.252 28.082 1.00 34.97 229 GLY D C 1
ATOM 9390 O O . GLY D 1 231 ? -39.686 40.783 29.009 1.00 29.60 229 GLY D O 1
ATOM 9391 N N . MET D 1 232 ? -38.899 38.935 27.982 1.00 36.53 230 MET D N 1
ATOM 9392 C CA . MET D 1 232 ? -39.344 37.990 29.014 1.00 36.94 230 MET D CA 1
ATOM 9393 C C . MET D 1 232 ? -38.696 38.242 30.381 1.00 34.86 230 MET D C 1
ATOM 9394 O O . MET D 1 232 ? -39.356 38.117 31.414 1.00 23.05 230 MET D O 1
ATOM 9399 N N . ALA D 1 233 ? -37.411 38.607 30.366 1.00 39.48 231 ALA D N 1
ATOM 9400 C CA . ALA D 1 233 ? -36.655 38.949 31.572 1.00 34.29 231 ALA D CA 1
ATOM 9401 C C . ALA D 1 233 ? -37.200 40.193 32.283 1.00 41.21 231 ALA D C 1
ATOM 9402 O O . ALA D 1 233 ? -37.304 40.212 33.514 1.00 40.19 231 ALA D O 1
ATOM 9404 N N . GLN D 1 234 ? -37.551 41.217 31.503 1.00 37.74 232 GLN D N 1
ATOM 9405 C CA . GLN D 1 234 ? -38.075 42.476 32.040 1.00 40.76 232 GLN D CA 1
ATOM 9406 C C . GLN D 1 234 ? -39.458 42.300 32.666 1.00 40.30 232 GLN D C 1
ATOM 9407 O O . GLN D 1 234 ? -39.768 42.922 33.686 1.00 43.57 232 GLN D O 1
ATOM 9413 N N . VAL D 1 235 ? -40.273 41.444 32.053 1.00 43.08 233 VAL D N 1
ATOM 9414 C CA . VAL D 1 235 ? -41.622 41.150 32.540 1.00 37.18 233 VAL D CA 1
ATOM 9415 C C . VAL D 1 235 ? -41.576 40.324 33.833 1.00 40.18 233 VAL D C 1
ATOM 9416 O O . VAL D 1 235 ? -42.325 40.606 34.769 1.00 26.88 233 VAL D O 1
ATOM 9420 N N . THR D 1 236 ? -40.679 39.335 33.888 1.00 36.67 234 THR D N 1
ATOM 9421 C CA . THR D 1 236 ? -40.523 38.471 35.069 1.00 35.43 234 THR D CA 1
ATOM 9422 C C . THR D 1 236 ? -40.172 39.261 36.341 1.00 38.70 234 THR D C 1
ATOM 9423 O O . THR D 1 236 ? -40.758 39.033 37.405 1.00 34.93 234 THR D O 1
ATOM 9427 N N . ALA D 1 237 ? -39.244 40.206 36.205 1.00 34.47 235 ALA D N 1
ATOM 9428 C CA . ALA D 1 237 ? -38.734 40.983 37.339 1.00 44.38 235 ALA D CA 1
ATOM 9429 C C . ALA D 1 237 ? -39.698 42.051 37.870 1.00 40.31 235 ALA D C 1
ATOM 9430 O O . ALA D 1 237 ? -39.687 42.353 39.065 1.00 39.01 235 ALA D O 1
ATOM 9432 N N . GLN D 1 238 ? -40.524 42.608 36.984 1.00 42.29 236 GLN D N 1
ATOM 9433 C CA . GLN D 1 238 ? -41.310 43.811 37.292 1.00 43.60 236 GLN D CA 1
ATOM 9434 C C . GLN D 1 238 ? -42.798 43.596 37.568 1.00 42.42 236 GLN D C 1
ATOM 9435 O O . GLN D 1 238 ? -43.419 44.410 38.257 1.00 41.50 236 GLN D O 1
ATOM 9441 N N . SER D 1 239 ? -43.361 42.510 37.039 1.00 41.09 237 SER D N 1
ATOM 9442 C CA . SER D 1 239 ? -44.810 42.271 37.090 1.00 38.18 237 SER D CA 1
ATOM 9443 C C . SER D 1 239 ? -45.367 42.024 38.489 1.00 31.67 237 SER D C 1
ATOM 9444 O O . SER D 1 239 ? -46.524 42.333 38.759 1.00 27.57 237 SER D O 1
ATOM 9447 N N . GLY D 1 240 ? -44.546 41.460 39.370 1.00 34.08 238 GLY D N 1
ATOM 9448 C CA . GLY D 1 240 ? -45.003 41.055 40.696 1.00 40.18 238 GLY D CA 1
ATOM 9449 C C . GLY D 1 240 ? -45.808 39.772 40.621 1.00 46.80 238 GLY D C 1
ATOM 9450 O O . GLY D 1 240 ? -46.499 39.405 41.575 1.00 48.37 238 GLY D O 1
ATOM 9451 N N . PHE D 1 241 ? -45.715 39.106 39.470 1.00 50.13 239 PHE D N 1
ATOM 9452 C CA . PHE D 1 241 ? -46.367 37.832 39.208 1.00 50.08 239 PHE D CA 1
ATOM 9453 C C . PHE D 1 241 ? -45.308 36.806 38.848 1.00 46.74 239 PHE D C 1
ATOM 9454 O O . PHE D 1 241 ? -44.292 37.146 38.233 1.00 49.86 239 PHE D O 1
ATOM 9462 N N . ALA D 1 242 ? -45.547 35.555 39.231 1.00 47.28 240 ALA D N 1
ATOM 9463 C CA . ALA D 1 242 ? -44.751 34.434 38.739 1.00 38.72 240 ALA D CA 1
ATOM 9464 C C . ALA D 1 242 ? -44.987 34.304 37.237 1.00 36.19 240 ALA D C 1
ATOM 9465 O O . ALA D 1 242 ? -46.129 34.371 36.771 1.00 29.95 240 ALA D O 1
ATOM 9467 N N . VAL D 1 243 ? -43.897 34.174 36.485 1.00 33.91 241 VAL D N 1
ATOM 9468 C CA . VAL D 1 243 ? -43.959 34.084 35.026 1.00 35.63 241 VAL D CA 1
ATOM 9469 C C . VAL D 1 243 ? -43.437 32.715 34.588 1.00 44.39 241 VAL D C 1
ATOM 9470 O O . VAL D 1 243 ? -42.333 32.311 34.966 1.00 36.23 241 VAL D O 1
ATOM 9474 N N . ALA D 1 244 ? -44.249 31.997 33.814 1.00 43.49 242 ALA D N 1
ATOM 9475 C CA . ALA D 1 244 ? -43.890 30.660 33.342 1.00 39.67 242 ALA D CA 1
ATOM 9476 C C . ALA D 1 244 ? -43.234 30.673 31.964 1.00 39.93 242 ALA D C 1
ATOM 9477 O O . ALA D 1 244 ? -43.626 31.445 31.084 1.00 37.21 242 ALA D O 1
ATOM 9479 N N . ALA D 1 245 ? -42.225 29.822 31.793 1.00 39.86 243 ALA D N 1
ATOM 9480 C CA . ALA D 1 245 ? -41.628 29.583 30.484 1.00 38.57 243 ALA D CA 1
ATOM 9481 C C . ALA D 1 245 ? -42.223 28.324 29.873 1.00 35.09 243 ALA D C 1
ATOM 9482 O O . ALA D 1 245 ? -42.353 27.298 30.544 1.00 32.28 243 ALA D O 1
ATOM 9484 N N . ASP D 1 246 ? -42.601 28.423 28.603 1.00 35.71 244 ASP D N 1
ATOM 9485 C CA . ASP D 1 246 ? -43.073 27.279 27.838 1.00 33.56 244 ASP D CA 1
ATOM 9486 C C . ASP D 1 246 ? -42.175 27.107 26.610 1.00 31.39 244 ASP D C 1
ATOM 9487 O O . ASP D 1 246 ? -41.292 26.250 26.605 1.00 26.56 244 ASP D O 1
ATOM 9492 N N . GLU D 1 247 ? -42.390 27.949 25.597 1.00 37.56 245 GLU D N 1
ATOM 9493 C CA . GLU D 1 247 ? -41.588 27.958 24.363 1.00 40.64 245 GLU D CA 1
ATOM 9494 C C . GLU D 1 247 ? -40.147 28.389 24.610 1.00 42.83 245 GLU D C 1
ATOM 9495 O O . GLU D 1 247 ? -39.242 28.039 23.849 1.00 45.79 245 GLU D O 1
ATOM 9501 N N . SER D 1 248 ? -39.950 29.169 25.670 1.00 46.67 246 SER D N 1
ATOM 9502 C CA . SER D 1 248 ? -38.620 29.590 26.092 1.00 48.21 246 SER D CA 1
ATOM 9503 C C . SER D 1 248 ? -37.882 28.442 26.781 1.00 48.83 246 SER D C 1
ATOM 9504 O O . SER D 1 248 ? -36.659 28.468 26.889 1.00 55.57 246 SER D O 1
ATOM 9507 N N . ALA D 1 249 ? -38.636 27.439 27.231 1.00 40.82 247 ALA D N 1
ATOM 9508 C CA . ALA D 1 249 ? -38.081 26.254 27.880 1.00 48.00 247 ALA D CA 1
ATOM 9509 C C . ALA D 1 249 ? -38.333 24.965 27.074 1.00 43.57 247 ALA D C 1
ATOM 9510 O O . ALA D 1 249 ? -39.223 24.182 27.410 1.00 37.04 247 ALA D O 1
ATOM 9512 N N . ARG D 1 250 ? -37.582 24.668 26.044 1.00 51.45 248 ARG D N 1
ATOM 9513 C CA . ARG D 1 250 ? -37.810 23.366 25.463 1.00 48.21 248 ARG D CA 1
ATOM 9514 C C . ARG D 1 250 ? -36.601 22.503 25.354 1.00 47.59 248 ARG D C 1
ATOM 9515 O O . ARG D 1 250 ? -36.594 21.524 24.660 1.00 48.36 248 ARG D O 1
ATOM 9523 N N . SER D 1 251 ? -35.588 22.879 26.094 1.00 44.07 249 SER D N 1
ATOM 9524 C CA . SER D 1 251 ? -34.426 22.030 26.331 1.00 40.17 249 SER D CA 1
ATOM 9525 C C . SER D 1 251 ? -33.859 22.277 27.731 1.00 47.77 249 SER D C 1
ATOM 9526 O O . SER D 1 251 ? -34.279 23.201 28.429 1.00 42.19 249 SER D O 1
ATOM 9529 N N . ALA D 1 252 ? -32.908 21.437 28.136 1.00 44.29 250 ALA D N 1
ATOM 9530 C CA . ALA D 1 252 ? -32.172 21.627 29.380 1.00 41.12 250 ALA D CA 1
ATOM 9531 C C . ALA D 1 252 ? -31.270 22.860 29.267 1.00 46.82 250 ALA D C 1
ATOM 9532 O O . ALA D 1 252 ? -31.090 23.601 30.242 1.00 42.47 250 ALA D O 1
ATOM 9534 N N . HIS D 1 253 ? -30.737 23.068 28.058 1.00 42.17 251 HIS D N 1
ATOM 9535 C CA . HIS D 1 253 ? -29.955 24.250 27.682 1.00 45.13 251 HIS D CA 1
ATOM 9536 C C . HIS D 1 253 ? -30.758 25.529 27.880 1.00 41.81 251 HIS D C 1
ATOM 9537 O O . HIS D 1 253 ? -30.223 26.535 28.355 1.00 43.56 251 HIS D O 1
ATOM 9544 N N . ASP D 1 254 ? -32.035 25.477 27.503 1.00 36.97 252 ASP D N 1
ATOM 9545 C CA . ASP D 1 254 ? -32.970 26.586 27.693 1.00 32.63 252 ASP D CA 1
ATOM 9546 C C . ASP D 1 254 ? -33.182 26.962 29.162 1.00 31.79 252 ASP D C 1
ATOM 9547 O O . ASP D 1 254 ? -33.101 28.137 29.521 1.00 34.84 252 ASP D O 1
ATOM 9552 N N . VAL D 1 255 ? -33.430 25.962 30.007 1.00 34.73 253 VAL D N 1
ATOM 9553 C CA . VAL D 1 255 ? -33.667 26.181 31.442 1.00 33.94 253 VAL D CA 1
ATOM 9554 C C . VAL D 1 255 ? -32.421 26.758 32.145 1.00 38.24 253 VAL D C 1
ATOM 9555 O O . VAL D 1 255 ? -32.551 27.538 33.094 1.00 32.79 253 VAL D O 1
ATOM 9559 N N . LEU D 1 256 ? -31.231 26.397 31.660 1.00 32.50 254 LEU D N 1
ATOM 9560 C CA . LEU D 1 256 ? -29.982 27.017 32.124 1.00 35.61 254 LEU D CA 1
ATOM 9561 C C . LEU D 1 256 ? -29.938 28.508 31.828 1.00 34.20 254 LEU D C 1
ATOM 9562 O O . LEU D 1 256 ? -29.610 29.301 32.711 1.00 41.14 254 LEU D O 1
ATOM 9567 N N . ARG D 1 257 ? -30.271 28.874 30.590 1.00 34.90 255 ARG D N 1
ATOM 9568 C CA . ARG D 1 257 ? -30.341 30.270 30.184 1.00 36.13 255 ARG D CA 1
ATOM 9569 C C . ARG D 1 257 ? -31.362 31.031 31.027 1.00 39.63 255 ARG D C 1
ATOM 9570 O O . ARG D 1 257 ? -31.083 32.137 31.490 1.00 39.83 255 ARG D O 1
ATOM 9578 N N . ILE D 1 258 ? -32.523 30.415 31.243 1.00 34.23 256 ILE D N 1
ATOM 9579 C CA . ILE D 1 258 ? -33.598 31.005 32.050 1.00 34.73 256 ILE D CA 1
ATOM 9580 C C . ILE D 1 258 ? -33.142 31.268 33.488 1.00 32.86 256 ILE D C 1
ATOM 9581 O O . ILE D 1 258 ? -33.374 32.347 34.031 1.00 30.14 256 ILE D O 1
ATOM 9586 N N . ALA D 1 259 ? -32.455 30.290 34.072 1.00 37.14 257 ALA D N 1
ATOM 9587 C CA . ALA D 1 259 ? -31.892 30.412 35.411 1.00 37.89 257 ALA D CA 1
ATOM 9588 C C . ALA D 1 259 ? -30.808 31.499 35.495 1.00 46.39 257 ALA D C 1
ATOM 9589 O O . ALA D 1 259 ? -30.749 32.246 36.477 1.00 38.80 257 ALA D O 1
ATOM 9591 N N . ARG D 1 260 ? -29.979 31.596 34.456 1.00 42.93 258 ARG D N 1
ATOM 9592 C CA . ARG D 1 260 ? -28.861 32.542 34.435 1.00 42.09 258 ARG D CA 1
ATOM 9593 C C . ARG D 1 260 ? -29.308 33.989 34.149 1.00 43.89 258 ARG D C 1
ATOM 9594 O O . ARG D 1 260 ? -28.699 34.936 34.646 1.00 40.33 258 ARG D O 1
ATOM 9602 N N . GLU D 1 261 ? -30.387 34.150 33.382 1.00 49.28 259 GLU D N 1
ATOM 9603 C CA . GLU D 1 261 ? -30.848 35.477 32.949 1.00 45.79 259 GLU D CA 1
ATOM 9604 C C . GLU D 1 261 ? -32.070 36.015 33.698 1.00 46.03 259 GLU D C 1
ATOM 9605 O O . GLU D 1 261 ? -32.338 37.216 33.660 1.00 51.44 259 GLU D O 1
ATOM 9611 N N . GLY D 1 262 ? -32.809 35.136 34.369 1.00 44.25 260 GLY D N 1
ATOM 9612 C CA . GLY D 1 262 ? -34.067 35.526 35.013 1.00 38.09 260 GLY D CA 1
ATOM 9613 C C . GLY D 1 262 ? -35.194 35.718 34.009 1.00 39.64 260 GLY D C 1
ATOM 9614 O O . GLY D 1 262 ? -36.078 36.553 34.209 1.00 37.32 260 GLY D O 1
ATOM 9615 N N . THR D 1 263 ? -35.148 34.929 32.932 1.00 34.12 261 THR D N 1
ATOM 9616 C CA . THR D 1 263 ? -36.133 34.918 31.839 1.00 36.47 261 THR D CA 1
ATOM 9617 C C . THR D 1 263 ? -37.551 34.568 32.325 1.00 29.50 261 THR D C 1
ATOM 9618 O O . THR D 1 263 ? -38.546 35.063 31.790 1.00 28.77 261 THR D O 1
ATOM 9622 N N . ALA D 1 264 ? -37.622 33.719 33.345 1.00 31.60 262 ALA D N 1
ATOM 9623 C CA . ALA D 1 264 ? -38.878 33.296 33.960 1.00 34.49 262 ALA D CA 1
ATOM 9624 C C . ALA D 1 264 ? -38.591 32.828 35.383 1.00 33.65 262 ALA D C 1
ATOM 9625 O O . ALA D 1 264 ? -37.423 32.683 35.764 1.00 39.74 262 ALA D O 1
ATOM 9627 N N . SER D 1 265 ? -39.645 32.597 36.167 1.00 22.47 263 SER D N 1
ATOM 9628 C CA . SER D 1 265 ? -39.500 32.029 37.512 1.00 27.92 263 SER D CA 1
ATOM 9629 C C . SER D 1 265 ? -40.145 30.644 37.618 1.00 29.62 263 SER D C 1
ATOM 9630 O O . SER D 1 265 ? -39.997 29.954 38.629 1.00 29.79 263 SER D O 1
ATOM 9633 N N . VAL D 1 266 ? -40.866 30.252 36.569 1.00 34.87 264 VAL D N 1
ATOM 9634 C CA . VAL D 1 266 ? -41.549 28.957 36.497 1.00 34.78 264 VAL D CA 1
ATOM 9635 C C . VAL D 1 266 ? -41.270 28.284 35.136 1.00 36.31 264 VAL D C 1
ATOM 9636 O O . VAL D 1 266 ? -41.198 28.954 34.103 1.00 29.29 264 VAL D O 1
ATOM 9640 N N . ILE D 1 267 ? -41.081 26.966 35.148 1.00 37.53 265 ILE D N 1
ATOM 9641 C CA . ILE D 1 267 ? -40.935 26.195 33.910 1.00 37.34 265 ILE D CA 1
ATOM 9642 C C . ILE D 1 267 ? -42.150 25.294 33.694 1.00 27.19 265 ILE D C 1
ATOM 9643 O O . ILE D 1 267 ? -42.487 24.493 34.561 1.00 30.90 265 ILE D O 1
ATOM 9648 N N . ASN D 1 268 ? -42.809 25.443 32.546 1.00 31.28 266 ASN D N 1
ATOM 9649 C CA . ASN D 1 268 ? -43.821 24.480 32.103 1.00 34.32 266 ASN D CA 1
ATOM 9650 C C . ASN D 1 268 ? -43.195 23.299 31.350 1.00 38.81 266 ASN D C 1
ATOM 9651 O O . ASN D 1 268 ? -42.849 23.413 30.163 1.00 25.52 266 ASN D O 1
ATOM 9656 N N . ILE D 1 269 ? -43.061 22.170 32.044 1.00 40.77 267 ILE D N 1
ATOM 9657 C CA . ILE D 1 269 ? -42.580 20.935 31.420 1.00 36.11 267 ILE D CA 1
ATOM 9658 C C . ILE D 1 269 ? -43.704 20.266 30.633 1.00 36.89 267 ILE D C 1
ATOM 9659 O O . ILE D 1 269 ? -44.717 19.839 31.199 1.00 30.32 267 ILE D O 1
ATOM 9664 N N . LYS D 1 270 ? -43.523 20.239 29.316 1.00 32.18 268 LYS D N 1
ATOM 9665 C CA . LYS D 1 270 ? -44.304 19.388 28.438 1.00 30.38 268 LYS D CA 1
ATOM 9666 C C . LYS D 1 270 ? -43.361 18.323 27.890 1.00 37.51 268 LYS D C 1
ATOM 9667 O O . LYS D 1 270 ? -42.412 18.635 27.162 1.00 31.99 268 LYS D O 1
ATOM 9673 N N . LEU D 1 271 ? -43.626 17.070 28.259 1.00 32.86 269 LEU D N 1
ATOM 9674 C CA . LEU D 1 271 ? -42.795 15.934 27.874 1.00 30.98 269 LEU D CA 1
ATOM 9675 C C . LEU D 1 271 ? -42.747 15.747 26.367 1.00 33.50 269 LEU D C 1
ATOM 9676 O O . LEU D 1 271 ? -41.766 15.237 25.837 1.00 30.74 269 LEU D O 1
ATOM 9681 N N . MET D 1 272 ? -43.805 16.192 25.692 1.00 31.67 270 MET D N 1
ATOM 9682 C CA . MET D 1 272 ? -43.952 16.076 24.250 1.00 27.22 270 MET D CA 1
ATOM 9683 C C . MET D 1 272 ? -42.986 16.966 23.472 1.00 29.29 270 MET D C 1
ATOM 9684 O O . MET D 1 272 ? -42.665 16.680 22.318 1.00 40.20 270 MET D O 1
ATOM 9689 N N . LYS D 1 273 ? -42.466 17.989 24.115 1.00 37.21 271 LYS D N 1
ATOM 9690 C CA . LYS D 1 273 ? -41.694 18.983 23.396 1.00 45.08 271 LYS D CA 1
ATOM 9691 C C . LYS D 1 273 ? -40.228 18.664 23.291 1.00 46.09 271 LYS D C 1
ATOM 9692 O O . LYS D 1 273 ? -39.578 19.084 22.363 1.00 48.47 271 LYS D O 1
ATOM 9698 N N . ALA D 1 274 ? -39.719 17.915 24.251 1.00 49.83 272 ALA D N 1
ATOM 9699 C CA . ALA D 1 274 ? -38.290 17.628 24.338 1.00 56.98 272 ALA D CA 1
ATOM 9700 C C . ALA D 1 274 ? -37.976 16.139 24.503 1.00 57.61 272 ALA D C 1
ATOM 9701 O O . ALA D 1 274 ? -36.812 15.733 24.424 1.00 61.91 272 ALA D O 1
ATOM 9703 N N . GLY D 1 275 ? -39.013 15.334 24.717 1.00 50.48 273 GLY D N 1
ATOM 9704 C CA . GLY D 1 275 ? -38.842 13.934 25.096 1.00 47.78 273 GLY D CA 1
ATOM 9705 C C . GLY D 1 275 ? -38.847 13.789 26.608 1.00 46.12 273 GLY D C 1
ATOM 9706 O O . GLY D 1 275 ? -38.930 14.783 27.340 1.00 42.69 273 GLY D O 1
ATOM 9707 N N . VAL D 1 276 ? -38.740 12.550 27.078 1.00 44.08 274 VAL D N 1
ATOM 9708 C CA . VAL D 1 276 ? -38.834 12.265 28.509 1.00 44.04 274 VAL D CA 1
ATOM 9709 C C . VAL D 1 276 ? -37.508 12.468 29.260 1.00 44.52 274 VAL D C 1
ATOM 9710 O O . VAL D 1 276 ? -37.498 13.045 30.350 1.00 46.51 274 VAL D O 1
ATOM 9714 N N . ALA D 1 277 ? -36.400 12.007 28.679 1.00 42.40 275 ALA D N 1
ATOM 9715 C CA . ALA D 1 277 ? -35.077 12.122 29.316 1.00 44.77 275 ALA D CA 1
ATOM 9716 C C . ALA D 1 277 ? -34.567 13.568 29.407 1.00 43.93 275 ALA D C 1
ATOM 9717 O O . ALA D 1 277 ? -33.926 13.945 30.397 1.00 38.81 275 ALA D O 1
ATOM 9719 N N . GLU D 1 278 ? -34.861 14.366 28.378 1.00 45.56 276 GLU D N 1
ATOM 9720 C CA . GLU D 1 278 ? -34.561 15.803 28.389 1.00 48.12 276 GLU D CA 1
ATOM 9721 C C . GLU D 1 278 ? -35.428 16.536 29.419 1.00 41.27 276 GLU D C 1
ATOM 9722 O O . GLU D 1 278 ? -34.953 17.447 30.093 1.00 31.51 276 GLU D O 1
ATOM 9728 N N . GLY D 1 279 ? -36.683 16.107 29.547 1.00 38.49 277 GLY D N 1
ATOM 9729 C CA . GLY D 1 279 ? -37.597 16.622 30.572 1.00 38.19 277 GLY D CA 1
ATOM 9730 C C . GLY D 1 279 ? -37.061 16.455 31.983 1.00 37.71 277 GLY D C 1
ATOM 9731 O O . GLY D 1 279 ? -37.083 17.397 32.774 1.00 41.70 277 GLY D O 1
ATOM 9732 N N . LEU D 1 280 ? -36.549 15.262 32.279 1.00 33.90 278 LEU D N 1
ATOM 9733 C CA . LEU D 1 280 ? -35.954 14.944 33.579 1.00 35.21 278 LEU D CA 1
ATOM 9734 C C . LEU D 1 280 ? -34.753 15.824 33.940 1.00 39.29 278 LEU D C 1
ATOM 9735 O O . LEU D 1 280 ? -34.550 16.157 35.117 1.00 35.26 278 LEU D O 1
ATOM 9740 N N . LYS D 1 281 ? -33.969 16.196 32.928 1.00 39.13 279 LYS D N 1
ATOM 9741 C CA . LYS D 1 281 ? -32.832 17.103 33.119 1.00 40.97 279 LYS D CA 1
ATOM 9742 C C . LYS D 1 281 ? -33.325 18.505 33.424 1.00 35.28 279 LYS D C 1
ATOM 9743 O O . LYS D 1 281 ? -32.804 19.156 34.320 1.00 36.86 279 LYS D O 1
ATOM 9749 N N . MET D 1 282 ? -34.352 18.937 32.693 1.00 38.22 280 MET D N 1
ATOM 9750 C CA . MET D 1 282 ? -35.014 20.233 32.905 1.00 41.26 280 MET D CA 1
ATOM 9751 C C . MET D 1 282 ? -35.602 20.390 34.310 1.00 41.29 280 MET D C 1
ATOM 9752 O O . MET D 1 282 ? -35.498 21.461 34.913 1.00 35.42 280 MET D O 1
ATOM 9757 N N . ILE D 1 283 ? -36.205 19.316 34.818 1.00 41.90 281 ILE D N 1
ATOM 9758 C CA . ILE D 1 283 ? -36.783 19.291 36.163 1.00 36.67 281 ILE D CA 1
ATOM 9759 C C . ILE D 1 283 ? -35.695 19.451 37.229 1.00 37.84 281 ILE D C 1
ATOM 9760 O O . ILE D 1 283 ? -35.819 20.279 38.131 1.00 38.39 281 ILE D O 1
ATOM 9765 N N . ALA D 1 284 ? -34.621 18.675 37.089 1.00 37.54 282 ALA D N 1
ATOM 9766 C CA . ALA D 1 284 ? -33.494 18.708 38.016 1.00 41.36 282 ALA D CA 1
ATOM 9767 C C . ALA D 1 284 ? -32.769 20.060 38.058 1.00 34.09 282 ALA D C 1
ATOM 9768 O O . ALA D 1 284 ? -32.351 20.492 39.136 1.00 38.29 282 ALA D O 1
ATOM 9770 N N . ILE D 1 285 ? -32.639 20.715 36.900 1.00 28.45 283 ILE D N 1
ATOM 9771 C CA . ILE D 1 285 ? -32.035 22.055 36.804 1.00 30.89 283 ILE D CA 1
ATOM 9772 C C . ILE D 1 285 ? -32.915 23.091 37.484 1.00 36.45 283 ILE D C 1
ATOM 9773 O O . ILE D 1 285 ? -32.416 23.914 38.251 1.00 33.25 283 ILE D O 1
ATOM 9778 N N . ALA D 1 286 ? -34.218 23.032 37.209 1.00 36.15 284 ALA D N 1
ATOM 9779 C CA . ALA D 1 286 ? -35.192 23.933 37.830 1.00 31.15 284 ALA D CA 1
ATOM 9780 C C . ALA D 1 286 ? -35.170 23.851 39.361 1.00 30.21 284 ALA D C 1
ATOM 9781 O O . ALA D 1 286 ? -34.997 24.871 40.028 1.00 37.14 284 ALA D O 1
ATOM 9783 N N . GLN D 1 287 ? -35.299 22.638 39.901 1.00 27.78 285 GLN D N 1
ATOM 9784 C CA . GLN D 1 287 ? -35.264 22.402 41.349 1.00 30.24 285 GLN D CA 1
ATOM 9785 C C . GLN D 1 287 ? -33.970 22.852 42.020 1.00 40.14 285 GLN D C 1
ATOM 9786 O O . GLN D 1 287 ? -33.976 23.260 43.186 1.00 41.82 285 GLN D O 1
ATOM 9792 N N . ALA D 1 288 ? -32.869 22.765 41.276 1.00 44.52 286 ALA D N 1
ATOM 9793 C CA . ALA D 1 288 ? -31.573 23.271 41.715 1.00 36.48 286 ALA D CA 1
ATOM 9794 C C . ALA D 1 288 ? -31.530 24.800 41.680 1.00 40.85 286 ALA D C 1
ATOM 9795 O O . ALA D 1 288 ? -30.960 25.430 42.572 1.00 41.62 286 ALA D O 1
ATOM 9797 N N . ALA D 1 289 ? -32.143 25.381 40.648 1.00 34.16 287 ALA D N 1
ATOM 9798 C CA . ALA D 1 289 ? -32.134 26.826 40.427 1.00 34.68 287 ALA D CA 1
ATOM 9799 C C . ALA D 1 289 ? -33.189 27.580 41.234 1.00 38.45 287 ALA D C 1
ATOM 9800 O O . ALA D 1 289 ? -33.244 28.818 41.189 1.00 36.04 287 ALA D O 1
ATOM 9802 N N . GLY D 1 290 ? -34.017 26.835 41.966 1.00 31.75 288 GLY D N 1
ATOM 9803 C CA . GLY D 1 290 ? -35.089 27.417 42.768 1.00 37.56 288 GLY D CA 1
ATOM 9804 C C . GLY D 1 290 ? -36.234 27.930 41.916 1.00 38.18 288 GLY D C 1
ATOM 9805 O O . GLY D 1 290 ? -36.962 28.836 42.327 1.00 37.07 288 GLY D O 1
ATOM 9806 N N . LEU D 1 291 ? -36.381 27.353 40.723 1.00 42.42 289 LEU D N 1
ATOM 9807 C CA . LEU D 1 291 ? -37.436 27.731 39.790 1.00 38.77 289 LEU D CA 1
ATOM 9808 C C . LEU D 1 291 ? -38.681 26.897 40.024 1.00 40.26 289 LEU D C 1
ATOM 9809 O O . LEU D 1 291 ? -38.601 25.738 40.445 1.00 33.74 289 LEU D O 1
ATOM 9814 N N . GLY D 1 292 ? -39.828 27.504 39.743 1.00 38.42 290 GLY D N 1
ATOM 9815 C CA . GLY D 1 292 ? -41.117 26.843 39.867 1.00 39.38 290 GLY D CA 1
ATOM 9816 C C . GLY D 1 292 ? -41.358 25.825 38.769 1.00 40.37 290 GLY D C 1
ATOM 9817 O O . GLY D 1 292 ? -40.826 25.941 37.661 1.00 32.98 290 GLY D O 1
ATOM 9818 N N . LEU D 1 293 ? -42.172 24.825 39.089 1.00 40.24 291 LEU D N 1
ATOM 9819 C CA . LEU D 1 293 ? -42.461 23.735 38.177 1.00 31.51 291 LEU D CA 1
ATOM 9820 C C . LEU D 1 293 ? -43.947 23.657 37.845 1.00 41.73 291 LEU D C 1
ATOM 9821 O O . LEU D 1 293 ? -44.805 23.616 38.739 1.00 32.07 291 LEU D O 1
ATOM 9826 N N . MET D 1 294 ? -44.228 23.662 36.544 1.00 41.73 292 MET D N 1
ATOM 9827 C CA . MET D 1 294 ? -45.547 23.368 36.007 1.00 43.94 292 MET D CA 1
ATOM 9828 C C . MET D 1 294 ? -45.450 22.143 35.101 1.00 44.68 292 MET D C 1
ATOM 9829 O O . MET D 1 294 ? -44.538 22.055 34.274 1.00 45.09 292 MET D O 1
ATOM 9834 N N . ILE D 1 295 ? -46.367 21.191 35.284 1.00 44.09 293 ILE D N 1
ATOM 9835 C CA . ILE D 1 295 ? -46.539 20.080 34.341 1.00 44.45 293 ILE D CA 1
ATOM 9836 C C . ILE D 1 295 ? -47.704 20.366 33.387 1.00 46.09 293 ILE D C 1
ATOM 9837 O O . ILE D 1 295 ? -48.824 20.648 33.815 1.00 34.22 293 ILE D O 1
ATOM 9842 N N . GLY D 1 296 ? -47.420 20.317 32.091 1.00 44.90 294 GLY D N 1
ATOM 9843 C CA . GLY D 1 296 ? -48.430 20.582 31.078 1.00 43.34 294 GLY D CA 1
ATOM 9844 C C . GLY D 1 296 ? -48.518 19.475 30.051 1.00 47.93 294 GLY D C 1
ATOM 9845 O O . GLY D 1 296 ? -48.072 18.349 30.287 1.00 41.92 294 GLY D O 1
ATOM 9846 N N . GLY D 1 297 ? -49.103 19.804 28.906 1.00 50.73 295 GLY D N 1
ATOM 9847 C CA . GLY D 1 297 ? -49.188 18.877 27.791 1.00 47.58 295 GLY D CA 1
ATOM 9848 C C . GLY D 1 297 ? -49.642 19.550 26.515 1.00 45.54 295 GLY D C 1
ATOM 9849 O O . GLY D 1 297 ? -49.963 20.742 26.498 1.00 35.01 295 GLY D O 1
ATOM 9850 N N . MET D 1 298 ? -49.652 18.775 25.438 1.00 39.87 296 MET D N 1
ATOM 9851 C CA . MET D 1 298 ? -50.249 19.209 24.188 1.00 47.18 296 MET D CA 1
ATOM 9852 C C . MET D 1 298 ? -51.683 18.678 24.171 1.00 43.44 296 MET D C 1
ATOM 9853 O O . MET D 1 298 ? -52.283 18.481 25.234 1.00 38.37 296 MET D O 1
ATOM 9858 N N . VAL D 1 299 ? -52.238 18.453 22.983 1.00 41.58 297 VAL D N 1
ATOM 9859 C CA . VAL D 1 299 ? -53.585 17.896 22.886 1.00 44.34 297 VAL D CA 1
ATOM 9860 C C . VAL D 1 299 ? -53.478 16.374 22.995 1.00 41.55 297 VAL D C 1
ATOM 9861 O O . VAL D 1 299 ? -53.374 15.667 21.990 1.00 35.95 297 VAL D O 1
ATOM 9865 N N . GLU D 1 300 ? -53.501 15.894 24.238 1.00 38.19 298 GLU D N 1
ATOM 9866 C CA . GLU D 1 300 ? -53.148 14.514 24.575 1.00 42.42 298 GLU D CA 1
ATOM 9867 C C . GLU D 1 300 ? -54.295 13.773 25.253 1.00 40.04 298 GLU D C 1
ATOM 9868 O O . GLU D 1 300 ? -55.095 14.380 25.960 1.00 30.55 298 GLU D O 1
ATOM 9874 N N . SER D 1 301 ? -54.350 12.458 25.047 1.00 32.68 299 SER D N 1
ATOM 9875 C CA . SER D 1 301 ? -55.299 11.592 25.751 1.00 40.09 299 SER D CA 1
ATOM 9876 C C . SER D 1 301 ? -54.791 11.211 27.145 1.00 41.68 299 SER D C 1
ATOM 9877 O O . SER D 1 301 ? -53.704 11.625 27.553 1.00 39.62 299 SER D O 1
ATOM 9880 N N . ILE D 1 302 ? -55.581 10.398 27.849 1.00 35.88 300 ILE D N 1
ATOM 9881 C CA . ILE D 1 302 ? -55.266 9.904 29.197 1.00 32.28 300 ILE D CA 1
ATOM 9882 C C . ILE D 1 302 ? -53.982 9.041 29.259 1.00 34.58 300 ILE D C 1
ATOM 9883 O O . ILE D 1 302 ? -53.425 8.823 30.331 1.00 33.01 300 ILE D O 1
ATOM 9888 N N . LEU D 1 303 ? -53.508 8.572 28.108 1.00 33.65 301 LEU D N 1
ATOM 9889 C CA . LEU D 1 303 ? -52.242 7.841 28.038 1.00 38.54 301 LEU D CA 1
ATOM 9890 C C . LEU D 1 303 ? -51.026 8.740 28.346 1.00 36.08 301 LEU D C 1
ATOM 9891 O O . LEU D 1 303 ? -50.332 8.513 29.343 1.00 34.35 301 LEU D O 1
ATOM 9896 N N . ALA D 1 304 ? -50.788 9.757 27.514 1.00 29.01 302 ALA D N 1
ATOM 9897 C CA . ALA D 1 304 ? -49.643 10.666 27.695 1.00 37.36 302 ALA D CA 1
ATOM 9898 C C . ALA D 1 304 ? -49.773 11.529 28.949 1.00 30.44 302 ALA D C 1
ATOM 9899 O O . ALA D 1 304 ? -48.774 11.943 29.532 1.00 39.78 302 ALA D O 1
ATOM 9901 N N . MET D 1 305 ? -51.014 11.777 29.358 1.00 38.23 303 MET D N 1
ATOM 9902 C CA . MET D 1 305 ? -51.317 12.569 30.545 1.00 34.88 303 MET D CA 1
ATOM 9903 C C . MET D 1 305 ? -51.026 11.838 31.856 1.00 37.07 303 MET D C 1
ATOM 9904 O O . MET D 1 305 ? -50.546 12.451 32.812 1.00 44.91 303 MET D O 1
ATOM 9909 N N . SER D 1 306 ? -51.307 10.536 31.895 1.00 32.34 304 SER D N 1
ATOM 9910 C CA . SER D 1 306 ? -51.046 9.721 33.088 1.00 35.56 304 SER D CA 1
ATOM 9911 C C . SER D 1 306 ? -49.559 9.447 33.290 1.00 34.27 304 SER D C 1
ATOM 9912 O O . SER D 1 306 ? -49.125 9.201 34.413 1.00 32.45 304 SER D O 1
ATOM 9915 N N . PHE D 1 307 ? -48.796 9.478 32.201 1.00 29.75 305 PHE D N 1
ATOM 9916 C CA . PHE D 1 307 ? -47.347 9.335 32.264 1.00 38.86 305 PHE D CA 1
ATOM 9917 C C . PHE D 1 307 ? -46.747 10.575 32.933 1.00 38.73 305 PHE D C 1
ATOM 9918 O O . PHE D 1 307 ? -45.849 10.464 33.774 1.00 40.56 305 PHE D O 1
ATOM 9926 N N . SER D 1 308 ? -47.254 11.747 32.548 1.00 36.23 306 SER D N 1
ATOM 9927 C CA . SER D 1 308 ? -46.853 13.022 33.134 1.00 32.80 306 SER D CA 1
ATOM 9928 C C . SER D 1 308 ? -47.225 13.083 34.602 1.00 38.47 306 SER D C 1
ATOM 9929 O O . SER D 1 308 ? -46.462 13.594 35.433 1.00 37.90 306 SER D O 1
ATOM 9932 N N . ALA D 1 309 ? -48.402 12.539 34.905 1.00 40.07 307 ALA D N 1
ATOM 9933 C CA . ALA D 1 309 ? -48.922 12.469 36.263 1.00 42.02 307 ALA D CA 1
ATOM 9934 C C . ALA D 1 309 ? -48.110 11.527 37.144 1.00 44.21 307 ALA D C 1
ATOM 9935 O O . ALA D 1 309 ? -48.017 11.733 38.353 1.00 42.68 307 ALA D O 1
ATOM 9937 N N . ASN D 1 310 ? -47.530 10.498 36.531 1.00 38.86 308 ASN D N 1
ATOM 9938 C CA . ASN D 1 310 ? -46.626 9.583 37.222 1.00 37.12 308 ASN D CA 1
ATOM 9939 C C . ASN D 1 310 ? -45.289 10.253 37.529 1.00 42.58 308 ASN D C 1
ATOM 9940 O O . ASN D 1 310 ? -44.692 10.016 38.583 1.00 37.21 308 ASN D O 1
ATOM 9945 N N . LEU D 1 311 ? -44.833 11.092 36.599 1.00 34.53 309 LEU D N 1
ATOM 9946 C CA . LEU D 1 311 ? -43.577 11.809 36.752 1.00 35.36 309 LEU D CA 1
ATOM 9947 C C . LEU D 1 311 ? -43.655 12.908 37.803 1.00 31.35 309 LEU D C 1
ATOM 9948 O O . LEU D 1 311 ? -42.799 12.971 38.690 1.00 32.42 309 LEU D O 1
ATOM 9953 N N . ALA D 1 312 ? -44.670 13.766 37.692 1.00 33.40 310 ALA D N 1
ATOM 9954 C CA . ALA D 1 312 ? -44.855 14.884 38.622 1.00 31.19 310 ALA D CA 1
ATOM 9955 C C . ALA D 1 312 ? -45.041 14.404 40.061 1.00 32.45 310 ALA D C 1
ATOM 9956 O O . ALA D 1 312 ? -44.398 14.916 40.974 1.00 36.25 310 ALA D O 1
ATOM 9958 N N . ALA D 1 313 ? -45.897 13.400 40.241 1.00 37.12 311 ALA D N 1
ATOM 9959 C CA . ALA D 1 313 ? -46.187 12.841 41.559 1.00 40.37 311 ALA D CA 1
ATOM 9960 C C . ALA D 1 313 ? -44.999 12.071 42.122 1.00 42.61 311 ALA D C 1
ATOM 9961 O O . ALA D 1 313 ? -44.767 12.071 43.332 1.00 41.57 311 ALA D O 1
ATOM 9963 N N . GLY D 1 314 ? -44.255 11.417 41.236 1.00 39.62 312 GLY D N 1
ATOM 9964 C CA . GLY D 1 314 ? -43.072 10.663 41.625 1.00 41.05 312 GLY D CA 1
ATOM 9965 C C . GLY D 1 314 ? -41.917 11.551 42.044 1.00 36.09 312 GLY D C 1
ATOM 9966 O O . GLY D 1 314 ? -41.293 11.329 43.078 1.00 36.96 312 GLY D O 1
ATOM 9967 N N . ASN D 1 315 ? -41.644 12.568 41.235 1.00 40.03 313 ASN D N 1
ATOM 9968 C CA . ASN D 1 315 ? -40.548 13.487 41.497 1.00 43.42 313 ASN D CA 1
ATOM 9969 C C . ASN D 1 315 ? -40.853 14.483 42.618 1.00 46.01 313 ASN D C 1
ATOM 9970 O O . ASN D 1 315 ? -39.981 14.792 43.432 1.00 54.54 313 ASN D O 1
ATOM 9975 N N . GLY D 1 316 ? -42.087 14.982 42.648 1.00 43.79 314 GLY D N 1
ATOM 9976 C CA . GLY D 1 316 ? -42.494 16.026 43.588 1.00 39.03 314 GLY D CA 1
ATOM 9977 C C . GLY D 1 316 ? -42.162 17.410 43.062 1.00 47.79 314 GLY D C 1
ATOM 9978 O O . GLY D 1 316 ? -41.646 17.551 41.949 1.00 52.72 314 GLY D O 1
ATOM 9979 N N . GLY D 1 317 ? -42.486 18.433 43.852 1.00 43.90 315 GLY D N 1
ATOM 9980 C CA . GLY D 1 317 ? -42.020 19.799 43.601 1.00 45.49 315 GLY D CA 1
ATOM 9981 C C . GLY D 1 317 ? -42.739 20.619 42.544 1.00 44.06 315 GLY D C 1
ATOM 9982 O O . GLY D 1 317 ? -42.307 21.730 42.223 1.00 40.75 315 GLY D O 1
ATOM 9983 N N . PHE D 1 318 ? -43.831 20.082 42.006 1.00 46.12 316 PHE D N 1
ATOM 9984 C CA . PHE D 1 318 ? -44.659 20.811 41.042 1.00 47.97 316 PHE D CA 1
ATOM 9985 C C . PHE D 1 318 ? -45.713 21.661 41.768 1.00 52.60 316 PHE D C 1
ATOM 9986 O O . PHE D 1 318 ? -46.450 21.156 42.625 1.00 43.47 316 PHE D O 1
ATOM 9994 N N . ASP D 1 319 ? -45.759 22.952 41.432 1.00 52.65 317 ASP D N 1
ATOM 9995 C CA . ASP D 1 319 ? -46.697 23.905 42.043 1.00 47.17 317 ASP D CA 1
ATOM 9996 C C . ASP D 1 319 ? -47.901 24.206 41.151 1.00 47.89 317 ASP D C 1
ATOM 9997 O O . ASP D 1 319 ? -48.895 24.774 41.607 1.00 46.68 317 ASP D O 1
ATOM 10002 N N . PHE D 1 320 ? -47.795 23.838 39.878 1.00 45.44 318 PHE D N 1
ATOM 10003 C CA . PHE D 1 320 ? -48.900 23.957 38.936 1.00 41.30 318 PHE D CA 1
ATOM 10004 C C . PHE D 1 320 ? -49.075 22.640 38.176 1.00 44.35 318 PHE D C 1
ATOM 10005 O O . PHE D 1 320 ? -48.093 22.009 37.771 1.00 37.92 318 PHE D O 1
ATOM 10013 N N . ILE D 1 321 ? -50.330 22.224 38.007 1.00 43.07 319 ILE D N 1
ATOM 10014 C CA . ILE D 1 321 ? -50.682 21.019 37.250 1.00 36.12 319 ILE D CA 1
ATOM 10015 C C . ILE D 1 321 ? -51.679 21.395 36.152 1.00 36.16 319 ILE D C 1
ATOM 10016 O O . ILE D 1 321 ? -52.814 21.764 36.444 1.00 44.31 319 ILE D O 1
ATOM 10021 N N . ASP D 1 322 ? -51.248 21.300 34.897 1.00 34.82 320 ASP D N 1
ATOM 10022 C CA . ASP D 1 322 ? -52.075 21.658 33.742 1.00 35.55 320 ASP D CA 1
ATOM 10023 C C . ASP D 1 322 ? -52.386 20.401 32.918 1.00 33.45 320 ASP D C 1
ATOM 10024 O O . ASP D 1 322 ? -52.134 20.338 31.708 1.00 32.99 320 ASP D O 1
ATOM 10029 N N . LEU D 1 323 ? -52.936 19.395 33.592 1.00 29.75 321 LEU D N 1
ATOM 10030 C CA . LEU D 1 323 ? -53.266 18.133 32.939 1.00 33.45 321 LEU D CA 1
ATOM 10031 C C . LEU D 1 323 ? -54.782 17.950 32.790 1.00 33.20 321 LEU D C 1
ATOM 10032 O O . LEU D 1 323 ? -55.387 17.097 33.444 1.00 32.89 321 LEU D O 1
ATOM 10037 N N . ASP D 1 324 ? -55.370 18.705 31.889 1.00 40.69 322 ASP D N 1
ATOM 10038 C CA . ASP D 1 324 ? -56.795 18.621 31.693 1.00 52.04 322 ASP D CA 1
ATOM 10039 C C . ASP D 1 324 ? -57.243 17.859 30.440 1.00 53.96 322 ASP D C 1
ATOM 10040 O O . ASP D 1 324 ? -58.379 17.445 30.338 1.00 52.41 322 ASP D O 1
ATOM 10045 N N . THR D 1 325 ? -56.377 17.689 29.451 1.00 53.63 323 THR D N 1
ATOM 10046 C CA . THR D 1 325 ? -56.877 17.451 28.107 1.00 59.11 323 THR D CA 1
ATOM 10047 C C . THR D 1 325 ? -57.787 16.258 27.894 1.00 56.13 323 THR D C 1
ATOM 10048 O O . THR D 1 325 ? -58.550 16.252 26.973 1.00 56.05 323 THR D O 1
ATOM 10052 N N . PRO D 1 326 ? -57.706 15.239 28.718 1.00 59.20 324 PRO D N 1
ATOM 10053 C CA . PRO D 1 326 ? -58.661 14.115 28.621 1.00 63.33 324 PRO D CA 1
ATOM 10054 C C . PRO D 1 326 ? -60.152 14.448 28.792 1.00 61.98 324 PRO D C 1
ATOM 10055 O O . PRO D 1 326 ? -61.002 13.712 28.284 1.00 66.21 324 PRO D O 1
ATOM 10059 N N . LEU D 1 327 ? -60.462 15.534 29.498 1.00 58.44 325 LEU D N 1
ATOM 10060 C CA . LEU D 1 327 ? -61.849 15.962 29.704 1.00 51.74 325 LEU D CA 1
ATOM 10061 C C . LEU D 1 327 ? -62.437 16.616 28.450 1.00 50.16 325 LEU D C 1
ATOM 10062 O O . LEU D 1 327 ? -63.650 16.818 28.357 1.00 45.71 325 LEU D O 1
ATOM 10067 N N . PHE D 1 328 ? -61.561 16.934 27.497 1.00 51.66 326 PHE D N 1
ATOM 10068 C CA . PHE D 1 328 ? -61.933 17.516 26.205 1.00 59.24 326 PHE D CA 1
ATOM 10069 C C . PHE D 1 328 ? -62.270 16.450 25.149 1.00 60.52 326 PHE D C 1
ATOM 10070 O O . PHE D 1 328 ? -62.770 16.783 24.076 1.00 61.41 326 PHE D O 1
ATOM 10078 N N . ILE D 1 329 ? -62.001 15.180 25.457 1.00 59.06 327 ILE D N 1
ATOM 10079 C CA . ILE D 1 329 ? -62.159 14.088 24.483 1.00 61.18 327 ILE D CA 1
ATOM 10080 C C . ILE D 1 329 ? -63.414 13.249 24.747 1.00 60.52 327 ILE D C 1
ATOM 10081 O O . ILE D 1 329 ? -63.593 12.717 25.846 1.00 58.36 327 ILE D O 1
ATOM 10086 N N . ALA D 1 330 ? -64.265 13.140 23.724 1.00 62.61 328 ALA D N 1
ATOM 10087 C CA . ALA D 1 330 ? -65.556 12.443 23.806 1.00 67.70 328 ALA D CA 1
ATOM 10088 C C . ALA D 1 330 ? -65.444 10.942 24.107 1.00 69.52 328 ALA D C 1
ATOM 10089 O O . ALA D 1 330 ? -66.088 10.443 25.035 1.00 69.68 328 ALA D O 1
ATOM 10091 N N . GLU D 1 331 ? -64.637 10.232 23.321 1.00 68.48 329 GLU D N 1
ATOM 10092 C CA . GLU D 1 331 ? -64.380 8.811 23.563 1.00 68.15 329 GLU D CA 1
ATOM 10093 C C . GLU D 1 331 ? -62.943 8.410 23.226 1.00 67.57 329 GLU D C 1
ATOM 10094 O O . GLU D 1 331 ? -62.358 8.890 22.252 1.00 65.71 329 GLU D O 1
ATOM 10100 N N . HIS D 1 332 ? -62.386 7.539 24.063 1.00 69.55 330 HIS D N 1
ATOM 10101 C CA . HIS D 1 332 ? -61.016 7.052 23.926 1.00 68.00 330 HIS D CA 1
ATOM 10102 C C . HIS D 1 332 ? -61.003 5.529 24.114 1.00 71.35 330 HIS D C 1
ATOM 10103 O O . HIS D 1 332 ? -61.908 4.988 24.757 1.00 70.82 330 HIS D O 1
ATOM 10110 N N . PRO D 1 333 ? -60.001 4.824 23.540 1.00 73.34 331 PRO D N 1
ATOM 10111 C CA . PRO D 1 333 ? -59.965 3.371 23.712 1.00 73.53 331 PRO D CA 1
ATOM 10112 C C . PRO D 1 333 ? -59.125 2.879 24.905 1.00 70.27 331 PRO D C 1
ATOM 10113 O O . PRO D 1 333 ? -58.505 1.815 24.816 1.00 70.40 331 PRO D O 1
ATOM 10117 N N . PHE D 1 334 ? -59.126 3.628 26.008 1.00 62.91 332 PHE D N 1
ATOM 10118 C CA . PHE D 1 334 ? -58.268 3.313 27.154 1.00 58.93 332 PHE D CA 1
ATOM 10119 C C . PHE D 1 334 ? -59.014 3.058 28.466 1.00 55.98 332 PHE D C 1
ATOM 10120 O O . PHE D 1 334 ? -60.033 3.691 28.744 1.00 56.73 332 PHE D O 1
ATOM 10128 N N . ILE D 1 335 ? -58.493 2.123 29.263 1.00 57.51 333 ILE D N 1
ATOM 10129 C CA . ILE D 1 335 ? -58.890 1.973 30.671 1.00 61.58 333 ILE D CA 1
ATOM 10130 C C . ILE D 1 335 ? -57.678 2.114 31.586 1.00 63.01 333 ILE D C 1
ATOM 10131 O O . ILE D 1 335 ? -56.566 1.724 31.226 1.00 64.24 333 ILE D O 1
ATOM 10136 N N . GLY D 1 336 ? -57.903 2.676 32.769 1.00 65.66 334 GLY D N 1
ATOM 10137 C CA . GLY D 1 336 ? -56.822 2.957 33.704 1.00 63.87 334 GLY D CA 1
ATOM 10138 C C . GLY D 1 336 ? -56.420 4.419 33.689 1.00 63.04 334 GLY D C 1
ATOM 10139 O O . GLY D 1 336 ? -57.225 5.295 33.359 1.00 59.34 334 GLY D O 1
ATOM 10140 N N . GLY D 1 337 ? -55.163 4.680 34.037 1.00 64.37 335 GLY D N 1
ATOM 10141 C CA . GLY D 1 337 ? -54.676 6.045 34.202 1.00 70.45 335 GLY D CA 1
ATOM 10142 C C . GLY D 1 337 ? -55.089 6.595 35.552 1.00 72.62 335 GLY D C 1
ATOM 10143 O O . GLY D 1 337 ? -55.399 5.827 36.466 1.00 75.67 335 GLY D O 1
ATOM 10144 N N . PHE D 1 338 ? -55.099 7.919 35.689 1.00 73.25 336 PHE D N 1
ATOM 10145 C CA . PHE D 1 338 ? -55.522 8.536 36.950 1.00 76.92 336 PHE D CA 1
ATOM 10146 C C . PHE D 1 338 ? -57.049 8.568 37.134 1.00 78.76 336 PHE D C 1
ATOM 10147 O O . PHE D 1 338 ? -57.798 8.765 36.172 1.00 81.63 336 PHE D O 1
ATOM 10155 N N . ALA D 1 339 ? -57.488 8.351 38.375 1.00 76.84 337 ALA D N 1
ATOM 10156 C CA . ALA D 1 339 ? -58.908 8.373 38.735 1.00 70.35 337 ALA D CA 1
ATOM 10157 C C . ALA D 1 339 ? -59.308 9.758 39.243 1.00 68.76 337 ALA D C 1
ATOM 10158 O O . ALA D 1 339 ? -59.143 10.074 40.427 1.00 70.26 337 ALA D O 1
ATOM 10160 N N . GLN D 1 340 ? -59.841 10.574 38.337 1.00 64.94 338 GLN D N 1
ATOM 10161 C CA . GLN D 1 340 ? -60.072 11.993 38.603 1.00 63.22 338 GLN D CA 1
ATOM 10162 C C . GLN D 1 340 ? -61.402 12.315 39.290 1.00 66.98 338 GLN D C 1
ATOM 10163 O O . GLN D 1 340 ? -62.477 11.991 38.776 1.00 66.63 338 GLN D O 1
ATOM 10169 N N . THR D 1 341 ? -61.313 12.962 40.452 1.00 68.70 339 THR D N 1
ATOM 10170 C CA . THR D 1 341 ? -62.490 13.491 41.146 1.00 66.24 339 THR D CA 1
ATOM 10171 C C . THR D 1 341 ? -62.492 15.024 41.098 1.00 67.27 339 THR D C 1
ATOM 10172 O O . THR D 1 341 ? -61.871 15.686 41.934 1.00 63.01 339 THR D O 1
ATOM 10176 N N . GLY D 1 342 ? -63.186 15.572 40.100 1.00 68.19 340 GLY D N 1
ATOM 10177 C CA . GLY D 1 342 ? -63.299 17.022 39.912 1.00 71.69 340 GLY D CA 1
ATOM 10178 C C . GLY D 1 342 ? -62.000 17.682 39.484 1.00 73.12 340 GLY D C 1
ATOM 10179 O O . GLY D 1 342 ? -61.653 17.692 38.301 1.00 72.12 340 GLY D O 1
ATOM 10180 N N . GLY D 1 343 ? -61.287 18.241 40.458 1.00 73.72 341 GLY D N 1
ATOM 10181 C CA . GLY D 1 343 ? -59.966 18.820 40.226 1.00 77.02 341 GLY D CA 1
ATOM 10182 C C . GLY D 1 343 ? -58.894 18.080 41.002 1.00 75.57 341 GLY D C 1
ATOM 10183 O O . GLY D 1 343 ? -57.971 18.698 41.538 1.00 76.28 341 GLY D O 1
ATOM 10184 N N . THR D 1 344 ? -59.027 16.753 41.061 1.00 69.00 342 THR D N 1
ATOM 10185 C CA . THR D 1 344 ? -58.127 15.892 41.830 1.00 57.62 342 THR D CA 1
ATOM 10186 C C . THR D 1 344 ? -57.805 14.598 41.078 1.00 59.12 342 THR D C 1
ATOM 10187 O O . THR D 1 344 ? -58.638 13.692 41.002 1.00 54.07 342 THR D O 1
ATOM 10191 N N . LEU D 1 345 ? -56.591 14.522 40.533 1.00 57.83 343 LEU D N 1
ATOM 10192 C CA . LEU D 1 345 ? -56.079 13.302 39.903 1.00 48.64 343 LEU D CA 1
ATOM 10193 C C . LEU D 1 345 ? -55.491 12.375 40.968 1.00 48.47 343 LEU D C 1
ATOM 10194 O O . LEU D 1 345 ? -54.713 12.812 41.817 1.00 42.77 343 LEU D O 1
ATOM 10199 N N . GLN D 1 346 ? -55.859 11.097 40.912 1.00 50.91 344 GLN D N 1
ATOM 10200 C CA . GLN D 1 346 ? -55.368 10.098 41.866 1.00 56.75 344 GLN D CA 1
ATOM 10201 C C . GLN D 1 346 ? -54.753 8.895 41.147 1.00 60.08 344 GLN D C 1
ATOM 10202 O O . GLN D 1 346 ? -55.394 8.273 40.298 1.00 60.91 344 GLN D O 1
ATOM 10208 N N . LEU D 1 347 ? -53.510 8.578 41.502 1.00 63.92 345 LEU D N 1
ATOM 10209 C CA . LEU D 1 347 ? -52.777 7.443 40.933 1.00 65.29 345 LEU D CA 1
ATOM 10210 C C . LEU D 1 347 ? -52.961 6.170 41.764 1.00 64.89 345 LEU D C 1
ATOM 10211 O O . LEU D 1 347 ? -53.279 6.239 42.952 1.00 68.04 345 LEU D O 1
ATOM 10216 N N . ALA D 1 348 ? -52.751 5.014 41.133 1.00 60.36 346 ALA D N 1
ATOM 10217 C CA . ALA D 1 348 ? -52.857 3.717 41.809 1.00 57.02 346 ALA D CA 1
ATOM 10218 C C . ALA D 1 348 ? -51.535 2.947 41.765 1.00 54.29 346 ALA D C 1
ATOM 10219 O O . ALA D 1 348 ? -50.675 3.233 40.931 1.00 61.18 346 ALA D O 1
ATOM 10221 N N . ASP D 1 349 ? -51.384 1.960 42.651 1.00 51.07 347 ASP D N 1
ATOM 10222 C CA . ASP D 1 349 ? -50.139 1.183 42.772 1.00 48.88 347 ASP D CA 1
ATOM 10223 C C . ASP D 1 349 ? -49.974 0.083 41.703 1.00 49.95 347 ASP D C 1
ATOM 10224 O O . ASP D 1 349 ? -49.610 -1.052 42.022 1.00 46.47 347 ASP D O 1
ATOM 10229 N N . VAL D 1 350 ? -50.226 0.434 40.442 1.00 51.89 348 VAL D N 1
ATOM 10230 C CA . VAL D 1 350 ? -50.091 -0.484 39.306 1.00 53.05 348 VAL D CA 1
ATOM 10231 C C . VAL D 1 350 ? -48.786 -0.185 38.564 1.00 51.47 348 VAL D C 1
ATOM 10232 O O . VAL D 1 350 ? -48.343 0.967 38.523 1.00 48.46 348 VAL D O 1
ATOM 10236 N N . ALA D 1 351 ? -48.187 -1.226 37.983 1.00 44.71 349 ALA D N 1
ATOM 10237 C CA . ALA D 1 351 ? -46.932 -1.121 37.237 1.00 42.33 349 ALA D CA 1
ATOM 10238 C C . ALA D 1 351 ? -47.055 -0.248 35.987 1.00 45.13 349 ALA D C 1
ATOM 10239 O O . ALA D 1 351 ? -48.123 -0.177 35.375 1.00 47.96 349 ALA D O 1
ATOM 10241 N N . GLY D 1 352 ? -45.956 0.415 35.624 1.00 46.94 350 GLY D N 1
ATOM 10242 C CA . GLY D 1 352 ? -45.931 1.355 34.500 1.00 46.54 350 GLY D CA 1
ATOM 10243 C C . GLY D 1 352 ? -46.801 2.576 34.737 1.00 42.41 350 GLY D C 1
ATOM 10244 O O . GLY D 1 352 ? -46.950 3.021 35.878 1.00 45.57 350 GLY D O 1
ATOM 10245 N N . HIS D 1 353 ? -47.378 3.115 33.662 1.00 38.95 351 HIS D N 1
ATOM 10246 C CA . HIS D 1 353 ? -48.319 4.233 33.781 1.00 40.74 351 HIS D CA 1
ATOM 10247 C C . HIS D 1 353 ? -49.734 3.780 34.155 1.00 40.60 351 HIS D C 1
ATOM 10248 O O . HIS D 1 353 ? -50.559 4.585 34.585 1.00 48.08 351 HIS D O 1
ATOM 10255 N N . GLY D 1 354 ? -50.003 2.488 33.985 1.00 44.90 352 GLY D N 1
ATOM 10256 C CA . GLY D 1 354 ? -51.269 1.891 34.403 1.00 46.45 352 GLY D CA 1
ATOM 10257 C C . GLY D 1 354 ? -52.462 2.150 33.498 1.00 47.95 352 GLY D C 1
ATOM 10258 O O . GLY D 1 354 ? -53.602 1.916 33.898 1.00 49.01 352 GLY D O 1
ATOM 10259 N N . VAL D 1 355 ? -52.210 2.636 32.285 1.00 50.62 353 VAL D N 1
ATOM 10260 C CA . VAL D 1 355 ? -53.278 2.821 31.301 1.00 54.26 353 VAL D CA 1
ATOM 10261 C C . VAL D 1 355 ? -53.149 1.823 30.135 1.00 56.19 353 VAL D C 1
ATOM 10262 O O . VAL D 1 355 ? -52.170 1.837 29.387 1.00 55.73 353 VAL D O 1
ATOM 10266 N N . ASN D 1 356 ? -54.153 0.954 30.019 1.00 57.68 354 ASN D N 1
ATOM 10267 C CA . ASN D 1 356 ? -54.167 -0.153 29.060 1.00 50.11 354 ASN D CA 1
ATOM 10268 C C . ASN D 1 356 ? -55.195 0.045 27.942 1.00 49.57 354 ASN D C 1
ATOM 10269 O O . ASN D 1 356 ? -55.883 1.066 27.900 1.00 40.03 354 ASN D O 1
ATOM 10274 N N . LEU D 1 357 ? -55.294 -0.939 27.047 1.00 55.60 355 LEU D N 1
ATOM 10275 C CA . LEU D 1 357 ? -56.225 -0.896 25.911 1.00 57.86 355 LEU D CA 1
ATOM 10276 C C . LEU D 1 357 ? -57.434 -1.827 26.087 1.00 59.22 355 LEU D C 1
ATOM 10277 O O . LEU D 1 357 ? -57.695 -2.317 27.187 1.00 56.41 355 LEU D O 1
ATOM 10282 N N . GLU D 1 358 ? -58.178 -2.038 24.999 1.00 70.35 356 GLU D N 1
ATOM 10283 C CA . GLU D 1 358 ? -59.216 -3.074 24.925 1.00 72.42 356 GLU D CA 1
ATOM 10284 C C . GLU D 1 358 ? -59.012 -3.939 23.682 1.00 70.34 356 GLU D C 1
ATOM 10285 O O . GLU D 1 358 ? -59.847 -4.780 23.346 1.00 71.94 356 GLU D O 1
#

InterPro domains:
  IPR013341 Mandelate racemase, N-terminal domain [PF02746] (16-124)
  IPR013342 Mandelate racemase, C-terminal domain [PF13378] (146-355)
  IPR013342 Mandelate racemase, C-terminal domain [SM00922] (141-240)
  IPR029017 Enolase-like, N-terminal [G3DSA:3.30.390.10] (1-117)
  IPR029017 Enolase-like, N-terminal [SSF54826] (4-126)
  IPR034603 Dipeptide epimerase [cd03319] (7-327)
  IPR036849 Enolase-like, C-terminal domain superfamily [G3DSA:3.20.20.120] (118-356)
  IPR036849 Enolase-like, C-terminal domain superfamily [SSF51604] (131-352)

CATH classification: 3.30.390.10 (+1 more: 3.20.20.120)

Foldseek 3Di:
DDQQAWADKAKDWDWFAWFPQGTQGKMWIWTAGPVGQIFIFIQGWDPPDPTDDSVNLRVLLVVCVVVRHGDGLVVLVVSLVVSCVVPVRNLSNSQGVSLRSQLSVFVVVFHELLQVLAVQFQKDFAAEEDRCDALVSLLVVLLVLVVLVHAAYEYEDQAQDLVRRLSSLVSSCVSNVRHQYEYELPQRHFLVSLLVSLVVCVVVVRRHQEYENNHDLVPQVSLQNCQVPSPHFYEYEVCDQFLVSLLVCLVSVSGQEYEQECSRHPDSRSSSSVVSCVVSNGAYEYEYDLDALRNLLSSVSNPRSNDRHPHYHRCNNVGGPDDQKDFAWDDRSRMTGHDSGTRRGIDGDDD/DDQQAFADKDKDWDKFAFQDWDADFPGIDGIFTKMWIWTAGPNGQIFIFIQGWDPDVLTDDNVNLRVLLVVLVVVRHGDGLLPLVVSLVVSCVVPVRSLSSSRGVSLRSQLSVQVVVFHALLQVQAPQFQKDFAAEEDDDDFLVVLLVVLLVLVVLQHAAYEYEDQQQDLVRRVSNLVSSCVSPVRHQYAYELSQRHFLVSLLVNLVCCVVVVRRHQEHENNHALVPQVSLQNSLPRSPHFYEYENQDQFLVSLVVCLVSVSGQEYEDECSRNPDVRSSSSVVSCVVSNGAYEYEYDQDALSRLLSRSSNCRSNDRHPHYHSCNNVGTDDDQKDFGFDDRSRMTGHDSGGRSGMDGDD/DDQQWWAAKDKDWDWFQFAVGTFTKIWIWIHGNPGFTFIFIFGKDDPDLTADNVNLVVLLVVLRVVRHGDGLVVLVVSLVVSCVRCVRNLRNQQRVSSRSQLRVQQVVFHELLQVQAAQFQKDFAAEEQPDDAQVSLLVSLLVLVVLQRAAYEYEDQQQDLVRRVSNLVSSCVSPVRHAYAYELPQRHFLVSLLSNLVVCVVVVRRHAEHENNHDLVPQVSLQCCQVRSPHFYEYDVQPQFLVSLVVCLVRVSGQEYEDACSRHPDVRSVSSVVSCVVSNRAYEYDYDQDALSSLLSRSSNDRSNDRHPHYHRCNNVRTDDDQKDDAFDDRRSMTGGDSGTYSGIDGDD/DDQQAWADKDKDWDWFPFQLHTQGKMKIWIATNNGFIFIFIQGDDCVLPHADSVNLVVLLVVLVVLRHRDGLVVLVVSLVVSCVVPVRSLSNSQRVSRRSQLRVQVVVQAALLVVQAQQAQKDFAAEEDEDDALVGLLVVLLVQVVLVHAAYEYEDQAQDLPRVLSNLCSSCVSPVRHAYAYELPQRHFLVSLLVSLVVCVVVVRRHQEYEPNRDLVPQVSLQNCQVPSPHFYEYESCDQFLVSLVCCLVRVSGQEYEDECSRRHDVRSVSSVVSCVVSNGAYEYEYDLDALSSLLQSSSNCSSNDRHPHYHRDNNVRGDDDFKDFGFDDRSRMTGHDRGTRSGIDGD